Protein AF-A0A812CPC0-F1 (afdb_monomer)

Sequence (1113 aa):
MFILFFTLVSAVNDWKRGRTPNKSGQFYSYKKDITDGCKVNMRKFGPSNIYECNCRHLESCDFSNMGKCKIKKCLSGYGGAFCQLMYLHEHLKQNISETKNVFTNVTKEINNFLNITFKKEHRIHLLKFNCQSSVSETNITLKIGSTKFYEGKCTNVTQSGDASGKYLLIKTSQTISFSKLRVFGCSPFWFGQKCDKQCHCANYTQCHKISGNCPMGCESGRSGPDCQKLNYENVALKKKASQSSTYNHSTILFNNTCQEQDFNFSADLAVDGNTDQQHERCSCMHTNKKYKPSWQVDLGKRYNISQIRIYPRNANLFRIENTEIHIDDSLCATITKPKEIIDIQCTNILEGSIVKISRNDNKRNLNFCEVEVLQCLPGFYGYRCKNSCPECKNSSCEQWSGTCQLGCSLGYKFNKTCTACSTGTFGEGCLQTCHCKNNNNCNHKNGSCGSEGCEAGYKGPTCQESKFNIYIPIIIGLVIIGIVIVGLIIYFKVKRSKRKKKDTSLIMPKVSLQENIEMNSVDDNINDDDNQKNTEPVNNEENIYMNTEYMQNKTIEITKDNIFSYVKKKKKEDLPFAEEFLKLPKGLLYKHNAANADKNRGKNRYKTILPYDHSRVCLLPDEFSSSDYINANYLTENKTYIATQGPLSSTITDFWKMIHQTKCSIIVMLTKLSENGKLKSEQYWPELEVTKTYGNISVSNKRENKYSYYTYRQFCITKNSENFLVDHYQFTSWPDHGAPKDPGHFIAFRNQIHSSSCYKPPILVHCSAGVGRSGSYIVLDIILEEMKYNSKIDVIGCILKLRNDRTLMVQNRSQLEYIYDVLIESIITGPTMIYIHKLPQVYDQLLNFQDENSTTLMKLQFEKLVLPLNTTINDCPNNNDTSVCYDNEQNISDDENNDVLDDMTILSGNNLEEEFILLNTPSEEKLADFWSAIFLKRCTILVMFNNLPSEEAIYWPKDTNVVAEYKHFAVKLVEEDDNKSYIKRTMKVSSSVLNMPELLVHQLQFKSWLGNNFPSPKEMVEIIQTVQSLQISKSHKQIILHCLYGINKKGLFCVLYMIIEILKRESLISIEQLIRQVKKKKKEIISDYLSYQYCWLVAKIFLEDYTDLSNQS

InterPro domains:
  IPR000242 Tyrosine-specific protein phosphatase, PTPase domain [PF00102] (600-825)
  IPR000242 Tyrosine-specific protein phosphatase, PTPase domain [PF00102] (878-1098)
  IPR000242 Tyrosine-specific protein phosphatase, PTPase domain [PR00700] (628-635)
  IPR000242 Tyrosine-specific protein phosphatase, PTPase domain [PR00700] (641-661)
  IPR000242 Tyrosine-specific protein phosphatase, PTPase domain [PR00700] (724-741)
  IPR000242 Tyrosine-specific protein phosphatase, PTPase domain [PR00700] (762-780)
  IPR000242 Tyrosine-specific protein phosphatase, PTPase domain [PR00700] (793-808)
  IPR000242 Tyrosine-specific protein phosphatase, PTPase domain [PR00700] (809-819)
  IPR000242 Tyrosine-specific protein phosphatase, PTPase domain [PS50055] (577-826)
  IPR000242 Tyrosine-specific protein phosphatase, PTPase domain [PS50055] (866-1102)
  IPR000242 Tyrosine-specific protein phosphatase, PTPase domain [SM00194] (576-828)
  IPR000242 Tyrosine-specific protein phosphatase, PTPase domain [SM00194] (857-1104)
  IPR000387 Tyrosine-specific protein phosphatases domain [PS50056] (744-817)
  IPR000387 Tyrosine-specific protein phosphatases domain [PS50056] (1018-1093)
  IPR003595 Protein-tyrosine phosphatase, catalytic [SM00404] (725-825)
  IPR003595 Protein-tyrosine phosphatase, catalytic [SM00404] (1000-1101)
  IPR006585 Fucolectin tachylectin-4 pentraxin-1 [SM00607] (232-380)
  IPR008979 Galactose-binding-like domain superfamily [SSF49785] (229-376)
  IPR016130 Protein-tyrosine phosphatase, active site [PS00383] (765-775)
  IPR029021 Protein-tyrosine phosphatase-like [G3DSA:3.90.190.10] (514-829)

Secondary structure (DSSP, 8-state):
--S--SS--------------------------GGGGG-S-TTEESGGG-EE--BSSGGGEEGGGTTEETT--BPTTEESTTS-EEEHHHHHTTT-SSSGGGGSSS-EEESSEEEEEEEEEEEE-EEEEEE-GGGTT-EEEEEETTSPPEEEESSS-B----EEEEEEEEEESS-EEEEEEEEEEEPTTEESTTS-EE--BGGGPPPPTTT---TT-BPTTEESTTS-EESEEETTTT--EEES----EEEEEETTEEEEEE----GGGGGSS-----GGGT-SEE--S-SS-EEEEEEEEEEEEEEEEEEE-STTGGGSTTEEEEETTEEEEEESS--SSEEEEEEEEEEEEEEEEEES-SSS--EEEEEEEEEEPTTEESGGG-EEP-SBGGG---TTT---TT-BPTTEEEESEEEEPPTTEESGGG-EE--BSSGGG--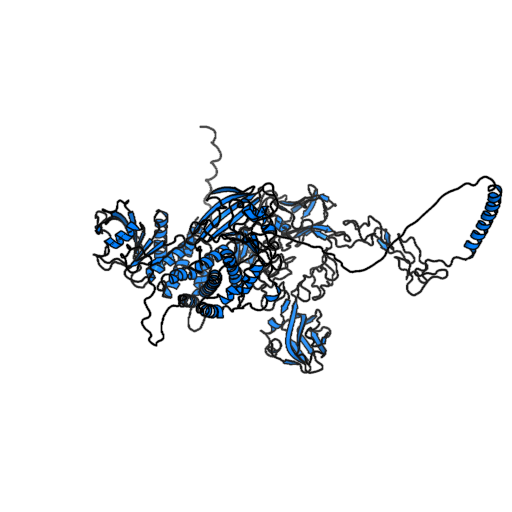TTT---TTT-BPTTEESTTS-EE---THHHHHHHHHHHHHHHHHHHHHHHHTTS--------------------------------------------S--S--GGGGSS----EEHHHHHHHHHHHTTSSSTTHHHHHHS--S--S--HHHHSHHHHTT-SSTT----TTTEEEPPPBTTB---EEEEEEESTT--EEEEPPPPGGGHHHHHHHHHHHT--EEEE-S-SEETTEE-S---SPPBT-EEEETTEEEEEEEEEE-SSEEEEEEEEEETTEEEEEEEEEE----SSS--S-HHHHHHHHHHHTTSS---SPEEEESSSSSHHHHHHHHHHHHHHHHTT-SEE-HHHHHHHHHHHSTTSS-SHHHHHHHHHHHHHHHHH-S--EEGGGHHHHHHHHTSB-STT--BHHHHHHHHHHS--------------SS------------TT-TT-TT-EEE--SS-TT-EEEEEPPPGGGHHHHHHHHHHTT--EEEE-S--SSSTT--S-SSTT-EEEETTEEEEEEEEEE-SSEEEEEEEEEESSS----EEEEEEEESS--TTPPPPHHHHHHHHHHHHHHHHTSS---EEEEESS-HHHHHHHHHHHHHHHHHTT-SEE-HHHHHHHHHHH-TTTT-SHHHHHHHHHHHHHHHHHHHHHHT--

Nearest PDB structures (foldseek):
  2jjd-assembly2_B  TM=8.473E-01  e=4.604E-44  Homo sapiens
  2pi7-assembly1_B  TM=9.136E-01  e=5.896E-28  Gallus gallus
  2g59-assembly1_A  TM=9.292E-01  e=3.360E-27  Homo sapiens
  2h4v-assembly1_A  TM=9.155E-01  e=3.956E-27  Homo sapiens
  7r7l-assembly2_B  TM=9.231E-01  e=2.336E-25  Homo sapiens

Organism: Acanthosepion pharaonis (NCBI:txid158019)

Foldseek 3Di:
DDPDPDDPDDDDDDDDDDDDDDDDDDDPPPPPDPCPLQDPLLQFWFFPRQQGAFAPDSVQFPLLQSRFGVVLHGHQQFHFRRRFKGFVVRVCCVPDDPCNQQAAQAKDKDDFKDKDFAPDKAWFFAKFFAFDPVQFAWKKWKDAAPDDIDIDTNNRGGHGWGDIHRMIMIGTPHMTITRHMIIIDGDFQFAAPRSNDGQFEPPSAGATRHQLAHPRHGHQQFDDRNRPHGQWDQLQAQFDKAKPAFDFWDQAADPSDTDIDGHTLGLSLQRPSRNTQAVSSVQKRKGDLFQKIKMKGFSVAKDQFFKKKFQHRPVCQVLLAQKWKDAVNHTQDGRHDGDNMDIGGGPGGDIHGMIMIIHNDRGGMDMTRYMGGTDGDFQFADRSSRDGAAQEDVSGADRYQSHRPRAHAWQFADDVGTDGADQQFTTGNSPHGAQACGSNQAPRRQQAHPPRAGHDQFDDRNRRHGVDDPVPCVVVVVVVVVVVVVVVVVVVVVPPDDDDDDDDDDDDDDDDDYYDDDDDDDDDDDDDDDDDDDDDDDDDPDDQADDDPPQPPDFDKDFLVCLVVVQVVQLPPPQRCPVLVVSADQGQHADQVLCPPPVNVVQALDNRFGFHPVFAQFFPADPVGPGRDFRWGQADPVSQAIQHAAGDPVCLLVVVSSCVVQVAQEEEEEEDCDAPNRGQHDDSADDAQDWDDRPQKIKGWPDWAFWAFKIWTWIWIDGPRDIDIHIYIHGYQAHPPFGHPDLLVLVVSLVQVVPDDDDDDDHYYYYRSRAAVVLLSVLLNVQVVVVVPDSIDGSSVSQNSRCVRTNCHNPDPSSSSSSSVNSVVCSLLDPQKDFLVCLLVVLVQQQDDDDPVNDGNLNVNVVSLLPDPDPPDDDDDDDDDPDDDDDDDDDDDPDPPDPQAPPWFFDAFTRHHRQEIEGAQDDLLNLLSVVVVCVVLLPAAEEEQEDDPDPSSDSADPDQVDWDDDPFKIKHWPDWDDDPFWIKTWIWIDGPPDPDDIHTHIYTYGDPNYDPDDDDLVSLLVVLVVLVVVQVPDPRRHYYYYYNDAVQVRLLSSLLSNLLVCSVPHRIDGSSSSQSSSCVRPVRHCNDSVSSSSSSVSSNVSVVVVVVVVVVD

Solvent-accessible surface area (backbone atoms only — not comparable to full-atom values): 63007 Å² total; per-residue (Å²): 132,83,92,80,89,75,91,89,82,90,86,85,87,89,82,90,87,86,86,87,87,86,84,90,77,95,71,86,77,75,78,76,58,81,66,64,84,77,64,72,64,82,54,36,42,35,73,93,50,64,41,71,42,32,30,59,48,74,88,39,41,33,64,76,59,77,21,21,25,76,76,75,43,35,29,90,44,34,27,57,84,38,17,28,24,28,34,50,50,60,64,43,59,83,74,47,85,89,61,49,62,54,63,42,78,50,77,44,71,35,66,52,52,50,79,48,78,47,100,56,75,45,56,37,48,41,42,37,50,43,45,43,82,94,54,28,78,48,58,34,43,36,33,35,47,90,53,75,76,46,76,41,43,38,62,65,56,41,78,58,62,73,41,57,23,42,32,43,40,40,36,34,89,53,77,43,54,28,27,28,50,45,39,32,23,47,43,74,50,27,15,34,99,51,18,75,44,72,40,40,19,30,93,79,41,72,29,40,38,62,67,25,39,33,93,75,38,42,30,82,24,34,37,73,73,35,20,75,44,69,26,49,44,53,63,31,59,71,37,64,40,43,49,80,41,68,32,47,71,44,68,34,71,54,95,94,38,77,41,78,45,82,42,84,26,43,42,40,37,23,16,66,73,25,58,31,27,49,64,68,67,72,24,30,18,27,33,39,74,36,76,51,24,36,38,37,37,47,47,88,52,75,44,80,44,37,37,37,37,36,30,36,30,63,83,58,45,73,49,50,40,59,25,39,34,25,39,57,91,44,80,38,48,66,40,76,77,66,51,77,66,40,76,48,66,32,86,54,80,41,74,31,37,35,48,34,43,32,31,87,51,60,84,51,38,42,48,30,4,22,44,42,34,51,44,51,35,92,34,17,9,39,81,60,18,52,41,65,33,48,58,15,34,93,45,38,36,41,45,63,85,34,50,37,86,72,40,44,25,64,12,13,25,79,70,103,46,49,38,69,31,57,82,29,21,8,26,66,65,33,76,41,72,45,36,25,58,50,32,83,50,40,36,22,49,71,25,27,27,77,92,78,38,46,25,96,59,35,34,70,88,34,16,72,46,63,65,69,69,76,61,58,66,51,55,52,47,53,51,50,51,51,52,49,52,54,48,47,59,53,45,68,68,58,72,79,67,87,88,80,89,87,87,90,89,85,91,88,88,86,92,88,90,88,86,84,90,90,90,86,91,87,88,81,89,81,89,79,88,85,90,81,92,82,90,76,85,85,86,75,95,69,83,84,55,69,77,73,84,81,66,82,87,76,69,64,78,41,40,65,90,47,44,62,61,51,49,63,51,36,71,69,41,101,58,53,57,45,80,63,52,69,70,52,77,85,65,59,74,62,63,34,64,74,47,66,37,73,94,36,44,87,68,46,94,42,97,85,66,55,34,26,61,93,30,38,47,74,46,73,65,50,102,85,42,77,60,42,78,55,57,22,18,36,31,69,99,82,38,51,29,31,36,21,41,28,42,50,85,96,33,39,43,59,51,52,50,47,36,63,74,60,64,34,37,39,40,38,36,52,44,51,48,56,53,96,89,42,78,36,24,56,84,80,69,50,58,75,76,34,69,44,72,41,81,77,38,38,37,28,21,76,43,74,48,71,35,45,53,32,36,45,34,35,30,44,37,36,43,94,90,47,71,51,67,30,41,34,43,32,37,56,58,50,49,95,71,68,56,47,94,52,49,62,61,54,52,53,52,50,52,55,72,68,61,63,95,72,89,53,68,24,40,36,30,21,18,44,75,22,16,36,64,28,28,39,51,52,49,47,54,53,51,55,57,43,56,76,73,47,67,56,47,42,70,62,52,48,41,53,56,46,36,71,33,30,52,50,32,45,61,48,58,53,40,57,52,47,47,53,50,33,54,50,50,49,62,58,54,43,94,50,72,39,48,56,95,44,44,56,62,49,52,64,54,28,68,39,63,80,52,96,85,69,48,29,50,47,54,62,49,48,57,47,68,66,50,80,86,71,80,75,86,74,90,80,80,93,74,97,66,99,68,89,90,78,90,89,82,85,81,89,69,100,62,102,80,72,97,70,64,79,79,66,46,77,38,60,48,68,55,35,72,61,26,33,40,35,39,51,50,62,53,58,92,39,43,39,50,53,49,46,55,33,61,76,70,45,43,33,37,38,38,33,44,50,80,72,95,49,80,77,44,53,88,63,35,95,41,66,86,40,72,36,78,36,98,53,35,41,32,29,26,71,49,76,47,85,49,98,49,30,40,39,36,38,31,43,37,41,47,86,77,54,98,59,84,69,45,72,28,35,37,39,36,46,68,62,38,58,85,90,55,79,53,56,56,64,48,53,49,52,54,46,52,51,53,54,58,57,46,72,76,52,96,50,64,36,36,38,30,32,28,75,73,60,66,32,62,50,42,46,50,54,50,47,45,46,48,57,54,40,73,74,73,55,66,57,47,38,70,62,55,55,50,50,59,51,28,75,77,42,69,62,30,62,72,48,68,64,57,52,52,45,52,54,48,36,57,32,55,53,50,60,62,50,52,63,56,68,75,76,114

Structure (mmCIF, N/CA/C/O backbone):
data_AF-A0A812CPC0-F1
#
_entry.id   AF-A0A812CPC0-F1
#
loop_
_atom_site.group_PDB
_atom_site.id
_atom_site.type_symbol
_atom_site.label_atom_id
_atom_site.label_alt_id
_atom_site.label_comp_id
_atom_site.label_asym_id
_atom_site.label_entity_id
_atom_site.label_seq_id
_atom_site.pdbx_PDB_ins_code
_atom_site.Cartn_x
_atom_site.Cartn_y
_atom_site.Cartn_z
_atom_site.occupancy
_atom_site.B_iso_or_equiv
_atom_site.auth_seq_id
_atom_site.auth_comp_id
_atom_site.auth_asym_id
_atom_site.auth_atom_id
_atom_site.pdbx_PDB_model_num
ATOM 1 N N . MET A 1 1 ? 9.274 60.594 8.095 1.00 37.19 1 MET A N 1
ATOM 2 C CA . MET A 1 1 ? 8.444 61.681 7.523 1.00 37.19 1 MET A CA 1
ATOM 3 C C . MET A 1 1 ? 8.820 61.794 6.054 1.00 37.19 1 MET A C 1
ATOM 5 O O . MET A 1 1 ? 10.004 61.675 5.776 1.00 37.19 1 MET A O 1
ATOM 9 N N . PHE A 1 2 ? 7.844 61.966 5.154 1.00 34.53 2 PHE A N 1
ATOM 10 C CA . PHE A 1 2 ? 7.965 61.707 3.705 1.00 34.53 2 PHE A CA 1
ATOM 11 C C . PHE A 1 2 ? 8.273 60.242 3.317 1.00 34.53 2 PHE A C 1
ATOM 13 O O . PHE A 1 2 ? 8.799 59.467 4.109 1.00 34.53 2 PHE A O 1
ATOM 20 N N . ILE A 1 3 ? 7.842 59.880 2.101 1.00 36.09 3 ILE A N 1
ATOM 21 C CA . ILE A 1 3 ? 7.968 58.569 1.427 1.00 36.09 3 ILE A CA 1
ATOM 22 C C . ILE A 1 3 ? 7.488 57.345 2.238 1.00 36.09 3 ILE A C 1
ATOM 24 O O . ILE A 1 3 ? 8.252 56.436 2.537 1.00 36.09 3 ILE A O 1
ATOM 28 N N . LEU A 1 4 ? 6.179 57.288 2.509 1.00 31.16 4 LEU A N 1
ATOM 29 C CA . LEU A 1 4 ? 5.351 56.096 2.206 1.00 31.16 4 LEU A CA 1
ATOM 30 C C . LEU A 1 4 ? 3.844 56.430 2.170 1.00 31.16 4 LEU A C 1
ATOM 32 O O . LEU A 1 4 ? 2.974 55.653 2.549 1.00 31.16 4 LEU A O 1
ATOM 36 N N . PHE A 1 5 ? 3.537 57.634 1.686 1.00 33.16 5 PHE A N 1
ATOM 37 C CA . PHE A 1 5 ? 2.180 58.116 1.460 1.00 33.16 5 PHE A CA 1
ATOM 38 C C . PHE A 1 5 ? 1.790 57.776 0.012 1.00 33.16 5 PHE A C 1
ATOM 40 O O . PHE A 1 5 ? 2.077 58.573 -0.868 1.00 33.16 5 PHE A O 1
ATOM 47 N N . PHE A 1 6 ? 1.232 56.586 -0.254 1.00 28.78 6 PHE A N 1
ATOM 48 C CA . PHE A 1 6 ? 0.349 56.275 -1.401 1.00 28.78 6 PHE A CA 1
ATOM 49 C C . PHE A 1 6 ? -0.160 54.816 -1.328 1.00 28.78 6 PHE A C 1
ATOM 51 O O . PHE A 1 6 ? 0.439 53.969 -0.673 1.00 28.78 6 PHE A O 1
ATOM 58 N N . THR A 1 7 ? -1.267 54.513 -2.019 1.00 30.22 7 THR A N 1
ATOM 59 C CA . THR A 1 7 ? -1.899 53.172 -2.140 1.00 30.22 7 THR A CA 1
ATOM 60 C C . THR A 1 7 ? -2.508 52.535 -0.876 1.00 30.22 7 THR A C 1
ATOM 62 O O . THR A 1 7 ? -2.576 51.316 -0.769 1.00 30.22 7 THR A O 1
ATOM 65 N N . LEU A 1 8 ? -3.080 53.341 0.030 1.00 28.95 8 LEU A N 1
ATOM 66 C CA . LEU A 1 8 ? -3.993 52.855 1.088 1.00 28.95 8 LEU A CA 1
ATOM 67 C C . LEU A 1 8 ? -5.393 53.504 1.000 1.00 28.95 8 LEU A C 1
ATOM 69 O O . LEU A 1 8 ? -5.999 53.877 1.999 1.00 28.95 8 LEU A O 1
ATOM 73 N N . VAL A 1 9 ? -5.903 53.669 -0.229 1.00 31.38 9 VAL A N 1
ATOM 74 C CA . VAL A 1 9 ? -7.237 54.226 -0.530 1.00 31.38 9 VAL A CA 1
ATOM 75 C C . VAL A 1 9 ? -7.846 53.500 -1.739 1.00 31.38 9 VAL A C 1
ATOM 77 O O . VAL A 1 9 ? -7.487 53.815 -2.871 1.00 31.38 9 VAL A O 1
ATOM 80 N N . SER A 1 10 ? -8.733 52.521 -1.499 1.00 27.17 10 SER A N 1
ATOM 81 C CA . SER A 1 10 ? -9.829 52.046 -2.392 1.00 27.17 10 SER A CA 1
ATOM 82 C C . SER A 1 10 ? -10.519 50.792 -1.808 1.00 27.17 10 SER A C 1
ATOM 84 O O . SER A 1 10 ? -10.609 49.759 -2.464 1.00 27.17 10 SER A O 1
ATOM 86 N N . ALA A 1 11 ? -10.963 50.846 -0.545 1.00 31.31 11 ALA A N 1
ATOM 87 C CA . ALA A 1 11 ? -11.555 49.687 0.149 1.00 31.31 11 ALA A CA 1
ATOM 88 C C . ALA A 1 11 ? -12.813 50.013 0.985 1.00 31.31 11 ALA A C 1
ATOM 90 O O . ALA A 1 11 ? -13.252 49.190 1.783 1.00 31.31 11 ALA A O 1
ATOM 91 N N . VAL A 1 12 ? -13.410 51.199 0.802 1.00 33.62 12 VAL A N 1
ATOM 92 C CA . VAL A 1 12 ? -14.688 51.592 1.421 1.00 33.62 12 VAL A CA 1
ATOM 93 C C . VAL A 1 12 ? -15.512 52.397 0.413 1.00 33.62 12 VAL A C 1
ATOM 95 O O . VAL A 1 12 ? -15.278 53.590 0.259 1.00 33.62 12 VAL A O 1
ATOM 98 N N . ASN A 1 13 ? -16.412 51.711 -0.305 1.00 24.62 13 ASN A N 1
ATOM 99 C CA . ASN A 1 13 ? -17.704 52.186 -0.841 1.00 24.62 13 ASN A CA 1
ATOM 100 C C . ASN A 1 13 ? -18.220 51.196 -1.902 1.00 24.62 13 ASN A C 1
ATOM 102 O O . ASN A 1 13 ? -17.789 51.229 -3.049 1.00 24.62 13 ASN A O 1
ATOM 106 N N . ASP A 1 14 ? -19.111 50.286 -1.503 1.00 25.61 14 ASP A N 1
ATOM 107 C CA . ASP A 1 14 ? -20.518 50.347 -1.935 1.00 25.61 14 ASP A CA 1
ATOM 108 C C . ASP A 1 14 ? -21.305 49.159 -1.364 1.00 25.61 14 ASP A C 1
ATOM 110 O O . ASP A 1 14 ? -21.181 48.009 -1.785 1.00 25.61 14 ASP A O 1
ATOM 114 N N . TRP A 1 15 ? -22.162 49.455 -0.386 1.00 28.69 15 TRP A N 1
ATOM 115 C CA . TRP A 1 15 ? -23.158 48.525 0.140 1.00 28.69 15 TRP A CA 1
ATOM 116 C C . TRP A 1 15 ? -24.544 49.155 -0.011 1.00 28.69 15 TRP A C 1
ATOM 118 O O . TRP A 1 15 ? -24.688 50.368 0.117 1.00 28.69 15 TRP A O 1
ATOM 128 N N . LYS A 1 16 ? -25.569 48.314 -0.213 1.00 27.75 16 LYS A N 1
ATOM 129 C CA . LYS A 1 16 ? -26.980 48.661 -0.501 1.00 27.75 16 LYS A CA 1
ATOM 130 C C . LYS A 1 16 ? -27.284 49.125 -1.938 1.00 27.75 16 LYS A C 1
ATOM 132 O O . LYS A 1 16 ? -27.358 50.314 -2.227 1.00 27.75 16 LYS A O 1
ATOM 137 N N . ARG A 1 17 ? -27.751 48.177 -2.758 1.00 26.58 17 ARG A N 1
ATOM 138 C CA . ARG A 1 17 ? -29.029 48.308 -3.491 1.00 26.58 17 ARG A CA 1
ATOM 139 C C . ARG A 1 17 ? -29.561 46.922 -3.843 1.00 26.58 17 ARG A C 1
ATOM 141 O O . ARG A 1 17 ? -28.979 46.216 -4.654 1.00 26.58 17 ARG A O 1
ATOM 148 N N . GLY A 1 18 ? -30.679 46.544 -3.232 1.00 25.94 18 GLY A N 1
ATOM 149 C CA . GLY A 1 18 ? -31.397 45.320 -3.567 1.00 25.94 18 GLY A CA 1
ATOM 150 C C . GLY A 1 18 ? -32.890 45.592 -3.667 1.00 25.94 18 GLY A C 1
ATOM 151 O O . GLY A 1 18 ? -33.462 46.189 -2.756 1.00 25.94 18 GLY A O 1
ATOM 152 N N . ARG A 1 19 ? -33.508 45.146 -4.764 1.00 24.69 19 ARG A N 1
ATOM 153 C CA . ARG A 1 19 ? -34.920 44.746 -4.847 1.00 24.69 19 ARG A CA 1
ATOM 154 C C . ARG A 1 19 ? -35.161 43.945 -6.129 1.00 24.69 19 ARG A C 1
ATOM 156 O O . ARG A 1 19 ? -34.460 44.100 -7.123 1.00 24.69 19 ARG A O 1
ATOM 163 N N . THR A 1 20 ? -36.128 43.048 -6.039 1.00 23.33 20 THR A N 1
ATOM 164 C CA . THR A 1 20 ? -36.591 42.090 -7.052 1.00 23.33 20 THR A CA 1
ATOM 165 C C . THR A 1 20 ? -37.889 42.611 -7.705 1.00 23.33 20 THR A C 1
ATOM 167 O O . THR A 1 20 ? -38.330 43.709 -7.366 1.00 23.33 20 THR A O 1
ATOM 170 N N . PRO A 1 21 ? -38.607 41.818 -8.523 1.00 44.22 21 PRO A N 1
ATOM 171 C CA . PRO A 1 21 ? -38.183 41.082 -9.722 1.00 44.22 21 PRO A CA 1
ATOM 172 C C . PRO A 1 21 ? -39.048 41.465 -10.949 1.00 44.22 21 PRO A C 1
ATOM 174 O O . PRO A 1 21 ? -40.102 42.078 -10.797 1.00 44.22 21 PRO A O 1
ATOM 177 N N . ASN A 1 22 ? -38.720 40.980 -12.156 1.00 23.45 22 ASN A N 1
ATOM 178 C CA . ASN A 1 22 ? -39.783 40.692 -13.134 1.00 23.45 22 ASN A CA 1
ATOM 179 C C . ASN A 1 22 ? -39.459 39.540 -14.106 1.00 23.45 22 ASN A C 1
ATOM 181 O O . ASN A 1 22 ? -38.357 38.995 -14.087 1.00 23.45 22 ASN A O 1
ATOM 185 N N . LYS A 1 23 ? -40.480 39.086 -14.844 1.00 25.67 23 LYS A N 1
ATOM 186 C CA . LYS A 1 23 ? -40.604 37.715 -15.379 1.00 25.67 23 LYS A CA 1
ATOM 187 C C . LYS A 1 23 ? -40.251 37.533 -16.868 1.00 25.67 23 LYS A C 1
ATOM 189 O O . LYS A 1 23 ? -40.221 38.472 -17.650 1.00 25.67 23 LYS A O 1
ATOM 194 N N . SER A 1 24 ? -40.193 36.246 -17.231 1.00 26.36 24 SER A N 1
ATOM 195 C CA . SER A 1 24 ? -40.310 35.626 -18.567 1.00 26.36 24 SER A CA 1
ATOM 196 C C . SER A 1 24 ? -39.091 35.669 -19.501 1.00 26.36 24 SER A C 1
ATOM 198 O O . SER A 1 24 ? -38.636 36.714 -19.941 1.00 26.36 24 SER A O 1
ATOM 200 N N . GLY A 1 25 ? -38.603 34.464 -19.813 1.00 23.83 25 GLY A N 1
ATOM 201 C CA . GLY A 1 25 ? -37.445 34.161 -20.656 1.00 23.83 25 GLY A CA 1
ATOM 202 C C . GLY A 1 25 ? -36.895 32.791 -20.247 1.00 23.83 25 GLY A C 1
ATOM 203 O O . GLY A 1 25 ? -36.278 32.669 -19.191 1.00 23.83 25 GLY A O 1
ATOM 204 N N . GLN A 1 26 ? -37.198 31.735 -21.009 1.00 28.62 26 GLN A N 1
ATOM 205 C CA . GLN A 1 26 ? -36.899 30.351 -20.614 1.00 28.62 26 GLN A CA 1
ATOM 206 C C . GLN A 1 26 ? -35.395 30.044 -20.678 1.00 28.62 26 GLN A C 1
ATOM 208 O O . GLN A 1 26 ? -34.874 29.660 -21.722 1.00 28.62 26 GLN A O 1
ATOM 213 N N . PHE A 1 27 ? -34.709 30.126 -19.537 1.00 23.19 27 PHE A N 1
ATOM 214 C CA . PHE A 1 27 ? -33.388 29.526 -19.366 1.00 23.19 27 PHE A CA 1
ATOM 215 C C . PHE A 1 27 ? -33.503 28.179 -18.653 1.00 23.19 27 PHE A C 1
ATOM 217 O O . PHE A 1 27 ? -33.817 28.113 -17.464 1.00 23.19 27 PHE A O 1
ATOM 224 N N . TYR A 1 28 ? -33.192 27.102 -19.378 1.00 22.70 28 TYR A N 1
ATOM 225 C CA . TYR A 1 28 ? -32.907 25.799 -18.781 1.00 22.70 28 TYR A CA 1
ATOM 226 C C . TYR A 1 28 ? -31.624 25.905 -17.952 1.00 22.70 28 TYR A C 1
ATOM 228 O O . TYR A 1 28 ? -30.513 25.746 -18.460 1.00 22.70 28 TYR A O 1
ATOM 236 N N . SER A 1 29 ? -31.785 26.191 -16.660 1.00 22.03 29 SER A N 1
ATOM 237 C CA . SER A 1 29 ? -30.694 26.143 -15.694 1.00 22.03 29 SER A CA 1
ATOM 238 C C . SER A 1 29 ? -30.266 24.692 -15.489 1.00 22.03 29 SER A C 1
ATOM 240 O O . SER A 1 29 ? -30.789 23.981 -14.629 1.00 22.03 29 SER A O 1
ATOM 242 N N . TYR A 1 30 ? -29.293 24.247 -16.285 1.00 23.61 30 TYR A N 1
ATOM 243 C CA . TYR A 1 30 ? -28.485 23.088 -15.939 1.00 23.61 30 TYR A CA 1
ATOM 244 C C . TYR A 1 30 ? -27.688 23.425 -14.671 1.00 23.61 30 TYR A C 1
ATOM 246 O O . TYR A 1 30 ? -26.544 23.880 -14.735 1.00 23.61 30 TYR A O 1
ATOM 254 N N . LYS A 1 31 ? -28.281 23.137 -13.504 1.00 25.00 31 LYS A N 1
ATOM 255 C CA . LYS A 1 31 ? -27.502 22.705 -12.340 1.00 25.00 31 LYS A CA 1
ATOM 256 C C . LYS A 1 31 ? -26.671 21.517 -12.811 1.00 25.00 31 LYS A C 1
ATOM 258 O O . LYS A 1 31 ? -27.189 20.412 -12.942 1.00 25.00 31 LYS A O 1
ATOM 263 N N . LYS A 1 32 ? -25.405 21.757 -13.148 1.00 27.33 32 LYS A N 1
ATOM 264 C CA . LYS A 1 32 ? -24.513 20.676 -13.541 1.00 27.33 32 LYS A CA 1
ATOM 265 C C . LYS A 1 32 ? -24.022 19.991 -12.277 1.00 27.33 32 LYS A C 1
ATOM 267 O O . LYS A 1 32 ? -23.076 20.458 -11.648 1.00 27.33 32 LYS A O 1
ATOM 272 N N . ASP A 1 33 ? -24.714 18.921 -11.900 1.00 26.22 33 ASP A N 1
ATOM 273 C CA . ASP A 1 33 ? -24.359 18.118 -10.739 1.00 26.22 33 ASP A CA 1
ATOM 274 C C . ASP A 1 33 ? -22.893 17.688 -10.810 1.00 26.22 33 ASP A C 1
ATOM 276 O O . ASP A 1 33 ? -22.425 17.148 -11.815 1.00 26.22 33 ASP A O 1
ATOM 280 N N . ILE A 1 34 ? -22.190 17.822 -9.686 1.00 33.44 34 ILE A N 1
ATOM 281 C CA . ILE A 1 34 ? -20.808 17.344 -9.516 1.00 33.44 34 ILE A CA 1
ATOM 282 C C . ILE A 1 34 ? -20.716 15.817 -9.756 1.00 33.44 34 ILE A C 1
ATOM 284 O O . ILE A 1 34 ? -19.649 15.279 -10.048 1.00 33.44 34 ILE A O 1
ATOM 288 N N . THR A 1 35 ? -21.854 15.109 -9.749 1.00 30.48 35 THR A N 1
ATOM 289 C CA . THR A 1 35 ? -21.937 13.673 -10.048 1.00 30.48 35 THR A CA 1
ATOM 290 C C . THR A 1 35 ? -21.665 13.291 -11.513 1.00 30.48 35 THR A C 1
ATOM 292 O O . THR A 1 35 ? -21.398 12.116 -11.765 1.00 30.48 35 THR A O 1
ATOM 295 N N . ASP A 1 36 ? -21.677 14.231 -12.470 1.00 37.31 36 ASP A N 1
ATOM 296 C CA . ASP A 1 36 ? -21.404 13.951 -13.895 1.00 37.31 36 ASP A CA 1
ATOM 297 C C . ASP A 1 36 ? -19.973 13.436 -14.138 1.00 37.31 36 ASP A C 1
ATOM 299 O O . ASP A 1 36 ? -19.759 12.544 -14.961 1.00 37.31 36 ASP A O 1
ATOM 303 N N . GLY A 1 37 ? -18.985 13.968 -13.408 1.00 41.97 37 GLY A N 1
ATOM 304 C CA . GLY A 1 37 ? -17.569 13.629 -13.609 1.00 41.97 37 GLY A CA 1
ATOM 305 C C . GLY A 1 37 ? -17.221 12.175 -13.273 1.00 41.97 37 GLY A C 1
ATOM 306 O O . GLY A 1 37 ? -16.278 11.624 -13.828 1.00 41.97 37 GLY A O 1
ATOM 307 N N . CYS A 1 38 ? -18.011 11.532 -12.407 1.00 45.69 38 CYS A N 1
ATOM 308 C CA . CYS A 1 38 ? -17.718 10.208 -11.852 1.00 45.69 38 CYS A CA 1
ATOM 309 C C . CYS A 1 38 ? -18.530 9.061 -12.499 1.00 45.69 38 CYS A C 1
ATOM 311 O O . CYS A 1 38 ? -18.472 7.928 -12.026 1.00 45.69 38 CYS A O 1
ATOM 313 N N . LYS A 1 39 ? -19.348 9.326 -13.534 1.00 40.69 39 LYS A N 1
ATOM 314 C CA . LYS A 1 39 ? -20.387 8.376 -14.005 1.00 40.69 39 LYS A CA 1
ATOM 315 C C . LYS A 1 39 ? -20.167 7.739 -15.382 1.00 40.69 39 LYS A C 1
ATOM 317 O O . LYS A 1 39 ? -20.854 6.771 -15.706 1.00 40.69 39 LYS A O 1
ATOM 322 N N . VAL A 1 40 ? -19.230 8.219 -16.202 1.00 45.53 40 VAL A N 1
ATOM 323 C CA . VAL A 1 40 ? -19.105 7.763 -17.601 1.00 45.53 40 VAL A CA 1
ATOM 324 C C . VAL A 1 40 ? -18.028 6.685 -17.764 1.00 45.53 40 VAL A C 1
ATOM 326 O O . VAL A 1 40 ? -16.839 6.956 -17.668 1.00 45.53 40 VAL A O 1
ATOM 329 N N . ASN A 1 41 ? -18.450 5.457 -18.093 1.00 52.78 41 ASN A N 1
ATOM 330 C CA . ASN A 1 41 ? -17.602 4.374 -18.624 1.00 52.78 41 ASN A CA 1
ATOM 331 C C . ASN A 1 41 ? -16.327 4.017 -17.816 1.00 52.78 41 ASN A C 1
ATOM 333 O O . ASN A 1 41 ? -15.377 3.525 -18.409 1.00 52.78 41 ASN A O 1
ATOM 337 N N . MET A 1 42 ? -16.286 4.170 -16.486 1.00 59.81 42 MET A N 1
ATOM 338 C CA . MET A 1 42 ? -15.039 4.048 -15.696 1.00 59.81 42 MET A CA 1
ATOM 339 C C . MET A 1 42 ? -14.241 2.733 -15.840 1.00 59.81 42 MET A C 1
ATOM 341 O O . MET A 1 42 ? -13.051 2.716 -15.526 1.00 59.81 42 MET A O 1
ATOM 345 N N . ARG A 1 43 ? -14.853 1.618 -16.268 1.00 68.19 43 ARG A N 1
ATOM 346 C CA . ARG A 1 43 ? -14.100 0.385 -16.578 1.00 68.19 43 ARG A CA 1
ATOM 347 C C . ARG A 1 43 ? -13.268 0.498 -17.854 1.00 68.19 43 ARG A C 1
ATOM 349 O O . ARG A 1 43 ? -12.371 -0.314 -18.039 1.00 68.19 43 ARG A O 1
ATOM 356 N N . LYS A 1 44 ? -13.575 1.440 -18.740 1.00 77.06 44 LYS A N 1
ATOM 357 C CA . LYS A 1 44 ? -12.991 1.536 -20.075 1.00 77.06 44 LYS A CA 1
ATOM 358 C C . LYS A 1 44 ? -11.804 2.489 -20.124 1.00 77.06 44 LYS A C 1
ATOM 360 O O . LYS A 1 44 ? -11.706 3.385 -19.291 1.00 77.06 44 LYS A O 1
ATOM 365 N N . PHE A 1 45 ? -10.911 2.253 -21.080 1.00 77.75 45 PHE A N 1
ATOM 366 C CA . PHE A 1 45 ? -9.618 2.929 -21.172 1.00 77.75 45 PHE A CA 1
ATOM 367 C C . PHE A 1 45 ? -9.057 2.941 -22.598 1.00 77.75 45 PHE A C 1
ATOM 369 O O . PHE A 1 45 ? -9.526 2.200 -23.471 1.00 77.75 45 PHE A O 1
ATOM 376 N N . GLY A 1 46 ? -8.024 3.762 -22.803 1.00 74.88 46 GLY A N 1
ATOM 377 C CA . GLY A 1 46 ? -7.323 3.913 -24.080 1.00 74.88 46 GLY A CA 1
ATOM 378 C C . GLY A 1 46 ? -8.140 4.670 -25.140 1.00 74.88 46 GLY A C 1
ATOM 379 O O . GLY A 1 46 ? -9.198 5.229 -24.827 1.00 74.88 46 GLY A O 1
ATOM 380 N N . PRO A 1 47 ? -7.668 4.688 -26.403 1.00 73.06 47 PRO A N 1
ATOM 381 C CA . PRO A 1 47 ? -8.321 5.373 -27.517 1.00 73.06 47 PRO A CA 1
ATOM 382 C C . PRO A 1 47 ? -9.834 5.151 -27.592 1.00 73.06 47 PRO A C 1
ATOM 384 O O . PRO A 1 47 ? -10.315 4.015 -27.566 1.00 73.06 47 PRO A O 1
ATOM 387 N N . SER A 1 48 ? -10.579 6.258 -27.655 1.00 73.62 48 SER A N 1
ATOM 388 C CA . SER A 1 48 ? -12.050 6.295 -27.747 1.00 73.62 48 SER A CA 1
ATOM 389 C C . SER A 1 48 ? -12.790 5.448 -26.681 1.00 73.62 48 SER A C 1
ATOM 391 O O . SER A 1 48 ? -13.955 5.093 -26.864 1.00 73.62 48 SER A O 1
ATOM 393 N N . ASN A 1 49 ? -12.135 5.115 -25.556 1.00 75.69 49 ASN A N 1
ATOM 394 C CA . ASN A 1 49 ? -12.640 4.254 -24.478 1.00 75.69 49 ASN A CA 1
ATOM 395 C C . ASN A 1 49 ? -13.171 2.880 -24.955 1.00 75.69 49 ASN A C 1
ATOM 397 O O . ASN A 1 49 ? -14.220 2.427 -24.485 1.00 75.69 49 ASN A O 1
ATOM 401 N N . ILE A 1 50 ? -12.491 2.212 -25.897 1.00 74.94 50 ILE A N 1
ATOM 402 C CA . ILE A 1 50 ? -12.986 0.948 -26.485 1.00 74.94 50 ILE A CA 1
ATOM 403 C C . ILE A 1 50 ? -12.619 -0.318 -25.695 1.00 74.94 50 ILE A C 1
ATOM 405 O O . ILE A 1 50 ? -13.373 -1.293 -25.729 1.00 74.94 50 ILE A O 1
ATOM 409 N N . TYR A 1 51 ? -11.492 -0.326 -24.979 1.00 81.75 51 TYR A N 1
ATOM 410 C CA . TYR A 1 51 ? -11.071 -1.465 -24.153 1.00 81.75 51 TYR A CA 1
ATOM 411 C C . TYR A 1 51 ? -11.766 -1.416 -22.793 1.00 81.75 51 TYR A C 1
ATOM 413 O O . TYR A 1 51 ? -11.992 -0.331 -22.272 1.00 81.75 51 TYR A O 1
ATOM 421 N N . GLU A 1 52 ? -12.083 -2.566 -22.189 1.00 85.44 52 GLU A N 1
ATOM 422 C CA . GLU A 1 52 ? -12.758 -2.636 -20.883 1.00 85.44 52 GLU A CA 1
ATOM 423 C C . GLU A 1 52 ? -11.955 -3.444 -19.856 1.00 85.44 52 GLU A C 1
ATOM 425 O O . GLU A 1 52 ? -11.420 -4.509 -20.159 1.00 85.44 52 GLU A O 1
ATOM 430 N N . CYS A 1 53 ? -11.866 -2.938 -18.627 1.00 85.00 53 CYS A N 1
ATOM 431 C CA . CYS A 1 53 ? -11.110 -3.534 -17.540 1.00 85.00 53 CYS A CA 1
ATOM 432 C C . CYS A 1 53 ? -11.976 -4.439 -16.657 1.00 85.00 53 CYS A C 1
ATOM 434 O O . CYS A 1 53 ? -12.846 -3.997 -15.895 1.00 85.00 53 CYS A O 1
ATOM 436 N N . ASN A 1 54 ? -11.671 -5.732 -16.723 1.00 87.44 54 ASN A N 1
ATOM 437 C CA . ASN A 1 54 ? -12.426 -6.808 -16.089 1.00 87.44 54 ASN A CA 1
ATOM 438 C C . ASN A 1 54 ? -11.812 -7.275 -14.756 1.00 87.44 54 ASN A C 1
ATOM 440 O O . ASN A 1 54 ? -11.992 -8.420 -14.336 1.00 87.44 54 ASN A O 1
ATOM 444 N N . CYS A 1 55 ? -11.109 -6.379 -14.056 1.00 83.38 55 CYS A N 1
ATOM 445 C CA . CYS A 1 55 ? -10.655 -6.610 -12.686 1.00 83.38 55 CYS A CA 1
ATOM 446 C C . CYS A 1 55 ? -11.824 -6.595 -11.692 1.00 83.38 55 CYS A C 1
ATOM 448 O O . CYS A 1 55 ? -12.767 -5.803 -11.817 1.00 83.38 55 CYS A O 1
ATOM 450 N N . ARG A 1 56 ? -11.725 -7.456 -10.669 1.00 79.19 56 ARG A N 1
ATOM 451 C CA . ARG A 1 56 ? -12.687 -7.574 -9.559 1.00 79.19 56 ARG A CA 1
ATOM 452 C C . ARG A 1 56 ? -12.895 -6.236 -8.851 1.00 79.19 56 ARG A C 1
ATOM 454 O O . ARG A 1 56 ? -14.025 -5.865 -8.563 1.00 79.19 56 ARG A O 1
ATOM 461 N N . HIS A 1 57 ? -11.793 -5.527 -8.640 1.00 70.25 57 HIS A N 1
ATOM 462 C CA . HIS A 1 57 ? -11.714 -4.193 -8.061 1.00 70.25 57 HIS A CA 1
ATOM 463 C C . HIS A 1 57 ? -11.137 -3.250 -9.118 1.00 70.25 57 HIS A C 1
ATOM 465 O O . HIS A 1 57 ? -10.184 -3.620 -9.807 1.00 70.25 57 HIS A O 1
ATOM 471 N N . LEU A 1 58 ? -11.717 -2.060 -9.287 1.00 61.66 58 LEU A N 1
ATOM 472 C CA . LEU A 1 58 ? -11.334 -1.160 -10.380 1.00 61.66 58 LEU A CA 1
ATOM 473 C C . LEU A 1 58 ? -9.984 -0.473 -10.121 1.00 61.66 58 LEU A C 1
ATOM 475 O O . LEU A 1 58 ? -9.221 -0.280 -11.062 1.00 61.66 58 LEU A O 1
ATOM 479 N N . GLU A 1 59 ? -9.640 -0.209 -8.855 1.00 62.03 59 GLU A N 1
ATOM 480 C CA . GLU A 1 59 ? -8.307 0.283 -8.466 1.00 62.03 59 GLU A CA 1
ATOM 481 C C . GLU A 1 59 ? -7.178 -0.739 -8.701 1.00 62.03 59 GLU A C 1
ATOM 483 O O . GLU A 1 59 ? -6.016 -0.370 -8.841 1.00 62.03 59 GLU A O 1
ATOM 488 N N . SER A 1 60 ? -7.504 -2.032 -8.822 1.00 69.94 60 SER A N 1
ATOM 489 C CA . SER A 1 60 ? -6.531 -3.072 -9.188 1.00 69.94 60 SER A CA 1
ATOM 490 C C . SER A 1 60 ? -6.183 -3.085 -10.681 1.00 69.94 60 SER A C 1
ATOM 492 O O . SER A 1 60 ? -5.416 -3.952 -11.100 1.00 69.94 60 SER A O 1
ATOM 494 N N . CYS A 1 61 ? -6.759 -2.196 -11.492 1.00 72.81 61 CYS A N 1
ATOM 495 C CA . CYS A 1 61 ? -6.534 -2.149 -12.930 1.00 72.81 61 CYS A CA 1
ATOM 496 C C . CYS A 1 61 ? -5.258 -1.367 -13.288 1.00 72.81 61 CYS A C 1
ATOM 498 O O . CYS A 1 61 ? -5.075 -0.221 -12.882 1.00 72.81 61 CYS A O 1
ATOM 500 N N . ASP A 1 62 ? -4.370 -1.986 -14.061 1.00 75.56 62 ASP A N 1
ATOM 501 C CA . ASP A 1 62 ? -3.138 -1.390 -14.579 1.00 75.56 62 ASP A CA 1
ATOM 502 C C . ASP A 1 62 ? -3.379 -0.905 -16.015 1.00 75.56 62 ASP A C 1
ATOM 504 O O . ASP A 1 62 ? -3.135 -1.622 -16.986 1.00 75.56 62 ASP A O 1
ATOM 508 N N . PHE A 1 63 ? -3.960 0.290 -16.148 1.00 69.44 63 PHE A N 1
ATOM 509 C CA . PHE A 1 63 ? -4.420 0.840 -17.431 1.00 69.44 63 PHE A CA 1
ATOM 510 C C . PHE A 1 63 ? -3.281 1.006 -18.454 1.00 69.44 63 PHE A C 1
ATOM 512 O O . PHE A 1 63 ? -3.424 0.551 -19.589 1.00 69.44 63 PHE A O 1
ATOM 519 N N . SER A 1 64 ? -2.111 1.479 -18.008 1.00 62.53 64 SER A N 1
ATOM 520 C CA . SER A 1 64 ? -0.851 1.530 -18.775 1.00 62.53 64 SER A CA 1
ATOM 521 C C . SER A 1 64 ? -0.339 0.162 -19.251 1.00 62.53 64 SER A C 1
ATOM 523 O O . SER A 1 64 ? 0.482 0.075 -20.159 1.00 62.53 64 SER A O 1
ATOM 525 N N . ASN A 1 65 ? -0.834 -0.926 -18.662 1.00 70.94 65 ASN A N 1
ATOM 526 C CA . ASN A 1 65 ? -0.464 -2.309 -18.954 1.00 70.94 65 ASN A CA 1
ATOM 527 C C . ASN A 1 65 ? -1.661 -3.059 -19.556 1.00 70.94 65 ASN A C 1
ATOM 529 O O . ASN A 1 65 ? -1.975 -4.190 -19.181 1.00 70.94 65 ASN A O 1
ATOM 533 N N . MET A 1 66 ? -2.380 -2.386 -20.458 1.00 72.19 66 MET A N 1
ATOM 534 C CA . MET A 1 66 ? -3.552 -2.908 -21.166 1.00 72.19 66 MET A CA 1
ATOM 535 C C . MET A 1 66 ? -4.674 -3.401 -20.224 1.00 72.19 66 MET A C 1
ATOM 537 O O . MET A 1 66 ? -5.368 -4.378 -20.509 1.00 72.19 66 MET A O 1
ATOM 541 N N . GLY A 1 67 ? -4.857 -2.745 -19.076 1.00 71.50 67 GLY A N 1
ATOM 542 C CA . GLY A 1 67 ? -5.886 -3.090 -18.090 1.00 71.50 67 GLY A CA 1
ATOM 543 C C . GLY A 1 67 ? -5.608 -4.376 -17.299 1.00 71.50 67 GLY A C 1
ATOM 544 O O . GLY A 1 67 ? -6.533 -4.984 -16.757 1.00 71.50 67 GLY A O 1
ATOM 545 N N . LYS A 1 68 ? -4.347 -4.819 -17.235 1.00 84.69 68 LYS A N 1
ATOM 546 C CA . LYS A 1 68 ? -3.908 -5.985 -16.453 1.00 84.69 68 LYS A CA 1
ATOM 547 C C . LYS A 1 68 ? -4.247 -5.817 -14.971 1.00 84.69 68 LYS A C 1
ATOM 549 O O . LYS A 1 68 ? -4.038 -4.757 -14.394 1.00 84.69 68 LYS A O 1
ATOM 554 N N . CYS A 1 69 ? -4.719 -6.870 -14.309 1.00 80.69 69 CYS A N 1
ATOM 555 C CA . CYS A 1 69 ? -5.063 -6.769 -12.891 1.00 80.69 69 CYS A CA 1
ATOM 556 C C . CYS A 1 69 ? -3.833 -6.976 -12.002 1.00 80.69 69 CYS A C 1
ATOM 558 O O . CYS A 1 69 ? -3.309 -8.090 -11.922 1.00 80.69 69 CYS A O 1
ATOM 560 N N . LYS A 1 70 ? -3.419 -5.926 -11.279 1.00 68.88 70 LYS A N 1
ATOM 561 C CA . LYS A 1 70 ? -2.251 -5.901 -10.374 1.00 68.88 70 LYS A CA 1
ATOM 562 C C . LYS A 1 70 ? -2.270 -7.058 -9.370 1.00 68.88 70 LYS A C 1
ATOM 564 O O . LYS A 1 70 ? -1.261 -7.721 -9.168 1.00 68.88 70 LYS A O 1
ATOM 569 N N . ILE A 1 71 ? -3.453 -7.371 -8.835 1.00 65.69 71 ILE A N 1
ATOM 570 C CA . ILE A 1 71 ? -3.682 -8.430 -7.834 1.00 65.69 71 ILE A CA 1
ATOM 571 C C . ILE A 1 71 ? -4.208 -9.740 -8.481 1.00 65.69 71 ILE A C 1
ATOM 573 O O . ILE A 1 71 ? -4.888 -10.530 -7.834 1.00 65.69 71 ILE A O 1
ATOM 577 N N . LYS A 1 72 ? -3.990 -9.960 -9.793 1.00 64.12 72 LYS A N 1
ATOM 578 C CA . LYS A 1 72 ? -4.429 -11.139 -10.595 1.00 64.12 72 LYS A CA 1
ATOM 579 C C . LYS A 1 72 ? -5.918 -11.546 -10.475 1.00 64.12 72 LYS A C 1
ATOM 581 O O . LYS A 1 72 ? -6.309 -12.619 -10.931 1.00 64.12 72 LYS A O 1
ATOM 586 N N . LYS A 1 73 ? -6.775 -10.699 -9.895 1.00 78.75 73 LYS A N 1
ATOM 587 C CA . LYS A 1 73 ? -8.184 -11.000 -9.606 1.00 78.75 73 LYS A CA 1
ATOM 588 C C . LYS A 1 73 ? -9.139 -10.399 -10.628 1.00 78.75 73 LYS A C 1
ATOM 590 O O . LYS A 1 73 ? -9.475 -9.216 -10.571 1.00 78.75 73 LYS A O 1
ATOM 595 N N . CYS A 1 74 ? -9.628 -11.260 -11.507 1.00 84.25 74 CYS A N 1
ATOM 596 C CA . CYS A 1 74 ? -10.692 -10.956 -12.454 1.00 84.25 74 CYS A CA 1
ATOM 597 C C . CYS A 1 74 ? -12.070 -10.894 -11.781 1.00 84.25 74 CYS A C 1
ATOM 599 O O . CYS A 1 74 ? -12.277 -11.440 -10.693 1.00 84.25 74 CYS A O 1
ATOM 601 N N . LEU A 1 75 ? -13.027 -10.255 -12.455 1.00 83.75 75 LEU A N 1
ATOM 602 C CA . LEU A 1 75 ? -14.453 -10.400 -12.173 1.00 83.75 75 LEU A CA 1
ATOM 603 C C . LEU A 1 75 ? -14.889 -11.872 -12.234 1.00 83.75 75 LEU A C 1
ATOM 605 O O . LEU A 1 75 ? -14.270 -12.699 -12.908 1.00 83.75 75 LEU A O 1
ATOM 609 N N . SER A 1 76 ? -16.002 -12.186 -11.567 1.00 83.00 76 SER A N 1
ATOM 610 C CA . SER A 1 76 ? -16.653 -13.488 -11.744 1.00 83.00 76 SER A CA 1
ATOM 611 C C . SER A 1 76 ? -16.996 -13.698 -13.221 1.00 83.00 76 SER A C 1
ATOM 613 O O . SER A 1 76 ? -17.498 -12.788 -13.876 1.00 83.00 76 SER A O 1
ATOM 615 N N . GLY A 1 77 ? -16.686 -14.880 -13.754 1.00 80.94 77 GLY A N 1
ATOM 616 C CA . GLY A 1 77 ? -16.853 -15.178 -15.176 1.00 80.94 77 GLY A CA 1
ATOM 617 C C . GLY A 1 77 ? -15.772 -14.606 -16.108 1.00 80.94 77 GLY A C 1
ATOM 618 O O . GLY A 1 77 ? -15.934 -14.726 -17.318 1.00 80.94 77 GLY A O 1
ATOM 619 N N . TYR A 1 78 ? -14.674 -14.042 -15.593 1.00 87.31 78 TYR A N 1
ATOM 620 C CA . TYR A 1 78 ? -13.532 -13.548 -16.382 1.00 87.31 78 TYR A CA 1
ATOM 621 C C . TYR A 1 78 ? -12.195 -14.162 -15.920 1.00 87.31 78 TYR A C 1
ATOM 623 O O . TYR A 1 78 ? -12.083 -14.683 -14.809 1.00 87.31 78 TYR A O 1
ATOM 631 N N . GLY A 1 79 ? -11.174 -14.121 -16.781 1.00 85.19 79 GLY A N 1
ATOM 632 C CA . GLY A 1 79 ? -9.916 -14.847 -16.596 1.00 85.19 79 GLY A CA 1
ATOM 633 C C . GLY A 1 79 ? -8.807 -14.484 -17.589 1.00 85.19 79 GLY A C 1
ATOM 634 O O . GLY A 1 79 ? -8.948 -13.584 -18.416 1.00 85.19 79 GLY A O 1
ATOM 635 N N . GLY A 1 80 ? -7.690 -15.214 -17.525 1.00 81.81 80 GLY A N 1
ATOM 636 C CA . GLY A 1 80 ? -6.472 -14.901 -18.286 1.00 81.81 80 GLY A CA 1
ATOM 637 C C . GLY A 1 80 ? -5.643 -13.779 -17.645 1.00 81.81 80 GLY A C 1
ATOM 638 O O . GLY A 1 80 ? -6.074 -13.145 -16.685 1.00 81.81 80 GLY A O 1
ATOM 639 N N . ALA A 1 81 ? -4.435 -13.530 -18.162 1.00 76.12 81 ALA A N 1
ATOM 640 C CA . ALA A 1 81 ? -3.475 -12.602 -17.541 1.00 76.12 81 ALA A CA 1
ATOM 641 C C . ALA A 1 81 ? -3.978 -11.144 -17.465 1.00 76.12 81 ALA A C 1
ATOM 643 O O . ALA A 1 81 ? -3.662 -10.432 -16.514 1.00 76.12 81 ALA A O 1
ATOM 644 N N . PHE A 1 82 ? -4.791 -10.734 -18.442 1.00 84.25 82 PHE A N 1
ATOM 645 C CA . PHE A 1 82 ? -5.409 -9.406 -18.540 1.00 84.25 82 PHE A CA 1
ATOM 646 C C . PHE A 1 82 ? -6.888 -9.397 -18.111 1.00 84.25 82 PHE A C 1
ATOM 648 O O . PHE A 1 82 ? -7.570 -8.388 -18.249 1.00 84.25 82 PHE A O 1
ATOM 655 N N . CYS A 1 83 ? -7.407 -10.525 -17.610 1.00 88.38 83 CYS A N 1
ATOM 656 C CA . CYS A 1 83 ? -8.821 -10.730 -17.278 1.00 88.38 83 CYS A CA 1
ATOM 657 C C . CYS A 1 83 ? -9.818 -10.612 -18.452 1.00 88.38 83 CYS A C 1
ATOM 659 O O . CYS A 1 83 ? -11.008 -10.430 -18.228 1.00 88.38 83 CYS A O 1
ATOM 661 N N . GLN A 1 84 ? -9.362 -10.764 -19.700 1.00 88.56 84 GLN A N 1
ATOM 662 C CA . GLN A 1 84 ? -10.176 -10.588 -20.917 1.00 88.56 84 GLN A CA 1
ATOM 663 C C . GLN A 1 84 ? -10.707 -11.895 -21.532 1.00 88.56 84 GLN A C 1
ATOM 665 O O . GLN A 1 84 ? -11.448 -11.864 -22.518 1.00 88.56 84 GLN A O 1
ATOM 670 N N . LEU A 1 85 ? -10.343 -13.048 -20.958 1.00 88.19 85 LEU A N 1
ATOM 671 C CA . LEU A 1 85 ? -10.911 -14.352 -21.297 1.00 88.19 85 LEU A CA 1
ATOM 672 C C . LEU A 1 85 ? -12.211 -14.539 -20.504 1.00 88.19 85 LEU A C 1
ATOM 674 O O . LEU A 1 85 ? -12.193 -14.824 -19.309 1.00 88.19 85 LEU A O 1
ATOM 678 N N . MET A 1 86 ? -13.347 -14.371 -21.169 1.00 87.44 86 MET A N 1
ATOM 679 C CA . MET A 1 86 ? -14.679 -14.510 -20.591 1.00 87.44 86 MET A CA 1
ATOM 680 C C . MET A 1 86 ? -15.086 -15.989 -20.524 1.00 87.44 86 MET A C 1
ATOM 682 O O . MET A 1 86 ? -15.284 -16.656 -21.542 1.00 87.44 86 MET A O 1
ATOM 686 N N . TYR A 1 87 ? -15.294 -16.496 -19.313 1.00 85.88 87 TYR A N 1
ATOM 687 C CA . TYR A 1 87 ? -15.901 -17.794 -19.040 1.00 85.88 87 TYR A CA 1
ATOM 688 C C . TYR A 1 87 ? -17.420 -17.709 -19.247 1.00 85.88 87 TYR A C 1
ATOM 690 O O . TYR A 1 87 ? -18.201 -17.500 -18.315 1.00 85.88 87 TYR A O 1
ATOM 698 N N . LEU A 1 88 ? -17.853 -17.876 -20.499 1.00 78.06 88 LEU A N 1
ATOM 699 C CA . LEU A 1 88 ? -19.268 -17.838 -20.890 1.00 78.06 88 LEU A CA 1
ATOM 700 C C . LEU A 1 88 ? -20.116 -18.832 -20.082 1.00 78.06 88 LEU A C 1
ATOM 702 O O . LEU A 1 88 ? -21.193 -18.488 -19.609 1.00 78.06 88 LEU A O 1
ATOM 706 N N . HIS A 1 89 ? -19.592 -20.034 -19.844 1.00 74.69 89 HIS A N 1
ATOM 707 C CA . HIS A 1 89 ? -20.259 -21.077 -19.061 1.00 74.69 89 HIS A CA 1
ATOM 708 C C . HIS A 1 89 ? -20.573 -20.684 -17.603 1.00 74.69 89 HIS A C 1
ATOM 710 O O . HIS A 1 89 ? -21.599 -21.107 -17.075 1.00 74.69 89 HIS A O 1
ATOM 716 N N . GLU A 1 90 ? -19.762 -19.838 -16.957 1.00 74.06 90 GLU A N 1
ATOM 717 C CA . GLU A 1 90 ? -20.043 -19.358 -15.593 1.00 74.06 90 GLU A CA 1
ATOM 718 C C . GLU A 1 90 ? -21.228 -18.377 -15.566 1.00 74.06 90 GLU A C 1
ATOM 720 O O . GLU A 1 90 ? -22.085 -18.466 -14.688 1.00 74.06 90 GLU A O 1
ATOM 725 N N . HIS A 1 91 ? -21.352 -17.521 -16.587 1.00 67.19 91 HIS A N 1
ATOM 726 C CA . HIS A 1 91 ? -22.497 -16.618 -16.755 1.00 67.19 91 HIS A CA 1
ATOM 727 C C . HIS A 1 91 ? -23.822 -17.370 -17.013 1.00 67.19 91 HIS A C 1
ATOM 729 O O . HIS A 1 91 ? -24.901 -16.864 -16.701 1.00 67.19 91 HIS A O 1
ATOM 735 N N . LEU A 1 92 ? -23.760 -18.589 -17.566 1.00 62.81 92 LEU A N 1
ATOM 736 C CA . LEU A 1 92 ? -24.939 -19.403 -17.886 1.00 62.81 92 LEU A CA 1
ATOM 737 C C . LEU A 1 92 ? -25.497 -20.175 -16.677 1.00 62.81 92 LEU A C 1
ATOM 739 O O . LEU A 1 92 ? -26.708 -20.388 -16.611 1.00 62.81 92 LEU A O 1
ATOM 743 N N . LYS A 1 93 ? -24.668 -20.536 -15.682 1.00 58.91 93 LYS A N 1
ATOM 744 C CA . LYS A 1 93 ? -25.100 -21.295 -14.482 1.00 58.91 93 LYS A CA 1
ATOM 745 C C . LYS A 1 93 ? -26.233 -20.631 -13.693 1.00 58.91 93 LYS A C 1
ATOM 747 O O . LYS A 1 93 ? -27.036 -21.324 -13.071 1.00 58.91 93 LYS A O 1
ATOM 752 N N . GLN A 1 94 ? -26.299 -19.300 -13.718 1.00 52.47 94 GLN A N 1
ATOM 753 C CA . GLN A 1 94 ? -27.338 -18.516 -13.044 1.00 52.47 94 GLN A CA 1
ATOM 754 C C . GLN A 1 94 ? -28.700 -18.544 -13.765 1.00 52.47 94 GLN A C 1
ATOM 756 O O . GLN A 1 94 ? -29.684 -18.086 -13.199 1.00 52.47 94 GLN A O 1
ATOM 761 N N . ASN A 1 95 ? -28.768 -19.024 -15.014 1.00 52.69 95 ASN A N 1
ATOM 762 C CA . ASN A 1 95 ? -29.862 -18.692 -15.935 1.00 52.69 95 ASN A CA 1
ATOM 763 C C . ASN A 1 95 ? -30.460 -19.871 -16.728 1.00 52.69 95 ASN A C 1
ATOM 765 O O . ASN A 1 95 ? -31.297 -19.621 -17.595 1.00 52.69 95 ASN A O 1
ATOM 769 N N . ILE A 1 96 ? -30.071 -21.124 -16.455 1.00 55.25 96 ILE A N 1
ATOM 770 C CA . ILE A 1 96 ? -30.654 -22.309 -17.112 1.00 55.25 96 ILE A CA 1
ATOM 771 C C . ILE A 1 96 ? -31.105 -23.338 -16.064 1.00 55.25 96 ILE A C 1
ATOM 773 O O . ILE A 1 96 ? -30.338 -23.705 -15.171 1.00 55.25 96 ILE A O 1
ATOM 777 N N . SER A 1 97 ? -32.349 -23.802 -16.188 1.00 53.19 97 SER A N 1
ATOM 778 C CA . SER A 1 97 ? -32.970 -24.854 -15.373 1.00 53.19 97 SER A CA 1
ATOM 779 C C . SER A 1 97 ? -32.464 -26.252 -15.748 1.00 53.19 97 SER A C 1
ATOM 781 O O . SER A 1 97 ? -32.002 -26.994 -14.887 1.00 53.19 97 SER A O 1
ATOM 783 N N . GLU A 1 98 ? -32.502 -26.591 -17.037 1.00 51.25 98 GLU A N 1
ATOM 784 C CA . GLU A 1 98 ? -32.393 -27.977 -17.523 1.00 51.25 98 GLU A CA 1
ATOM 785 C C . GLU A 1 98 ? -30.951 -28.468 -17.751 1.00 51.25 98 GLU A C 1
ATOM 787 O O . GLU A 1 98 ? -30.661 -29.646 -17.560 1.00 51.25 98 GLU A O 1
ATOM 792 N N . THR A 1 99 ? -30.006 -27.586 -18.103 1.00 53.97 99 THR A N 1
ATOM 793 C CA . THR A 1 99 ? -28.611 -27.976 -18.420 1.00 53.97 99 THR A CA 1
ATOM 794 C C . THR A 1 99 ? -27.583 -27.562 -17.364 1.00 53.97 99 THR A C 1
ATOM 796 O O . THR A 1 99 ? -26.378 -27.668 -17.598 1.00 53.97 99 THR A O 1
ATOM 799 N N . LYS A 1 100 ? -28.022 -27.160 -16.160 1.00 55.16 100 LYS A N 1
ATOM 800 C CA . LYS A 1 100 ? -27.153 -26.734 -15.037 1.00 55.16 100 LYS A CA 1
ATOM 801 C C . LYS A 1 100 ? -25.990 -27.703 -14.760 1.00 55.16 100 LYS A C 1
ATOM 803 O O . LYS A 1 100 ? -24.882 -27.273 -14.444 1.00 55.16 100 LYS A O 1
ATOM 808 N N . ASN A 1 101 ? -26.228 -29.001 -14.957 1.00 59.25 101 ASN A N 1
ATOM 809 C CA . ASN A 1 101 ? -25.268 -30.079 -14.715 1.00 59.25 101 ASN A CA 1
ATOM 810 C C . ASN A 1 101 ? -24.177 -30.241 -15.798 1.00 59.25 101 ASN A C 1
ATOM 812 O O . ASN A 1 101 ? -23.166 -30.879 -15.518 1.00 59.25 101 ASN A O 1
ATOM 816 N N . VAL A 1 102 ? -24.309 -29.630 -16.985 1.00 68.50 102 VAL A N 1
ATOM 817 C CA . VAL A 1 102 ? -23.336 -29.712 -18.106 1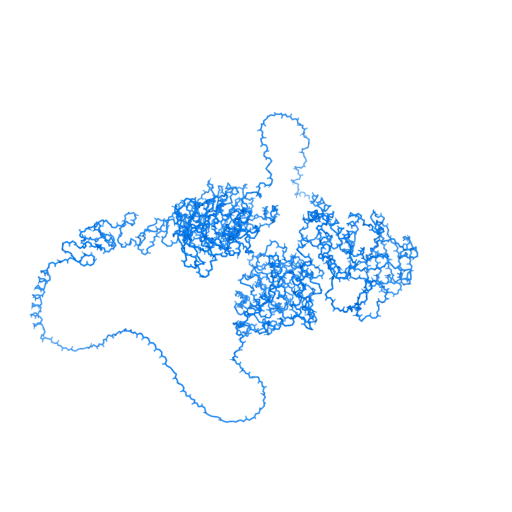.00 68.50 102 VAL A CA 1
ATOM 818 C C . VAL A 1 102 ? -22.015 -28.975 -17.808 1.00 68.50 102 VAL A C 1
ATOM 820 O O . VAL A 1 102 ? -20.958 -29.318 -18.340 1.00 68.50 102 VAL A O 1
ATOM 823 N N . PHE A 1 103 ? -22.058 -27.971 -16.926 1.00 71.81 103 PHE A N 1
ATOM 824 C CA . PHE A 1 103 ? -20.913 -27.116 -16.571 1.00 71.81 103 PHE A CA 1
ATOM 825 C C . PHE A 1 103 ? -20.314 -27.427 -15.183 1.00 71.81 103 PHE A C 1
ATOM 827 O O . PHE A 1 103 ? -19.506 -26.651 -14.657 1.00 71.81 103 PHE A O 1
ATOM 834 N N . THR A 1 104 ? -20.730 -28.536 -14.564 1.00 69.94 104 THR A N 1
ATOM 835 C CA . THR A 1 104 ? -20.224 -29.005 -13.260 1.00 69.94 104 THR A CA 1
ATOM 836 C C . THR A 1 104 ? -18.967 -29.875 -13.442 1.00 69.94 104 THR A C 1
ATOM 838 O O . THR A 1 104 ? -18.251 -29.697 -14.424 1.00 69.94 104 THR A O 1
ATOM 841 N N . ASN A 1 105 ? -18.644 -30.746 -12.481 1.00 67.81 105 ASN A N 1
ATOM 842 C CA . ASN A 1 105 ? -17.617 -31.791 -12.623 1.00 67.81 105 ASN A CA 1
ATOM 843 C C . ASN A 1 105 ? -18.251 -33.203 -12.707 1.00 67.81 105 ASN A C 1
ATOM 845 O O . ASN A 1 105 ? -17.551 -34.198 -12.541 1.00 67.81 105 ASN A O 1
ATOM 849 N N . VAL A 1 106 ? -19.576 -33.295 -12.872 1.00 72.81 106 VAL A N 1
ATOM 850 C CA . VAL A 1 106 ? -20.325 -34.560 -12.884 1.00 72.81 106 VAL A CA 1
ATOM 851 C C . VAL A 1 106 ? -20.294 -35.158 -14.289 1.00 72.81 106 VAL A C 1
ATOM 853 O O . VAL A 1 106 ? -20.593 -34.457 -15.254 1.00 72.81 106 VAL A O 1
ATOM 856 N N . THR A 1 107 ? -19.990 -36.453 -14.405 1.00 75.94 107 THR A N 1
ATOM 857 C CA . THR A 1 107 ? -20.040 -37.172 -15.686 1.00 75.94 107 THR A CA 1
ATOM 858 C C . THR A 1 107 ? -21.435 -37.088 -16.311 1.00 75.94 107 THR A C 1
ATOM 860 O O . THR A 1 107 ? -22.453 -37.333 -15.654 1.00 75.94 107 THR A O 1
ATOM 863 N N . LYS A 1 108 ? -21.481 -36.715 -17.590 1.00 73.56 108 LYS A N 1
ATOM 864 C CA . LYS A 1 108 ? -22.683 -36.636 -18.417 1.00 73.56 108 LYS A CA 1
ATOM 865 C C . LYS A 1 108 ? -22.428 -37.231 -19.786 1.00 73.56 108 LYS A C 1
ATOM 867 O O . LYS A 1 108 ? -21.322 -37.153 -20.308 1.00 73.56 108 LYS A O 1
ATOM 872 N N . GLU A 1 109 ? -23.481 -37.800 -20.348 1.00 77.75 109 GLU A N 1
ATOM 873 C CA . GLU A 1 109 ? -23.446 -38.502 -21.623 1.00 77.75 109 GLU A CA 1
ATOM 874 C C . GLU A 1 109 ? -24.221 -37.699 -22.666 1.00 77.75 109 GLU A C 1
ATOM 876 O O . GLU A 1 109 ? -25.298 -37.171 -22.375 1.00 77.75 109 GLU A O 1
ATOM 881 N N . ILE A 1 110 ? -23.666 -37.574 -23.870 1.00 75.75 110 ILE A N 1
ATOM 882 C CA . ILE A 1 110 ? -24.363 -37.009 -25.029 1.00 75.75 110 ILE A CA 1
ATOM 883 C C . ILE A 1 110 ? -24.799 -38.167 -25.918 1.00 75.75 110 ILE A C 1
ATOM 885 O O . ILE A 1 110 ? -23.959 -38.804 -26.550 1.00 75.75 110 ILE A O 1
ATOM 889 N N . ASN A 1 111 ? -26.109 -38.402 -25.983 1.00 76.44 111 ASN A N 1
ATOM 890 C CA . ASN A 1 111 ? -26.730 -39.338 -26.916 1.00 76.44 111 ASN A CA 1
ATOM 891 C C . ASN A 1 111 ? -27.263 -38.543 -28.115 1.00 76.44 111 ASN A C 1
ATOM 893 O O . ASN A 1 111 ? -28.193 -37.751 -27.969 1.00 76.44 111 ASN A O 1
ATOM 897 N N . ASN A 1 112 ? -26.667 -38.749 -29.292 1.00 78.94 112 ASN A N 1
ATOM 898 C CA . ASN A 1 112 ? -26.936 -38.071 -30.571 1.00 78.94 112 ASN A CA 1
ATOM 899 C C . ASN A 1 112 ? -26.657 -36.552 -30.607 1.00 78.94 112 ASN A C 1
ATOM 901 O O . ASN A 1 112 ? -25.962 -36.081 -31.511 1.00 78.94 112 ASN A O 1
ATOM 905 N N . PHE A 1 113 ? -27.211 -35.752 -29.688 1.00 80.62 113 PHE A N 1
ATOM 906 C CA . PHE A 1 113 ? -26.997 -34.301 -29.659 1.00 80.62 113 PHE A CA 1
ATOM 907 C C . PHE A 1 113 ? -27.220 -33.648 -28.286 1.00 80.62 113 PHE A C 1
ATOM 909 O O . PHE A 1 113 ? -27.933 -34.156 -27.427 1.00 80.62 113 PHE A O 1
ATOM 916 N N . LEU A 1 114 ? -26.630 -32.463 -28.112 1.00 81.44 114 LEU A N 1
ATOM 917 C CA . LEU A 1 114 ? -26.831 -31.554 -26.984 1.00 81.44 114 LEU A CA 1
ATOM 918 C C . LEU A 1 114 ? -26.992 -30.127 -27.527 1.00 81.44 114 LEU A C 1
ATOM 920 O O . LEU A 1 114 ? -26.125 -29.634 -28.246 1.00 81.44 114 LEU A O 1
ATOM 924 N N . ASN A 1 115 ? -28.093 -29.458 -27.184 1.00 83.19 115 ASN A N 1
ATOM 925 C CA . ASN A 1 115 ? -28.361 -28.072 -27.577 1.00 83.19 115 ASN A CA 1
ATOM 926 C C . ASN A 1 115 ? -28.275 -27.139 -26.360 1.00 83.19 115 ASN A C 1
ATOM 928 O O . ASN A 1 115 ? -28.827 -27.440 -25.303 1.00 83.19 115 ASN A O 1
ATOM 932 N N . ILE A 1 116 ? -27.593 -26.003 -26.508 1.00 79.75 116 ILE A N 1
ATOM 933 C CA . ILE A 1 116 ? -27.402 -25.001 -25.456 1.00 79.75 116 ILE A CA 1
ATOM 934 C C . ILE A 1 116 ? -27.790 -23.631 -26.019 1.00 79.75 116 ILE A C 1
ATOM 936 O O . ILE A 1 116 ? -27.054 -23.049 -26.815 1.00 79.75 116 ILE A O 1
ATOM 940 N N . THR A 1 117 ? -28.936 -23.105 -25.592 1.00 77.25 117 THR A N 1
ATOM 941 C CA . THR A 1 117 ? -29.445 -21.787 -26.009 1.00 77.25 117 THR A CA 1
ATOM 942 C C . THR A 1 117 ? -28.981 -20.686 -25.051 1.00 77.25 117 THR A C 1
ATOM 944 O O . THR A 1 117 ? -28.920 -20.880 -23.836 1.00 77.25 117 THR A O 1
ATOM 947 N N . PHE A 1 118 ? -28.677 -19.504 -25.586 1.00 73.00 118 PHE A N 1
ATOM 948 C CA . PHE A 1 118 ? -28.221 -18.328 -24.847 1.00 73.00 118 PHE A CA 1
ATOM 949 C C . PHE A 1 118 ? -29.244 -17.183 -24.949 1.00 73.00 118 PHE A C 1
ATOM 951 O O . PHE A 1 118 ? -29.810 -16.939 -26.014 1.00 73.00 118 PHE A O 1
ATOM 958 N N . LYS A 1 119 ? -29.449 -16.420 -23.862 1.00 66.88 119 LYS A N 1
ATOM 959 C CA . LYS A 1 119 ? -30.405 -15.287 -23.833 1.00 66.88 119 LYS A CA 1
ATOM 960 C C . LYS A 1 119 ? -30.035 -14.133 -24.781 1.00 66.88 119 LYS A C 1
ATOM 962 O O . LYS A 1 119 ? -30.911 -13.395 -25.220 1.00 66.88 119 LYS A O 1
ATOM 967 N N . LYS A 1 120 ? -28.747 -13.968 -25.091 1.00 71.00 120 LYS A N 1
ATOM 968 C CA . LYS A 1 120 ? -28.220 -12.992 -26.055 1.00 71.00 120 LYS A CA 1
ATOM 969 C C . LYS A 1 120 ? -27.216 -13.668 -26.981 1.00 71.00 120 LYS A C 1
ATOM 971 O O . LYS A 1 120 ? -26.790 -14.789 -26.723 1.00 71.00 120 LYS A O 1
ATOM 976 N N . GLU A 1 121 ? -26.848 -12.995 -28.060 1.00 75.62 121 GLU A N 1
ATOM 977 C CA . GLU A 1 121 ? -25.827 -13.510 -28.967 1.00 75.62 121 GLU A CA 1
ATOM 978 C C . GLU A 1 121 ? -24.441 -13.424 -28.315 1.00 75.62 121 GLU A C 1
ATOM 980 O O . GLU A 1 121 ? -24.081 -12.393 -27.740 1.00 75.62 121 GLU A O 1
ATOM 985 N N . HIS A 1 122 ? -23.673 -14.511 -28.380 1.00 75.06 122 HIS A N 1
ATOM 986 C CA . HIS A 1 122 ? -22.321 -14.583 -27.834 1.00 75.06 122 HIS A CA 1
ATOM 987 C C . HIS A 1 122 ? -21.328 -15.013 -28.913 1.00 75.06 122 HIS A C 1
ATOM 989 O O . HIS A 1 122 ? -21.581 -15.957 -29.660 1.00 75.06 122 HIS A O 1
ATOM 995 N N . ARG A 1 123 ? -20.183 -14.323 -28.954 1.00 78.06 123 ARG A N 1
ATOM 996 C CA . ARG A 1 123 ? -19.044 -14.614 -29.830 1.00 78.06 123 ARG A CA 1
ATOM 997 C C . ARG A 1 123 ? -18.111 -15.596 -29.113 1.00 78.06 123 ARG A C 1
ATOM 999 O O . ARG A 1 123 ? -17.474 -15.238 -28.120 1.00 78.06 123 ARG A O 1
ATOM 1006 N N . ILE A 1 124 ? -18.110 -16.846 -29.564 1.00 79.62 124 ILE A N 1
ATOM 1007 C CA . ILE A 1 124 ? -17.375 -17.971 -28.971 1.00 79.62 124 ILE A CA 1
ATOM 1008 C C . ILE A 1 124 ? -16.074 -18.158 -29.754 1.00 79.62 124 ILE A C 1
ATOM 1010 O O . ILE A 1 124 ? -16.099 -18.210 -30.981 1.00 79.62 124 ILE A O 1
ATOM 1014 N N . HIS A 1 125 ? -14.950 -18.279 -29.039 1.00 77.56 125 HIS A N 1
ATOM 1015 C CA . HIS A 1 125 ? -13.617 -18.475 -29.638 1.00 77.56 125 HIS A CA 1
ATOM 1016 C C . HIS A 1 125 ? -12.852 -19.688 -29.081 1.00 77.56 125 HIS A C 1
ATOM 1018 O O . HIS A 1 125 ? -11.755 -19.972 -29.556 1.00 77.56 125 HIS A O 1
ATOM 1024 N N . LEU A 1 126 ? -13.391 -20.404 -28.083 1.00 78.94 126 LEU A N 1
ATOM 1025 C CA . LEU A 1 126 ? -12.873 -21.702 -27.634 1.00 78.94 126 LEU A CA 1
ATOM 1026 C C . LEU A 1 126 ? -13.969 -22.537 -26.956 1.00 78.94 126 LEU A C 1
ATOM 1028 O O . LEU A 1 126 ? -14.801 -22.023 -26.200 1.00 78.94 126 LEU A O 1
ATOM 1032 N N . LEU A 1 127 ? -13.928 -23.843 -27.209 1.00 79.62 127 LEU A N 1
ATOM 1033 C CA . LEU A 1 127 ? -14.732 -24.876 -26.562 1.00 79.62 127 LEU A CA 1
ATOM 1034 C C . LEU A 1 127 ? -13.782 -25.951 -26.024 1.00 79.62 127 LEU A C 1
ATOM 1036 O O . LEU A 1 127 ? -12.810 -26.304 -26.687 1.00 79.62 127 LEU A O 1
ATOM 1040 N N . LYS A 1 128 ? -14.029 -26.450 -24.810 1.00 78.69 128 LYS A N 1
ATOM 1041 C CA . LYS A 1 128 ? -13.217 -27.516 -24.211 1.00 78.69 128 LYS A CA 1
ATOM 1042 C C . LYS A 1 128 ? -14.083 -28.526 -23.467 1.00 78.69 128 LYS A C 1
ATOM 1044 O O . LYS A 1 128 ? -14.708 -28.179 -22.464 1.00 78.69 128 LYS A O 1
ATOM 1049 N N . PHE A 1 129 ? -14.060 -29.771 -23.930 1.00 76.69 129 PHE A N 1
ATOM 1050 C CA . PHE A 1 129 ? -14.590 -30.931 -23.213 1.00 76.69 129 PHE A CA 1
ATOM 1051 C C . PHE A 1 129 ? -13.495 -31.572 -22.344 1.00 76.69 129 PHE A C 1
ATOM 1053 O O . PHE A 1 129 ? -12.317 -31.527 -22.698 1.00 76.69 129 PHE A O 1
ATOM 1060 N N . ASN A 1 130 ? -13.889 -32.178 -21.222 1.00 76.62 130 ASN A N 1
ATOM 1061 C CA . ASN A 1 130 ? -13.047 -33.040 -20.384 1.00 76.62 130 ASN A CA 1
ATOM 1062 C C . ASN A 1 130 ? -13.583 -34.484 -20.472 1.00 76.62 130 ASN A C 1
ATOM 1064 O O . ASN A 1 130 ? -14.331 -34.933 -19.594 1.00 76.62 130 ASN A O 1
ATOM 1068 N N . CYS A 1 131 ? -13.308 -35.145 -21.599 1.00 72.94 131 CYS A N 1
ATOM 1069 C CA . CYS A 1 131 ? -13.823 -36.477 -21.945 1.00 72.94 131 CYS A CA 1
ATOM 1070 C C . CYS A 1 131 ? -13.125 -37.584 -21.137 1.00 72.94 131 CYS A C 1
ATOM 1072 O O . CYS A 1 131 ? -11.988 -37.405 -20.698 1.00 72.94 131 CYS A O 1
ATOM 1074 N N . GLN A 1 132 ? -13.786 -38.728 -20.942 1.00 70.19 132 GLN A N 1
ATOM 1075 C CA . GLN A 1 132 ? -13.140 -39.908 -20.353 1.00 70.19 132 GLN A CA 1
ATOM 1076 C C . GLN A 1 132 ? -12.272 -40.641 -21.392 1.00 70.19 132 GLN A C 1
ATOM 1078 O O . GLN A 1 132 ? -12.573 -40.636 -22.586 1.00 70.19 132 GLN A O 1
ATOM 1083 N N . SER A 1 133 ? -11.178 -41.262 -20.936 1.00 60.53 133 SER A N 1
ATOM 1084 C CA . SER A 1 133 ? -10.091 -41.779 -21.788 1.00 60.53 133 SER A CA 1
ATOM 1085 C C . SER A 1 133 ? -10.550 -42.757 -22.876 1.00 60.53 133 SER A C 1
ATOM 1087 O O . SER A 1 133 ? -10.021 -42.733 -23.988 1.00 60.53 133 SER A O 1
ATOM 1089 N N . SER A 1 134 ? -11.562 -43.572 -22.566 1.00 58.19 134 SER A N 1
ATOM 1090 C CA . SER A 1 134 ? -12.158 -44.598 -23.431 1.00 58.19 134 SER A CA 1
ATOM 1091 C C . SER A 1 134 ? -12.918 -44.061 -24.649 1.00 58.19 134 SER A C 1
ATOM 1093 O O . SER A 1 134 ? -13.210 -44.836 -25.552 1.00 58.19 134 SER A O 1
ATOM 1095 N N . VAL A 1 135 ? -13.234 -42.760 -24.696 1.00 61.38 135 VAL A N 1
ATOM 1096 C CA . VAL A 1 135 ? -14.062 -42.134 -25.753 1.00 61.38 135 VAL A CA 1
ATOM 1097 C C . VAL A 1 135 ? -13.313 -40.988 -26.457 1.00 61.38 135 VAL A C 1
ATOM 1099 O O . VAL A 1 135 ? -13.900 -40.079 -27.041 1.00 61.38 135 VAL A O 1
ATOM 1102 N N . SER A 1 136 ? -11.982 -40.983 -26.361 1.00 55.81 136 SER A N 1
ATOM 1103 C CA . SER A 1 136 ? -11.136 -39.857 -26.777 1.00 55.81 136 SER A CA 1
ATOM 1104 C C . SER A 1 136 ? -11.124 -39.606 -28.294 1.00 55.81 136 SER A C 1
ATOM 1106 O O . SER A 1 136 ? -11.046 -38.454 -28.719 1.00 55.81 136 SER A O 1
ATOM 1108 N N . GLU A 1 137 ? -11.256 -40.652 -29.109 1.00 59.38 137 GLU A N 1
ATOM 1109 C CA . GLU A 1 137 ? -11.176 -40.597 -30.579 1.00 59.38 137 GLU A CA 1
ATOM 1110 C C . GLU A 1 137 ? -12.459 -40.101 -31.280 1.00 59.38 137 GLU A C 1
ATOM 1112 O O . GLU A 1 137 ? -12.402 -39.747 -32.458 1.00 59.38 137 GLU A O 1
ATOM 1117 N N . THR A 1 138 ? -13.610 -40.079 -30.598 1.00 66.38 138 THR A N 1
ATOM 1118 C CA . THR A 1 138 ? -14.927 -39.891 -31.235 1.00 66.38 138 THR A CA 1
ATOM 1119 C C . THR A 1 138 ? -15.110 -38.485 -31.817 1.00 66.38 138 THR A C 1
ATOM 1121 O O . THR A 1 138 ? -14.844 -37.481 -31.151 1.00 66.38 138 THR A O 1
ATOM 1124 N N . ASN A 1 139 ? -15.613 -38.417 -33.055 1.00 69.62 139 ASN A N 1
ATOM 1125 C CA . ASN A 1 139 ? -15.897 -37.166 -33.760 1.00 69.62 139 ASN A CA 1
ATOM 1126 C C . ASN A 1 139 ? -17.160 -36.467 -33.225 1.00 69.62 139 ASN A C 1
ATOM 1128 O O . ASN A 1 139 ? -18.205 -37.085 -33.004 1.00 69.62 139 ASN A O 1
ATOM 1132 N N . ILE A 1 140 ? -17.061 -35.146 -33.090 1.00 74.00 140 ILE A N 1
ATOM 1133 C CA . ILE A 1 140 ? -18.103 -34.230 -32.629 1.00 74.00 140 ILE A CA 1
ATOM 1134 C C . ILE A 1 140 ? -18.302 -33.151 -33.694 1.00 74.00 140 ILE A C 1
ATOM 1136 O O . ILE A 1 140 ? -17.337 -32.512 -34.116 1.00 74.00 140 ILE A O 1
ATOM 1140 N N . THR A 1 141 ? -19.552 -32.900 -34.083 1.00 76.56 141 THR A N 1
ATOM 1141 C CA . THR A 1 141 ? -19.915 -31.790 -34.976 1.00 76.56 141 THR A CA 1
ATOM 1142 C C . THR A 1 141 ? -20.541 -30.650 -34.170 1.00 76.56 141 THR A C 1
ATOM 1144 O O . THR A 1 141 ? -21.480 -30.859 -33.402 1.00 76.56 141 THR A O 1
ATOM 1147 N N . LEU A 1 142 ? -20.051 -29.426 -34.350 1.00 75.88 142 LEU A N 1
ATOM 1148 C CA . LEU A 1 142 ? -20.446 -28.233 -33.597 1.00 75.88 142 LEU A CA 1
ATOM 1149 C C . LEU A 1 142 ? -21.083 -27.198 -34.533 1.00 75.88 142 LEU A C 1
ATOM 1151 O O . LEU A 1 142 ? -20.539 -26.925 -35.600 1.00 75.88 142 LEU A O 1
ATOM 1155 N N . LYS A 1 143 ? -22.191 -26.569 -34.129 1.00 78.06 143 LYS A N 1
ATOM 1156 C CA . LYS A 1 143 ? -22.812 -25.435 -34.837 1.00 78.06 143 LYS A CA 1
ATOM 1157 C C . LYS A 1 143 ? -23.122 -24.296 -33.870 1.00 78.06 143 LYS A C 1
ATOM 1159 O O . LYS A 1 143 ? -23.727 -24.525 -32.826 1.00 78.06 143 LYS A O 1
ATOM 1164 N N . ILE A 1 144 ? -22.746 -23.073 -34.240 1.00 77.19 144 ILE A N 1
ATOM 1165 C CA . ILE A 1 144 ? -22.964 -21.858 -33.447 1.00 77.19 144 ILE A CA 1
ATOM 1166 C C . ILE A 1 144 ? -23.859 -20.913 -34.256 1.00 77.19 144 ILE A C 1
ATOM 1168 O O . ILE A 1 144 ? -23.474 -20.436 -35.318 1.00 77.19 144 ILE A O 1
ATOM 1172 N N . GLY A 1 145 ? -25.085 -20.669 -33.788 1.00 74.69 145 GLY A N 1
ATOM 1173 C CA . GLY A 1 145 ? -26.056 -19.864 -34.536 1.00 74.69 145 GLY A CA 1
ATOM 1174 C C . GLY A 1 145 ? -26.261 -20.366 -35.975 1.00 74.69 145 GLY A C 1
ATOM 1175 O O . GLY A 1 145 ? -26.442 -21.558 -36.212 1.00 74.69 145 GLY A O 1
ATOM 1176 N N . SER A 1 146 ? -26.235 -19.458 -36.951 1.00 63.25 146 SER A N 1
ATOM 1177 C CA . SER A 1 146 ? -26.377 -19.770 -38.382 1.00 63.25 146 SER A CA 1
ATOM 1178 C C . SER A 1 146 ? -25.068 -20.161 -39.088 1.00 63.25 146 SER A C 1
ATOM 1180 O O . SER A 1 146 ? -25.105 -20.429 -40.288 1.00 63.25 146 SER A O 1
ATOM 1182 N N . THR A 1 147 ? -23.921 -20.207 -38.397 1.00 61.91 147 THR A N 1
ATOM 1183 C CA . THR A 1 147 ? -22.611 -20.411 -39.043 1.00 61.91 147 THR A CA 1
ATOM 1184 C C . THR A 1 147 ? -22.389 -21.853 -39.523 1.00 61.91 147 THR A C 1
ATOM 1186 O O . THR A 1 147 ? -23.173 -22.762 -39.230 1.00 61.91 147 THR A O 1
ATOM 1189 N N . LYS A 1 148 ? -21.289 -22.067 -40.265 1.00 59.75 148 LYS A N 1
ATOM 1190 C CA . LYS A 1 148 ? -20.835 -23.401 -40.691 1.00 59.75 148 LYS A CA 1
ATOM 1191 C C . LYS A 1 148 ? -20.644 -24.346 -39.497 1.00 59.75 148 LYS A C 1
ATOM 1193 O O . LYS A 1 148 ? -20.372 -23.906 -38.379 1.00 59.75 148 LYS A O 1
ATOM 1198 N N . PHE A 1 149 ? -20.766 -25.640 -39.781 1.00 62.91 149 PHE A N 1
ATOM 1199 C CA . PHE A 1 149 ? -20.387 -26.702 -38.860 1.00 62.91 149 PHE A CA 1
ATOM 1200 C C . PHE A 1 149 ? -18.857 -26.771 -38.711 1.00 62.91 149 PHE A C 1
ATOM 1202 O O . PHE A 1 149 ? -18.132 -26.565 -39.684 1.00 62.91 149 PHE A O 1
ATOM 1209 N N . TYR A 1 150 ? -18.391 -27.084 -37.503 1.00 66.31 150 TYR A N 1
ATOM 1210 C CA . TYR A 1 150 ? -16.999 -27.416 -37.184 1.00 66.31 150 TYR A CA 1
ATOM 1211 C C . TYR A 1 150 ? -16.925 -28.878 -36.738 1.00 66.31 150 TYR A C 1
ATOM 1213 O O . TYR A 1 150 ? -17.849 -29.354 -36.079 1.00 66.31 150 TYR A O 1
ATOM 1221 N N . GLU A 1 151 ? -15.832 -29.572 -37.042 1.00 65.56 151 GLU A N 1
ATOM 1222 C CA . GLU A 1 151 ? -15.603 -30.966 -36.642 1.00 65.56 151 GLU A CA 1
ATOM 1223 C C . GLU A 1 151 ? -14.365 -31.077 -35.742 1.00 65.56 151 GLU A C 1
ATOM 1225 O O . GLU A 1 151 ? -13.417 -30.303 -35.878 1.00 65.56 151 GLU A O 1
ATOM 1230 N N . GLY A 1 152 ? -14.364 -32.025 -34.804 1.00 65.06 152 GLY A N 1
ATOM 1231 C CA . GLY A 1 152 ? -13.214 -32.296 -33.937 1.00 65.06 152 GLY A CA 1
ATOM 1232 C C . GLY A 1 152 ? -13.390 -33.542 -33.065 1.00 65.06 152 GLY A C 1
ATOM 1233 O O . GLY A 1 152 ? -14.505 -34.028 -32.899 1.00 65.06 152 GLY A O 1
ATOM 1234 N N . LYS A 1 153 ? -12.289 -34.052 -32.500 1.00 66.88 153 LYS A N 1
ATOM 1235 C CA . LYS A 1 153 ? -12.273 -35.231 -31.610 1.00 66.88 153 LYS A CA 1
ATOM 1236 C C . LYS A 1 153 ? -12.456 -34.863 -30.128 1.00 66.88 153 LYS A C 1
ATOM 1238 O O . LYS A 1 153 ? -12.204 -33.726 -29.724 1.00 66.88 153 LYS A O 1
ATOM 1243 N N . CYS A 1 154 ? -12.808 -35.840 -29.290 1.00 64.44 154 CYS A N 1
ATOM 1244 C CA . CYS A 1 154 ? -12.923 -35.700 -27.828 1.00 64.44 154 CYS A CA 1
ATOM 1245 C C . CYS A 1 154 ? -11.561 -35.713 -27.075 1.00 64.44 154 CYS A C 1
ATOM 1247 O O . CYS A 1 154 ? -11.469 -36.120 -25.916 1.00 64.44 154 CYS A O 1
ATOM 1249 N N . THR A 1 155 ? -10.470 -35.255 -27.696 1.00 56.25 155 THR A N 1
ATOM 1250 C CA . THR A 1 155 ? -9.084 -35.416 -27.207 1.00 56.25 155 THR A CA 1
ATOM 1251 C C . THR A 1 155 ? -8.614 -34.310 -26.251 1.00 56.25 155 THR A C 1
ATOM 1253 O O . THR A 1 155 ? -7.510 -33.784 -26.371 1.00 56.25 155 THR A O 1
ATOM 1256 N N . ASN A 1 156 ? -9.435 -33.933 -25.264 1.00 55.72 156 ASN A N 1
ATOM 1257 C CA . ASN A 1 156 ? -9.092 -32.957 -24.208 1.00 55.72 156 ASN A CA 1
ATOM 1258 C C . ASN A 1 156 ? -8.667 -31.541 -24.678 1.00 55.72 156 ASN A C 1
ATOM 1260 O O . ASN A 1 156 ? -8.317 -30.694 -23.855 1.00 55.72 156 ASN A O 1
ATOM 1264 N N . VAL A 1 157 ? -8.728 -31.253 -25.978 1.00 53.09 157 VAL A N 1
ATOM 1265 C CA . VAL A 1 157 ? -8.600 -29.947 -26.638 1.00 53.09 157 VAL A CA 1
ATOM 1266 C C . VAL A 1 157 ? -9.551 -29.988 -27.829 1.00 53.09 157 VAL A C 1
ATOM 1268 O O . VAL A 1 157 ? -9.577 -30.977 -28.553 1.00 53.09 157 VAL A O 1
ATOM 1271 N N . THR A 1 158 ? -10.346 -28.942 -28.041 1.00 53.06 158 THR A N 1
ATOM 1272 C CA . THR A 1 158 ? -11.312 -28.896 -29.147 1.00 53.06 158 THR A CA 1
ATOM 1273 C C . THR A 1 158 ? -11.118 -27.599 -29.919 1.00 53.06 158 THR A C 1
ATOM 1275 O O . THR A 1 158 ? -10.882 -26.546 -29.323 1.00 53.06 158 THR A O 1
ATOM 1278 N N . GLN A 1 159 ? -11.136 -27.687 -31.249 1.00 56.59 159 GLN A N 1
ATOM 1279 C CA . GLN A 1 159 ? -10.872 -26.545 -32.120 1.00 56.59 159 GLN A CA 1
ATOM 1280 C C . GLN A 1 159 ? -12.034 -25.541 -32.082 1.00 56.59 159 GLN A C 1
ATOM 1282 O O . GLN A 1 159 ? -13.161 -25.860 -31.697 1.00 56.59 159 GLN A O 1
ATOM 1287 N N . SER A 1 160 ? -11.754 -24.313 -32.497 1.00 58.59 160 SER A N 1
ATOM 1288 C CA . SER A 1 160 ? -12.711 -23.217 -32.533 1.00 58.59 160 SER A CA 1
ATOM 1289 C C . SER A 1 160 ? -12.369 -22.244 -33.653 1.00 58.59 160 SER A C 1
ATOM 1291 O O . SER A 1 160 ? -11.200 -22.010 -33.958 1.00 58.59 160 SER A O 1
ATOM 1293 N N . GLY A 1 161 ? -13.406 -21.679 -34.268 1.00 62.94 161 GLY A N 1
ATOM 1294 C CA . GLY A 1 161 ? -13.296 -20.485 -35.098 1.00 62.94 161 GLY A CA 1
ATOM 1295 C C . GLY A 1 161 ? -13.706 -19.239 -34.318 1.00 62.94 161 GLY A C 1
ATOM 1296 O O . GLY A 1 161 ? -13.743 -19.238 -33.089 1.00 62.94 161 GLY A O 1
ATOM 1297 N N . ASP A 1 162 ? -14.069 -18.196 -35.052 1.00 72.62 162 ASP A N 1
ATOM 1298 C CA . ASP A 1 162 ? -14.658 -16.975 -34.515 1.00 72.62 162 ASP A CA 1
ATOM 1299 C C . ASP A 1 162 ? -16.122 -16.885 -34.961 1.00 72.62 162 ASP A C 1
ATOM 1301 O O . ASP A 1 162 ? -16.419 -16.468 -36.082 1.00 72.62 162 ASP A O 1
ATOM 1305 N N . ALA A 1 163 ? -17.031 -17.363 -34.109 1.00 75.50 163 ALA A N 1
ATOM 1306 C CA . ALA A 1 163 ? -18.444 -17.520 -34.440 1.00 75.50 163 ALA A CA 1
ATOM 1307 C C . ALA A 1 163 ? -19.344 -16.855 -33.394 1.00 75.50 163 ALA A C 1
ATOM 1309 O O . ALA A 1 163 ? -19.195 -17.082 -32.191 1.00 75.50 163 ALA A O 1
ATOM 1310 N N . SER A 1 164 ? -20.314 -16.070 -33.863 1.00 78.56 164 SER A N 1
ATOM 1311 C CA . SER A 1 164 ? -21.375 -15.492 -33.034 1.00 78.56 164 SER A CA 1
ATOM 1312 C C . SER A 1 164 ? -22.665 -16.295 -33.176 1.00 78.56 164 SER A C 1
ATOM 1314 O O . SER A 1 164 ? -23.025 -16.725 -34.272 1.00 78.56 164 SER A O 1
ATOM 1316 N N . GLY A 1 165 ? -23.380 -16.508 -32.071 1.00 76.81 165 GLY A N 1
ATOM 1317 C CA . GLY A 1 165 ? -24.668 -17.195 -32.106 1.00 76.81 165 GLY A CA 1
ATOM 1318 C C . GLY A 1 165 ? -25.467 -17.096 -30.810 1.00 76.81 165 GLY A C 1
ATOM 1319 O O . GLY A 1 165 ? -24.924 -16.838 -29.736 1.00 76.81 165 GLY A O 1
ATOM 1320 N N . LYS A 1 166 ? -26.784 -17.311 -30.921 1.00 80.81 166 LYS A N 1
ATOM 1321 C CA . LYS A 1 166 ? -27.716 -17.452 -29.784 1.00 80.81 166 LYS A CA 1
ATOM 1322 C C . LYS A 1 166 ? -27.898 -18.904 -29.324 1.00 80.81 166 LYS A C 1
ATOM 1324 O O . LYS A 1 166 ? -28.614 -19.147 -28.362 1.00 80.81 166 LYS A O 1
ATOM 1329 N N . TYR A 1 167 ? -27.271 -19.867 -29.996 1.00 79.56 167 TYR A N 1
ATOM 1330 C CA . TYR A 1 167 ? -27.250 -21.267 -29.579 1.00 79.56 167 TYR A CA 1
ATOM 1331 C C . TYR A 1 167 ? -25.947 -21.951 -29.993 1.00 79.56 167 TYR A C 1
ATOM 1333 O O . TYR A 1 167 ? -25.316 -21.554 -30.976 1.00 79.56 167 TYR A O 1
ATOM 1341 N N . LEU A 1 168 ? -25.585 -22.990 -29.245 1.00 80.81 168 LEU A N 1
ATOM 1342 C CA . LEU A 1 168 ? -24.529 -23.953 -29.530 1.00 80.81 168 LEU A CA 1
ATOM 1343 C C . LEU A 1 168 ? -25.169 -25.345 -29.600 1.00 80.81 168 LEU A C 1
ATOM 1345 O O . LEU A 1 168 ? -25.620 -25.873 -28.585 1.00 80.81 168 LEU A O 1
ATOM 1349 N N . LEU A 1 169 ? -25.189 -25.931 -30.794 1.00 81.38 169 LEU A N 1
ATOM 1350 C CA . LEU A 1 169 ? -25.606 -27.311 -31.023 1.00 81.38 169 LEU A CA 1
ATOM 1351 C C . LEU A 1 169 ? -24.364 -28.193 -31.172 1.00 81.38 169 LEU A C 1
ATOM 1353 O O . LEU A 1 169 ? -23.484 -27.909 -31.983 1.00 81.38 169 LEU A O 1
ATOM 1357 N N . ILE A 1 170 ? -24.326 -29.273 -30.403 1.00 80.94 170 ILE A N 1
ATOM 1358 C CA . ILE A 1 170 ? -23.297 -30.309 -30.403 1.00 80.94 170 ILE A CA 1
ATOM 1359 C C . ILE A 1 170 ? -23.969 -31.588 -30.915 1.00 80.94 170 ILE A C 1
ATOM 1361 O O . ILE A 1 170 ? -25.026 -31.952 -30.405 1.00 80.94 170 ILE A O 1
ATOM 1365 N N . LYS A 1 171 ? -23.388 -32.267 -31.904 1.00 79.62 171 LYS A N 1
ATOM 1366 C CA . LYS A 1 171 ? -23.820 -33.587 -32.390 1.00 79.62 171 LYS A CA 1
ATOM 1367 C C . LYS A 1 171 ? -22.696 -34.605 -32.237 1.00 79.62 171 LYS A C 1
ATOM 1369 O O . LYS A 1 171 ? -21.529 -34.254 -32.405 1.00 79.62 171 LYS A O 1
ATOM 1374 N N . THR A 1 172 ? -23.055 -35.853 -31.966 1.00 76.81 172 THR A N 1
ATOM 1375 C CA . THR A 1 172 ? -22.127 -36.980 -31.815 1.00 76.81 172 THR A CA 1
ATOM 1376 C C . THR A 1 172 ? -22.629 -38.173 -32.629 1.00 76.81 172 THR A C 1
ATOM 1378 O O . THR A 1 172 ? -23.835 -38.370 -32.767 1.00 76.81 172 THR A O 1
ATOM 1381 N N . SER A 1 173 ? -21.717 -38.967 -33.199 1.00 72.88 173 SER A N 1
ATOM 1382 C CA . SER A 1 173 ? -22.063 -40.207 -33.920 1.00 72.88 173 SER A CA 1
ATOM 1383 C C . SER A 1 173 ? -22.232 -41.424 -32.999 1.00 72.88 173 SER A C 1
ATOM 1385 O O . SER A 1 173 ? -22.733 -42.458 -33.429 1.00 72.88 173 SER A O 1
ATOM 1387 N N . GLN A 1 174 ? -21.796 -41.302 -31.745 1.00 74.25 174 GLN A N 1
ATOM 1388 C CA . GLN A 1 174 ? -21.848 -42.310 -30.686 1.00 74.25 174 GLN A CA 1
ATOM 1389 C C . GLN A 1 174 ? -22.141 -41.612 -29.345 1.00 74.25 174 GLN A C 1
ATOM 1391 O O . GLN A 1 174 ? -22.072 -40.380 -29.256 1.00 74.25 174 GLN A O 1
ATOM 1396 N N . THR A 1 175 ? -22.445 -42.377 -28.297 1.00 77.69 175 THR A N 1
ATOM 1397 C CA . THR A 1 175 ? -22.550 -41.854 -26.926 1.00 77.69 175 THR A CA 1
ATOM 1398 C C . THR A 1 175 ? -21.193 -41.343 -26.442 1.00 77.69 175 THR A C 1
ATOM 1400 O O . THR A 1 175 ? -20.206 -42.073 -26.496 1.00 77.69 175 THR A O 1
ATOM 1403 N N . ILE A 1 176 ? -21.132 -40.095 -25.962 1.00 76.12 176 ILE A N 1
ATOM 1404 C CA . ILE A 1 176 ? -19.894 -39.496 -25.431 1.00 76.12 176 ILE A CA 1
ATOM 1405 C C . ILE A 1 176 ? -20.057 -39.093 -23.968 1.00 76.12 176 ILE A C 1
ATOM 1407 O O . ILE A 1 176 ? -20.830 -38.183 -23.661 1.00 76.12 176 ILE A O 1
ATOM 1411 N N . SER A 1 177 ? -19.255 -39.704 -23.094 1.00 76.44 177 SER A N 1
ATOM 1412 C CA . SER A 1 177 ? -19.238 -39.440 -21.650 1.00 76.44 177 SER A CA 1
ATOM 1413 C C . SER A 1 177 ? -18.124 -38.441 -21.284 1.00 76.44 177 SER A C 1
ATOM 1415 O O . SER A 1 177 ? -16.926 -38.686 -21.464 1.00 76.44 177 SER A O 1
ATOM 1417 N N . PHE A 1 178 ? -18.519 -37.268 -20.784 1.00 76.62 178 PHE A N 1
ATOM 1418 C CA . PHE A 1 178 ? -17.636 -36.150 -20.437 1.00 76.62 178 PHE A CA 1
ATOM 1419 C C . PHE A 1 178 ? -17.945 -35.616 -19.033 1.00 76.62 178 PHE A C 1
ATOM 1421 O O . PHE A 1 178 ? -19.087 -35.607 -18.588 1.00 76.62 178 PHE A O 1
ATOM 1428 N N . SER A 1 179 ? -16.923 -35.145 -18.320 1.00 75.12 179 SER A N 1
ATOM 1429 C CA . SER A 1 179 ? -17.056 -34.669 -16.928 1.00 75.12 179 SER A CA 1
ATOM 1430 C C . SER A 1 179 ? -17.266 -33.159 -16.797 1.00 75.12 179 SER A C 1
ATOM 1432 O O . SER A 1 179 ? -17.686 -32.686 -15.743 1.00 75.12 179 SER A O 1
ATOM 1434 N N . LYS A 1 180 ? -16.943 -32.382 -17.843 1.00 80.19 180 LYS A N 1
ATOM 1435 C CA . LYS A 1 180 ? -17.121 -30.921 -17.875 1.00 80.19 180 LYS A CA 1
ATOM 1436 C C . LYS A 1 180 ? -17.057 -30.354 -19.290 1.00 80.19 180 LYS A C 1
ATOM 1438 O O . LYS A 1 180 ? -16.113 -30.655 -20.020 1.00 80.19 180 LYS A O 1
ATOM 1443 N N . LEU A 1 181 ? -17.989 -29.466 -19.635 1.00 81.06 181 LEU A N 1
ATOM 1444 C CA . LEU A 1 181 ? -17.866 -28.550 -20.773 1.00 81.06 181 LEU A CA 1
ATOM 1445 C C . LEU A 1 181 ? -17.422 -27.164 -20.280 1.00 81.06 181 LEU A C 1
ATOM 1447 O O . LEU A 1 181 ? -17.917 -26.664 -19.268 1.00 81.06 181 LEU A O 1
ATOM 1451 N N . ARG A 1 182 ? -16.506 -26.517 -21.006 1.00 82.50 182 ARG A N 1
ATOM 1452 C CA . ARG A 1 182 ? -16.134 -25.107 -20.817 1.00 82.50 182 ARG A CA 1
ATOM 1453 C C . ARG A 1 182 ? -16.264 -24.348 -22.136 1.00 82.50 182 ARG A C 1
ATOM 1455 O O . ARG A 1 182 ? -15.727 -24.773 -23.156 1.00 82.50 182 ARG A O 1
ATOM 1462 N N . VAL A 1 183 ? -16.958 -23.215 -22.086 1.00 82.38 183 VAL A N 1
ATOM 1463 C CA . VAL A 1 183 ? -17.178 -22.295 -23.215 1.00 82.38 183 VAL A CA 1
ATOM 1464 C C . VAL A 1 183 ? -16.485 -20.968 -22.913 1.00 82.38 183 VAL A C 1
ATOM 1466 O O . VAL A 1 183 ? -16.673 -20.434 -21.812 1.00 82.38 183 VAL A O 1
ATOM 1469 N N . PHE A 1 184 ? -15.715 -20.435 -23.863 1.00 84.69 184 PHE A N 1
ATOM 1470 C CA . PHE A 1 184 ? -14.945 -19.199 -23.698 1.00 84.69 184 PHE A CA 1
ATOM 1471 C C . PHE A 1 184 ? -15.257 -18.172 -24.801 1.00 84.69 184 PHE A C 1
ATOM 1473 O O . PHE A 1 184 ? -15.516 -18.528 -25.955 1.00 84.69 184 PHE A O 1
ATOM 1480 N N . GLY A 1 185 ? -15.209 -16.892 -24.432 1.00 85.56 185 GLY A N 1
ATOM 1481 C CA . GLY A 1 185 ? -15.260 -15.719 -25.310 1.00 85.56 185 GLY A CA 1
ATOM 1482 C C . GLY A 1 185 ? -14.080 -14.784 -25.014 1.00 85.56 185 GLY A C 1
ATOM 1483 O O . GLY A 1 185 ? -13.581 -14.784 -23.892 1.00 85.56 185 GLY A O 1
ATOM 1484 N N . CYS A 1 186 ? -13.675 -13.945 -25.967 1.00 85.88 186 CYS A N 1
ATOM 1485 C CA . CYS A 1 186 ? -12.817 -12.790 -25.669 1.00 85.88 186 CYS A CA 1
ATOM 1486 C C . CYS A 1 186 ? -13.654 -11.519 -25.534 1.00 85.88 186 CYS A C 1
ATOM 1488 O O . CYS A 1 186 ? -14.596 -11.321 -26.309 1.00 85.88 186 CYS A O 1
ATOM 1490 N N . SER A 1 187 ? -13.255 -10.623 -24.629 1.00 86.00 187 SER A N 1
ATOM 1491 C CA . SER A 1 187 ? -13.762 -9.245 -24.562 1.00 86.00 187 SER A CA 1
ATOM 1492 C C . SER A 1 187 ? -13.741 -8.543 -25.935 1.00 86.00 187 SER A C 1
ATOM 1494 O O . SER A 1 187 ? -12.932 -8.897 -26.807 1.00 86.00 187 SER A O 1
ATOM 1496 N N . PRO A 1 188 ? -14.600 -7.533 -26.180 1.00 82.44 188 PRO A N 1
ATOM 1497 C CA . PRO A 1 188 ? -14.497 -6.674 -27.363 1.00 82.44 188 PRO A CA 1
ATOM 1498 C C . PRO A 1 188 ? -13.064 -6.153 -27.545 1.00 82.44 188 PRO A C 1
ATOM 1500 O O . PRO A 1 188 ? -12.403 -5.830 -26.568 1.00 82.44 188 PRO A O 1
ATOM 1503 N N . PHE A 1 189 ? -12.573 -6.125 -28.786 1.00 86.75 189 PHE A N 1
ATOM 1504 C CA . PHE A 1 189 ? -11.210 -5.672 -29.132 1.00 86.75 189 PHE A CA 1
ATOM 1505 C C . PHE A 1 189 ? -10.026 -6.463 -28.530 1.00 86.75 189 PHE A C 1
ATOM 1507 O O . PHE A 1 189 ? -8.892 -6.011 -28.630 1.00 86.75 189 PHE A O 1
ATOM 1514 N N . TRP A 1 190 ? -10.252 -7.672 -28.003 1.00 89.00 190 TRP A N 1
ATOM 1515 C CA . TRP A 1 190 ? -9.189 -8.610 -27.596 1.00 89.00 190 TRP A CA 1
ATOM 1516 C C . TRP A 1 190 ? -9.183 -9.908 -28.413 1.00 89.00 190 TRP A C 1
ATOM 1518 O O . TRP A 1 190 ? -10.251 -10.369 -28.827 1.00 89.00 190 TRP A O 1
ATOM 1528 N N . PHE A 1 191 ? -8.013 -10.520 -28.619 1.00 89.81 191 PHE A N 1
ATOM 1529 C CA . PHE A 1 191 ? -7.847 -11.789 -29.343 1.00 89.81 191 PHE A CA 1
ATOM 1530 C C . PHE A 1 191 ? -6.712 -12.666 -28.789 1.00 89.81 191 PHE A C 1
ATOM 1532 O O . PHE A 1 191 ? -5.978 -12.271 -27.883 1.00 89.81 191 PHE A O 1
ATOM 1539 N N . GLY A 1 192 ? -6.586 -13.869 -29.353 1.00 85.56 192 GLY A N 1
ATOM 1540 C CA . GLY A 1 192 ? -5.606 -14.885 -28.970 1.00 85.56 192 GLY A CA 1
ATOM 1541 C C . GLY A 1 192 ? -6.233 -15.980 -28.106 1.00 85.56 192 GLY A C 1
ATOM 1542 O O . GLY A 1 192 ? -7.332 -15.825 -27.573 1.00 85.56 192 GLY A O 1
ATOM 1543 N N . GLN A 1 193 ? -5.543 -17.113 -27.949 1.00 80.06 193 GLN A N 1
ATOM 1544 C CA . GLN A 1 193 ? -6.085 -18.275 -27.225 1.00 80.06 193 GLN A CA 1
ATOM 1545 C C . GLN A 1 193 ? -6.417 -17.965 -25.750 1.00 80.06 193 GLN A C 1
ATOM 1547 O O . GLN A 1 193 ? -7.312 -18.587 -25.181 1.00 80.06 193 GLN A O 1
ATOM 1552 N N . LYS A 1 194 ? -5.725 -16.993 -25.139 1.00 83.94 194 LYS A N 1
ATOM 1553 C CA . LYS A 1 194 ? -5.959 -16.522 -23.763 1.00 83.94 194 LYS A CA 1
ATOM 1554 C C . LYS A 1 194 ? -6.562 -15.107 -23.719 1.00 83.94 194 LYS A C 1
ATOM 1556 O O . LYS A 1 194 ? -6.628 -14.523 -22.638 1.00 83.94 194 LYS A O 1
ATOM 1561 N N . CYS A 1 195 ? -6.999 -14.575 -24.867 1.00 87.50 195 CYS A N 1
ATOM 1562 C CA . CYS A 1 195 ? -7.491 -13.204 -25.044 1.00 87.50 195 CYS A CA 1
ATOM 1563 C C . CYS A 1 195 ? -6.492 -12.136 -24.559 1.00 87.50 195 CYS A C 1
ATOM 1565 O O . CYS A 1 195 ? -6.866 -11.177 -23.893 1.00 87.50 195 CYS A O 1
ATOM 1567 N N . ASP A 1 196 ? -5.209 -12.347 -24.843 1.00 86.44 196 ASP A N 1
ATOM 1568 C CA . ASP A 1 196 ? -4.060 -11.635 -24.288 1.00 86.44 196 ASP A CA 1
ATOM 1569 C C . ASP A 1 196 ? -3.397 -10.625 -25.248 1.00 86.44 196 ASP A C 1
ATOM 1571 O O . ASP A 1 196 ? -2.392 -10.018 -24.884 1.00 86.44 196 ASP A O 1
ATOM 1575 N N . LYS A 1 197 ? -3.981 -10.389 -26.433 1.00 89.06 197 LYS A N 1
ATOM 1576 C CA . LYS A 1 197 ? -3.571 -9.348 -27.398 1.00 89.06 197 LYS A CA 1
ATOM 1577 C C . LYS A 1 197 ? -4.709 -8.370 -27.730 1.00 89.06 197 LYS A C 1
ATOM 1579 O O . LYS A 1 197 ? -5.869 -8.782 -27.801 1.00 89.06 197 LYS A O 1
ATOM 1584 N N . GLN A 1 198 ? -4.379 -7.104 -28.005 1.00 89.00 198 GLN A N 1
ATOM 1585 C CA . GLN A 1 198 ? -5.332 -6.054 -28.407 1.00 89.00 198 GLN A CA 1
ATOM 1586 C C . GLN A 1 198 ? -5.509 -5.969 -29.938 1.00 89.00 198 GLN A C 1
ATOM 1588 O O . GLN A 1 198 ? -4.547 -6.065 -30.699 1.00 89.00 198 GLN A O 1
ATOM 1593 N N . CYS A 1 199 ? -6.745 -5.776 -30.408 1.00 89.56 199 CYS A N 1
ATOM 1594 C CA . CYS A 1 199 ? -7.076 -5.603 -31.826 1.00 89.56 199 CYS A CA 1
ATOM 1595 C C . CYS A 1 199 ? -6.678 -4.204 -32.336 1.00 89.56 199 CYS A C 1
ATOM 1597 O O . CYS A 1 199 ? -7.386 -3.235 -32.073 1.00 89.56 199 CYS A O 1
ATOM 1599 N N . HIS A 1 200 ? -5.630 -4.121 -33.156 1.00 89.25 200 HIS A N 1
ATOM 1600 C CA . HIS A 1 200 ? -5.128 -2.869 -33.741 1.00 89.25 200 HIS A CA 1
ATOM 1601 C C . HIS A 1 200 ? -5.603 -2.647 -35.190 1.00 89.25 200 HIS A C 1
ATOM 1603 O O . HIS A 1 200 ? -4.811 -2.551 -36.133 1.00 89.25 200 HIS A O 1
ATOM 1609 N N . CYS A 1 201 ? -6.924 -2.634 -35.387 1.00 89.44 201 CYS A N 1
ATOM 1610 C CA . CYS A 1 201 ? -7.541 -2.531 -36.711 1.00 89.44 201 CYS A CA 1
ATOM 1611 C C . CYS A 1 201 ? -7.897 -1.098 -37.110 1.00 89.44 201 CYS A C 1
ATOM 1613 O O . CYS A 1 201 ? -8.307 -0.282 -36.283 1.00 89.44 201 CYS A O 1
ATOM 1615 N N . ALA A 1 202 ? -7.876 -0.835 -38.418 1.00 86.88 202 ALA A N 1
ATOM 1616 C CA . ALA A 1 202 ? -8.414 0.393 -38.984 1.00 86.88 202 ALA A CA 1
ATOM 1617 C C . ALA A 1 202 ? -9.874 0.632 -38.545 1.00 86.88 202 ALA A C 1
ATOM 1619 O O . ALA A 1 202 ? -10.677 -0.303 -38.430 1.00 86.88 202 ALA A O 1
ATOM 1620 N N . ASN A 1 203 ? -10.204 1.907 -38.315 1.00 80.88 203 ASN A N 1
ATOM 1621 C CA . ASN A 1 203 ? -11.527 2.401 -37.917 1.00 80.88 203 ASN A CA 1
ATOM 1622 C C . ASN A 1 203 ? -12.120 1.705 -36.672 1.00 80.88 203 ASN A C 1
ATOM 1624 O O . ASN A 1 203 ? -13.335 1.546 -36.583 1.00 80.88 203 ASN A O 1
ATOM 1628 N N . TYR A 1 204 ? -11.267 1.259 -35.739 1.00 77.38 204 TYR A N 1
ATOM 1629 C CA . TYR A 1 204 ? -11.660 0.535 -34.522 1.00 77.38 204 TYR A CA 1
ATOM 1630 C C . TYR A 1 204 ? -12.560 -0.683 -34.804 1.00 77.38 204 TYR A C 1
ATOM 1632 O O . TYR A 1 204 ? -13.512 -0.970 -34.079 1.00 77.38 204 TYR A O 1
ATOM 1640 N 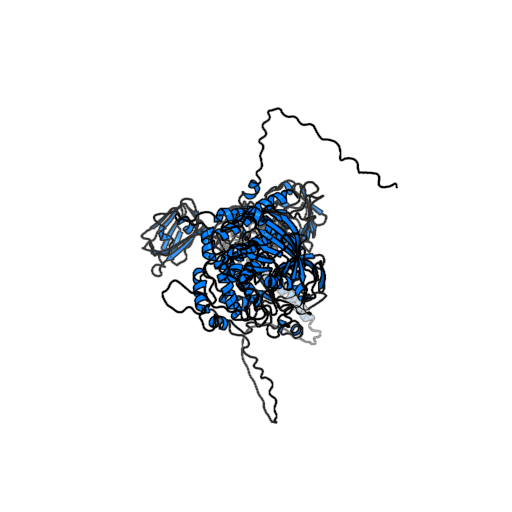N . THR A 1 205 ? -12.282 -1.412 -35.888 1.00 84.12 205 THR A N 1
ATOM 1641 C CA . THR A 1 205 ? -13.010 -2.644 -36.225 1.00 84.12 205 THR A CA 1
ATOM 1642 C C . THR A 1 205 ? -12.565 -3.825 -35.346 1.00 84.12 205 THR A C 1
ATOM 1644 O O . THR A 1 205 ? -11.436 -3.881 -34.863 1.00 84.12 205 THR A O 1
ATOM 1647 N N . GLN A 1 206 ? -13.456 -4.790 -35.086 1.00 85.62 206 GLN A N 1
ATOM 1648 C CA . GLN A 1 206 ? -13.108 -5.960 -34.266 1.00 85.62 206 GLN A CA 1
ATOM 1649 C C . GLN A 1 206 ? -12.307 -6.987 -35.077 1.00 85.62 206 GLN A C 1
ATOM 1651 O O . GLN A 1 206 ? -12.822 -7.539 -36.050 1.00 85.62 206 GLN A O 1
ATOM 1656 N N . CYS A 1 207 ? -11.087 -7.292 -34.630 1.00 88.75 207 CYS A N 1
ATOM 1657 C CA . CYS A 1 207 ? -10.248 -8.328 -35.228 1.00 88.75 207 CYS A CA 1
ATOM 1658 C C . CYS A 1 207 ? -10.781 -9.755 -35.007 1.00 88.75 207 CYS A C 1
ATOM 1660 O O . CYS A 1 207 ? -11.557 -10.017 -34.079 1.00 88.75 207 CYS A O 1
ATOM 1662 N N . HIS A 1 208 ? -10.326 -10.686 -35.851 1.00 87.44 208 HIS A N 1
ATOM 1663 C CA . HIS A 1 208 ? -10.609 -12.116 -35.736 1.00 87.44 208 HIS A CA 1
ATOM 1664 C C . HIS A 1 208 ? -10.086 -12.683 -34.405 1.00 87.44 208 HIS A C 1
ATOM 1666 O O . HIS A 1 208 ? -8.896 -12.574 -34.099 1.00 87.44 208 HIS A O 1
ATOM 1672 N N . LYS A 1 209 ? -10.957 -13.323 -33.615 1.00 84.62 209 LYS A N 1
ATOM 1673 C CA . LYS A 1 209 ? -10.707 -13.619 -32.189 1.00 84.62 209 LYS A CA 1
ATOM 1674 C C . LYS A 1 209 ? -9.550 -14.566 -31.865 1.00 84.62 209 LYS A C 1
ATOM 1676 O O . LYS A 1 209 ? -9.127 -14.606 -30.711 1.00 84.62 209 LYS A O 1
ATOM 1681 N N . ILE A 1 210 ? -9.007 -15.286 -32.844 1.00 81.62 210 ILE A N 1
ATOM 1682 C CA . ILE A 1 210 ? -7.869 -16.196 -32.634 1.00 81.62 210 ILE A CA 1
ATOM 1683 C C . ILE A 1 210 ? -6.592 -15.664 -33.289 1.00 81.62 210 ILE A C 1
ATOM 1685 O O . ILE A 1 210 ? -5.552 -15.633 -32.637 1.00 81.62 210 ILE A O 1
ATOM 1689 N N . SER A 1 211 ? -6.664 -15.222 -34.548 1.00 86.00 211 SER A N 1
ATOM 1690 C CA . SER A 1 211 ? -5.476 -14.832 -35.325 1.00 86.00 211 SER A CA 1
ATOM 1691 C C . SER A 1 211 ? -5.201 -13.328 -35.380 1.00 86.00 211 SER A C 1
ATOM 1693 O O . SER A 1 211 ? -4.146 -12.948 -35.862 1.00 86.00 211 SER A O 1
ATOM 1695 N N . GLY A 1 212 ? -6.120 -12.470 -34.926 1.00 89.19 212 GLY A N 1
ATOM 1696 C CA . GLY A 1 212 ? -5.937 -11.014 -34.931 1.00 89.19 212 GLY A CA 1
ATOM 1697 C C . GLY A 1 212 ? -6.154 -10.327 -36.279 1.00 89.19 212 GLY A C 1
ATOM 1698 O O . GLY A 1 212 ? -6.028 -9.110 -36.356 1.00 89.19 212 GLY A O 1
ATOM 1699 N N . ASN A 1 213 ? -6.514 -11.068 -37.333 1.00 91.19 213 ASN A N 1
ATOM 1700 C CA . ASN A 1 213 ? -6.724 -10.498 -38.665 1.00 91.19 213 ASN A CA 1
ATOM 1701 C C . ASN A 1 213 ? -7.799 -9.399 -38.642 1.00 91.19 213 ASN A C 1
ATOM 1703 O O . ASN A 1 213 ? -8.912 -9.609 -38.150 1.00 91.19 213 ASN A O 1
ATOM 1707 N N . CYS A 1 214 ? -7.470 -8.247 -39.222 1.00 90.44 214 CYS A N 1
ATOM 1708 C CA . CYS A 1 214 ? -8.345 -7.082 -39.316 1.00 90.44 214 CYS A CA 1
ATOM 1709 C C . CYS A 1 214 ? -9.017 -7.005 -40.700 1.00 90.44 214 CYS A C 1
ATOM 1711 O O . CYS A 1 214 ? -8.302 -6.853 -41.692 1.00 90.44 214 CYS A O 1
ATOM 1713 N N . PRO A 1 215 ? -10.363 -7.043 -40.806 1.00 84.88 215 PRO A N 1
ATOM 1714 C CA . PRO A 1 215 ? -11.057 -7.040 -42.102 1.00 84.88 215 PRO A CA 1
ATOM 1715 C C . PRO A 1 215 ? -10.780 -5.809 -42.977 1.00 84.88 215 PRO A C 1
ATOM 1717 O O . PRO A 1 215 ? -10.821 -5.906 -44.197 1.00 84.88 215 PRO A O 1
ATOM 1720 N N . MET A 1 216 ? -10.490 -4.661 -42.355 1.00 86.50 216 MET A N 1
ATOM 1721 C CA . MET A 1 216 ? -10.182 -3.385 -43.020 1.00 86.50 216 MET A CA 1
ATOM 1722 C C . MET A 1 216 ? -8.679 -3.038 -42.982 1.00 86.50 216 MET A C 1
ATOM 1724 O O . MET A 1 216 ? -8.300 -1.891 -43.210 1.00 86.50 216 MET A O 1
ATOM 1728 N N . GLY A 1 217 ? -7.817 -4.012 -42.668 1.00 89.00 217 GLY A N 1
ATOM 1729 C CA . GLY A 1 217 ? -6.389 -3.789 -42.438 1.00 89.00 217 GLY A CA 1
ATOM 1730 C C . GLY A 1 217 ? -6.070 -3.132 -41.088 1.00 89.00 217 GLY A C 1
ATOM 1731 O O . GLY A 1 217 ? -6.944 -2.927 -40.240 1.00 89.00 217 GLY A O 1
ATOM 1732 N N . CYS A 1 218 ? -4.787 -2.847 -40.876 1.00 90.00 218 CYS A N 1
ATOM 1733 C CA . CYS A 1 218 ? -4.252 -2.360 -39.604 1.00 90.00 218 CYS A CA 1
ATOM 1734 C C . CYS A 1 218 ? -4.470 -0.857 -39.382 1.00 90.00 218 CYS A C 1
ATOM 1736 O O . CYS A 1 218 ? -4.638 -0.086 -40.330 1.00 90.00 218 CYS A O 1
ATOM 1738 N N . GLU A 1 219 ? -4.413 -0.430 -38.119 1.00 87.75 219 GLU A N 1
ATOM 1739 C CA . GLU A 1 219 ? -4.291 0.987 -37.770 1.00 87.75 219 GLU A CA 1
ATOM 1740 C C . GLU A 1 219 ? -3.001 1.606 -38.350 1.00 87.75 219 GLU A C 1
ATOM 1742 O O . GLU A 1 219 ? -1.990 0.931 -38.566 1.00 87.75 219 GLU A O 1
ATOM 1747 N N . SER A 1 220 ? -3.040 2.904 -38.658 1.00 84.56 220 SER A N 1
ATOM 1748 C CA . SER A 1 220 ? -1.948 3.574 -39.374 1.00 84.56 220 SER A CA 1
ATOM 1749 C C . SER A 1 220 ? -0.680 3.671 -38.519 1.00 84.56 220 SER A C 1
ATOM 1751 O O . SER A 1 220 ? -0.670 4.360 -37.497 1.00 84.56 220 SER A O 1
ATOM 1753 N N . GLY A 1 221 ? 0.383 3.015 -38.987 1.00 85.00 221 GLY A N 1
ATOM 1754 C CA . GLY A 1 221 ? 1.632 2.818 -38.250 1.00 85.00 221 GLY A CA 1
ATOM 1755 C C . GLY A 1 221 ? 1.845 1.387 -37.759 1.00 85.00 221 GLY A C 1
ATOM 1756 O O . GLY A 1 221 ? 2.841 1.132 -37.086 1.00 85.00 221 GLY A O 1
ATOM 1757 N N . ARG A 1 222 ? 0.965 0.444 -38.127 1.00 89.62 222 ARG A N 1
ATOM 1758 C CA . ARG A 1 222 ? 1.164 -0.995 -37.907 1.00 89.62 222 ARG A CA 1
ATOM 1759 C C . ARG A 1 222 ? 1.111 -1.832 -39.181 1.00 89.62 222 ARG A C 1
ATOM 1761 O O . ARG A 1 222 ? 0.624 -1.396 -40.225 1.00 89.62 222 ARG A O 1
ATOM 1768 N N . SER A 1 223 ? 1.623 -3.054 -39.077 1.00 89.00 223 SER A N 1
ATOM 1769 C CA . SER A 1 223 ? 1.665 -4.066 -40.134 1.00 89.00 223 SER A CA 1
ATOM 1770 C C . SER A 1 223 ? 1.631 -5.493 -39.560 1.00 89.00 223 SER A C 1
ATOM 1772 O O . SER A 1 223 ? 1.514 -5.704 -38.350 1.00 89.00 223 SER A O 1
ATOM 1774 N N . GLY A 1 224 ? 1.726 -6.490 -40.443 1.00 88.19 224 GLY A N 1
ATOM 1775 C CA . GLY A 1 224 ? 1.631 -7.911 -40.099 1.00 88.19 224 GLY A CA 1
ATOM 1776 C C . GLY A 1 224 ? 0.193 -8.451 -40.141 1.00 88.19 224 GLY A C 1
ATOM 1777 O O . GLY A 1 224 ? -0.759 -7.674 -40.201 1.00 88.19 224 GLY A O 1
ATOM 1778 N N . PRO A 1 225 ? 0.015 -9.785 -40.132 1.00 87.06 225 PRO A N 1
ATOM 1779 C CA . PRO A 1 225 ? -1.295 -10.418 -40.305 1.00 87.06 225 PRO A CA 1
ATOM 1780 C C . PRO A 1 225 ? -2.245 -10.183 -39.121 1.00 87.06 225 PRO A C 1
ATOM 1782 O O . PRO A 1 225 ? -3.454 -10.128 -39.321 1.00 87.06 225 PRO A O 1
ATOM 1785 N N . ASP A 1 226 ? -1.699 -10.019 -37.913 1.00 91.19 226 ASP A N 1
ATOM 1786 C CA . ASP A 1 226 ? -2.426 -9.772 -36.661 1.00 91.19 226 ASP A CA 1
ATOM 1787 C C . ASP A 1 226 ? -2.338 -8.302 -36.194 1.00 91.19 226 ASP A C 1
ATOM 1789 O O . ASP A 1 226 ? -2.717 -7.960 -35.069 1.00 91.19 226 ASP A O 1
ATOM 1793 N N . CYS A 1 227 ? -1.805 -7.434 -37.063 1.00 91.62 227 CYS A N 1
ATOM 1794 C CA . CYS A 1 227 ? -1.603 -6.002 -36.855 1.00 91.62 227 CYS A CA 1
ATOM 1795 C C . CYS A 1 227 ? -0.833 -5.611 -35.581 1.00 91.62 227 CYS A C 1
ATOM 1797 O O . CYS A 1 227 ? -0.930 -4.468 -35.145 1.00 91.62 227 CYS A O 1
ATOM 1799 N N . GLN A 1 228 ? -0.059 -6.512 -34.962 1.00 91.12 228 GLN A N 1
ATOM 1800 C CA . GLN A 1 228 ? 0.666 -6.182 -33.726 1.00 91.12 228 GLN A CA 1
ATOM 1801 C C . GLN A 1 228 ? 1.971 -5.413 -33.977 1.00 91.12 228 GLN A C 1
ATOM 1803 O O . GLN A 1 228 ? 2.384 -4.623 -33.126 1.00 91.12 228 GLN A O 1
ATOM 1808 N N . LYS A 1 229 ? 2.623 -5.622 -35.130 1.00 89.25 229 LYS A N 1
ATOM 1809 C CA . LYS A 1 229 ? 3.933 -5.033 -35.442 1.00 89.25 229 LYS A CA 1
ATOM 1810 C C . LYS A 1 229 ? 3.800 -3.530 -35.703 1.00 89.25 229 LYS A C 1
ATOM 1812 O O . LYS A 1 229 ? 3.046 -3.133 -36.585 1.00 89.25 229 LYS A O 1
ATOM 1817 N N . LEU A 1 230 ? 4.570 -2.714 -34.983 1.00 88.81 230 LEU A N 1
ATOM 1818 C CA . LEU A 1 230 ? 4.733 -1.285 -35.270 1.00 88.81 230 LEU A CA 1
ATOM 1819 C C . LEU A 1 230 ? 5.680 -1.065 -36.462 1.00 88.81 230 LEU A C 1
ATOM 1821 O O . LEU A 1 230 ? 6.637 -1.815 -36.663 1.00 88.81 230 LEU A O 1
ATOM 1825 N N . ASN A 1 231 ? 5.412 -0.009 -37.228 1.00 90.75 231 ASN A N 1
ATOM 1826 C CA . ASN A 1 231 ? 6.209 0.448 -38.372 1.00 90.75 231 ASN A CA 1
ATOM 1827 C C . ASN A 1 231 ? 7.113 1.643 -38.012 1.00 90.75 231 ASN A C 1
ATOM 1829 O O . ASN A 1 231 ? 7.796 2.184 -38.880 1.00 90.75 231 ASN A O 1
ATOM 1833 N N . TYR A 1 232 ? 7.078 2.090 -36.755 1.00 90.44 232 TYR A N 1
ATOM 1834 C CA . TYR A 1 232 ? 7.775 3.270 -36.254 1.00 90.44 232 TYR A CA 1
ATOM 1835 C C . TYR A 1 232 ? 8.265 3.061 -34.817 1.00 90.44 232 TYR A C 1
ATOM 1837 O O . TYR A 1 232 ? 7.766 2.199 -34.091 1.00 90.44 232 TYR A O 1
ATOM 1845 N N . GLU A 1 233 ? 9.240 3.870 -34.424 1.00 91.06 233 GLU A N 1
ATOM 1846 C CA . GLU A 1 233 ? 9.727 4.045 -33.060 1.00 91.06 233 GLU A CA 1
ATOM 1847 C C . GLU A 1 233 ? 9.175 5.371 -32.511 1.00 91.06 233 GLU A C 1
ATOM 1849 O O . GLU A 1 233 ? 9.216 6.391 -33.205 1.00 91.06 233 GLU A O 1
ATOM 1854 N N . ASN A 1 234 ? 8.656 5.373 -31.276 1.00 92.81 234 ASN A N 1
ATOM 1855 C CA . ASN A 1 234 ? 8.407 6.617 -30.544 1.00 92.81 234 ASN A CA 1
ATOM 1856 C C . ASN A 1 234 ? 9.725 7.062 -29.896 1.00 92.81 234 ASN A C 1
ATOM 1858 O O . ASN A 1 234 ? 10.091 6.564 -28.832 1.00 92.81 234 ASN A O 1
ATOM 1862 N N . VAL A 1 235 ? 10.428 8.009 -30.517 1.00 94.69 235 VAL A N 1
ATOM 1863 C CA . VAL A 1 235 ? 11.747 8.454 -30.033 1.00 94.69 235 VAL A CA 1
ATOM 1864 C C . VAL A 1 235 ? 11.670 9.356 -28.796 1.00 94.69 235 VAL A C 1
ATOM 1866 O O . VAL A 1 235 ? 12.700 9.623 -28.178 1.00 94.69 235 VAL A O 1
ATOM 1869 N N . ALA A 1 236 ? 10.466 9.786 -28.402 1.00 94.25 236 ALA A N 1
ATOM 1870 C CA . ALA A 1 236 ? 10.205 10.492 -27.149 1.00 94.25 236 ALA A CA 1
ATOM 1871 C C . ALA A 1 236 ? 9.915 9.552 -25.963 1.00 94.25 236 ALA A C 1
ATOM 1873 O O . ALA A 1 236 ? 9.944 10.001 -24.819 1.00 94.25 236 ALA A O 1
ATOM 1874 N N . LEU A 1 237 ? 9.680 8.254 -26.201 1.00 92.31 237 LEU A N 1
ATOM 1875 C CA . LEU A 1 237 ? 9.288 7.301 -25.160 1.00 92.31 237 LEU A CA 1
ATOM 1876 C C . LEU A 1 237 ? 10.328 7.229 -24.027 1.00 92.31 237 LEU A C 1
ATOM 1878 O O . LEU A 1 237 ? 11.500 6.915 -24.249 1.00 92.31 237 LEU A O 1
ATOM 1882 N N . LYS A 1 238 ? 9.870 7.480 -22.796 1.00 87.81 238 LYS A N 1
ATOM 1883 C CA . LYS A 1 238 ? 10.641 7.489 -21.539 1.00 87.81 238 LYS A CA 1
ATOM 1884 C C . LYS A 1 238 ? 11.833 8.453 -21.534 1.00 87.81 238 LYS A C 1
ATOM 1886 O O . LYS A 1 238 ? 12.793 8.260 -20.787 1.00 87.81 238 LYS A O 1
ATOM 1891 N N . LYS A 1 239 ? 11.772 9.502 -22.356 1.00 90.94 239 LYS A N 1
ATOM 1892 C CA . LYS A 1 239 ? 12.674 10.655 -22.283 1.00 90.94 239 LYS A CA 1
ATOM 1893 C C . LYS A 1 239 ? 12.279 11.576 -21.124 1.00 90.94 239 LYS A C 1
ATOM 1895 O O . LYS A 1 239 ? 11.160 11.506 -20.624 1.00 90.94 239 LYS A O 1
ATOM 1900 N N . LYS A 1 240 ? 13.198 12.447 -20.696 1.00 88.31 240 LYS A N 1
ATOM 1901 C CA . LYS A 1 240 ? 12.924 13.434 -19.640 1.00 88.31 240 LYS A CA 1
ATOM 1902 C C . LYS A 1 240 ? 12.138 14.601 -20.235 1.00 88.31 240 LYS A C 1
ATOM 1904 O O . LYS A 1 240 ? 12.562 15.182 -21.238 1.00 88.31 240 LYS A O 1
ATOM 1909 N N . ALA A 1 241 ? 11.015 14.945 -19.616 1.00 94.12 241 ALA A N 1
ATOM 1910 C CA . ALA A 1 241 ? 10.185 16.063 -20.039 1.00 94.12 241 ALA A CA 1
ATOM 1911 C C . ALA A 1 241 ? 10.164 17.173 -18.978 1.00 94.12 241 ALA A C 1
ATOM 1913 O O . ALA A 1 241 ? 10.526 16.983 -17.817 1.00 94.12 241 ALA A O 1
ATOM 1914 N N . SER A 1 242 ? 9.745 18.371 -19.374 1.00 95.00 242 SER A N 1
ATOM 1915 C CA . SER A 1 242 ? 9.537 19.500 -18.470 1.00 95.00 242 SER A CA 1
ATOM 1916 C C . SER A 1 242 ? 8.318 20.321 -18.885 1.00 95.00 242 SER A C 1
ATOM 1918 O O . SER A 1 242 ? 7.848 20.248 -20.019 1.00 95.00 242 SER A O 1
ATOM 1920 N N . GLN A 1 243 ? 7.757 21.081 -17.945 1.00 94.25 243 GLN A N 1
ATOM 1921 C CA . GLN A 1 243 ? 6.584 21.927 -18.171 1.00 94.25 243 GLN A CA 1
ATOM 1922 C C . GLN A 1 243 ? 6.682 23.216 -17.356 1.00 94.25 243 GLN A C 1
ATOM 1924 O O . GLN A 1 243 ? 7.259 23.220 -16.269 1.00 94.25 243 GLN A O 1
ATOM 1929 N N . SER A 1 244 ? 6.100 24.314 -17.847 1.00 91.00 244 SER A N 1
ATOM 1930 C CA . SER A 1 244 ? 6.249 25.638 -17.215 1.00 91.00 244 SER A CA 1
ATOM 1931 C C . SER A 1 244 ? 5.581 25.767 -15.840 1.00 91.00 244 SER A C 1
ATOM 1933 O O . SER A 1 244 ? 5.830 26.726 -15.108 1.00 91.00 244 SER A O 1
ATOM 1935 N N . SER A 1 245 ? 4.725 24.812 -15.468 1.00 87.88 245 SER A N 1
ATOM 1936 C CA . SER A 1 245 ? 4.294 24.558 -14.089 1.00 87.88 245 SER A CA 1
ATOM 1937 C C . SER A 1 245 ? 3.521 23.243 -14.000 1.00 87.88 245 SER A C 1
ATOM 1939 O O . SER A 1 245 ? 2.882 22.866 -14.977 1.00 87.88 245 SER A O 1
ATOM 1941 N N . THR A 1 246 ? 3.506 22.605 -12.830 1.00 85.56 246 THR A N 1
ATOM 1942 C CA . THR A 1 246 ? 2.648 21.446 -12.522 1.00 85.56 246 THR A CA 1
ATOM 1943 C C . THR A 1 246 ? 1.413 21.907 -11.750 1.00 85.56 246 THR A C 1
ATOM 1945 O O . THR A 1 246 ? 1.540 22.673 -10.794 1.00 85.56 246 THR A O 1
ATOM 1948 N N . TYR A 1 247 ? 0.223 21.485 -12.175 1.00 79.75 247 TYR A N 1
ATOM 1949 C CA . TYR A 1 247 ? -0.992 21.551 -11.358 1.00 79.75 247 TYR A CA 1
ATOM 1950 C C . TYR A 1 247 ? -1.039 20.314 -10.464 1.00 79.75 247 TYR A C 1
ATOM 1952 O O . TYR A 1 247 ? -0.819 19.211 -10.957 1.00 79.75 247 TYR A O 1
ATOM 1960 N N . ASN A 1 248 ? -1.309 20.503 -9.174 1.00 71.75 248 ASN A N 1
ATOM 1961 C CA . ASN A 1 248 ? -1.106 19.459 -8.169 1.00 71.75 248 ASN A CA 1
ATOM 1962 C C . ASN A 1 248 ? -2.401 18.857 -7.607 1.00 71.75 248 ASN A C 1
ATOM 1964 O O . ASN A 1 248 ? -2.297 18.015 -6.732 1.00 71.75 248 ASN A O 1
ATOM 1968 N N . HIS A 1 249 ? -3.594 19.247 -8.066 1.00 62.69 249 HIS A N 1
ATOM 1969 C CA . HIS A 1 249 ? -4.868 18.796 -7.478 1.00 62.69 249 HIS A CA 1
ATOM 1970 C C . HIS A 1 249 ? -5.747 18.090 -8.517 1.00 62.69 249 HIS A C 1
ATOM 1972 O O . HIS A 1 249 ? -5.765 18.485 -9.683 1.00 62.69 249 HIS A O 1
ATOM 1978 N N . SER A 1 250 ? -6.517 17.076 -8.117 1.00 55.50 250 SER A N 1
ATOM 1979 C CA . SER A 1 250 ? -7.587 16.509 -8.950 1.00 55.50 250 SER A CA 1
ATOM 1980 C C . SER A 1 250 ? -8.621 15.748 -8.134 1.00 55.50 250 SER A C 1
ATOM 1982 O O . SER A 1 250 ? -8.295 15.068 -7.166 1.00 55.50 250 SER A O 1
ATOM 1984 N N . THR A 1 251 ? -9.865 15.764 -8.608 1.00 51.19 251 THR A N 1
ATOM 1985 C CA . THR A 1 251 ? -10.890 14.806 -8.198 1.00 51.19 251 THR A CA 1
ATOM 1986 C C . THR A 1 251 ? -10.583 13.436 -8.821 1.00 51.19 251 THR A C 1
ATOM 1988 O O . THR A 1 251 ? -10.764 13.247 -10.024 1.00 51.19 251 THR A O 1
ATOM 1991 N N . ILE A 1 252 ? -10.079 12.482 -8.037 1.00 49.22 252 ILE A N 1
ATOM 1992 C CA . ILE A 1 252 ? -9.785 11.110 -8.483 1.00 49.22 252 ILE A CA 1
ATOM 1993 C C . ILE A 1 252 ? -10.774 10.102 -7.886 1.00 49.22 252 ILE A C 1
ATOM 1995 O O . ILE A 1 252 ? -11.418 10.356 -6.868 1.00 49.22 252 ILE A O 1
ATOM 1999 N N . LEU A 1 253 ? -10.912 8.939 -8.526 1.00 41.62 253 LEU A N 1
ATOM 2000 C CA . LEU A 1 253 ? -11.792 7.867 -8.058 1.00 41.62 253 LEU A CA 1
ATOM 2001 C C . LEU A 1 253 ? -11.059 6.936 -7.082 1.00 41.62 253 LEU A C 1
ATOM 2003 O O . LEU A 1 253 ? -10.183 6.178 -7.497 1.00 41.62 253 LEU A O 1
ATOM 2007 N N . PHE A 1 254 ? -11.508 6.894 -5.830 1.00 42.62 254 PHE A N 1
ATOM 2008 C CA . PHE A 1 254 ? -11.030 5.964 -4.805 1.00 42.62 254 PHE A CA 1
ATOM 2009 C C . PHE A 1 254 ? -12.215 5.223 -4.169 1.00 42.62 254 PHE A C 1
ATOM 2011 O O . PHE A 1 254 ? -13.185 5.855 -3.756 1.00 42.62 254 PHE A O 1
ATOM 2018 N N . ASN A 1 255 ? -12.175 3.883 -4.092 1.00 39.69 255 ASN A N 1
ATOM 2019 C CA . ASN A 1 255 ? -13.254 3.062 -3.511 1.00 39.69 255 ASN A CA 1
ATOM 2020 C C . ASN A 1 255 ? -14.672 3.387 -4.059 1.00 39.69 255 ASN A C 1
ATOM 2022 O O . ASN A 1 255 ? -15.631 3.516 -3.303 1.00 39.69 255 ASN A O 1
ATOM 2026 N N . ASN A 1 256 ? -14.805 3.545 -5.384 1.00 41.28 256 ASN A N 1
ATOM 2027 C CA . ASN A 1 256 ? -16.029 3.978 -6.092 1.00 41.28 256 ASN A CA 1
ATOM 2028 C C . ASN A 1 256 ? -16.579 5.378 -5.720 1.00 41.28 256 ASN A C 1
ATOM 2030 O O . ASN A 1 256 ? -17.655 5.748 -6.187 1.00 41.28 256 ASN A O 1
ATOM 2034 N N . THR A 1 257 ? -15.843 6.179 -4.949 1.00 37.22 257 THR A N 1
ATOM 2035 C CA . THR A 1 257 ? -16.173 7.576 -4.626 1.00 37.22 257 THR A CA 1
ATOM 2036 C C . THR A 1 257 ? -15.177 8.535 -5.275 1.00 37.22 257 THR A C 1
ATOM 2038 O O . THR A 1 257 ? -13.974 8.283 -5.255 1.00 37.22 257 THR A O 1
ATOM 2041 N N . CYS A 1 258 ? -15.660 9.638 -5.850 1.00 45.12 258 CYS A N 1
ATOM 2042 C CA . CYS A 1 258 ? -14.792 10.731 -6.290 1.00 45.12 258 CYS A CA 1
ATOM 2043 C C . CYS A 1 258 ? -14.337 11.549 -5.070 1.00 45.12 258 CYS A C 1
ATOM 2045 O O . CYS A 1 258 ? -15.174 11.964 -4.270 1.00 45.12 258 CYS A O 1
ATOM 2047 N N . GLN A 1 259 ? -13.030 11.767 -4.931 1.00 49.53 259 GLN A N 1
ATOM 2048 C CA . GLN A 1 259 ? -12.399 12.530 -3.849 1.00 49.53 259 GLN A CA 1
ATOM 2049 C C . GLN A 1 259 ? -11.362 13.486 -4.438 1.00 49.53 259 GLN A C 1
ATOM 2051 O O . GLN A 1 259 ? -10.635 13.102 -5.352 1.00 49.53 259 GLN A O 1
ATOM 2056 N N . GLU A 1 260 ? -11.264 14.711 -3.925 1.00 48.72 260 GLU A N 1
ATOM 2057 C CA . GLU A 1 260 ? -10.150 15.597 -4.276 1.00 48.72 260 GLU A CA 1
ATOM 2058 C C . GLU A 1 260 ? -8.880 15.148 -3.547 1.00 48.72 260 GLU A C 1
ATOM 2060 O O . GLU A 1 260 ? -8.910 14.868 -2.349 1.00 48.72 260 GLU A O 1
ATOM 2065 N N . GLN A 1 261 ? -7.782 15.018 -4.290 1.00 51.09 261 GLN A N 1
ATOM 2066 C CA . GLN A 1 261 ? -6.471 14.632 -3.773 1.00 51.09 261 GLN A CA 1
ATOM 2067 C C . GLN A 1 261 ? -5.357 15.399 -4.484 1.00 51.09 261 GLN A C 1
ATOM 2069 O O . GLN A 1 261 ? -5.508 15.837 -5.632 1.00 51.09 261 GLN A O 1
ATOM 2074 N N . ASP A 1 262 ? -4.211 15.490 -3.813 1.00 52.91 262 ASP A N 1
ATOM 2075 C CA . ASP A 1 262 ? -2.993 16.027 -4.400 1.00 52.91 262 ASP A CA 1
ATOM 2076 C C . ASP A 1 262 ? -2.318 14.973 -5.290 1.00 52.91 262 ASP A C 1
ATOM 2078 O O . ASP A 1 262 ? -1.879 13.919 -4.826 1.00 52.91 262 ASP A O 1
ATOM 2082 N N . PHE A 1 263 ? -2.227 15.261 -6.588 1.00 60.09 263 PHE A N 1
ATOM 2083 C CA . PHE A 1 263 ? -1.602 14.403 -7.586 1.00 60.09 263 PHE A CA 1
ATOM 2084 C C . PHE A 1 263 ? -0.610 15.177 -8.465 1.00 60.09 263 PHE A C 1
ATOM 2086 O O . PHE A 1 263 ? -0.929 16.207 -9.057 1.00 60.09 263 PHE A O 1
ATOM 2093 N N . ASN A 1 264 ? 0.605 14.640 -8.596 1.00 67.75 264 ASN A N 1
ATOM 2094 C CA . ASN A 1 264 ? 1.680 15.222 -9.397 1.00 67.75 264 ASN A CA 1
ATOM 2095 C C . ASN A 1 264 ? 1.502 14.899 -10.892 1.00 67.75 264 ASN A C 1
ATOM 2097 O O . ASN A 1 264 ? 2.037 13.906 -11.389 1.00 67.75 264 ASN A O 1
ATOM 2101 N N . PHE A 1 265 ? 0.776 15.753 -11.618 1.00 82.69 265 PHE A N 1
ATOM 2102 C CA . PHE A 1 265 ? 0.615 15.665 -13.075 1.00 82.69 265 PHE A CA 1
ATOM 2103 C C . PHE A 1 265 ? 1.875 16.146 -13.826 1.00 82.69 265 PHE A C 1
ATOM 2105 O O . PHE A 1 265 ? 1.836 17.149 -14.549 1.00 82.69 265 PHE A O 1
ATOM 2112 N N . SER A 1 266 ? 3.010 15.470 -13.604 1.00 86.12 266 SER A N 1
ATOM 2113 C CA . SER A 1 266 ? 4.320 15.851 -14.151 1.00 86.12 266 SER A CA 1
ATOM 2114 C C . SER A 1 266 ? 4.364 15.802 -15.681 1.00 86.12 266 SER A C 1
ATOM 2116 O O . SER A 1 266 ? 3.514 15.204 -16.341 1.00 86.12 266 SER A O 1
ATOM 2118 N N . ALA A 1 267 ? 5.386 16.442 -16.252 1.00 91.00 267 ALA A N 1
ATOM 2119 C CA . ALA A 1 267 ? 5.593 16.475 -17.694 1.00 91.00 267 ALA A CA 1
ATOM 2120 C C . ALA A 1 267 ? 5.858 15.080 -18.289 1.00 91.00 267 ALA A C 1
ATOM 2122 O O . ALA A 1 267 ? 5.446 14.816 -19.417 1.00 91.00 267 ALA A O 1
ATOM 2123 N N . ASP A 1 268 ? 6.528 14.204 -17.537 1.00 91.50 268 ASP A N 1
ATOM 2124 C CA . ASP A 1 268 ? 6.992 12.885 -17.991 1.00 91.50 268 ASP A CA 1
ATOM 2125 C C . ASP A 1 268 ? 5.845 11.893 -18.226 1.00 91.50 268 ASP A C 1
ATOM 2127 O O . ASP A 1 268 ? 6.014 10.945 -18.986 1.00 91.50 268 ASP A O 1
ATOM 2131 N N . LEU A 1 269 ? 4.664 12.138 -17.639 1.00 88.38 269 LEU A N 1
ATOM 2132 C CA . LEU A 1 269 ? 3.449 11.358 -17.912 1.00 88.38 269 LEU A CA 1
ATOM 2133 C C . LEU A 1 269 ? 3.105 11.352 -19.404 1.00 88.38 269 LEU A C 1
ATOM 2135 O O . LEU A 1 269 ? 2.656 10.342 -19.921 1.00 88.38 269 LEU A O 1
ATOM 2139 N N . ALA A 1 270 ? 3.372 12.456 -20.109 1.00 92.94 270 ALA A N 1
ATOM 2140 C CA . ALA A 1 270 ? 3.090 12.570 -21.535 1.00 92.94 270 ALA A CA 1
ATOM 2141 C C . ALA A 1 270 ? 4.109 11.864 -22.449 1.00 92.94 270 ALA A C 1
ATOM 2143 O O . ALA A 1 270 ? 4.054 12.059 -23.661 1.00 92.94 270 ALA A O 1
ATOM 2144 N N . VAL A 1 271 ? 5.054 11.108 -21.886 1.00 93.12 271 VAL A N 1
ATOM 2145 C CA . VAL A 1 271 ? 6.030 10.281 -22.613 1.00 93.12 271 VAL A CA 1
ATOM 2146 C C . VAL A 1 271 ? 6.283 8.939 -21.910 1.00 93.12 271 VAL A C 1
ATOM 2148 O O . VAL A 1 271 ? 7.287 8.275 -22.179 1.00 93.12 271 VAL A O 1
ATOM 2151 N N . ASP A 1 272 ? 5.413 8.506 -20.990 1.00 83.19 272 ASP A N 1
ATOM 2152 C CA . ASP A 1 272 ? 5.589 7.224 -20.292 1.00 83.19 272 ASP A CA 1
ATOM 2153 C C . ASP A 1 272 ? 5.115 6.009 -21.123 1.00 83.19 272 ASP A C 1
ATOM 2155 O O . ASP A 1 272 ? 5.521 4.869 -20.846 1.00 83.19 272 ASP A O 1
ATOM 2159 N N . GLY A 1 273 ? 4.357 6.264 -22.201 1.00 83.50 273 GLY A N 1
ATOM 2160 C CA . GLY A 1 273 ? 3.759 5.284 -23.108 1.00 83.50 273 GLY A CA 1
ATOM 2161 C C . GLY A 1 273 ? 2.279 4.980 -22.834 1.00 83.50 273 GLY A C 1
ATOM 2162 O O . GLY A 1 273 ? 1.699 4.132 -23.519 1.00 83.50 273 GLY A O 1
ATOM 2163 N N . ASN A 1 274 ? 1.652 5.621 -21.844 1.00 82.75 274 ASN A N 1
ATOM 2164 C CA . ASN A 1 274 ? 0.266 5.383 -21.455 1.00 82.75 274 ASN A CA 1
ATOM 2165 C C . ASN A 1 274 ? -0.713 6.271 -22.244 1.00 82.75 274 ASN A C 1
ATOM 2167 O O . ASN A 1 274 ? -0.992 7.418 -21.912 1.00 82.75 274 ASN A O 1
ATOM 2171 N N . THR A 1 275 ? -1.306 5.695 -23.287 1.00 84.88 275 THR A N 1
ATOM 2172 C CA . THR A 1 275 ? -2.252 6.383 -24.186 1.00 84.88 275 THR A CA 1
ATOM 2173 C C . THR A 1 275 ? -3.671 6.550 -23.612 1.00 84.88 275 THR A C 1
ATOM 2175 O O . THR A 1 275 ? -4.615 6.811 -24.364 1.00 84.88 275 THR A O 1
ATOM 2178 N N . ASP A 1 276 ? -3.868 6.389 -22.296 1.00 79.75 276 ASP A N 1
ATOM 2179 C CA . ASP A 1 276 ? -5.183 6.543 -21.670 1.00 79.75 276 ASP A CA 1
ATOM 2180 C C . ASP A 1 276 ? -5.574 8.021 -21.539 1.00 79.75 276 ASP A C 1
ATOM 2182 O O . ASP A 1 276 ? -4.877 8.847 -20.960 1.00 79.75 276 ASP A O 1
ATOM 2186 N N . GLN A 1 277 ? -6.731 8.363 -22.093 1.00 82.44 277 GLN A N 1
ATOM 2187 C CA . GLN A 1 277 ? -7.166 9.746 -22.287 1.00 82.44 277 GLN A CA 1
ATOM 2188 C C . GLN A 1 277 ? -8.038 10.274 -21.138 1.00 82.44 277 GLN A C 1
ATOM 2190 O O . GLN A 1 277 ? -8.560 11.395 -21.212 1.00 82.44 277 GLN A O 1
ATOM 2195 N N . GLN A 1 278 ? -8.233 9.456 -20.099 1.00 74.19 278 GLN A N 1
ATOM 2196 C CA . GLN A 1 278 ? -8.952 9.809 -18.879 1.00 74.19 278 GLN A CA 1
ATOM 2197 C C . GLN A 1 278 ? -7.982 10.380 -17.835 1.00 74.19 278 GLN A C 1
ATOM 2199 O O . GLN A 1 278 ? -6.995 9.762 -17.442 1.00 74.19 278 GLN A O 1
ATOM 2204 N N . HIS A 1 279 ? -8.279 11.574 -17.336 1.00 70.88 279 HIS A N 1
ATOM 2205 C CA . HIS A 1 279 ? -7.447 12.268 -16.342 1.00 70.88 279 HIS A CA 1
ATOM 2206 C C . HIS A 1 279 ? -7.598 11.667 -14.944 1.00 70.88 279 HIS A C 1
ATOM 2208 O O . HIS A 1 279 ? -6.666 11.644 -14.149 1.00 70.88 279 HIS A O 1
ATOM 2214 N N . GLU A 1 280 ? -8.762 11.080 -14.708 1.00 61.84 280 GLU A N 1
ATOM 2215 C CA . GLU A 1 280 ? -9.190 10.306 -13.551 1.00 61.84 280 GLU A CA 1
ATOM 2216 C C . GLU A 1 280 ? -8.433 8.952 -13.472 1.00 61.84 280 GLU A C 1
ATOM 2218 O O . GLU A 1 280 ? -8.643 8.149 -12.557 1.00 61.84 280 GLU A O 1
ATOM 2223 N N . ARG A 1 281 ? -7.542 8.700 -14.449 1.00 66.81 281 ARG A N 1
ATOM 2224 C CA . ARG A 1 281 ? -6.547 7.619 -14.521 1.00 66.81 281 ARG A CA 1
ATOM 2225 C C . ARG A 1 281 ? -5.104 8.090 -14.378 1.00 66.81 281 ARG A C 1
ATOM 2227 O O . ARG A 1 281 ? -4.198 7.281 -14.539 1.00 66.81 281 ARG A O 1
ATOM 2234 N N . CYS A 1 282 ? -4.888 9.361 -14.030 1.00 70.00 282 CYS A N 1
ATOM 2235 C CA . CYS A 1 282 ? -3.571 9.928 -13.728 1.00 70.00 282 CYS A CA 1
ATOM 2236 C C . CYS A 1 282 ? -2.549 9.840 -14.881 1.00 70.00 282 CYS A C 1
ATOM 2238 O O . CYS A 1 282 ? -1.359 10.041 -14.668 1.00 70.00 282 CYS A O 1
ATOM 2240 N N . SER A 1 283 ? -3.025 9.590 -16.103 1.00 80.19 283 SER A N 1
ATOM 2241 C CA . SER A 1 283 ? -2.225 9.342 -17.308 1.00 80.19 283 SER A CA 1
ATOM 2242 C C . SER A 1 283 ? -1.833 10.612 -18.069 1.00 80.19 283 SER A C 1
ATOM 2244 O O . SER A 1 283 ? -1.427 10.527 -19.218 1.00 80.19 283 SER A O 1
ATOM 2246 N N . CYS A 1 284 ? -2.053 11.803 -17.504 1.00 86.62 284 CYS A N 1
ATOM 2247 C CA . CYS A 1 284 ? -2.008 13.041 -18.280 1.00 86.62 284 CYS A CA 1
ATOM 2248 C C . CYS A 1 284 ? -1.255 14.157 -17.570 1.00 86.62 284 CYS A C 1
ATOM 2250 O O . CYS A 1 284 ? -1.625 14.530 -16.459 1.00 86.62 284 CYS A O 1
ATOM 2252 N N . MET A 1 285 ? -0.269 14.755 -18.242 1.00 90.62 285 MET A N 1
ATOM 2253 C CA . MET A 1 285 ? 0.364 15.990 -17.776 1.00 90.62 285 MET A CA 1
ATOM 2254 C C . MET A 1 285 ? -0.679 17.108 -17.635 1.00 90.62 285 MET A C 1
ATOM 2256 O O . MET A 1 285 ? -1.709 17.125 -18.326 1.00 90.62 285 MET A O 1
ATOM 2260 N N . HIS A 1 286 ? -0.440 18.052 -16.724 1.00 88.94 286 HIS A N 1
ATOM 2261 C CA . HIS A 1 286 ? -1.368 19.156 -16.498 1.00 88.94 286 HIS A CA 1
ATOM 2262 C C . HIS A 1 286 ? -0.659 20.383 -15.923 1.00 88.94 286 HIS A C 1
ATOM 2264 O O . HIS A 1 286 ? -0.151 20.361 -14.801 1.00 88.94 286 HIS A O 1
ATOM 2270 N N . THR A 1 287 ? -0.695 21.500 -16.650 1.00 89.81 287 THR A N 1
ATOM 2271 C CA . THR A 1 287 ? -0.128 22.765 -16.165 1.00 89.81 287 THR A CA 1
ATOM 2272 C C . THR A 1 287 ? -1.112 23.548 -15.305 1.00 89.81 287 THR A C 1
ATOM 2274 O O . THR A 1 287 ? -2.329 23.359 -15.386 1.00 89.81 287 THR A O 1
ATOM 2277 N N . ASN A 1 288 ? -0.611 24.516 -14.536 1.00 84.94 288 ASN A N 1
ATOM 2278 C CA . ASN A 1 288 ? -1.477 25.566 -14.000 1.00 84.94 288 ASN A CA 1
ATOM 2279 C C . ASN A 1 288 ? -1.988 26.485 -15.124 1.00 84.94 288 ASN A C 1
ATOM 2281 O O . ASN A 1 288 ? -1.454 26.508 -16.239 1.00 84.94 288 ASN A O 1
ATOM 2285 N N . LYS A 1 289 ? -3.006 27.290 -14.803 1.00 82.06 289 LYS A N 1
ATOM 2286 C CA . LYS A 1 289 ? -3.415 28.452 -15.604 1.00 82.06 289 LYS A CA 1
ATOM 2287 C C . LYS A 1 289 ? -2.410 29.586 -15.345 1.00 82.06 289 LYS A C 1
ATOM 2289 O O . LYS A 1 289 ? -2.529 30.295 -14.351 1.00 82.06 289 LYS A O 1
ATOM 2294 N N . LYS A 1 290 ? -1.389 29.711 -16.195 1.00 73.19 290 LYS A N 1
ATOM 2295 C CA . LYS A 1 290 ? -0.353 30.761 -16.136 1.00 73.19 290 LYS A CA 1
ATOM 2296 C C . LYS A 1 290 ? -0.207 31.449 -17.501 1.00 73.19 290 LYS A C 1
ATOM 2298 O O . LYS A 1 290 ? -0.875 31.069 -18.458 1.00 73.19 290 LYS A O 1
ATOM 2303 N N . TYR A 1 291 ? 0.657 32.460 -17.584 1.00 75.38 291 TYR A N 1
ATOM 2304 C CA . TYR A 1 291 ? 1.077 33.047 -18.859 1.00 75.38 291 TYR A CA 1
ATOM 2305 C C . TYR A 1 291 ? 1.781 31.983 -19.722 1.00 75.38 291 TYR A C 1
ATOM 2307 O O . TYR A 1 291 ? 2.655 31.288 -19.205 1.00 75.38 291 TYR A O 1
ATOM 2315 N N . LYS A 1 292 ? 1.385 31.848 -20.998 1.00 82.25 292 LYS A N 1
ATOM 2316 C CA . LYS A 1 292 ? 1.908 30.881 -21.989 1.00 82.25 292 LYS A CA 1
ATOM 2317 C C . LYS A 1 292 ? 2.312 29.505 -21.407 1.00 82.25 292 LYS A C 1
ATOM 2319 O O . LYS A 1 292 ? 3.503 29.187 -21.339 1.00 82.25 292 LYS A O 1
ATOM 2324 N N . PRO A 1 293 ? 1.356 28.661 -20.968 1.00 90.69 293 PRO A N 1
ATOM 2325 C CA . PRO A 1 293 ? 1.671 27.319 -20.486 1.00 90.69 293 PRO A CA 1
ATOM 2326 C C . PRO A 1 293 ? 2.320 26.479 -21.592 1.00 90.69 293 PRO A C 1
ATOM 2328 O O . PRO A 1 293 ? 1.885 26.499 -22.749 1.00 90.69 293 PRO A O 1
ATOM 2331 N N . SER A 1 294 ? 3.358 25.735 -21.225 1.00 92.88 294 SER A N 1
ATOM 2332 C CA . SER A 1 294 ? 4.184 24.979 -22.161 1.00 92.88 294 SER A CA 1
ATOM 2333 C C . SER A 1 294 ? 4.713 23.687 -21.550 1.00 92.88 294 SER A C 1
ATOM 2335 O O . SER A 1 294 ? 4.777 23.531 -20.328 1.00 92.88 294 SER A O 1
ATOM 2337 N N . TRP A 1 295 ? 5.087 22.773 -22.436 1.00 96.12 295 TRP A N 1
ATOM 2338 C CA . TRP A 1 295 ? 5.693 21.477 -22.169 1.00 96.12 295 TRP A CA 1
ATOM 2339 C C . TRP A 1 295 ? 6.756 21.201 -23.227 1.00 96.12 295 TRP A C 1
ATOM 2341 O O . TRP A 1 295 ? 6.622 21.659 -24.364 1.00 96.12 295 TRP A O 1
ATOM 2351 N N . GLN A 1 296 ? 7.798 20.461 -22.874 1.00 96.75 296 GLN A N 1
ATOM 2352 C CA . GLN A 1 296 ? 8.802 20.000 -23.824 1.00 96.75 296 GLN A CA 1
ATOM 2353 C C . GLN A 1 296 ? 9.436 18.678 -23.395 1.00 96.75 296 GLN A C 1
ATOM 2355 O O . GLN A 1 296 ? 9.534 18.390 -22.203 1.00 96.75 296 GLN A O 1
ATOM 2360 N N . VAL A 1 297 ? 9.922 17.916 -24.371 1.00 97.62 297 VAL A N 1
ATOM 2361 C CA . VAL A 1 297 ? 10.736 16.710 -24.176 1.00 97.62 297 VAL A CA 1
ATOM 2362 C C . VAL A 1 297 ? 12.091 16.881 -24.860 1.00 97.62 297 VAL A C 1
ATOM 2364 O O . VAL A 1 297 ? 12.157 17.389 -25.980 1.00 97.62 297 VAL A O 1
ATOM 2367 N N . ASP A 1 298 ? 13.159 16.457 -24.184 1.00 95.06 298 ASP A N 1
ATOM 2368 C CA . ASP A 1 298 ? 14.503 16.337 -24.757 1.00 95.06 298 ASP A CA 1
ATOM 2369 C C . ASP A 1 298 ? 14.722 14.900 -25.249 1.00 95.06 298 ASP A C 1
ATOM 2371 O O . ASP A 1 298 ? 14.708 13.942 -24.473 1.00 95.06 298 ASP A O 1
ATOM 2375 N N . LEU A 1 299 ? 14.922 14.735 -26.555 1.00 94.12 299 LEU A N 1
ATOM 2376 C CA . LEU A 1 299 ? 15.106 13.432 -27.189 1.00 94.12 299 LEU A CA 1
ATOM 2377 C C . LEU A 1 299 ? 16.528 12.867 -26.979 1.00 94.12 299 LEU A C 1
ATOM 2379 O O . LEU A 1 299 ? 16.786 11.706 -27.311 1.00 94.12 299 LEU A O 1
ATOM 2383 N N . GLY A 1 300 ? 17.458 13.639 -26.409 1.00 89.62 300 GLY A N 1
ATOM 2384 C CA . GLY A 1 300 ? 18.827 13.236 -26.055 1.00 89.62 300 GLY A CA 1
ATOM 2385 C C . GLY A 1 300 ? 19.798 13.100 -27.235 1.00 89.62 300 GLY A C 1
ATOM 2386 O O . GLY A 1 300 ? 20.965 12.771 -27.042 1.00 89.62 300 GLY A O 1
ATOM 2387 N N . LYS A 1 301 ? 19.319 13.329 -28.460 1.00 90.94 301 LYS A N 1
ATOM 2388 C CA . LYS A 1 301 ? 20.092 13.564 -29.688 1.00 90.94 301 LYS A CA 1
ATOM 2389 C C . LYS A 1 301 ? 19.182 14.255 -30.704 1.00 90.94 301 LYS A C 1
ATOM 2391 O O . LYS A 1 301 ? 17.976 14.350 -30.481 1.00 90.94 301 LYS A O 1
ATOM 2396 N N . ARG A 1 302 ? 19.739 14.690 -31.834 1.00 91.81 302 ARG A N 1
ATOM 2397 C CA . ARG A 1 302 ? 18.941 15.217 -32.945 1.00 91.81 302 ARG A CA 1
ATOM 2398 C C . ARG A 1 302 ? 18.314 14.119 -33.804 1.00 91.81 302 ARG A C 1
ATOM 2400 O O . ARG A 1 302 ? 18.895 13.046 -33.983 1.00 91.81 302 ARG A O 1
ATOM 2407 N N . TYR A 1 303 ? 17.129 14.416 -34.328 1.00 91.50 303 TYR A N 1
ATOM 2408 C CA . TYR A 1 303 ? 16.326 13.567 -35.205 1.00 91.50 303 TYR A CA 1
ATOM 2409 C C . TYR A 1 303 ? 15.718 14.403 -36.340 1.00 91.50 303 TYR A C 1
ATOM 2411 O O . TYR A 1 303 ? 15.472 15.597 -36.173 1.00 91.50 303 TYR A O 1
ATOM 2419 N N . ASN A 1 304 ? 15.415 13.754 -37.468 1.00 89.31 304 ASN A N 1
ATOM 2420 C CA . ASN A 1 304 ? 14.704 14.358 -38.597 1.00 89.31 304 ASN A CA 1
ATOM 2421 C C . ASN A 1 304 ? 13.193 14.201 -38.386 1.00 89.31 304 ASN A C 1
ATOM 2423 O O . ASN A 1 304 ? 12.574 13.242 -38.857 1.00 89.31 304 ASN A O 1
ATOM 2427 N N . ILE A 1 305 ? 12.612 15.127 -37.628 1.00 90.62 305 ILE A N 1
ATOM 2428 C CA . ILE A 1 305 ? 11.242 15.052 -37.130 1.00 90.62 305 ILE A CA 1
ATOM 2429 C C . ILE A 1 305 ? 10.290 15.647 -38.167 1.00 90.62 305 ILE A C 1
ATOM 2431 O O . ILE A 1 305 ? 10.461 16.767 -38.642 1.00 90.62 305 ILE A O 1
ATOM 2435 N N . SER A 1 306 ? 9.253 14.889 -38.511 1.00 85.88 306 SER A N 1
ATOM 2436 C CA . SER A 1 306 ? 8.159 15.369 -39.367 1.00 85.88 306 SER A CA 1
ATOM 2437 C C . SER A 1 306 ? 6.772 14.974 -38.857 1.00 85.88 306 SER A C 1
ATOM 2439 O O . SER A 1 306 ? 5.778 15.519 -39.329 1.00 85.88 306 SER A O 1
ATOM 2441 N N . GLN A 1 307 ? 6.677 14.036 -37.909 1.00 91.44 307 GLN A N 1
ATOM 2442 C CA . GLN A 1 307 ? 5.419 13.423 -37.487 1.00 91.44 307 GLN A CA 1
ATOM 2443 C C . GLN A 1 307 ? 5.358 13.291 -35.969 1.00 91.44 307 GLN A C 1
ATOM 2445 O O . GLN A 1 307 ? 6.283 12.780 -35.337 1.00 91.44 307 GLN A O 1
ATOM 2450 N N . ILE A 1 308 ? 4.249 13.753 -35.393 1.00 94.06 308 ILE A N 1
ATOM 2451 C CA . ILE A 1 308 ? 4.004 13.756 -33.948 1.00 94.06 308 ILE A CA 1
ATOM 2452 C C . ILE A 1 308 ? 2.553 13.332 -33.729 1.00 94.06 308 ILE A C 1
ATOM 2454 O O . ILE A 1 308 ? 1.655 13.867 -34.380 1.00 94.06 308 ILE A O 1
ATOM 2458 N N . ARG A 1 309 ? 2.293 12.407 -32.807 1.00 92.62 309 ARG A N 1
ATOM 2459 C CA . ARG A 1 309 ? 0.934 12.085 -32.354 1.00 92.62 309 ARG A CA 1
ATOM 2460 C C . ARG A 1 309 ? 0.757 12.559 -30.924 1.00 92.62 309 ARG A C 1
ATOM 2462 O O . ARG A 1 309 ? 1.576 12.254 -30.072 1.00 92.62 309 ARG A O 1
ATOM 2469 N N . ILE A 1 310 ? -0.343 13.252 -30.662 1.00 93.12 310 ILE A N 1
ATOM 2470 C CA . ILE A 1 310 ? -0.749 13.661 -29.320 1.00 93.12 310 ILE A CA 1
ATOM 2471 C C . ILE A 1 310 ? -2.086 13.001 -28.992 1.00 93.12 310 ILE A C 1
ATOM 2473 O O . ILE A 1 310 ? -3.035 13.065 -29.782 1.00 93.12 310 ILE A O 1
ATOM 2477 N N . TYR A 1 311 ? -2.165 12.417 -27.799 1.00 91.06 311 TYR A N 1
ATOM 2478 C CA . TYR A 1 311 ? -3.388 11.901 -27.192 1.00 91.06 311 TYR A CA 1
ATOM 2479 C C . TYR A 1 311 ? -3.907 12.943 -26.183 1.00 91.06 311 TYR A C 1
ATOM 2481 O O . TYR A 1 311 ? -3.451 12.965 -25.040 1.00 91.06 311 TYR A O 1
ATOM 2489 N N . PRO A 1 312 ? -4.795 13.879 -26.567 1.00 88.56 312 PRO A N 1
ATOM 2490 C CA . PRO A 1 312 ? -5.373 14.851 -25.636 1.00 88.56 312 PRO A CA 1
ATOM 2491 C C . PRO A 1 312 ? -6.251 14.189 -24.562 1.00 88.56 312 PRO A C 1
ATOM 2493 O O . PRO A 1 312 ? -6.734 13.071 -24.737 1.00 88.56 312 PRO A O 1
ATOM 2496 N N . ARG A 1 313 ? -6.531 14.915 -23.469 1.00 85.75 313 ARG A N 1
ATOM 2497 C CA . ARG A 1 313 ? -7.558 14.518 -22.489 1.00 85.75 313 ARG A CA 1
ATOM 2498 C C . ARG A 1 313 ? -8.930 14.497 -23.176 1.00 85.75 313 ARG A C 1
ATOM 2500 O O . ARG A 1 313 ? -9.380 15.535 -23.665 1.00 85.75 313 ARG A O 1
ATOM 2507 N N . ASN A 1 314 ? -9.623 13.355 -23.160 1.00 72.19 314 ASN A N 1
ATOM 2508 C CA . ASN A 1 314 ? -10.916 13.199 -23.846 1.00 72.19 314 ASN A CA 1
ATOM 2509 C C . ASN A 1 314 ? -11.988 14.148 -23.281 1.00 72.19 314 ASN A C 1
ATOM 2511 O O . ASN A 1 314 ? -12.746 14.775 -24.024 1.00 72.19 314 ASN A O 1
ATOM 2515 N N . ALA A 1 315 ? -12.005 14.344 -21.961 1.00 62.72 315 ALA A N 1
ATOM 2516 C CA . ALA A 1 315 ? -12.789 15.406 -21.350 1.00 62.72 315 ALA A CA 1
ATOM 2517 C C . ALA A 1 315 ? -12.159 16.787 -21.635 1.00 62.72 315 ALA A C 1
ATOM 2519 O O . ALA A 1 315 ? -11.220 17.198 -20.950 1.00 62.72 315 ALA A O 1
ATOM 2520 N N . ASN A 1 316 ? -12.786 17.553 -22.542 1.00 66.12 316 ASN A N 1
ATOM 2521 C CA . ASN A 1 316 ? -12.448 18.929 -22.958 1.00 66.12 316 ASN A CA 1
ATOM 2522 C C . ASN A 1 316 ? -11.321 19.064 -24.013 1.00 66.12 316 ASN A C 1
ATOM 2524 O O . ASN A 1 316 ? -10.382 19.837 -23.815 1.00 66.12 316 ASN A O 1
ATOM 2528 N N . LEU A 1 317 ? -11.458 18.413 -25.178 1.00 74.00 317 LEU A N 1
ATOM 2529 C CA . LEU A 1 317 ? -10.524 18.532 -26.320 1.00 74.00 317 LEU A CA 1
ATOM 2530 C C . LEU A 1 317 ? -10.131 19.986 -26.685 1.00 74.00 317 LEU A C 1
ATOM 2532 O O . LEU A 1 317 ? -8.983 20.246 -27.039 1.00 74.00 317 LEU A O 1
ATOM 2536 N N . PHE A 1 318 ? -11.031 20.964 -26.520 1.00 72.38 318 PHE A N 1
ATOM 2537 C CA . PHE A 1 318 ? -10.760 22.400 -26.736 1.00 72.38 318 PHE A CA 1
ATOM 2538 C C . PHE A 1 318 ? -9.645 22.995 -25.841 1.00 72.38 318 PHE A C 1
ATOM 2540 O O . PHE A 1 318 ? -9.238 24.143 -26.019 1.00 72.38 318 PHE A O 1
ATOM 2547 N N . ARG A 1 319 ? -9.119 22.260 -24.854 1.00 75.31 319 ARG A N 1
ATOM 2548 C CA . ARG A 1 319 ? -7.985 22.715 -24.028 1.00 75.31 319 ARG A CA 1
ATOM 2549 C C . ARG A 1 319 ? -6.629 22.637 -24.741 1.00 75.31 319 ARG A C 1
ATOM 2551 O O . ARG A 1 319 ? -5.697 23.309 -24.303 1.00 75.31 319 ARG A O 1
ATOM 2558 N N . ILE A 1 320 ? -6.521 21.888 -25.842 1.00 85.69 320 ILE A N 1
ATOM 2559 C CA . ILE A 1 320 ? -5.312 21.841 -26.689 1.00 85.69 320 ILE A CA 1
ATOM 2560 C C . ILE A 1 320 ? -5.456 22.666 -27.990 1.00 85.69 320 ILE A C 1
ATOM 2562 O O . ILE A 1 320 ? -4.487 22.876 -28.710 1.00 85.69 320 ILE A O 1
ATOM 2566 N N . GLU A 1 321 ? -6.646 23.208 -28.255 1.00 85.56 321 GLU A N 1
ATOM 2567 C CA . GLU A 1 321 ? -6.933 24.166 -29.336 1.00 85.56 321 GLU A CA 1
ATOM 2568 C C . GLU A 1 321 ? -6.088 25.446 -29.198 1.00 85.56 321 GLU A C 1
ATOM 2570 O O . GLU A 1 321 ? -6.002 26.014 -28.107 1.00 85.56 321 GLU A O 1
ATOM 2575 N N . ASN A 1 322 ? -5.490 25.922 -30.291 1.00 85.25 322 ASN A N 1
ATOM 2576 C CA . ASN A 1 322 ? -4.535 27.038 -30.339 1.00 85.25 322 ASN A CA 1
ATOM 2577 C C . ASN A 1 322 ? -3.262 26.787 -29.500 1.00 85.25 322 ASN A C 1
ATOM 2579 O O . ASN A 1 322 ? -2.758 27.676 -28.810 1.00 85.25 322 ASN A O 1
ATOM 2583 N N . THR A 1 323 ? -2.751 25.553 -29.558 1.00 90.50 323 THR A N 1
ATOM 2584 C CA . THR A 1 323 ? -1.355 25.233 -29.218 1.00 90.50 323 THR A CA 1
ATOM 2585 C C . THR A 1 323 ? -0.481 25.245 -30.467 1.00 90.50 323 THR A C 1
ATOM 2587 O O . THR A 1 323 ? -0.926 24.874 -31.553 1.00 90.50 323 THR A O 1
ATOM 2590 N N . GLU A 1 324 ? 0.772 25.641 -30.295 1.00 93.94 324 GLU A N 1
ATOM 2591 C CA . GLU A 1 324 ? 1.833 25.578 -31.298 1.00 93.94 324 GLU A CA 1
ATOM 2592 C C . GLU A 1 324 ? 2.853 24.516 -30.898 1.00 93.94 324 GLU A C 1
ATOM 2594 O O . GLU A 1 324 ? 3.152 24.345 -29.712 1.00 93.94 324 GLU A O 1
ATOM 2599 N N . ILE A 1 325 ? 3.390 23.820 -31.898 1.00 95.25 325 ILE A N 1
ATOM 2600 C CA . ILE A 1 325 ? 4.386 22.765 -31.736 1.00 95.25 325 ILE A CA 1
ATOM 2601 C C . ILE A 1 325 ? 5.664 23.199 -32.444 1.00 95.25 325 ILE A C 1
ATOM 2603 O O . ILE A 1 325 ? 5.637 23.469 -33.645 1.00 95.25 325 ILE A O 1
ATOM 2607 N N . HIS A 1 326 ? 6.771 23.236 -31.711 1.00 95.38 326 HIS A N 1
ATOM 2608 C CA . HIS A 1 326 ? 8.092 23.617 -32.199 1.00 95.38 326 HIS A CA 1
ATOM 2609 C C . HIS A 1 326 ? 9.085 22.449 -32.085 1.00 95.38 326 HIS A C 1
ATOM 2611 O O . HIS A 1 326 ? 8.984 21.629 -31.168 1.00 95.38 326 HIS A O 1
ATOM 2617 N N . ILE A 1 327 ? 10.030 22.400 -33.024 1.00 96.44 327 ILE A N 1
ATOM 2618 C CA . ILE A 1 327 ? 11.193 21.506 -33.069 1.00 96.44 327 ILE A CA 1
ATOM 2619 C C . ILE A 1 327 ? 12.439 22.380 -32.932 1.00 96.44 327 ILE A C 1
ATOM 2621 O O . ILE A 1 327 ? 12.703 23.198 -33.814 1.00 96.44 327 ILE A O 1
ATOM 2625 N N . ASP A 1 328 ? 13.151 22.253 -31.812 1.00 93.81 328 ASP A N 1
ATOM 2626 C CA . ASP A 1 328 ? 14.044 23.297 -31.291 1.00 93.81 328 ASP A CA 1
ATOM 2627 C C . ASP A 1 328 ? 13.324 24.676 -31.377 1.00 93.81 328 ASP A C 1
ATOM 2629 O O . ASP A 1 328 ? 12.300 24.864 -30.711 1.00 93.81 328 ASP A O 1
ATOM 2633 N N . ASP A 1 329 ? 13.777 25.603 -32.231 1.00 90.19 329 ASP A N 1
ATOM 2634 C CA . ASP A 1 329 ? 13.147 26.921 -32.458 1.00 90.19 329 ASP A CA 1
ATOM 2635 C C . ASP A 1 329 ? 12.165 26.977 -33.655 1.00 90.19 329 ASP A C 1
ATOM 2637 O O . ASP A 1 329 ? 11.515 27.997 -33.887 1.00 90.19 329 ASP A O 1
ATOM 2641 N N . SER A 1 330 ? 12.028 25.901 -34.439 1.00 94.19 330 SER A N 1
ATOM 2642 C CA . SER A 1 330 ? 11.248 25.889 -35.690 1.00 94.19 330 SER A CA 1
ATOM 2643 C C . SER A 1 330 ? 9.793 25.459 -35.488 1.00 94.19 330 SER A C 1
ATOM 2645 O O . SER A 1 330 ? 9.531 24.362 -34.997 1.00 94.19 330 SER A O 1
ATOM 2647 N N . LEU A 1 331 ? 8.826 26.271 -35.929 1.00 94.50 331 LEU A N 1
ATOM 2648 C CA . LEU A 1 331 ? 7.397 25.931 -35.879 1.00 94.50 331 LEU A CA 1
ATOM 2649 C C . LEU A 1 331 ? 7.062 24.762 -36.830 1.00 94.50 331 LEU A C 1
ATOM 2651 O O . LEU A 1 331 ? 7.141 24.894 -38.049 1.00 94.50 331 LEU A O 1
ATOM 2655 N N . CYS A 1 332 ? 6.625 23.634 -36.267 1.00 94.44 332 CYS A N 1
ATOM 2656 C CA . CYS A 1 332 ? 6.131 22.465 -37.002 1.00 94.44 332 CYS A CA 1
ATOM 2657 C C . CYS A 1 332 ? 4.663 22.636 -37.427 1.00 94.44 332 CYS A C 1
ATOM 2659 O O . CYS A 1 332 ? 4.330 22.404 -38.591 1.00 94.44 332 CYS A O 1
ATOM 2661 N N . ALA A 1 333 ? 3.780 23.001 -36.485 1.00 93.44 333 ALA A N 1
ATOM 2662 C CA . ALA A 1 333 ? 2.334 23.105 -36.710 1.00 93.44 333 ALA A CA 1
ATOM 2663 C C . ALA A 1 333 ? 1.589 23.846 -35.580 1.00 93.44 333 ALA A C 1
ATOM 2665 O O . ALA A 1 333 ? 2.091 23.971 -34.461 1.00 93.44 333 ALA A O 1
ATOM 2666 N N . THR A 1 334 ? 0.336 24.230 -35.851 1.00 92.56 334 THR A N 1
ATOM 2667 C CA . THR A 1 334 ? -0.608 24.812 -34.878 1.00 92.56 334 THR A CA 1
ATOM 2668 C C . THR A 1 334 ? -1.900 23.988 -34.828 1.00 92.56 334 THR A C 1
ATOM 2670 O O . THR A 1 334 ? -2.524 23.734 -35.860 1.00 92.56 334 THR A O 1
ATOM 2673 N N . ILE A 1 335 ? -2.343 23.573 -33.637 1.00 90.12 335 ILE A N 1
ATOM 2674 C CA . ILE A 1 335 ? -3.540 22.734 -33.458 1.00 90.12 335 ILE A CA 1
ATOM 2675 C C . ILE A 1 335 ? -4.803 23.605 -33.423 1.00 90.12 335 ILE A C 1
ATOM 2677 O O . ILE A 1 335 ? -5.211 24.087 -32.369 1.00 90.12 335 ILE A O 1
ATOM 2681 N N . THR A 1 336 ? -5.462 23.783 -34.568 1.00 84.94 336 THR A N 1
ATOM 2682 C CA . THR A 1 336 ? -6.679 24.618 -34.684 1.00 84.94 336 THR A CA 1
ATOM 2683 C C . THR A 1 336 ? -7.996 23.857 -34.506 1.00 84.94 336 THR A C 1
ATOM 2685 O O . THR A 1 336 ? -9.004 24.465 -34.164 1.00 84.94 336 THR A O 1
ATOM 2688 N N . LYS A 1 337 ? -8.021 22.535 -34.734 1.00 82.19 337 LYS A N 1
ATOM 2689 C CA . LYS A 1 337 ? -9.219 21.684 -34.585 1.00 82.19 337 LYS A CA 1
ATOM 2690 C C . LYS A 1 337 ? -8.850 20.334 -33.950 1.00 82.19 337 LYS A C 1
ATOM 2692 O O . LYS A 1 337 ? -8.508 19.402 -34.683 1.00 82.19 337 LYS A O 1
ATOM 2697 N N . PRO A 1 338 ? -8.867 20.218 -32.609 1.00 79.88 338 PRO A N 1
ATOM 2698 C CA . PRO A 1 338 ? -8.498 18.984 -31.923 1.00 79.88 338 PRO A CA 1
ATOM 2699 C C . PRO A 1 338 ? -9.513 17.856 -32.172 1.00 79.88 338 PRO A C 1
ATOM 2701 O O . PRO A 1 338 ? -10.708 18.091 -32.345 1.00 79.88 338 PRO A O 1
ATOM 2704 N N . LYS A 1 339 ? -9.011 16.621 -32.177 1.00 82.56 339 LYS A N 1
ATOM 2705 C CA . LYS A 1 339 ? -9.749 15.355 -32.330 1.00 82.56 339 LYS A CA 1
ATOM 2706 C C . LYS A 1 339 ? -9.392 14.436 -31.156 1.00 82.56 339 LYS A C 1
ATOM 2708 O O . LYS A 1 339 ? -8.483 14.772 -30.405 1.00 82.56 339 LYS A O 1
ATOM 2713 N N . GLU A 1 340 ? -10.050 13.282 -31.026 1.00 79.12 340 GLU A N 1
ATOM 2714 C CA . GLU A 1 340 ? -9.693 12.285 -29.997 1.00 79.12 340 GLU A CA 1
ATOM 2715 C C . GLU A 1 340 ? -8.212 11.883 -30.073 1.00 79.12 340 GLU A C 1
ATOM 2717 O O . GLU A 1 340 ? -7.545 11.874 -29.051 1.00 79.12 340 GLU A O 1
ATOM 2722 N N . ILE A 1 341 ? -7.659 11.655 -31.269 1.00 86.81 341 ILE A N 1
ATOM 2723 C CA . ILE A 1 341 ? -6.207 11.544 -31.485 1.00 86.81 341 ILE A CA 1
ATOM 2724 C C . ILE A 1 341 ? -5.786 12.605 -32.502 1.00 86.81 341 ILE A C 1
ATOM 2726 O O . ILE A 1 341 ? -6.446 12.791 -33.531 1.00 86.81 341 ILE A O 1
ATOM 2730 N N . ILE A 1 342 ? -4.693 13.312 -32.212 1.00 89.00 342 ILE A N 1
ATOM 2731 C CA . ILE A 1 342 ? -4.172 14.396 -33.045 1.00 89.00 342 ILE A CA 1
ATOM 2732 C C . ILE A 1 342 ? -2.828 13.964 -33.627 1.00 89.00 342 ILE A C 1
ATOM 2734 O O . ILE A 1 342 ? -1.799 14.042 -32.967 1.00 89.00 342 ILE A O 1
ATOM 2738 N N . ASP A 1 343 ? -2.838 13.511 -34.877 1.00 88.12 343 ASP A N 1
ATOM 2739 C CA . ASP A 1 343 ? -1.630 13.185 -35.637 1.00 88.12 343 ASP A CA 1
ATOM 2740 C C . ASP A 1 343 ? -1.208 14.384 -36.495 1.00 88.12 343 ASP A C 1
ATOM 2742 O O . ASP A 1 343 ? -1.793 14.650 -37.553 1.00 88.12 343 ASP A O 1
ATOM 2746 N N . ILE A 1 344 ? -0.189 15.095 -36.026 1.00 90.81 344 ILE A N 1
ATOM 2747 C CA . ILE A 1 344 ? 0.432 16.236 -36.684 1.00 90.81 344 ILE A CA 1
ATOM 2748 C C . ILE A 1 344 ? 1.402 15.765 -37.764 1.00 90.81 344 ILE A C 1
ATOM 2750 O O . ILE A 1 344 ? 2.200 14.847 -37.571 1.00 90.81 344 ILE A O 1
ATOM 2754 N N . GLN A 1 345 ? 1.344 16.471 -38.887 1.00 89.81 345 GLN A N 1
ATOM 2755 C CA . GLN A 1 345 ? 2.324 16.434 -39.955 1.00 89.81 345 GLN A CA 1
ATOM 2756 C C . GLN A 1 345 ? 2.970 17.823 -40.024 1.00 89.81 345 GLN A C 1
ATOM 2758 O O . GLN A 1 345 ? 2.268 18.793 -40.308 1.00 89.81 345 GLN A O 1
ATOM 2763 N N . CYS A 1 346 ? 4.271 17.930 -39.746 1.00 89.12 346 CYS A N 1
ATOM 2764 C CA . CYS A 1 346 ? 5.007 19.181 -39.940 1.00 89.12 346 CYS A CA 1
ATOM 2765 C C . CYS A 1 346 ? 5.035 19.544 -41.433 1.00 89.12 346 CYS A C 1
ATOM 2767 O O . CYS A 1 346 ? 5.011 18.654 -42.291 1.00 89.12 346 CYS A O 1
ATOM 2769 N N . THR A 1 347 ? 5.093 20.843 -41.739 1.00 83.88 347 THR A N 1
ATOM 2770 C CA . THR A 1 347 ? 5.133 21.374 -43.117 1.00 83.88 347 THR A CA 1
ATOM 2771 C C . THR A 1 347 ? 6.373 20.933 -43.895 1.00 83.88 347 THR A C 1
ATOM 2773 O O . THR A 1 347 ? 6.273 20.638 -45.081 1.00 83.88 347 THR A O 1
ATOM 2776 N N . ASN A 1 348 ? 7.513 20.846 -43.210 1.00 83.50 348 ASN A N 1
ATOM 2777 C CA . ASN A 1 348 ? 8.783 20.320 -43.703 1.00 83.50 348 ASN A CA 1
ATOM 2778 C C . ASN A 1 348 ? 9.329 19.272 -42.718 1.00 83.50 348 ASN A C 1
ATOM 2780 O O . ASN A 1 348 ? 8.837 19.146 -41.595 1.00 83.50 348 ASN A O 1
ATOM 2784 N N . ILE A 1 349 ? 10.375 18.547 -43.120 1.00 86.69 349 ILE A N 1
ATOM 2785 C CA . ILE A 1 349 ? 11.217 17.798 -42.178 1.00 86.69 349 ILE A CA 1
ATOM 2786 C C . ILE A 1 349 ? 12.041 18.820 -41.383 1.00 86.69 349 ILE A C 1
ATOM 2788 O O . ILE A 1 349 ? 12.682 19.680 -41.985 1.00 86.69 349 ILE A O 1
ATOM 2792 N N . LEU A 1 350 ? 12.027 18.727 -40.054 1.00 91.88 350 LEU A N 1
ATOM 2793 C CA . LEU A 1 350 ? 12.771 19.605 -39.153 1.00 91.88 350 LEU A CA 1
ATOM 2794 C C . LEU A 1 350 ? 13.813 18.783 -38.387 1.00 91.88 350 LEU A C 1
ATOM 2796 O O . LEU A 1 350 ? 13.466 17.817 -37.707 1.00 91.88 350 LEU A O 1
ATOM 2800 N N . GLU A 1 351 ? 15.088 19.154 -38.494 1.00 93.00 351 GLU A N 1
ATOM 2801 C CA . GLU A 1 351 ? 16.141 18.588 -37.646 1.00 93.00 351 GLU A CA 1
ATOM 2802 C C . GLU A 1 351 ? 16.098 19.269 -36.272 1.00 93.00 351 GLU A C 1
ATOM 2804 O O . GLU A 1 351 ? 16.183 20.493 -36.182 1.00 93.00 351 GLU A O 1
ATOM 2809 N N . GLY A 1 352 ? 15.987 18.489 -35.197 1.00 93.31 352 GLY A N 1
ATOM 2810 C CA . GLY A 1 352 ? 16.032 19.028 -33.840 1.00 93.31 352 GLY A CA 1
ATOM 2811 C C . GLY A 1 352 ? 16.092 17.961 -32.756 1.00 93.31 352 GLY A C 1
ATOM 2812 O O . GLY A 1 352 ? 16.015 16.760 -33.025 1.00 93.31 352 GLY A O 1
ATOM 2813 N N . SER A 1 353 ? 16.267 18.419 -31.522 1.00 93.75 353 SER A N 1
ATOM 2814 C CA . SER A 1 353 ? 16.470 17.609 -30.312 1.00 93.75 353 SER A CA 1
ATOM 2815 C C . SER A 1 353 ? 15.378 17.810 -29.261 1.00 93.75 353 SER A C 1
ATOM 2817 O O . SER A 1 353 ? 15.130 16.906 -28.466 1.00 93.75 353 SER A O 1
ATOM 2819 N N . ILE A 1 354 ? 14.709 18.963 -29.266 1.00 96.06 354 ILE A N 1
ATOM 2820 C CA . ILE A 1 354 ? 13.642 19.314 -28.329 1.00 96.06 354 ILE A CA 1
ATOM 2821 C C . ILE A 1 354 ? 12.319 19.399 -29.090 1.00 96.06 354 ILE A C 1
ATOM 2823 O O . ILE A 1 354 ? 12.209 20.136 -30.069 1.00 96.06 354 ILE A O 1
ATOM 2827 N N . VAL A 1 355 ? 11.289 18.699 -28.610 1.00 97.56 355 VAL A N 1
ATOM 2828 C CA . VAL A 1 355 ? 9.905 18.890 -29.078 1.00 97.56 355 VAL A CA 1
ATOM 2829 C C . VAL A 1 355 ? 9.146 19.672 -28.021 1.00 97.56 355 VAL A C 1
ATOM 2831 O O . VAL A 1 355 ? 9.065 19.236 -26.874 1.00 97.56 355 VAL A O 1
ATOM 2834 N N . LYS A 1 356 ? 8.593 20.829 -28.393 1.00 96.50 356 LYS A N 1
ATOM 2835 C CA . LYS A 1 356 ? 7.980 21.795 -27.472 1.00 96.50 356 LYS A CA 1
ATOM 2836 C C . LYS A 1 356 ? 6.553 22.124 -27.889 1.00 96.50 356 LYS A C 1
ATOM 2838 O O . LYS A 1 356 ? 6.313 22.524 -29.022 1.00 96.50 356 LYS A O 1
ATOM 2843 N N . ILE A 1 357 ? 5.610 21.994 -26.961 1.00 95.56 357 ILE A N 1
ATOM 2844 C CA . ILE A 1 357 ? 4.185 22.283 -27.150 1.00 95.56 357 ILE A CA 1
ATOM 2845 C C . ILE A 1 357 ? 3.817 23.449 -26.228 1.00 95.56 357 ILE A C 1
ATOM 2847 O O . ILE A 1 357 ? 3.997 23.363 -25.013 1.00 95.56 357 ILE A O 1
ATOM 2851 N N . SER A 1 358 ? 3.297 24.547 -26.776 1.00 92.25 358 SER A N 1
ATOM 2852 C CA . SER A 1 358 ? 2.989 25.762 -26.005 1.00 92.25 358 SER A CA 1
ATOM 2853 C C . SER A 1 358 ? 1.696 26.443 -26.443 1.00 92.25 358 SER A C 1
ATOM 2855 O O . SER A 1 358 ? 1.359 26.452 -27.624 1.00 92.25 358 SER A O 1
ATOM 2857 N N . ARG A 1 359 ? 0.977 27.057 -25.496 1.00 88.62 359 ARG A N 1
ATOM 2858 C CA . ARG A 1 359 ? -0.139 27.971 -25.790 1.00 88.62 359 ARG A CA 1
ATOM 2859 C C . ARG A 1 359 ? 0.364 29.409 -25.890 1.00 88.62 359 ARG A C 1
ATOM 2861 O O . ARG A 1 359 ? 1.203 29.820 -25.092 1.00 88.62 359 ARG A O 1
ATOM 2868 N N . ASN A 1 360 ? -0.225 30.190 -26.794 1.00 76.94 360 ASN A N 1
ATOM 2869 C CA . ASN A 1 360 ? -0.016 31.642 -26.863 1.00 76.94 360 ASN A CA 1
ATOM 2870 C C . ASN A 1 360 ? -1.074 32.463 -26.095 1.00 76.94 360 ASN A C 1
ATOM 2872 O O . ASN A 1 360 ? -0.988 33.690 -26.077 1.00 76.94 360 ASN A O 1
ATOM 2876 N N . ASP A 1 361 ? -2.034 31.812 -25.422 1.00 74.31 361 ASP A N 1
ATOM 2877 C CA . ASP A 1 361 ? -2.994 32.463 -24.522 1.00 74.31 361 ASP A CA 1
ATOM 2878 C C . ASP A 1 361 ? -2.668 32.255 -23.030 1.00 74.31 361 ASP A C 1
ATOM 2880 O O . ASP A 1 361 ? -1.922 31.360 -22.638 1.00 74.31 361 ASP A O 1
ATOM 2884 N N . ASN A 1 362 ? -3.247 33.120 -22.190 1.00 66.38 362 ASN A N 1
ATOM 2885 C CA . ASN A 1 362 ? -2.983 33.188 -20.744 1.00 66.38 362 ASN A CA 1
ATOM 2886 C C . ASN A 1 362 ? -4.211 32.798 -19.896 1.00 66.38 362 ASN A C 1
ATOM 2888 O O . ASN A 1 362 ? -4.261 33.075 -18.700 1.00 66.38 362 ASN A O 1
ATOM 2892 N N . LYS A 1 363 ? -5.252 32.235 -20.528 1.00 65.38 363 LYS A N 1
ATOM 2893 C CA . LYS A 1 363 ? -6.579 31.992 -19.918 1.00 65.38 363 LYS A CA 1
ATOM 2894 C C . LYS A 1 363 ? -6.921 30.506 -19.745 1.00 65.38 363 LYS A C 1
ATOM 2896 O O . LYS A 1 363 ? -7.967 30.184 -19.183 1.00 65.38 363 LYS A O 1
ATOM 2901 N N . ARG A 1 364 ? -6.072 29.596 -20.230 1.00 80.25 364 ARG A N 1
ATOM 2902 C CA . ARG A 1 364 ? -6.276 28.139 -20.201 1.00 80.25 364 ARG A CA 1
ATOM 2903 C C . ARG A 1 364 ? -5.016 27.428 -19.695 1.00 80.25 364 ARG A C 1
ATOM 2905 O O . ARG A 1 364 ? -3.936 28.003 -19.648 1.00 80.25 364 ARG A O 1
ATOM 2912 N N . ASN A 1 365 ? -5.183 26.178 -19.286 1.00 85.88 365 ASN A N 1
ATOM 2913 C CA . ASN A 1 365 ? -4.135 25.241 -18.889 1.00 85.88 365 ASN A CA 1
ATOM 2914 C C . ASN A 1 365 ? -3.829 24.263 -20.035 1.00 85.88 365 ASN A C 1
ATOM 2916 O O . ASN A 1 365 ? -4.739 23.866 -20.766 1.00 85.88 365 ASN A O 1
ATOM 2920 N N . LEU A 1 366 ? -2.576 23.828 -20.160 1.00 88.81 366 LEU A N 1
ATOM 2921 C CA . LEU A 1 366 ? -2.171 22.772 -21.088 1.00 88.81 366 LEU A CA 1
ATOM 2922 C C . LEU A 1 366 ? -2.338 21.401 -20.405 1.00 88.81 366 LEU A C 1
ATOM 2924 O O . LEU A 1 366 ? -2.065 21.274 -19.214 1.00 88.81 366 LEU A O 1
ATOM 2928 N N . ASN A 1 367 ? -2.896 20.419 -21.119 1.00 87.38 367 ASN A N 1
ATOM 2929 C CA . ASN A 1 367 ? -3.127 19.051 -20.628 1.00 87.38 367 ASN A CA 1
ATOM 2930 C C . ASN A 1 367 ? -3.316 18.074 -21.802 1.00 87.38 367 ASN A C 1
ATOM 2932 O O . ASN A 1 367 ? -4.124 18.330 -22.698 1.00 87.38 367 ASN A O 1
ATOM 2936 N N . PHE A 1 368 ? -2.573 16.969 -21.779 1.00 91.12 368 PHE A N 1
ATOM 2937 C CA . PHE A 1 368 ? -2.622 15.831 -22.708 1.00 91.12 368 PHE A CA 1
ATOM 2938 C C . PHE A 1 368 ? -1.952 14.610 -22.055 1.00 91.12 368 PHE A C 1
ATOM 2940 O O . PHE A 1 368 ? -1.401 14.734 -20.963 1.00 91.12 368 PHE A O 1
ATOM 2947 N N . CYS A 1 369 ? -2.057 13.435 -22.675 1.00 89.56 369 CYS A N 1
ATOM 2948 C CA . CYS A 1 369 ? -1.817 12.153 -22.010 1.00 89.56 369 CYS A CA 1
ATOM 2949 C C . CYS A 1 369 ? -0.626 11.356 -22.559 1.00 89.56 369 CYS A C 1
ATOM 2951 O O . CYS A 1 369 ? 0.111 10.787 -21.777 1.00 89.56 369 CYS A O 1
ATOM 2953 N N . GLU A 1 370 ? -0.345 11.410 -23.861 1.00 93.38 370 GLU A N 1
ATOM 2954 C CA . GLU A 1 370 ? 0.898 10.874 -24.446 1.00 93.38 370 GLU A CA 1
ATOM 2955 C C . GLU A 1 370 ? 1.263 11.699 -25.692 1.00 93.38 370 GLU A C 1
ATOM 2957 O O . GLU A 1 370 ? 0.375 12.217 -26.387 1.00 93.38 370 GLU A O 1
ATOM 2962 N N . VAL A 1 371 ? 2.562 11.828 -25.965 1.00 95.62 371 VAL A N 1
ATOM 2963 C CA . VAL A 1 371 ? 3.153 12.481 -27.137 1.00 95.62 371 VAL A CA 1
ATOM 2964 C C . VAL A 1 371 ? 4.148 11.519 -27.785 1.00 95.62 371 VAL A C 1
ATOM 2966 O O . VAL A 1 371 ? 5.290 11.383 -27.349 1.00 95.62 371 VAL A O 1
ATOM 2969 N N . GLU A 1 372 ? 3.733 10.882 -28.877 1.00 94.94 372 GLU A N 1
ATOM 2970 C CA . GLU A 1 372 ? 4.643 10.105 -29.711 1.00 94.94 372 GLU A CA 1
ATOM 2971 C C . GLU A 1 372 ? 5.369 11.031 -30.692 1.00 94.94 372 GLU A C 1
ATOM 2973 O O . GLU A 1 372 ? 4.729 11.801 -31.413 1.00 94.94 372 GLU A O 1
ATOM 2978 N N . VAL A 1 373 ? 6.692 10.906 -30.792 1.00 95.31 373 VAL A N 1
ATOM 2979 C CA . VAL A 1 373 ? 7.495 11.504 -31.870 1.00 95.31 373 VAL A CA 1
ATOM 2980 C C . VAL A 1 373 ? 7.915 10.368 -32.796 1.00 95.31 373 VAL A C 1
ATOM 2982 O O . VAL A 1 373 ? 8.671 9.485 -32.391 1.00 95.31 373 VAL A O 1
ATOM 2985 N N . LEU A 1 374 ? 7.364 10.337 -34.011 1.00 91.81 374 LEU A N 1
ATOM 2986 C CA . LEU A 1 374 ? 7.395 9.153 -34.869 1.00 91.81 374 LEU A CA 1
ATOM 2987 C C . LEU A 1 374 ? 8.623 9.168 -35.787 1.00 91.81 374 LEU A C 1
ATOM 2989 O O . LEU A 1 374 ? 8.694 9.965 -36.724 1.00 91.81 374 LEU A O 1
ATOM 2993 N N . GLN A 1 375 ? 9.544 8.227 -35.574 1.00 89.88 375 GLN A N 1
ATOM 2994 C CA . GLN A 1 375 ? 10.599 7.887 -36.531 1.00 89.88 375 GLN A CA 1
ATOM 2995 C C . GLN A 1 375 ? 10.228 6.572 -37.225 1.00 89.88 375 GLN A C 1
ATOM 2997 O O . GLN A 1 375 ? 10.002 5.568 -36.550 1.00 89.88 375 GLN A O 1
ATOM 3002 N N . CYS A 1 376 ? 10.151 6.535 -38.558 1.00 88.38 376 CYS A N 1
ATOM 3003 C CA . CYS A 1 376 ? 9.823 5.284 -39.245 1.00 88.38 376 CYS A CA 1
ATOM 3004 C C . CYS A 1 376 ? 10.936 4.244 -39.073 1.00 88.38 376 CYS A C 1
ATOM 3006 O O . CYS A 1 376 ? 12.125 4.567 -39.069 1.00 88.38 376 CYS A O 1
ATOM 3008 N N . LEU A 1 377 ? 10.556 2.973 -38.961 1.00 88.69 377 LEU A N 1
ATOM 3009 C CA . LEU A 1 377 ? 11.515 1.875 -38.999 1.00 88.69 377 LEU A CA 1
ATOM 3010 C C . LEU A 1 377 ? 12.014 1.666 -40.442 1.00 88.69 377 LEU A C 1
ATOM 3012 O O . LEU A 1 377 ? 11.274 1.942 -41.392 1.00 88.69 377 LEU A O 1
ATOM 3016 N N . PRO A 1 378 ? 13.240 1.144 -40.639 1.00 84.94 378 PRO A N 1
ATOM 3017 C CA . PRO A 1 378 ? 13.726 0.757 -41.960 1.00 84.94 378 PRO A CA 1
ATOM 3018 C C . PRO A 1 378 ? 12.723 -0.147 -42.691 1.00 84.94 378 PRO A C 1
ATOM 3020 O O . PRO A 1 378 ? 12.192 -1.098 -42.113 1.00 84.94 378 PRO A O 1
ATOM 3023 N N . GLY A 1 379 ? 12.453 0.170 -43.958 1.00 84.12 379 GLY A N 1
ATOM 3024 C CA . GLY A 1 379 ? 11.414 -0.491 -44.751 1.00 84.12 379 GLY A CA 1
ATOM 3025 C C . GLY A 1 379 ? 10.030 0.169 -44.701 1.00 84.12 379 GLY A C 1
ATOM 3026 O O . GLY A 1 379 ? 9.124 -0.346 -45.355 1.00 84.12 379 GLY A O 1
ATOM 3027 N N . PHE A 1 380 ? 9.847 1.295 -43.997 1.00 88.69 380 PHE A N 1
ATOM 3028 C CA . PHE A 1 380 ? 8.582 2.046 -43.943 1.00 88.69 380 PHE A CA 1
ATOM 3029 C C . PHE A 1 380 ? 8.766 3.557 -44.152 1.00 88.69 380 PHE A C 1
ATOM 3031 O O . PHE A 1 380 ? 9.803 4.122 -43.804 1.00 88.69 380 PHE A O 1
ATOM 3038 N N . TYR A 1 381 ? 7.741 4.215 -44.705 1.00 87.62 381 TYR A N 1
ATOM 3039 C CA . TYR A 1 381 ? 7.750 5.647 -45.008 1.00 87.62 381 TYR A CA 1
ATOM 3040 C C . TYR A 1 381 ? 6.361 6.308 -44.987 1.00 87.62 381 TYR A C 1
ATOM 3042 O O . TYR A 1 381 ? 5.313 5.654 -44.898 1.00 87.62 381 TYR A O 1
ATOM 3050 N N . GLY A 1 382 ? 6.366 7.634 -45.143 1.00 84.12 382 GLY A N 1
ATOM 3051 C CA . GLY A 1 382 ? 5.179 8.451 -45.373 1.00 84.12 382 GLY A CA 1
ATOM 3052 C C . GLY A 1 382 ? 4.356 8.674 -44.109 1.00 84.12 382 GLY A C 1
ATOM 3053 O O . GLY A 1 382 ? 4.795 8.385 -42.996 1.00 84.12 382 GLY A O 1
ATOM 3054 N N . TYR A 1 383 ? 3.148 9.219 -44.269 1.00 86.12 383 TYR A N 1
ATOM 3055 C CA . TYR A 1 383 ? 2.300 9.615 -43.142 1.00 86.12 383 TYR A CA 1
ATOM 3056 C C . TYR A 1 383 ? 1.998 8.437 -42.197 1.00 86.12 383 TYR A C 1
ATOM 3058 O O . TYR A 1 383 ? 1.423 7.420 -42.601 1.00 86.12 383 TYR A O 1
ATOM 3066 N N . ARG A 1 384 ? 2.393 8.596 -40.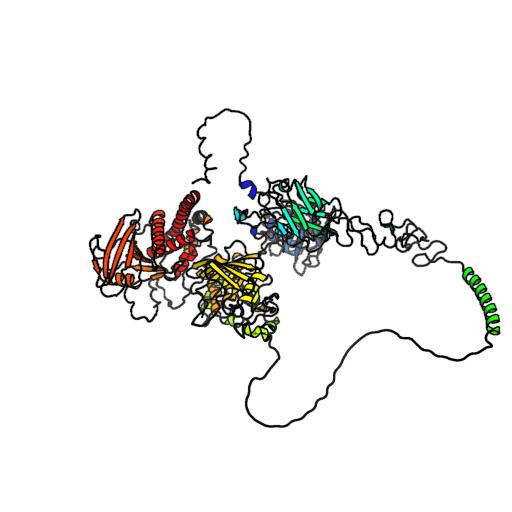929 1.00 85.75 384 ARG A N 1
ATOM 3067 C CA . ARG A 1 384 ? 2.369 7.598 -39.846 1.00 85.75 384 ARG A CA 1
ATOM 3068 C C . ARG A 1 384 ? 3.128 6.309 -40.174 1.00 85.75 384 ARG A C 1
ATOM 3070 O O . ARG A 1 384 ? 2.749 5.252 -39.682 1.00 85.75 384 ARG A O 1
ATOM 3077 N N . CYS A 1 385 ? 4.132 6.355 -41.052 1.00 87.94 385 CYS A N 1
ATOM 3078 C CA . CYS A 1 385 ? 4.896 5.180 -41.494 1.00 87.94 385 CYS A CA 1
ATOM 3079 C C . CYS A 1 385 ? 3.992 4.046 -42.028 1.00 87.94 385 CYS A C 1
ATOM 3081 O O . CYS A 1 385 ? 4.249 2.854 -41.835 1.00 87.94 385 CYS A O 1
ATOM 3083 N N . LYS A 1 386 ? 2.862 4.421 -42.647 1.00 86.75 386 LYS A N 1
ATOM 3084 C CA . LYS A 1 386 ? 1.836 3.485 -43.127 1.00 86.75 386 LYS A CA 1
ATOM 3085 C C . LYS A 1 386 ? 2.284 2.721 -44.374 1.00 86.75 386 LYS A C 1
ATOM 3087 O O . LYS A 1 386 ? 1.859 1.584 -44.568 1.00 86.75 386 LYS A O 1
ATOM 3092 N N . ASN A 1 387 ? 3.110 3.336 -45.215 1.00 87.12 387 ASN A N 1
ATOM 3093 C CA . ASN A 1 387 ? 3.561 2.731 -46.459 1.00 87.12 387 ASN A CA 1
ATOM 3094 C C . ASN A 1 387 ? 4.812 1.896 -46.180 1.00 87.12 387 ASN A C 1
ATOM 3096 O O . ASN A 1 387 ? 5.769 2.403 -45.599 1.00 87.12 387 ASN A O 1
ATOM 3100 N N . SER A 1 388 ? 4.843 0.642 -46.625 1.00 87.44 388 SER A N 1
ATOM 3101 C CA . SER A 1 388 ? 6.116 -0.071 -46.784 1.00 87.44 388 SER A CA 1
ATOM 3102 C C . SER A 1 388 ? 6.896 0.560 -47.938 1.00 87.44 388 SER A C 1
ATOM 3104 O O . SER A 1 388 ? 6.276 0.981 -48.915 1.00 87.44 388 SER A O 1
ATOM 3106 N N . CYS A 1 389 ? 8.227 0.613 -47.849 1.00 87.19 389 CYS A N 1
ATOM 3107 C CA . CYS A 1 389 ? 9.089 1.076 -48.939 1.00 87.19 389 CYS A CA 1
ATOM 3108 C C . CYS A 1 389 ? 8.735 0.385 -50.270 1.00 87.19 389 CYS A C 1
ATOM 3110 O O . CYS A 1 389 ? 8.322 -0.781 -50.260 1.00 87.19 389 CYS A O 1
ATOM 3112 N N . PRO A 1 390 ? 8.937 1.058 -51.420 1.00 83.50 390 PRO A N 1
ATOM 3113 C CA . PRO A 1 390 ? 8.923 0.381 -52.711 1.00 83.50 390 PRO A CA 1
ATOM 3114 C C . PRO A 1 390 ? 9.956 -0.754 -52.752 1.00 83.50 390 PRO A C 1
ATOM 3116 O O . PRO A 1 390 ? 10.787 -0.909 -51.855 1.00 83.50 390 PRO A O 1
ATOM 3119 N N . GLU A 1 391 ? 9.953 -1.517 -53.842 1.00 86.19 391 GLU A N 1
ATOM 3120 C CA . GLU A 1 391 ? 10.999 -2.495 -54.155 1.00 86.19 391 GLU A CA 1
ATOM 3121 C C . GLU A 1 391 ? 12.332 -1.780 -54.460 1.00 86.19 391 GLU A C 1
ATOM 3123 O O . GLU A 1 391 ? 12.731 -1.587 -55.607 1.00 86.19 391 GLU A O 1
ATOM 3128 N N . CYS A 1 392 ? 12.985 -1.329 -53.387 1.00 84.19 392 CYS A N 1
ATOM 3129 C CA . CYS A 1 392 ? 14.261 -0.628 -53.344 1.00 84.19 392 CYS A CA 1
ATOM 3130 C C . CYS A 1 392 ? 15.425 -1.603 -53.136 1.00 84.19 392 CYS A C 1
ATOM 3132 O O . CYS A 1 392 ? 15.281 -2.660 -52.514 1.00 84.19 392 CYS A O 1
ATOM 3134 N N . LYS A 1 393 ? 16.624 -1.200 -53.558 1.00 81.31 393 LYS A N 1
ATOM 3135 C CA . LYS A 1 393 ? 17.873 -1.886 -53.213 1.00 81.31 393 LYS A CA 1
ATOM 3136 C C . LYS A 1 393 ? 18.029 -1.920 -51.681 1.00 81.31 393 LYS A C 1
ATOM 3138 O O . LYS A 1 393 ? 17.809 -0.918 -51.002 1.00 81.31 393 LYS A O 1
ATOM 3143 N N . ASN A 1 394 ? 18.343 -3.095 -51.132 1.00 77.56 394 ASN A N 1
ATOM 3144 C CA . ASN A 1 394 ? 18.387 -3.388 -49.688 1.00 77.56 394 ASN A CA 1
ATOM 3145 C C . ASN A 1 394 ? 17.082 -3.102 -48.900 1.00 77.56 394 ASN A C 1
ATOM 3147 O O . ASN A 1 394 ? 17.133 -2.953 -47.681 1.00 77.56 394 ASN A O 1
ATOM 3151 N N . SER A 1 395 ? 15.920 -3.019 -49.565 1.00 75.69 395 SER A N 1
ATOM 3152 C CA . SER A 1 395 ? 14.607 -2.745 -48.943 1.00 75.69 395 SER A CA 1
ATOM 3153 C C . SER A 1 395 ? 14.531 -1.445 -48.123 1.00 75.69 395 SER A C 1
ATOM 3155 O O . SER A 1 395 ? 13.652 -1.299 -47.274 1.00 75.69 395 SER A O 1
ATOM 3157 N N . SER A 1 396 ? 15.439 -0.495 -48.369 1.00 80.31 396 SER A N 1
ATOM 3158 C CA . SER A 1 396 ? 15.511 0.782 -47.654 1.00 80.31 396 SER A CA 1
ATOM 3159 C C . SER A 1 396 ? 15.143 1.948 -48.569 1.00 80.31 396 SER A C 1
ATOM 3161 O O . SER A 1 396 ? 15.529 1.987 -49.739 1.00 80.31 396 SER A O 1
ATOM 3163 N N . CYS A 1 397 ? 14.401 2.908 -48.027 1.00 85.50 397 CYS A N 1
ATOM 3164 C CA . CYS A 1 397 ? 13.952 4.108 -48.717 1.00 85.50 397 CYS A CA 1
ATOM 3165 C C . CYS A 1 397 ? 13.977 5.308 -47.770 1.00 85.50 397 CYS A C 1
ATOM 3167 O O . CYS A 1 397 ? 14.023 5.153 -46.548 1.00 85.50 397 CYS A O 1
ATOM 3169 N N . GLU A 1 398 ? 13.919 6.515 -48.330 1.00 85.06 398 GLU A N 1
ATOM 3170 C CA . GLU A 1 398 ? 13.732 7.717 -47.530 1.00 85.06 398 GLU A CA 1
ATOM 3171 C C . GLU A 1 398 ? 12.390 7.653 -46.786 1.00 85.06 398 GLU A C 1
ATOM 3173 O O . GLU A 1 398 ? 11.325 7.580 -47.398 1.00 85.06 398 GLU A O 1
ATOM 3178 N N . GLN A 1 399 ? 12.445 7.739 -45.457 1.00 81.25 399 GLN A N 1
ATOM 3179 C CA . GLN A 1 399 ? 11.293 7.594 -44.557 1.00 81.25 399 GLN A CA 1
ATOM 3180 C C . GLN A 1 399 ? 10.195 8.653 -44.765 1.00 81.25 399 GLN A C 1
ATOM 3182 O O . GLN A 1 399 ? 9.063 8.475 -44.318 1.00 81.25 399 GLN A O 1
ATOM 3187 N N . TRP A 1 400 ? 10.511 9.743 -45.463 1.00 79.62 400 TRP A N 1
ATOM 3188 C CA . TRP A 1 400 ? 9.553 10.767 -45.853 1.00 79.62 400 TRP A CA 1
ATOM 3189 C C . TRP A 1 400 ? 8.849 10.430 -47.174 1.00 79.62 400 TRP A C 1
ATOM 3191 O O . TRP A 1 400 ? 7.667 10.081 -47.169 1.00 79.62 400 TRP A O 1
ATOM 3201 N N . SER A 1 401 ? 9.565 10.502 -48.302 1.00 81.62 401 SER A N 1
ATOM 3202 C CA . SER A 1 401 ? 8.970 10.371 -49.642 1.00 81.62 401 SER A CA 1
ATOM 3203 C C . SER A 1 401 ? 8.771 8.932 -50.130 1.00 81.62 401 SER A C 1
ATOM 3205 O O . SER A 1 401 ? 7.995 8.704 -51.058 1.00 81.62 401 SER A O 1
ATOM 3207 N N . GLY A 1 402 ? 9.477 7.961 -49.545 1.00 83.69 402 GLY A N 1
ATOM 3208 C CA . GLY A 1 402 ? 9.588 6.600 -50.073 1.00 83.69 402 GLY A CA 1
ATOM 3209 C C . GLY A 1 402 ? 10.603 6.453 -51.207 1.00 83.69 402 GLY A C 1
ATOM 3210 O O . GLY A 1 402 ? 10.694 5.383 -51.809 1.00 83.69 402 GLY A O 1
ATOM 3211 N N . THR A 1 403 ? 11.377 7.497 -51.517 1.00 85.56 403 THR A N 1
ATOM 3212 C CA . THR A 1 403 ? 12.380 7.459 -52.589 1.00 85.56 403 THR A CA 1
ATOM 3213 C C . THR A 1 403 ? 13.487 6.458 -52.265 1.00 85.56 403 THR A C 1
ATOM 3215 O O . THR A 1 403 ? 14.135 6.531 -51.218 1.00 85.56 403 THR A O 1
ATOM 3218 N N . CYS A 1 404 ? 13.735 5.525 -53.183 1.00 85.38 404 CYS A N 1
ATOM 3219 C CA . CYS A 1 404 ? 14.829 4.567 -53.081 1.00 85.38 404 CYS A CA 1
ATOM 3220 C C . CYS A 1 404 ? 16.170 5.257 -53.385 1.00 85.38 404 CYS A C 1
ATOM 3222 O O . CYS A 1 404 ? 16.607 5.292 -54.534 1.00 85.38 404 CYS A O 1
ATOM 3224 N N . GLN A 1 405 ? 16.839 5.789 -52.358 1.00 79.56 405 GLN A N 1
ATOM 3225 C CA . GLN A 1 405 ? 18.123 6.502 -52.489 1.00 79.56 405 GLN A CA 1
ATOM 3226 C C . GLN A 1 405 ? 19.240 5.655 -53.140 1.00 79.56 405 GLN A C 1
ATOM 3228 O O . GLN A 1 405 ? 20.169 6.206 -53.719 1.00 79.56 405 GLN A O 1
ATOM 3233 N N . LEU A 1 406 ? 19.131 4.320 -53.085 1.00 81.62 406 LEU A N 1
ATOM 3234 C CA . LEU A 1 406 ? 20.063 3.359 -53.695 1.00 81.62 406 LEU A CA 1
ATOM 3235 C C . LEU A 1 406 ? 19.518 2.698 -54.982 1.00 81.62 406 LEU A C 1
ATOM 3237 O O . LEU A 1 406 ? 20.054 1.685 -55.433 1.00 81.62 406 LEU A O 1
ATOM 3241 N N . GLY A 1 407 ? 18.445 3.240 -55.568 1.00 82.69 407 GLY A N 1
ATOM 3242 C CA . GLY A 1 407 ? 17.760 2.662 -56.727 1.00 82.69 407 GLY A CA 1
ATOM 3243 C C . GLY A 1 407 ? 16.828 1.491 -56.387 1.00 82.69 407 GLY A C 1
ATOM 3244 O O . GLY A 1 407 ? 16.626 1.136 -55.223 1.00 82.69 407 GLY A O 1
ATOM 3245 N N . CYS A 1 408 ? 16.217 0.906 -57.417 1.00 87.56 408 CYS A N 1
ATOM 3246 C CA . CYS A 1 408 ? 15.256 -0.190 -57.275 1.00 87.56 408 CYS A CA 1
ATOM 3247 C C . CYS A 1 408 ? 15.928 -1.565 -57.083 1.00 87.56 408 CYS A C 1
ATOM 3249 O O . CYS A 1 408 ? 17.118 -1.736 -57.351 1.00 87.56 408 CYS A O 1
ATOM 3251 N N . SER A 1 409 ? 15.159 -2.554 -56.622 1.00 87.56 409 SER A N 1
ATOM 3252 C CA . SER A 1 409 ? 15.567 -3.962 -56.591 1.00 87.56 409 SER A CA 1
ATOM 3253 C C . SER A 1 409 ? 15.537 -4.588 -57.999 1.00 87.56 409 SER A C 1
ATOM 3255 O O . SER A 1 409 ? 15.023 -4.000 -58.957 1.00 87.56 409 SER A O 1
ATOM 3257 N N . LEU A 1 410 ? 16.106 -5.791 -58.145 1.00 87.06 410 LEU A N 1
ATOM 3258 C CA . LEU A 1 410 ? 16.110 -6.517 -59.419 1.00 87.06 410 LEU A CA 1
ATOM 3259 C C . LEU A 1 410 ? 14.678 -6.800 -59.896 1.00 87.06 410 LEU A C 1
ATOM 3261 O O . LEU A 1 410 ? 13.858 -7.352 -59.162 1.00 87.06 410 LEU A O 1
ATOM 3265 N N . GLY A 1 411 ? 14.402 -6.445 -61.149 1.00 84.44 411 GLY A N 1
ATOM 3266 C CA . GLY A 1 411 ? 13.089 -6.572 -61.769 1.00 84.44 411 GLY A CA 1
ATOM 3267 C C . GLY A 1 411 ? 12.157 -5.381 -61.596 1.00 84.44 411 GLY A C 1
ATOM 3268 O O . GLY A 1 411 ? 10.951 -5.527 -61.820 1.00 84.44 411 GLY A O 1
ATOM 3269 N N . TYR A 1 412 ? 12.702 -4.221 -61.221 1.00 88.75 412 TYR A N 1
ATOM 3270 C CA . TYR A 1 412 ? 11.977 -2.958 -61.141 1.00 88.75 412 TYR A CA 1
ATOM 3271 C C . TYR A 1 412 ? 12.789 -1.814 -61.761 1.00 88.75 412 TYR A C 1
ATOM 3273 O O . TYR A 1 412 ? 14.016 -1.758 -61.652 1.00 88.75 412 TYR A O 1
ATOM 3281 N N . LYS A 1 413 ? 12.084 -0.861 -62.374 1.00 87.12 413 LYS A N 1
ATOM 3282 C CA . LYS A 1 413 ? 12.627 0.403 -62.889 1.00 87.12 413 LYS A CA 1
ATOM 3283 C C . LYS A 1 413 ? 12.003 1.592 -62.173 1.00 87.12 413 LYS A C 1
ATOM 3285 O O . LYS A 1 413 ? 10.815 1.577 -61.834 1.00 87.12 413 LYS A O 1
ATOM 3290 N N . PHE A 1 414 ? 12.802 2.633 -61.965 1.00 81.00 414 PHE A N 1
ATOM 3291 C CA . PHE A 1 414 ? 12.339 3.866 -61.344 1.00 81.00 414 PHE A CA 1
ATOM 3292 C C . PHE A 1 414 ? 11.570 4.719 -62.360 1.00 81.00 414 PHE A C 1
ATOM 3294 O O . PHE A 1 414 ? 12.138 5.211 -63.331 1.00 81.00 414 PHE A O 1
ATOM 3301 N N . ASN A 1 415 ? 10.274 4.904 -62.126 1.00 74.94 415 ASN A N 1
ATOM 3302 C CA . ASN A 1 415 ? 9.406 5.806 -62.877 1.00 74.94 415 ASN A CA 1
ATOM 3303 C C . ASN A 1 415 ? 8.486 6.524 -61.880 1.00 74.94 415 ASN A C 1
ATOM 3305 O O . ASN A 1 415 ? 7.346 6.116 -61.662 1.00 74.94 415 ASN A O 1
ATOM 3309 N N . LYS A 1 416 ? 9.034 7.542 -61.199 1.00 69.12 416 LYS A N 1
ATOM 3310 C CA . LYS A 1 416 ? 8.496 8.199 -59.983 1.00 69.12 416 LYS A CA 1
ATOM 3311 C C . LYS A 1 416 ? 8.435 7.288 -58.744 1.00 69.12 416 LYS A C 1
ATOM 3313 O O . LYS A 1 416 ? 8.724 7.748 -57.647 1.00 69.12 416 LYS A O 1
ATOM 3318 N N . THR A 1 417 ? 8.141 6.002 -58.914 1.00 78.25 417 THR A N 1
ATOM 3319 C CA . THR A 1 417 ? 8.326 4.927 -57.925 1.00 78.25 417 THR A CA 1
ATOM 3320 C C . THR A 1 417 ? 8.984 3.711 -58.590 1.00 78.25 417 THR A C 1
ATOM 3322 O O . THR A 1 417 ? 9.136 3.672 -59.814 1.00 78.25 417 THR A O 1
ATOM 3325 N N . CYS A 1 418 ? 9.407 2.710 -57.813 1.00 85.62 418 CYS A N 1
ATOM 3326 C CA . CYS A 1 418 ? 9.898 1.451 -58.379 1.00 85.62 418 CYS A CA 1
ATOM 3327 C C . CYS A 1 418 ? 8.732 0.612 -58.912 1.00 85.62 418 CYS A C 1
ATOM 3329 O O . CYS A 1 418 ? 7.938 0.060 -58.152 1.00 85.62 418 CYS A O 1
ATOM 3331 N N . THR A 1 419 ? 8.640 0.536 -60.237 1.00 86.69 419 THR A N 1
ATOM 3332 C CA . THR A 1 419 ? 7.603 -0.187 -60.985 1.00 86.69 419 THR A CA 1
ATOM 3333 C C . THR A 1 419 ? 8.184 -1.470 -61.563 1.00 86.69 419 THR A C 1
ATOM 3335 O O . THR A 1 419 ? 9.329 -1.464 -62.014 1.00 86.69 419 THR A O 1
ATOM 3338 N N . ALA A 1 420 ? 7.432 -2.573 -61.523 1.00 87.69 420 ALA A N 1
ATOM 3339 C CA . ALA A 1 420 ? 7.898 -3.854 -62.054 1.00 87.69 420 ALA A CA 1
ATOM 3340 C C . ALA A 1 420 ? 8.217 -3.748 -63.555 1.00 87.69 420 ALA A C 1
ATOM 3342 O O . ALA A 1 420 ? 7.650 -2.908 -64.265 1.00 87.69 420 ALA A O 1
ATOM 3343 N N . CYS A 1 421 ? 9.127 -4.590 -64.045 1.00 89.56 421 CYS A N 1
ATOM 3344 C CA . CYS A 1 421 ? 9.447 -4.599 -65.466 1.00 89.56 421 CYS A CA 1
ATOM 3345 C C . CYS A 1 421 ? 8.225 -4.922 -66.327 1.00 89.56 421 CYS A C 1
ATOM 3347 O O . CYS A 1 421 ? 7.348 -5.700 -65.956 1.00 89.56 421 CYS A O 1
ATOM 3349 N N . SER A 1 422 ? 8.171 -4.269 -67.484 1.00 88.88 422 SER A N 1
ATOM 3350 C CA . SER A 1 422 ? 7.103 -4.446 -68.463 1.00 88.88 422 SER A CA 1
ATOM 3351 C C . SER A 1 422 ? 7.191 -5.849 -69.076 1.00 88.88 422 SER A C 1
ATOM 3353 O O . SER A 1 422 ? 8.283 -6.416 -69.128 1.00 88.88 422 SER A O 1
ATOM 3355 N N . THR A 1 423 ? 6.069 -6.396 -69.554 1.00 87.69 423 THR A N 1
ATOM 3356 C CA . THR A 1 423 ? 5.987 -7.703 -70.233 1.00 87.69 423 THR A CA 1
ATOM 3357 C C . THR A 1 423 ? 7.175 -7.943 -71.168 1.00 87.69 423 THR A C 1
ATOM 3359 O O . THR A 1 423 ? 7.472 -7.104 -72.016 1.00 87.69 423 THR A O 1
ATOM 3362 N N . GLY A 1 424 ? 7.868 -9.073 -71.004 1.00 85.69 424 GLY A N 1
ATOM 3363 C CA . GLY A 1 424 ? 9.070 -9.390 -71.782 1.00 85.69 424 GLY A CA 1
ATOM 3364 C C . GLY A 1 424 ? 10.347 -8.624 -71.404 1.00 85.69 424 GLY A C 1
ATOM 3365 O O . GLY A 1 424 ? 11.312 -8.711 -72.151 1.00 85.69 424 GLY A O 1
ATOM 3366 N N . THR A 1 425 ? 10.413 -7.918 -70.268 1.00 90.75 425 THR A N 1
ATOM 3367 C CA . THR A 1 425 ? 11.664 -7.328 -69.737 1.00 90.75 425 THR A CA 1
ATOM 3368 C C . THR A 1 425 ? 11.923 -7.727 -68.282 1.00 90.75 425 THR A C 1
ATOM 3370 O O . THR A 1 425 ? 10.985 -8.038 -67.547 1.00 90.75 425 THR A O 1
ATOM 3373 N N . PHE A 1 426 ? 13.190 -7.746 -67.859 1.00 90.62 426 PHE A N 1
ATOM 3374 C CA . PHE A 1 426 ? 13.617 -8.162 -66.521 1.00 90.62 426 PHE A CA 1
ATOM 3375 C C . PHE A 1 426 ? 14.960 -7.528 -66.088 1.00 90.62 426 PHE A C 1
ATOM 3377 O O . PHE A 1 426 ? 15.590 -6.779 -66.839 1.00 90.62 426 PHE A O 1
ATOM 3384 N N . GLY A 1 427 ? 15.401 -7.833 -64.862 1.00 85.75 427 GLY A N 1
ATOM 3385 C CA . GLY A 1 427 ? 16.738 -7.494 -64.354 1.00 85.75 427 GLY A CA 1
ATOM 3386 C C . GLY A 1 427 ? 16.866 -6.081 -63.766 1.00 85.75 427 GLY A C 1
ATOM 3387 O O . GLY A 1 427 ? 15.872 -5.431 -63.437 1.00 85.75 427 GLY A O 1
ATOM 3388 N N . GLU A 1 428 ? 18.099 -5.602 -63.574 1.00 87.12 428 GLU A N 1
ATOM 3389 C CA . GLU A 1 428 ? 18.348 -4.250 -63.050 1.00 87.12 428 GLU A CA 1
ATOM 3390 C C . GLU A 1 428 ? 17.912 -3.185 -64.069 1.00 87.12 428 GLU A C 1
ATOM 3392 O O . GLU A 1 428 ? 18.237 -3.270 -65.254 1.00 87.12 428 GLU A O 1
ATOM 3397 N N . GLY A 1 429 ? 17.108 -2.211 -63.626 1.00 83.62 429 GLY A N 1
ATOM 3398 C CA . GLY A 1 429 ? 16.564 -1.153 -64.486 1.00 83.62 429 GLY A CA 1
ATOM 3399 C C . GLY A 1 429 ? 15.614 -1.629 -65.595 1.00 83.62 429 GLY A C 1
ATOM 3400 O O . GLY A 1 429 ? 15.188 -0.809 -66.406 1.00 83.62 429 GLY A O 1
ATOM 3401 N N . CYS A 1 430 ? 15.260 -2.921 -65.631 1.00 89.50 430 CYS A N 1
ATOM 3402 C CA . CYS A 1 430 ? 14.502 -3.561 -66.713 1.00 89.50 430 CYS A CA 1
ATOM 3403 C C . CYS A 1 430 ? 15.185 -3.491 -68.089 1.00 89.50 430 CYS A C 1
ATOM 3405 O O . CYS A 1 430 ? 14.514 -3.356 -69.111 1.00 89.50 430 CYS A O 1
ATOM 3407 N N . LEU A 1 431 ? 16.521 -3.551 -68.104 1.00 89.56 431 LEU A N 1
ATOM 3408 C CA . LEU A 1 431 ? 17.345 -3.422 -69.311 1.00 89.56 431 LEU A CA 1
ATOM 3409 C C . LEU A 1 431 ? 17.537 -4.741 -70.085 1.00 89.56 431 LEU A C 1
ATOM 3411 O O . LEU A 1 431 ? 18.164 -4.734 -71.141 1.00 89.56 431 LEU A O 1
ATOM 3415 N N . GLN A 1 432 ? 17.045 -5.868 -69.563 1.00 88.19 432 GLN A N 1
ATOM 3416 C CA . GLN A 1 432 ? 17.202 -7.200 -70.160 1.00 88.19 432 GLN A CA 1
ATOM 3417 C C . GLN A 1 432 ? 15.852 -7.684 -70.715 1.00 88.19 432 GLN A C 1
ATOM 3419 O O . GLN A 1 432 ? 14.811 -7.413 -70.118 1.00 88.19 432 GLN A O 1
ATOM 3424 N N . THR A 1 433 ? 15.852 -8.390 -71.848 1.00 89.62 433 THR A N 1
ATOM 3425 C CA . THR A 1 433 ? 14.639 -8.803 -72.588 1.00 89.62 433 THR A CA 1
ATOM 3426 C C . THR A 1 433 ? 14.420 -10.306 -72.456 1.00 89.62 433 THR A C 1
ATOM 3428 O O . THR A 1 433 ? 15.367 -11.059 -72.640 1.00 89.62 433 THR A O 1
ATOM 3431 N N . CYS A 1 434 ? 13.202 -10.773 -72.161 1.00 89.50 434 CYS A N 1
ATOM 3432 C CA . CYS A 1 434 ? 12.934 -12.211 -72.140 1.00 89.50 434 CYS A CA 1
ATOM 3433 C C . CYS A 1 434 ? 12.714 -12.787 -73.540 1.00 89.50 434 CYS A C 1
ATOM 3435 O O . CYS A 1 434 ? 12.009 -12.216 -74.372 1.00 89.50 434 CYS A O 1
ATOM 3437 N N . HIS A 1 435 ? 13.250 -13.991 -73.716 1.00 89.50 435 HIS A N 1
ATOM 3438 C CA . HIS A 1 435 ? 12.976 -14.903 -74.819 1.00 89.50 435 HIS A CA 1
ATOM 3439 C C . HIS A 1 435 ? 12.138 -16.083 -74.304 1.00 89.50 435 HIS A C 1
ATOM 3441 O O . HIS A 1 435 ? 12.459 -17.264 -74.471 1.00 89.50 435 HIS A O 1
ATOM 3447 N N . CYS A 1 436 ? 11.073 -15.735 -73.580 1.00 88.25 436 CYS A N 1
ATOM 3448 C CA . CYS A 1 436 ? 10.077 -16.654 -73.059 1.00 88.25 436 CYS A CA 1
ATOM 3449 C C . CYS A 1 436 ? 9.169 -17.063 -74.230 1.00 88.25 436 CYS A C 1
ATOM 3451 O O . CYS A 1 436 ? 8.747 -16.196 -74.994 1.00 88.25 436 CYS A O 1
ATOM 3453 N N . LYS A 1 437 ? 8.750 -18.333 -74.336 1.00 84.44 437 LYS A N 1
ATOM 3454 C CA . LYS A 1 437 ? 7.768 -18.748 -75.366 1.00 84.44 437 LYS A CA 1
ATOM 3455 C C . LYS A 1 437 ? 6.454 -17.945 -75.291 1.00 84.44 437 LYS A C 1
ATOM 3457 O O . LYS A 1 437 ? 5.768 -17.770 -76.293 1.00 84.44 437 LYS A O 1
ATOM 3462 N N . ASN A 1 438 ? 6.137 -17.436 -74.102 1.00 84.75 438 ASN A N 1
ATOM 3463 C CA . ASN A 1 438 ? 5.090 -16.461 -73.835 1.00 84.75 438 ASN A CA 1
ATOM 3464 C C . ASN A 1 438 ? 5.652 -15.387 -72.891 1.00 84.75 438 ASN A C 1
ATOM 3466 O O . ASN A 1 438 ? 5.837 -15.633 -71.699 1.00 84.75 438 ASN A O 1
ATOM 3470 N N . ASN A 1 439 ? 5.924 -14.186 -73.404 1.00 82.50 439 ASN A N 1
ATOM 3471 C CA . ASN A 1 439 ? 6.556 -13.110 -72.628 1.00 82.50 439 ASN A CA 1
ATOM 3472 C C . ASN A 1 439 ? 5.685 -12.527 -71.493 1.00 82.50 439 ASN A C 1
ATOM 3474 O O . ASN A 1 439 ? 6.208 -11.789 -70.655 1.00 82.50 439 ASN A O 1
ATOM 3478 N N . ASN A 1 440 ? 4.401 -12.905 -71.396 1.00 82.56 440 ASN A N 1
ATOM 3479 C CA . ASN A 1 440 ? 3.561 -12.633 -70.219 1.00 82.56 440 ASN A CA 1
ATOM 3480 C C . ASN A 1 440 ? 3.955 -13.481 -68.999 1.00 82.56 440 ASN A C 1
ATOM 3482 O O . ASN A 1 440 ? 3.778 -13.039 -67.870 1.00 82.56 440 ASN A O 1
ATOM 3486 N N . ASN A 1 441 ? 4.540 -14.662 -69.224 1.00 81.19 441 ASN A N 1
ATOM 3487 C CA . ASN A 1 441 ? 5.005 -15.577 -68.179 1.00 81.19 441 ASN A CA 1
ATOM 3488 C C . ASN A 1 441 ? 6.482 -15.337 -67.793 1.00 81.19 441 ASN A C 1
ATOM 3490 O O . ASN A 1 441 ? 7.117 -16.195 -67.180 1.00 81.19 441 ASN A O 1
ATOM 3494 N N . CYS A 1 442 ? 7.031 -14.166 -68.143 1.00 86.56 442 CYS A N 1
ATOM 3495 C CA . CYS A 1 442 ? 8.362 -13.721 -67.736 1.00 86.56 442 CYS A CA 1
ATOM 3496 C C . CYS A 1 442 ? 8.403 -13.366 -66.243 1.00 86.56 442 CYS A C 1
ATOM 3498 O O . CYS A 1 442 ? 7.723 -12.442 -65.787 1.00 86.56 442 CYS A O 1
ATOM 3500 N N . ASN A 1 443 ? 9.289 -14.014 -65.488 1.00 87.31 443 ASN A N 1
ATOM 3501 C CA . ASN A 1 443 ? 9.679 -13.536 -64.172 1.00 87.31 443 ASN A CA 1
ATOM 3502 C C . ASN A 1 443 ? 10.528 -12.263 -64.312 1.00 87.31 443 ASN A C 1
ATOM 3504 O O . ASN A 1 443 ? 11.739 -12.316 -64.519 1.00 87.31 443 ASN A O 1
ATOM 3508 N N . HIS A 1 444 ? 9.890 -11.109 -64.132 1.00 88.00 444 HIS A N 1
ATOM 3509 C CA . HIS A 1 444 ? 10.522 -9.792 -64.200 1.00 88.00 444 HIS A CA 1
ATOM 3510 C C . HIS A 1 444 ? 11.791 -9.627 -63.334 1.00 88.00 444 HIS A C 1
ATOM 3512 O O . HIS A 1 444 ? 12.598 -8.753 -63.636 1.00 88.00 444 HIS A O 1
ATOM 3518 N N . LYS A 1 445 ? 12.033 -10.440 -62.291 1.00 88.75 445 LYS A N 1
ATOM 3519 C CA . LYS A 1 445 ? 13.256 -10.340 -61.470 1.00 88.75 445 LYS A CA 1
ATOM 3520 C C . LYS A 1 445 ? 14.469 -11.066 -62.068 1.00 88.75 445 LYS A C 1
ATOM 3522 O O . LYS A 1 445 ? 15.585 -10.590 -61.876 1.00 88.75 445 LYS A O 1
ATOM 3527 N N . ASN A 1 446 ? 14.283 -12.186 -62.778 1.00 87.56 446 ASN A N 1
ATOM 3528 C CA . ASN A 1 446 ? 15.389 -13.053 -63.236 1.00 87.56 446 ASN A CA 1
ATOM 3529 C C . ASN A 1 446 ? 15.243 -13.658 -64.652 1.00 87.56 446 ASN A C 1
ATOM 3531 O O . ASN A 1 446 ? 16.099 -14.439 -65.064 1.00 87.56 446 ASN A O 1
ATOM 3535 N N . GLY A 1 447 ? 14.177 -13.328 -65.381 1.00 86.69 447 GLY A N 1
ATOM 3536 C CA . GLY A 1 447 ? 13.935 -13.753 -66.760 1.00 86.69 447 GLY A CA 1
ATOM 3537 C C . GLY A 1 447 ? 13.367 -15.165 -66.931 1.00 86.69 447 GLY A C 1
ATOM 3538 O O . GLY A 1 447 ? 13.181 -15.579 -68.068 1.00 86.69 447 GLY A O 1
ATOM 3539 N N . SER A 1 448 ? 13.088 -15.927 -65.863 1.00 87.31 448 SER A N 1
ATOM 3540 C CA . SER A 1 448 ? 12.585 -17.307 -65.997 1.00 87.31 448 SER A CA 1
ATOM 3541 C C . SER A 1 448 ? 11.153 -17.405 -66.545 1.00 87.31 448 SER A C 1
ATOM 3543 O O . SER A 1 448 ? 10.342 -16.499 -66.369 1.00 87.31 448 SER A O 1
ATOM 3545 N N . CYS A 1 449 ? 10.853 -18.511 -67.238 1.00 84.69 449 CYS A N 1
ATOM 3546 C CA . CYS A 1 449 ? 9.752 -18.598 -68.217 1.00 84.69 449 CYS A CA 1
ATOM 3547 C C . CYS A 1 449 ? 8.669 -19.640 -67.866 1.00 84.69 449 CYS A C 1
ATOM 3549 O O . CYS A 1 449 ? 8.081 -20.264 -68.754 1.00 84.69 449 CYS A O 1
ATOM 3551 N N . GLY A 1 450 ? 8.434 -19.876 -66.572 1.00 76.06 450 GLY A N 1
ATOM 3552 C CA . GLY A 1 450 ? 7.433 -20.835 -66.092 1.00 76.06 450 GLY A CA 1
ATOM 3553 C C . GLY A 1 450 ? 7.641 -22.263 -66.618 1.00 76.06 450 GLY A C 1
ATOM 3554 O O . GLY A 1 450 ? 8.767 -22.745 -66.716 1.00 76.06 450 GLY A O 1
ATOM 3555 N N . SER A 1 451 ? 6.540 -22.944 -66.944 1.00 77.50 451 SER A N 1
ATOM 3556 C CA . SER A 1 451 ? 6.514 -24.310 -67.493 1.00 77.50 451 SER A CA 1
ATOM 3557 C C . SER A 1 451 ? 6.442 -24.377 -69.027 1.00 77.50 451 SER A C 1
ATOM 3559 O O . SER A 1 451 ? 6.535 -25.465 -69.590 1.00 77.50 451 SER A O 1
ATOM 3561 N N . GLU A 1 452 ? 6.274 -23.245 -69.718 1.00 74.50 452 GLU A N 1
ATOM 3562 C CA . GLU A 1 452 ? 6.043 -23.199 -71.175 1.00 74.50 452 GLU A CA 1
ATOM 3563 C C . GLU A 1 452 ? 7.339 -23.186 -72.006 1.00 74.50 452 GLU A C 1
ATOM 3565 O O . GLU A 1 452 ? 7.315 -23.495 -73.201 1.00 74.50 452 GLU A O 1
ATOM 3570 N N . GLY A 1 453 ? 8.470 -22.872 -71.367 1.00 80.81 453 GLY A N 1
ATOM 3571 C CA . GLY A 1 453 ? 9.808 -22.946 -71.950 1.00 80.81 453 GLY A CA 1
ATOM 3572 C C . GLY A 1 453 ? 10.225 -21.733 -72.789 1.00 80.81 453 GLY A C 1
ATOM 3573 O O . GLY A 1 453 ? 9.629 -20.654 -72.736 1.00 80.81 453 GLY A O 1
ATOM 3574 N N . CYS A 1 454 ? 11.309 -21.919 -73.541 1.00 85.88 454 CYS A N 1
ATOM 3575 C CA . CYS A 1 454 ? 11.988 -20.855 -74.278 1.00 85.88 454 CYS A CA 1
ATOM 3576 C C . CYS A 1 454 ? 11.398 -20.607 -75.669 1.00 85.88 454 CYS A C 1
ATOM 3578 O O . CYS A 1 454 ? 10.854 -21.509 -76.310 1.00 85.88 454 CYS A O 1
ATOM 3580 N N . GLU A 1 455 ? 11.585 -19.385 -76.158 1.00 86.56 455 GLU A N 1
ATOM 3581 C CA . GLU A 1 455 ? 11.366 -19.011 -77.551 1.00 86.56 455 GLU A CA 1
ATOM 3582 C C . GLU A 1 455 ? 12.303 -19.788 -78.500 1.00 86.56 455 GLU A C 1
ATOM 3584 O O . GLU A 1 455 ? 13.381 -20.272 -78.124 1.00 86.56 455 GLU A O 1
ATOM 3589 N N . ALA A 1 456 ? 11.885 -19.932 -79.760 1.00 79.69 456 ALA A N 1
ATOM 3590 C CA . ALA A 1 456 ? 12.677 -20.591 -80.788 1.00 79.69 456 ALA A CA 1
ATOM 3591 C C . ALA A 1 456 ? 14.008 -19.850 -81.002 1.00 79.69 456 ALA A C 1
ATOM 3593 O O . ALA A 1 456 ? 14.037 -18.704 -81.431 1.00 79.69 456 ALA A O 1
ATOM 3594 N N . GLY A 1 457 ? 15.118 -20.528 -80.702 1.00 74.19 457 GLY A N 1
ATOM 3595 C CA . GLY A 1 457 ? 16.455 -19.931 -80.742 1.00 74.19 457 GLY A CA 1
ATOM 3596 C C . GLY A 1 457 ? 17.083 -19.688 -79.370 1.00 74.19 457 GLY A C 1
ATOM 3597 O O . GLY A 1 457 ? 18.219 -19.235 -79.335 1.00 74.19 457 GLY A O 1
ATOM 3598 N N . TYR A 1 458 ? 16.424 -20.047 -78.261 1.00 83.19 458 TYR A N 1
ATOM 3599 C CA . TYR A 1 458 ? 16.952 -19.860 -76.900 1.00 83.19 458 TYR A CA 1
ATOM 3600 C C . TYR A 1 458 ? 16.918 -21.148 -76.050 1.00 83.19 458 TYR A C 1
ATOM 3602 O O . TYR A 1 458 ? 16.311 -22.152 -76.440 1.00 83.19 458 TYR A O 1
ATOM 3610 N N . LYS A 1 459 ? 17.656 -21.159 -74.929 1.00 80.69 459 LYS A N 1
ATOM 3611 C CA . LYS A 1 459 ? 17.798 -22.272 -73.968 1.00 80.69 459 LYS A CA 1
ATOM 3612 C C . LYS A 1 459 ? 18.197 -21.781 -72.560 1.00 80.69 459 LYS A C 1
ATOM 3614 O O . LYS A 1 459 ? 18.404 -20.590 -72.340 1.00 80.69 459 LYS A O 1
ATOM 3619 N N . GLY A 1 460 ? 18.338 -22.720 -71.623 1.00 78.31 460 GLY A N 1
ATOM 3620 C CA . GLY A 1 460 ? 18.735 -22.459 -70.232 1.00 78.31 460 GLY A CA 1
ATOM 3621 C C . GLY A 1 460 ? 17.538 -22.204 -69.302 1.00 78.31 460 GLY A C 1
ATOM 3622 O O . GLY A 1 460 ? 16.434 -21.951 -69.783 1.00 78.31 460 GLY A O 1
ATOM 3623 N N . PRO A 1 461 ? 17.720 -22.259 -67.967 1.00 74.94 461 PRO A N 1
ATOM 3624 C CA . PRO A 1 461 ? 16.627 -22.157 -66.985 1.00 74.94 461 PRO A CA 1
ATOM 3625 C C . PRO A 1 461 ? 15.945 -20.777 -66.945 1.00 74.94 461 PRO A C 1
ATOM 3627 O O . PRO A 1 461 ? 14.853 -20.634 -66.398 1.00 74.94 461 PRO A O 1
ATOM 3630 N N . THR A 1 462 ? 16.584 -19.761 -67.525 1.00 82.44 462 THR A N 1
ATOM 3631 C CA . THR A 1 462 ? 16.042 -18.408 -67.703 1.00 82.44 462 THR A CA 1
ATOM 3632 C C . THR A 1 462 ? 15.768 -18.067 -69.170 1.00 82.44 462 THR A C 1
ATOM 3634 O O . THR A 1 462 ? 15.380 -16.944 -69.458 1.00 82.44 462 THR A O 1
ATOM 3637 N N . CYS A 1 463 ? 15.998 -18.991 -70.110 1.00 84.19 463 CYS A N 1
ATOM 3638 C CA . CYS A 1 463 ? 15.884 -18.773 -71.559 1.00 84.19 463 CYS A CA 1
ATOM 3639 C C . CYS A 1 463 ? 16.709 -17.604 -72.134 1.00 84.19 463 CYS A C 1
ATOM 3641 O O . CYS A 1 463 ? 16.433 -17.139 -73.233 1.00 84.19 463 CYS A O 1
ATOM 3643 N N . GLN A 1 464 ? 17.742 -17.139 -71.426 1.00 86.38 464 GLN A N 1
ATOM 3644 C CA . GLN A 1 464 ? 18.593 -16.024 -71.872 1.00 86.38 464 GLN A CA 1
ATOM 3645 C C . GLN A 1 464 ? 19.799 -16.482 -72.706 1.00 86.38 464 GLN A C 1
ATOM 3647 O O . GLN A 1 464 ? 20.450 -15.675 -73.367 1.00 86.38 464 GLN A O 1
ATOM 3652 N N . GLU A 1 465 ? 20.106 -17.782 -72.707 1.00 82.81 465 GLU A N 1
ATOM 3653 C CA . GLU A 1 465 ? 21.147 -18.341 -73.565 1.00 82.81 465 GLU A CA 1
ATOM 3654 C C . GLU A 1 465 ? 20.596 -18.494 -74.986 1.00 82.81 465 GLU A C 1
ATOM 3656 O O . GLU A 1 465 ? 19.827 -19.413 -75.274 1.00 82.81 465 GLU A O 1
ATOM 3661 N N . SER A 1 466 ? 21.009 -17.627 -75.904 1.00 70.12 466 SER A N 1
ATOM 3662 C CA . SER A 1 466 ? 20.742 -17.834 -77.326 1.00 70.12 466 SER A CA 1
ATOM 3663 C C . SER A 1 466 ? 21.476 -19.079 -77.845 1.00 70.12 466 SER A C 1
ATOM 3665 O O . SER A 1 466 ? 22.625 -19.367 -77.499 1.00 70.12 466 SER A O 1
ATOM 3667 N N . LYS A 1 467 ? 20.817 -19.824 -78.734 1.00 61.59 467 LYS A N 1
ATOM 3668 C CA . LYS A 1 467 ? 21.396 -20.879 -79.575 1.00 61.59 467 LYS A CA 1
ATOM 3669 C C . LYS A 1 467 ? 22.224 -20.227 -80.686 1.00 61.59 467 LYS A C 1
ATOM 3671 O O . LYS A 1 467 ? 21.884 -20.337 -81.864 1.00 61.59 467 LYS A O 1
ATOM 3676 N N . PHE A 1 468 ? 23.269 -19.487 -80.314 1.00 50.12 468 PHE A N 1
ATOM 3677 C CA . PHE A 1 468 ? 24.068 -18.763 -81.295 1.00 50.12 468 PHE A CA 1
ATOM 3678 C C . PHE A 1 468 ? 24.743 -19.728 -82.272 1.00 50.12 468 PHE A C 1
ATOM 3680 O O . PHE A 1 468 ? 25.250 -20.784 -81.893 1.00 50.12 468 PHE A O 1
ATOM 3687 N N . ASN A 1 469 ? 24.711 -19.357 -83.549 1.00 56.44 469 ASN A N 1
ATOM 3688 C CA . ASN A 1 469 ? 25.168 -20.199 -84.645 1.00 56.44 469 ASN A CA 1
ATOM 3689 C C . ASN A 1 469 ? 26.670 -20.519 -84.508 1.00 56.44 469 ASN A C 1
ATOM 3691 O O . ASN A 1 469 ? 27.489 -19.618 -84.312 1.00 56.44 469 ASN A O 1
ATOM 3695 N N . ILE A 1 470 ? 27.036 -21.798 -84.653 1.00 55.00 470 ILE A N 1
ATOM 3696 C CA . ILE A 1 470 ? 28.372 -22.348 -84.319 1.00 55.00 470 ILE A CA 1
ATOM 3697 C C . ILE A 1 470 ? 29.500 -21.761 -85.206 1.00 55.00 470 ILE A C 1
ATOM 3699 O O . ILE A 1 470 ? 30.684 -21.878 -84.898 1.00 55.00 470 ILE A O 1
ATOM 3703 N N . TYR A 1 471 ? 29.142 -21.056 -86.279 1.00 57.12 471 TYR A N 1
ATOM 3704 C CA . TYR A 1 471 ? 30.061 -20.461 -87.250 1.00 57.12 471 TYR A CA 1
ATOM 3705 C C . TYR A 1 471 ? 30.923 -19.301 -86.717 1.00 57.12 471 TYR A C 1
ATOM 3707 O O . TYR A 1 471 ? 32.036 -19.116 -87.208 1.00 57.12 471 TYR A O 1
ATOM 3715 N N . ILE A 1 472 ? 30.479 -18.533 -85.710 1.00 56.88 472 ILE A N 1
ATOM 3716 C CA . ILE A 1 472 ? 31.247 -17.361 -85.232 1.00 56.88 472 ILE A CA 1
ATOM 3717 C C . ILE A 1 472 ? 32.564 -17.765 -84.531 1.00 56.88 472 ILE A C 1
ATOM 3719 O O . ILE A 1 472 ? 33.614 -17.250 -84.928 1.00 56.88 472 ILE A O 1
ATOM 3723 N N . PRO A 1 473 ? 32.582 -18.717 -83.571 1.00 53.16 473 PRO A N 1
ATOM 3724 C CA . PRO A 1 473 ? 33.831 -19.240 -83.009 1.00 53.16 473 PRO A CA 1
ATOM 3725 C C . PRO A 1 473 ? 34.772 -19.857 -84.051 1.00 53.16 473 PRO A C 1
ATOM 3727 O O . PRO A 1 473 ? 35.986 -19.766 -83.893 1.00 53.16 473 PRO A O 1
ATOM 3730 N N . ILE A 1 474 ? 34.236 -20.451 -85.124 1.00 60.12 474 ILE A N 1
ATOM 3731 C CA . ILE A 1 474 ? 35.037 -21.052 -86.202 1.00 60.12 474 ILE A CA 1
ATOM 3732 C C . ILE A 1 474 ? 35.753 -19.964 -87.014 1.00 60.12 474 ILE A C 1
ATOM 3734 O O . ILE A 1 474 ? 36.958 -20.065 -87.234 1.00 60.12 474 ILE A O 1
ATOM 3738 N N . ILE A 1 475 ? 35.053 -18.894 -87.404 1.00 62.75 475 ILE A N 1
ATOM 3739 C CA . ILE A 1 475 ? 35.652 -17.771 -88.147 1.00 62.75 475 ILE A CA 1
ATOM 3740 C C . ILE A 1 475 ? 36.716 -17.062 -87.296 1.00 62.75 475 ILE A C 1
ATOM 3742 O O . ILE A 1 475 ? 37.827 -16.825 -87.771 1.00 62.75 475 ILE A O 1
ATOM 3746 N N . ILE A 1 476 ? 36.421 -16.783 -86.021 1.00 67.75 476 ILE A N 1
ATOM 3747 C CA . ILE A 1 476 ? 37.390 -16.164 -85.103 1.00 67.75 476 ILE A CA 1
ATOM 3748 C C . ILE A 1 476 ? 38.583 -17.103 -84.857 1.00 67.75 476 ILE A C 1
ATOM 3750 O O . ILE A 1 476 ? 39.727 -16.651 -84.866 1.00 67.75 476 ILE A O 1
ATOM 3754 N N . GLY A 1 477 ? 38.345 -18.410 -84.716 1.00 66.62 477 GLY A N 1
ATOM 3755 C CA . GLY A 1 477 ? 39.391 -19.425 -84.591 1.00 66.62 477 GLY A CA 1
ATOM 3756 C C . GLY A 1 477 ? 40.332 -19.461 -85.796 1.00 66.62 477 GLY A C 1
ATOM 3757 O O . GLY A 1 477 ? 41.545 -19.440 -85.613 1.00 66.62 477 GLY A O 1
ATOM 3758 N N . LEU A 1 478 ? 39.800 -19.434 -87.023 1.00 69.62 478 LEU A N 1
ATOM 3759 C CA . LEU A 1 478 ? 40.603 -19.396 -88.252 1.00 69.62 478 LEU A CA 1
ATOM 3760 C C . LEU A 1 478 ? 41.447 -18.114 -88.360 1.00 69.62 478 LEU A C 1
ATOM 3762 O O . LEU A 1 478 ? 42.625 -18.187 -88.714 1.00 69.62 478 LEU A O 1
ATOM 3766 N N . VAL A 1 479 ? 40.892 -16.954 -87.991 1.00 73.50 479 VAL A N 1
ATOM 3767 C CA . VAL A 1 479 ? 41.637 -15.680 -87.960 1.00 73.50 479 VAL A CA 1
ATOM 3768 C C . VAL A 1 479 ? 42.745 -15.706 -86.900 1.00 73.50 479 VAL A C 1
ATOM 3770 O O . VAL A 1 479 ? 43.876 -15.317 -87.189 1.00 73.50 479 VAL A O 1
ATOM 3773 N N . ILE A 1 480 ? 42.467 -16.221 -85.698 1.00 72.00 480 ILE A N 1
ATOM 3774 C CA . ILE A 1 480 ? 43.473 -16.363 -84.633 1.00 72.00 480 ILE A CA 1
ATOM 3775 C C . ILE A 1 480 ? 44.566 -17.361 -85.038 1.00 72.00 480 ILE A C 1
ATOM 3777 O O . ILE A 1 480 ? 45.739 -17.076 -84.818 1.00 72.00 480 ILE A O 1
ATOM 3781 N N . ILE A 1 481 ? 44.228 -18.481 -85.685 1.00 73.81 481 ILE A N 1
ATOM 3782 C CA . ILE A 1 481 ? 45.212 -19.437 -86.220 1.00 73.81 481 ILE A CA 1
ATOM 3783 C C . ILE A 1 481 ? 46.110 -18.758 -87.266 1.00 73.81 481 ILE A C 1
ATOM 3785 O O . ILE A 1 481 ? 47.329 -18.902 -87.194 1.00 73.81 481 ILE A O 1
ATOM 3789 N N . GLY A 1 482 ? 45.549 -17.951 -88.174 1.00 71.25 482 GLY A N 1
ATOM 3790 C CA . GLY A 1 482 ? 46.330 -17.155 -89.128 1.00 71.25 482 GLY A CA 1
ATOM 3791 C C . GLY A 1 482 ? 47.301 -16.184 -88.443 1.00 71.25 482 GLY A C 1
ATOM 3792 O O . GLY A 1 482 ? 48.493 -16.171 -88.754 1.00 71.25 482 GLY A O 1
ATOM 3793 N N . ILE A 1 483 ? 46.821 -15.425 -87.452 1.00 77.31 483 ILE A N 1
ATOM 3794 C CA . ILE A 1 483 ? 47.640 -14.487 -86.664 1.00 77.31 483 ILE A CA 1
ATOM 3795 C C . ILE A 1 483 ? 48.728 -15.227 -85.868 1.00 77.31 483 ILE A C 1
ATOM 3797 O O . ILE A 1 483 ? 49.863 -14.757 -85.803 1.00 77.31 483 ILE A O 1
ATOM 3801 N N . VAL A 1 484 ? 48.429 -16.402 -85.306 1.00 74.75 484 VAL A N 1
ATOM 3802 C CA . VAL A 1 484 ? 49.398 -17.235 -84.577 1.00 74.75 484 VAL A CA 1
ATOM 3803 C C . VAL A 1 484 ? 50.450 -17.828 -85.515 1.00 74.75 484 VAL A C 1
ATOM 3805 O O . VAL A 1 484 ? 51.619 -17.852 -85.145 1.00 74.75 484 VAL A O 1
ATOM 3808 N N . ILE A 1 485 ? 50.102 -18.238 -86.739 1.00 73.69 485 ILE A N 1
ATOM 3809 C CA . ILE A 1 485 ? 51.078 -18.714 -87.736 1.00 73.69 485 ILE A CA 1
ATOM 3810 C C . ILE A 1 485 ? 52.028 -17.579 -88.151 1.00 73.69 485 ILE A C 1
ATOM 3812 O O . ILE A 1 485 ? 53.247 -17.759 -88.118 1.00 73.69 485 ILE A O 1
ATOM 3816 N N . VAL A 1 486 ? 51.504 -16.386 -88.455 1.00 72.38 486 VAL A N 1
ATOM 3817 C CA . VAL A 1 486 ? 52.327 -15.195 -88.754 1.00 72.38 486 VAL A CA 1
ATOM 3818 C C . VAL A 1 486 ? 53.198 -14.813 -87.548 1.00 72.38 486 VAL A C 1
ATOM 3820 O O . VAL A 1 486 ? 54.401 -14.582 -87.691 1.00 72.38 486 VAL A O 1
ATOM 3823 N N . GLY A 1 487 ? 52.623 -14.826 -86.344 1.00 69.75 487 GLY A N 1
ATOM 3824 C CA . GLY A 1 487 ? 53.330 -14.581 -85.089 1.00 69.75 487 GLY A CA 1
ATOM 3825 C C . GLY A 1 487 ? 54.447 -15.592 -84.823 1.00 69.75 487 GLY A C 1
ATOM 3826 O O . GLY A 1 487 ? 55.532 -15.197 -84.405 1.00 69.75 487 GLY A O 1
ATOM 3827 N N . LEU A 1 488 ? 54.239 -16.877 -85.127 1.00 67.69 488 LEU A N 1
ATOM 3828 C CA . LEU A 1 488 ? 55.254 -17.926 -85.006 1.00 67.69 488 LEU A CA 1
ATOM 3829 C C . LEU A 1 488 ? 56.397 -17.739 -86.013 1.00 67.69 488 LEU A C 1
ATOM 3831 O O . LEU A 1 488 ? 57.557 -17.881 -85.630 1.00 67.69 488 LEU A O 1
ATOM 3835 N N . ILE A 1 489 ? 56.108 -17.352 -87.259 1.00 67.12 489 ILE A N 1
ATOM 3836 C CA . ILE A 1 489 ? 57.136 -17.037 -88.270 1.00 67.12 489 ILE A CA 1
ATOM 3837 C C . ILE A 1 489 ? 58.026 -15.871 -87.798 1.00 67.12 489 ILE A C 1
ATOM 3839 O O . ILE A 1 489 ? 59.254 -15.939 -87.906 1.00 67.12 489 ILE A O 1
ATOM 3843 N N . ILE A 1 490 ? 57.433 -14.831 -87.204 1.00 65.44 490 ILE A N 1
ATOM 3844 C CA . ILE A 1 490 ? 58.170 -13.706 -86.601 1.00 65.44 490 ILE A CA 1
ATOM 3845 C C . ILE A 1 490 ? 58.958 -14.172 -85.361 1.00 65.44 490 ILE A C 1
ATOM 3847 O O . ILE A 1 490 ? 60.143 -13.864 -85.216 1.00 65.44 490 ILE A O 1
ATOM 3851 N N . TYR A 1 491 ? 58.341 -14.975 -84.492 1.00 60.38 491 TYR A N 1
ATOM 3852 C CA . TYR A 1 491 ? 58.939 -15.501 -83.263 1.00 60.38 491 TYR A CA 1
ATOM 3853 C C . TYR A 1 491 ? 60.170 -16.377 -83.532 1.00 60.38 491 TYR A C 1
ATOM 3855 O O . TYR A 1 491 ? 61.197 -16.202 -82.874 1.00 60.38 491 TYR A O 1
ATOM 3863 N N . PHE A 1 492 ? 60.124 -17.264 -84.532 1.00 56.59 492 PHE A N 1
ATOM 3864 C CA . PHE A 1 492 ? 61.281 -18.068 -84.941 1.00 56.59 492 PHE A CA 1
ATOM 3865 C C . PHE A 1 492 ? 62.412 -17.225 -85.553 1.00 56.59 492 PHE A C 1
ATOM 3867 O O . PHE A 1 492 ? 63.577 -17.592 -85.396 1.00 56.59 492 PHE A O 1
ATOM 3874 N N . LYS A 1 493 ? 62.112 -16.068 -86.163 1.00 54.78 493 LYS A N 1
ATOM 3875 C CA . LYS A 1 493 ? 63.133 -15.096 -86.600 1.00 54.78 493 LYS A CA 1
ATOM 3876 C C . LYS A 1 493 ? 63.811 -14.371 -85.430 1.00 54.78 493 LYS A C 1
ATOM 3878 O O . LYS A 1 493 ? 65.018 -14.149 -85.478 1.00 54.78 493 LYS A O 1
ATOM 3883 N N . VAL A 1 494 ? 63.070 -14.020 -84.375 1.00 59.28 494 VAL A N 1
ATOM 3884 C CA . VAL A 1 494 ? 63.598 -13.242 -83.232 1.00 59.28 494 VAL A CA 1
ATOM 3885 C C . VAL A 1 494 ? 64.281 -14.128 -82.176 1.00 59.28 494 VAL A C 1
ATOM 3887 O O . VAL A 1 494 ? 65.303 -13.748 -81.601 1.00 59.28 494 VAL A O 1
ATOM 3890 N N . LYS A 1 495 ? 63.785 -15.347 -81.932 1.00 42.97 495 LYS A N 1
ATOM 3891 C CA . LYS A 1 495 ? 64.222 -16.227 -80.828 1.00 42.97 495 LYS A CA 1
ATOM 3892 C C . LYS A 1 495 ? 65.554 -16.968 -81.067 1.00 42.97 495 LYS A C 1
ATOM 3894 O O . LYS A 1 495 ? 65.748 -18.069 -80.551 1.00 42.97 495 LYS A O 1
ATOM 3899 N N . ARG A 1 496 ? 66.502 -16.375 -81.802 1.00 40.75 496 A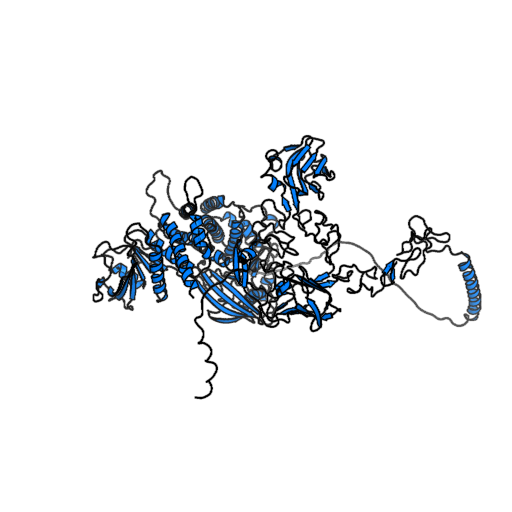RG A N 1
ATOM 3900 C CA . ARG A 1 496 ? 67.894 -16.871 -81.885 1.00 40.75 496 ARG A CA 1
ATOM 3901 C C . ARG A 1 496 ? 68.879 -16.095 -80.997 1.00 40.75 496 ARG A C 1
ATOM 3903 O O . ARG A 1 496 ? 70.015 -16.532 -80.843 1.00 40.75 496 ARG A O 1
ATOM 3910 N N . SER A 1 497 ? 68.450 -15.006 -80.348 1.00 41.16 497 SER A N 1
ATOM 3911 C CA . SER A 1 497 ? 69.292 -14.228 -79.425 1.00 41.16 497 SER A CA 1
ATOM 3912 C C . SER A 1 497 ? 68.869 -14.377 -77.955 1.00 41.16 497 SER A C 1
ATOM 3914 O O . SER A 1 497 ? 67.818 -13.897 -77.549 1.00 41.16 497 SER A O 1
ATOM 3916 N N . LYS A 1 498 ? 69.756 -15.007 -77.168 1.00 32.50 498 LYS A N 1
ATOM 3917 C CA . LYS A 1 498 ? 69.925 -14.906 -75.698 1.00 32.50 498 LYS A CA 1
ATOM 3918 C C . LYS A 1 498 ? 68.763 -15.371 -74.784 1.00 32.50 498 LYS A C 1
ATOM 3920 O O . LYS A 1 498 ? 67.776 -14.685 -74.556 1.00 32.50 498 LYS A O 1
ATOM 3925 N N . ARG A 1 499 ? 68.992 -16.514 -74.118 1.00 31.44 499 ARG A N 1
ATOM 3926 C CA . ARG A 1 499 ? 68.318 -16.976 -72.883 1.00 31.44 499 ARG A CA 1
ATOM 3927 C C . ARG A 1 499 ? 69.313 -16.954 -71.716 1.00 31.44 499 ARG A C 1
ATOM 3929 O O . ARG A 1 499 ? 70.407 -17.489 -71.875 1.00 31.44 499 ARG A O 1
ATOM 3936 N N . LYS A 1 500 ? 68.885 -16.523 -70.525 1.00 29.88 500 LYS A N 1
ATOM 3937 C CA . LYS A 1 500 ? 69.335 -17.057 -69.221 1.00 29.88 500 LYS A CA 1
ATOM 3938 C C . LYS A 1 500 ? 68.235 -16.806 -68.169 1.00 29.88 500 LYS A C 1
ATOM 3940 O O . LYS A 1 500 ? 67.753 -15.689 -68.084 1.00 29.88 500 LYS A O 1
ATOM 3945 N N . LYS A 1 501 ? 67.827 -17.899 -67.495 1.00 30.48 501 LYS A N 1
ATOM 3946 C CA . LYS A 1 501 ? 67.521 -18.102 -66.050 1.00 30.48 501 LYS A CA 1
ATOM 3947 C C . LYS A 1 501 ? 67.077 -16.890 -65.201 1.00 30.48 501 LYS A C 1
ATOM 3949 O O . LYS A 1 501 ? 67.689 -15.844 -65.329 1.00 30.48 501 LYS A O 1
ATOM 3954 N N . LYS A 1 502 ? 66.230 -16.977 -64.165 1.00 29.61 502 LYS A N 1
ATOM 3955 C CA . LYS A 1 502 ? 65.302 -17.929 -63.465 1.00 29.61 502 LYS A CA 1
ATOM 3956 C C . LYS A 1 502 ? 64.872 -17.108 -62.189 1.00 29.61 502 LYS A C 1
ATOM 3958 O O . LYS A 1 502 ? 65.471 -16.061 -61.966 1.00 29.61 502 LYS A O 1
ATOM 3963 N N . ASP A 1 503 ? 63.895 -17.395 -61.324 1.00 29.12 503 ASP A N 1
ATOM 3964 C CA . ASP A 1 503 ? 63.273 -18.645 -60.854 1.00 29.12 503 ASP A CA 1
ATOM 3965 C C . ASP A 1 503 ? 61.817 -18.435 -60.318 1.00 29.12 503 ASP A C 1
ATOM 3967 O O . ASP A 1 503 ? 61.265 -17.346 -60.472 1.00 29.12 503 ASP A O 1
ATOM 3971 N N . THR A 1 504 ? 61.197 -19.467 -59.715 1.00 28.33 504 THR A N 1
ATOM 3972 C CA . THR A 1 504 ? 59.797 -19.513 -59.172 1.00 28.33 504 THR A CA 1
ATOM 3973 C C . THR A 1 504 ? 59.806 -19.883 -57.647 1.00 28.33 504 THR A C 1
ATOM 3975 O O . THR A 1 504 ? 60.889 -19.818 -57.076 1.00 28.33 504 THR A O 1
ATOM 3978 N N . SER A 1 505 ? 58.788 -20.259 -56.831 1.00 28.80 505 SER A N 1
ATOM 3979 C CA . SER A 1 505 ? 57.348 -20.686 -56.878 1.00 28.80 505 SER A CA 1
ATOM 3980 C C . SER A 1 505 ? 56.824 -20.935 -55.422 1.00 28.80 505 SER A C 1
ATOM 3982 O O . SER A 1 505 ? 57.678 -21.077 -54.556 1.00 28.80 505 SER A O 1
ATOM 3984 N N . LEU A 1 506 ? 55.542 -21.136 -55.022 1.00 26.95 506 LEU A N 1
ATOM 3985 C CA . LEU A 1 506 ? 54.153 -20.862 -55.502 1.00 26.95 506 LEU A CA 1
ATOM 3986 C C . LEU A 1 506 ? 53.105 -21.291 -54.403 1.00 26.95 506 LEU A C 1
ATOM 3988 O O . LEU A 1 506 ? 53.278 -22.354 -53.823 1.00 26.95 506 LEU A O 1
ATOM 3992 N N . ILE A 1 507 ? 51.955 -20.587 -54.274 1.00 27.64 507 ILE A N 1
ATOM 3993 C CA . ILE A 1 507 ? 50.589 -21.118 -53.907 1.00 27.64 507 ILE A CA 1
ATOM 3994 C C . ILE A 1 507 ? 50.263 -21.528 -52.420 1.00 27.64 507 ILE A C 1
ATOM 3996 O O . ILE A 1 507 ? 51.123 -21.519 -51.550 1.00 27.64 507 ILE A O 1
ATOM 4000 N N . MET A 1 508 ? 48.958 -21.757 -52.124 1.00 27.92 508 MET A N 1
ATOM 4001 C CA . MET A 1 508 ? 48.281 -22.117 -50.836 1.00 27.92 508 MET A CA 1
ATOM 4002 C C . MET A 1 508 ? 47.556 -23.514 -50.983 1.00 27.92 508 MET A C 1
ATOM 4004 O O . MET A 1 508 ? 48.231 -24.354 -51.576 1.00 27.92 508 MET A O 1
ATOM 4008 N N . PRO A 1 509 ? 46.268 -23.864 -50.626 1.00 34.19 509 PRO A N 1
ATOM 4009 C CA . PRO A 1 509 ? 45.161 -23.255 -49.825 1.00 34.19 509 PRO A CA 1
ATOM 4010 C C . PRO A 1 509 ? 44.306 -24.190 -48.873 1.00 34.19 509 PRO A C 1
ATOM 4012 O O . PRO A 1 509 ? 44.316 -25.405 -48.983 1.00 34.19 509 PRO A O 1
ATOM 4015 N N . LYS A 1 510 ? 43.449 -23.567 -48.030 1.00 24.91 510 LYS A N 1
ATOM 4016 C CA . LYS A 1 510 ? 42.099 -23.970 -47.489 1.00 24.91 510 LYS A CA 1
ATOM 4017 C C . LYS A 1 510 ? 41.742 -25.388 -46.906 1.00 24.91 510 LYS A C 1
ATOM 4019 O O . LYS A 1 510 ? 41.516 -26.317 -47.663 1.00 24.91 510 LYS A O 1
ATOM 4024 N N . VAL A 1 511 ? 41.332 -25.379 -45.612 1.00 23.80 511 VAL A N 1
ATOM 4025 C CA . VAL A 1 511 ? 40.053 -25.894 -44.985 1.00 23.80 511 VAL A CA 1
ATOM 4026 C C . VAL A 1 511 ? 39.694 -27.410 -44.923 1.00 23.80 511 VAL A C 1
ATOM 4028 O O . VAL A 1 511 ? 39.342 -27.953 -45.961 1.00 23.80 511 VAL A O 1
ATOM 4031 N N . SER A 1 512 ? 39.525 -27.994 -43.701 1.00 22.38 512 SER A N 1
ATOM 4032 C CA . SER A 1 512 ? 38.246 -28.592 -43.159 1.00 22.38 512 SER A CA 1
ATOM 4033 C C . SER A 1 512 ? 38.329 -29.439 -41.839 1.00 22.38 512 SER A C 1
ATOM 4035 O O . SER A 1 512 ? 39.236 -30.243 -41.704 1.00 22.38 512 SER A O 1
ATOM 4037 N N . LEU A 1 513 ? 37.311 -29.290 -40.956 1.00 21.73 513 LEU A N 1
ATOM 4038 C CA . LEU A 1 513 ? 36.595 -30.226 -40.016 1.00 21.73 513 LEU A CA 1
ATOM 4039 C C . LEU A 1 513 ? 37.240 -31.216 -38.973 1.00 21.73 513 LEU A C 1
ATOM 4041 O O . LEU A 1 513 ? 38.002 -32.101 -39.326 1.00 21.73 513 LEU A O 1
ATOM 4045 N N . GLN A 1 514 ? 36.671 -31.142 -37.741 1.00 21.81 514 GLN A N 1
ATOM 4046 C CA . GLN A 1 514 ? 36.290 -32.166 -36.707 1.00 21.81 514 GLN A CA 1
ATOM 4047 C C . GLN A 1 514 ? 37.269 -32.948 -35.760 1.00 21.81 514 GLN A C 1
ATOM 4049 O O . GLN A 1 514 ? 38.156 -33.666 -36.191 1.00 21.81 514 GLN A O 1
ATOM 4054 N N . GLU A 1 515 ? 36.912 -32.875 -34.454 1.00 21.73 515 GLU A N 1
ATOM 4055 C CA . GLU A 1 515 ? 36.844 -33.898 -33.358 1.00 21.73 515 GLU A CA 1
ATOM 4056 C C . GLU A 1 515 ? 38.054 -34.517 -32.576 1.00 21.73 515 GLU A C 1
ATOM 4058 O O . GLU A 1 515 ? 38.802 -35.335 -33.088 1.00 21.73 515 GLU A O 1
ATOM 4063 N N . ASN A 1 516 ? 38.040 -34.239 -31.248 1.00 22.44 516 ASN A N 1
ATOM 4064 C CA . ASN A 1 516 ? 38.082 -35.150 -30.063 1.00 22.44 516 ASN A CA 1
ATOM 4065 C C . ASN A 1 516 ? 39.355 -35.880 -29.517 1.00 22.44 516 ASN A C 1
ATOM 4067 O O . ASN A 1 516 ? 39.973 -36.658 -30.226 1.00 22.44 516 ASN A O 1
ATOM 4071 N N . ILE A 1 517 ? 39.536 -35.764 -28.170 1.00 24.23 517 ILE A N 1
ATOM 4072 C CA . ILE A 1 517 ? 39.971 -36.791 -27.155 1.00 24.23 517 ILE A CA 1
ATOM 4073 C C . ILE A 1 517 ? 41.458 -37.289 -27.239 1.00 24.23 517 ILE A C 1
ATOM 4075 O O . ILE A 1 517 ? 41.900 -37.674 -28.307 1.00 24.23 517 ILE A O 1
ATOM 4079 N N . GLU A 1 518 ? 42.353 -37.315 -26.222 1.00 20.91 518 GLU A N 1
ATOM 4080 C CA . GLU A 1 518 ? 42.268 -37.664 -24.776 1.00 20.91 518 GLU A CA 1
ATOM 4081 C C . GLU A 1 518 ? 43.473 -37.134 -23.908 1.00 20.91 518 GLU A C 1
ATOM 4083 O O . GLU A 1 518 ? 43.998 -36.054 -24.171 1.00 20.91 518 GLU A O 1
ATOM 4088 N N . MET A 1 519 ? 43.883 -37.859 -22.846 1.00 21.30 519 MET A N 1
ATOM 4089 C CA . MET A 1 519 ? 44.788 -37.474 -21.733 1.00 21.30 519 MET A CA 1
ATOM 4090 C C . MET A 1 519 ? 46.183 -38.145 -21.765 1.00 21.30 519 MET A C 1
ATOM 4092 O O . MET A 1 519 ? 46.360 -39.124 -22.486 1.00 21.30 519 MET A O 1
ATOM 4096 N N . ASN A 1 520 ? 47.123 -37.648 -20.929 1.00 21.89 520 ASN A N 1
ATOM 4097 C CA . ASN A 1 520 ? 48.102 -38.374 -20.061 1.00 21.89 520 ASN A CA 1
ATOM 4098 C C . ASN A 1 520 ? 49.270 -37.420 -19.672 1.00 21.89 520 ASN A C 1
ATOM 4100 O O . ASN A 1 520 ? 49.803 -36.750 -20.550 1.00 21.89 520 ASN A O 1
ATOM 4104 N N . SER A 1 521 ? 49.586 -37.107 -18.402 1.00 22.80 521 SER A N 1
ATOM 4105 C CA . SER A 1 521 ? 50.005 -37.897 -17.211 1.00 22.80 521 SER A CA 1
ATOM 4106 C C . SER A 1 521 ? 51.528 -38.097 -17.104 1.00 22.80 521 SER A C 1
ATOM 4108 O O . SER A 1 521 ? 52.117 -38.575 -18.069 1.00 22.80 521 SER A O 1
ATOM 4110 N N . VAL A 1 522 ? 52.120 -37.820 -15.931 1.00 23.38 522 VAL A N 1
ATOM 4111 C CA . VAL A 1 522 ? 53.248 -38.542 -15.280 1.00 23.38 522 VAL A CA 1
ATOM 4112 C C . VAL A 1 522 ? 53.577 -37.857 -13.939 1.00 23.38 522 VAL A C 1
ATOM 4114 O O . VAL A 1 522 ? 53.508 -36.631 -13.844 1.00 23.38 522 VAL A O 1
ATOM 4117 N N . ASP A 1 523 ? 53.906 -38.657 -12.924 1.00 22.66 523 ASP A N 1
ATOM 4118 C CA . ASP A 1 523 ? 54.235 -38.257 -11.545 1.00 22.66 523 ASP A CA 1
ATOM 4119 C C . ASP A 1 523 ? 55.756 -38.186 -11.284 1.00 22.66 523 ASP A C 1
ATOM 4121 O O . ASP A 1 523 ? 56.534 -38.702 -12.079 1.00 22.66 523 ASP A O 1
ATOM 4125 N N . ASP A 1 524 ? 56.157 -37.591 -10.150 1.00 24.34 524 ASP A N 1
ATOM 4126 C CA . ASP A 1 524 ? 57.205 -38.073 -9.214 1.00 24.34 524 ASP A CA 1
ATOM 4127 C C . ASP A 1 524 ? 57.203 -37.151 -7.959 1.00 24.34 524 ASP A C 1
ATOM 4129 O O . ASP A 1 524 ? 57.044 -35.939 -8.100 1.00 24.34 524 ASP A O 1
ATOM 4133 N N . ASN A 1 525 ? 57.135 -37.612 -6.696 1.00 22.92 525 ASN A N 1
ATOM 4134 C CA . ASN A 1 525 ? 58.021 -38.504 -5.907 1.00 22.92 525 ASN A CA 1
ATOM 4135 C C . ASN A 1 525 ? 59.398 -37.857 -5.602 1.00 22.92 525 ASN A C 1
ATOM 4137 O O . ASN A 1 525 ? 60.036 -37.347 -6.514 1.00 22.92 525 ASN A O 1
ATOM 4141 N N . ILE A 1 526 ? 59.949 -37.834 -4.375 1.00 24.55 526 ILE A N 1
ATOM 4142 C CA . ILE A 1 526 ? 59.591 -38.454 -3.074 1.00 24.55 526 ILE A CA 1
ATOM 4143 C C . ILE A 1 526 ? 60.179 -37.610 -1.898 1.00 24.55 526 ILE A C 1
ATOM 4145 O O . ILE A 1 526 ? 61.109 -36.849 -2.139 1.00 24.55 526 ILE A O 1
ATOM 4149 N N . ASN A 1 527 ? 59.596 -37.773 -0.694 1.00 22.88 527 ASN A N 1
ATOM 4150 C CA . ASN A 1 527 ? 59.974 -37.550 0.738 1.00 22.88 527 ASN A CA 1
ATOM 4151 C C . ASN A 1 527 ? 61.350 -36.913 1.182 1.00 22.88 527 ASN A C 1
ATOM 4153 O O . ASN A 1 527 ? 62.157 -36.523 0.351 1.00 22.88 527 ASN A O 1
ATOM 4157 N N . ASP A 1 528 ? 61.720 -36.710 2.470 1.00 24.41 528 ASP A N 1
ATOM 4158 C CA . ASP A 1 528 ? 61.256 -37.158 3.819 1.00 24.41 528 ASP A CA 1
ATOM 4159 C C . ASP A 1 528 ? 61.368 -36.051 4.910 1.00 24.41 528 ASP A C 1
ATOM 4161 O O . ASP A 1 528 ? 62.117 -35.097 4.725 1.00 24.41 528 ASP A O 1
ATOM 4165 N N . ASP A 1 529 ? 60.620 -36.235 6.020 1.00 25.16 529 ASP A N 1
ATOM 4166 C CA . ASP A 1 529 ? 60.770 -35.798 7.442 1.00 25.16 529 ASP A CA 1
ATOM 4167 C C . ASP A 1 529 ? 61.384 -34.412 7.818 1.00 25.16 529 ASP A C 1
ATOM 4169 O O . ASP A 1 529 ? 62.322 -33.905 7.217 1.00 25.16 529 ASP A O 1
ATOM 4173 N N . ASP A 1 530 ? 60.924 -33.696 8.859 1.00 24.69 530 ASP A N 1
ATOM 4174 C CA . ASP A 1 530 ? 60.720 -34.167 10.247 1.00 24.69 530 ASP A CA 1
ATOM 4175 C C . ASP A 1 530 ? 59.650 -33.348 11.044 1.00 24.69 530 ASP A C 1
ATOM 4177 O O . ASP A 1 530 ? 58.950 -32.475 10.527 1.00 24.69 530 ASP A O 1
ATOM 4181 N N . ASN A 1 531 ? 59.487 -33.650 12.335 1.00 24.48 531 ASN A N 1
ATOM 4182 C CA . ASN A 1 531 ? 58.349 -33.335 13.199 1.00 24.48 531 ASN A CA 1
ATOM 4183 C C . ASN A 1 531 ? 58.444 -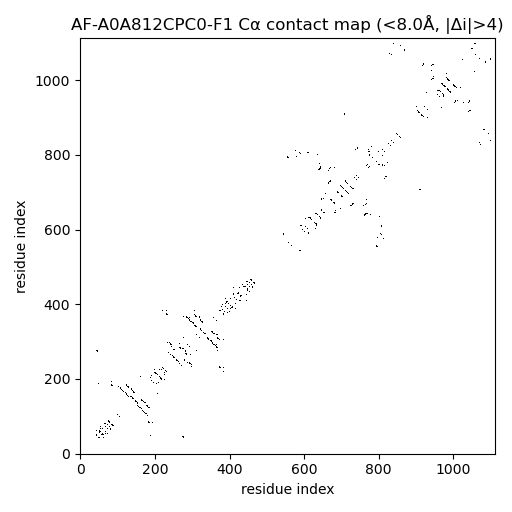31.988 13.955 1.00 24.48 531 ASN A C 1
ATOM 4185 O O . ASN A 1 531 ? 59.415 -31.752 14.670 1.00 24.48 531 ASN A O 1
ATOM 4189 N N . GLN A 1 532 ? 57.342 -31.217 14.015 1.00 24.28 532 GLN A N 1
ATOM 4190 C CA . GLN A 1 532 ? 56.503 -31.092 15.237 1.00 24.28 532 GLN A CA 1
ATOM 4191 C C . GLN A 1 532 ? 55.348 -30.060 15.141 1.00 24.28 532 GLN A C 1
ATOM 4193 O O . GLN A 1 532 ? 55.538 -28.905 14.784 1.00 24.28 532 GLN A O 1
ATOM 4198 N N . LYS A 1 533 ? 54.164 -30.490 15.610 1.00 26.25 533 LYS A N 1
ATOM 4199 C CA . LYS A 1 533 ? 53.094 -29.728 16.306 1.00 26.25 533 LYS A CA 1
ATOM 4200 C C . LYS A 1 533 ? 52.843 -28.248 15.932 1.00 26.25 533 LYS A C 1
ATOM 4202 O O . LYS A 1 533 ? 53.458 -27.355 16.505 1.00 26.25 533 LYS A O 1
ATOM 4207 N N . ASN A 1 534 ? 51.760 -28.002 15.185 1.00 22.84 534 ASN A N 1
ATOM 4208 C CA . ASN A 1 534 ? 50.619 -27.155 15.605 1.00 22.84 534 ASN A CA 1
ATOM 4209 C C . ASN A 1 534 ? 49.525 -27.177 14.518 1.00 22.84 534 ASN A C 1
ATOM 4211 O O . ASN A 1 534 ? 49.770 -26.756 13.392 1.00 22.84 534 ASN A O 1
ATOM 4215 N N . THR A 1 535 ? 48.323 -27.670 14.830 1.00 23.92 535 THR A N 1
ATOM 4216 C CA . THR A 1 535 ? 47.247 -27.879 13.841 1.00 23.92 535 THR A CA 1
ATOM 4217 C C . THR A 1 535 ? 46.227 -26.739 13.804 1.00 23.92 535 THR A C 1
ATOM 4219 O O . THR A 1 535 ? 45.245 -26.733 14.546 1.00 23.92 535 THR A O 1
ATOM 4222 N N . GLU A 1 536 ? 46.434 -25.807 12.873 1.00 22.94 536 GLU A N 1
ATOM 4223 C CA . GLU A 1 536 ? 45.375 -24.949 12.315 1.00 22.94 536 GLU A CA 1
ATOM 4224 C C . GLU A 1 536 ? 44.662 -25.654 11.119 1.00 22.94 536 GLU A C 1
ATOM 4226 O O . GLU A 1 536 ? 44.992 -26.809 10.825 1.00 22.94 536 GLU A O 1
ATOM 4231 N N . PRO A 1 537 ? 43.593 -25.093 10.507 1.00 26.06 537 PRO A N 1
ATOM 4232 C CA . PRO A 1 537 ? 42.526 -25.914 9.922 1.00 26.06 537 PRO A CA 1
ATOM 4233 C C . PRO A 1 537 ? 42.788 -26.467 8.512 1.00 26.06 537 PRO A C 1
ATOM 4235 O O . PRO A 1 537 ? 43.402 -25.830 7.660 1.00 26.06 537 PRO A O 1
ATOM 4238 N N . VAL A 1 538 ? 42.191 -27.633 8.242 1.00 24.81 538 VAL A N 1
ATOM 4239 C CA . VAL A 1 538 ? 42.164 -28.280 6.921 1.00 24.81 538 VAL A CA 1
ATOM 4240 C C . VAL A 1 538 ? 41.193 -27.563 5.976 1.00 24.81 538 VAL A C 1
ATOM 4242 O O . VAL A 1 538 ? 40.001 -27.444 6.271 1.00 24.81 538 VAL A O 1
ATOM 4245 N N . ASN A 1 539 ? 41.686 -27.157 4.804 1.00 24.23 539 ASN A N 1
ATOM 4246 C CA . ASN A 1 539 ? 40.851 -26.754 3.673 1.00 24.23 539 ASN A CA 1
ATOM 4247 C C . ASN A 1 539 ? 40.254 -27.991 2.985 1.00 24.23 539 ASN A C 1
ATOM 4249 O O . ASN A 1 539 ? 40.982 -28.735 2.336 1.00 24.23 539 ASN A O 1
ATOM 4253 N N . ASN A 1 540 ? 38.929 -28.141 3.036 1.00 25.86 540 ASN A N 1
ATOM 4254 C CA . ASN A 1 540 ? 38.179 -28.987 2.103 1.00 25.86 540 ASN A CA 1
ATOM 4255 C C . ASN A 1 540 ? 37.362 -28.082 1.167 1.00 25.86 540 ASN A C 1
ATOM 4257 O O . ASN A 1 540 ? 36.201 -27.781 1.445 1.00 25.86 540 ASN A O 1
ATOM 4261 N N . GLU A 1 541 ? 37.964 -27.625 0.064 1.00 34.00 541 GLU A N 1
ATOM 4262 C CA . GLU A 1 541 ? 37.250 -26.878 -0.984 1.00 34.00 541 GLU A CA 1
ATOM 4263 C C . GLU A 1 541 ? 36.477 -27.810 -1.932 1.00 34.00 541 GLU A C 1
ATOM 4265 O O . GLU A 1 541 ? 36.736 -27.852 -3.129 1.00 34.00 541 GLU A O 1
ATOM 4270 N N . GLU A 1 542 ? 35.468 -28.521 -1.421 1.00 32.91 542 GLU A N 1
ATOM 4271 C CA . GLU A 1 542 ? 34.415 -29.084 -2.273 1.00 32.91 542 GLU A CA 1
ATOM 4272 C C . GLU A 1 542 ? 33.068 -29.191 -1.530 1.00 32.91 542 GLU A C 1
ATOM 4274 O O . GLU A 1 542 ? 33.013 -29.449 -0.331 1.00 32.91 542 GLU A O 1
ATOM 4279 N N . ASN A 1 543 ? 31.962 -28.960 -2.252 1.00 35.50 543 ASN A N 1
ATOM 4280 C CA . ASN A 1 543 ? 30.572 -28.981 -1.754 1.00 35.50 543 ASN A CA 1
ATOM 4281 C C . ASN A 1 543 ? 30.186 -27.962 -0.650 1.00 35.50 543 ASN A C 1
ATOM 4283 O O . ASN A 1 543 ? 29.587 -28.308 0.365 1.00 35.50 543 ASN A O 1
ATOM 4287 N N . ILE A 1 544 ? 30.402 -26.663 -0.906 1.00 40.56 544 ILE A N 1
ATOM 4288 C CA . ILE A 1 544 ? 29.859 -25.558 -0.075 1.00 40.56 544 ILE A CA 1
ATOM 4289 C C . ILE A 1 544 ? 28.340 -25.332 -0.281 1.00 40.56 544 ILE A C 1
ATOM 4291 O O . ILE A 1 544 ? 27.663 -24.818 0.611 1.00 40.56 544 ILE A O 1
ATOM 4295 N N . TYR A 1 545 ? 27.782 -25.703 -1.440 1.00 41.94 545 TYR A N 1
ATOM 4296 C CA . TYR A 1 545 ? 26.402 -25.371 -1.827 1.00 41.94 545 TYR A CA 1
ATOM 4297 C C . TYR A 1 545 ? 25.457 -26.574 -1.700 1.00 41.94 545 TYR A C 1
ATOM 4299 O O . TYR A 1 545 ? 25.682 -27.620 -2.304 1.00 41.94 545 TYR A O 1
ATOM 4307 N N . MET A 1 546 ? 24.362 -26.410 -0.951 1.00 45.19 546 MET A N 1
ATOM 4308 C CA . MET A 1 546 ? 23.325 -27.442 -0.803 1.00 45.19 546 MET A CA 1
ATOM 4309 C C . MET A 1 546 ? 22.531 -27.615 -2.104 1.00 45.19 546 MET A C 1
ATOM 4311 O O . MET A 1 546 ? 22.005 -26.643 -2.646 1.00 45.19 546 MET A O 1
ATOM 4315 N N . ASN A 1 547 ? 22.410 -28.857 -2.579 1.00 37.41 547 ASN A N 1
ATOM 4316 C CA . ASN A 1 547 ? 21.797 -29.159 -3.871 1.00 37.41 547 ASN A CA 1
ATOM 4317 C C . ASN A 1 547 ? 20.282 -28.842 -3.883 1.00 37.41 547 ASN A C 1
ATOM 4319 O O . ASN A 1 547 ? 19.534 -29.273 -3.002 1.00 37.41 547 ASN A O 1
ATOM 4323 N N . THR A 1 548 ? 19.823 -28.057 -4.861 1.00 42.72 548 THR A N 1
ATOM 4324 C CA . THR A 1 548 ? 18.523 -27.359 -4.807 1.00 42.72 548 THR A CA 1
ATOM 4325 C C . THR A 1 548 ? 17.317 -28.210 -5.206 1.00 42.72 548 THR A C 1
ATOM 4327 O O . THR A 1 548 ? 16.194 -27.884 -4.816 1.00 42.72 548 THR A O 1
ATOM 4330 N N . GLU A 1 549 ? 17.515 -29.316 -5.926 1.00 41.41 549 GLU A N 1
ATOM 4331 C CA . GLU A 1 549 ? 16.420 -30.178 -6.405 1.00 41.41 549 GLU A CA 1
ATOM 4332 C C . GLU A 1 549 ? 15.649 -30.882 -5.272 1.00 41.41 549 GLU A C 1
ATOM 4334 O O . GLU A 1 549 ? 14.475 -31.216 -5.427 1.00 41.41 549 GLU A O 1
ATOM 4339 N N . TYR A 1 550 ? 16.262 -31.058 -4.096 1.00 41.22 550 TYR A N 1
ATOM 4340 C CA . TYR A 1 550 ? 15.712 -31.891 -3.018 1.00 41.22 550 TYR A CA 1
ATOM 4341 C C . TYR A 1 550 ? 14.570 -31.241 -2.200 1.00 41.22 550 TYR A C 1
ATOM 4343 O O . TYR A 1 550 ? 13.990 -31.880 -1.322 1.00 41.22 550 TYR A O 1
ATOM 4351 N N . MET A 1 551 ? 14.240 -29.966 -2.445 1.00 44.62 551 MET A N 1
ATOM 4352 C CA . MET A 1 551 ? 13.454 -29.138 -1.508 1.00 44.62 551 MET A CA 1
ATOM 4353 C C . MET A 1 551 ? 11.977 -28.885 -1.876 1.00 44.62 551 MET A C 1
ATOM 4355 O O . MET A 1 551 ? 11.272 -28.231 -1.108 1.00 44.62 551 MET A O 1
ATOM 4359 N N . GLN A 1 552 ? 11.457 -29.390 -3.001 1.00 42.03 552 GLN A N 1
ATOM 4360 C CA . GLN A 1 552 ? 10.092 -29.038 -3.450 1.00 42.03 552 GLN A CA 1
ATOM 4361 C C . GLN A 1 552 ? 8.933 -29.725 -2.688 1.00 42.03 552 GLN A C 1
ATOM 4363 O O . GLN A 1 552 ? 7.793 -29.278 -2.790 1.00 42.03 552 GLN A O 1
ATOM 4368 N N . ASN A 1 553 ? 9.186 -30.781 -1.906 1.00 41.41 553 ASN A N 1
ATOM 4369 C CA . ASN A 1 553 ? 8.148 -31.746 -1.499 1.00 41.41 553 ASN A CA 1
ATOM 4370 C C . ASN A 1 553 ? 7.612 -31.636 -0.049 1.00 41.41 553 ASN A C 1
ATOM 4372 O O . ASN A 1 553 ? 7.157 -32.644 0.498 1.00 41.41 553 ASN A O 1
ATOM 4376 N N . LYS A 1 554 ? 7.655 -30.464 0.619 1.00 52.50 554 LYS A N 1
ATOM 4377 C CA . LYS A 1 554 ? 7.086 -30.340 1.990 1.00 52.50 554 LYS A CA 1
ATOM 4378 C C . LYS A 1 554 ? 6.670 -28.936 2.484 1.00 52.50 554 LYS A C 1
ATOM 4380 O O . LYS A 1 554 ? 6.869 -28.620 3.657 1.00 52.50 554 LYS A O 1
ATOM 4385 N N . THR A 1 555 ? 6.057 -28.103 1.639 1.00 64.12 555 THR A N 1
ATOM 4386 C CA . THR A 1 555 ? 5.298 -26.927 2.129 1.00 64.12 555 THR A CA 1
ATOM 4387 C C . THR A 1 555 ? 3.967 -27.344 2.770 1.00 64.12 555 THR A C 1
ATOM 4389 O O . THR A 1 555 ? 3.487 -28.460 2.560 1.00 64.12 555 THR A O 1
ATOM 4392 N N . ILE A 1 556 ? 3.372 -26.467 3.589 1.00 73.69 556 ILE A N 1
ATOM 4393 C CA . ILE A 1 556 ? 2.105 -26.727 4.290 1.00 73.69 556 ILE A CA 1
ATOM 4394 C C . ILE A 1 556 ? 1.148 -25.565 4.006 1.00 73.69 556 ILE A C 1
ATOM 4396 O O . ILE A 1 556 ? 1.226 -24.514 4.637 1.00 73.69 556 ILE A O 1
ATOM 4400 N N . GLU A 1 557 ? 0.225 -25.762 3.063 1.00 82.75 557 GLU A N 1
ATOM 4401 C CA . GLU A 1 557 ? -0.864 -24.811 2.825 1.00 82.75 557 GLU A CA 1
ATOM 4402 C C . GLU A 1 557 ? -1.921 -24.911 3.936 1.00 82.75 557 GLU A C 1
ATOM 4404 O O . GLU A 1 557 ? -2.651 -25.901 4.029 1.00 82.75 557 GLU A O 1
ATOM 4409 N N . ILE A 1 558 ? -2.055 -23.864 4.749 1.00 85.31 558 ILE A N 1
ATOM 4410 C CA . ILE A 1 558 ? -3.021 -23.795 5.854 1.00 85.31 558 ILE A CA 1
ATOM 4411 C C . ILE A 1 558 ? -4.207 -22.933 5.410 1.00 85.31 558 ILE A C 1
ATOM 4413 O O . ILE A 1 558 ? -4.013 -21.826 4.907 1.00 85.31 558 ILE A O 1
ATOM 4417 N N . THR A 1 559 ? -5.446 -23.402 5.583 1.00 85.25 559 THR A N 1
ATOM 4418 C CA . THR A 1 559 ? -6.631 -22.545 5.399 1.00 85.25 559 THR A CA 1
ATOM 4419 C C . THR A 1 559 ? -6.826 -21.629 6.604 1.00 85.25 559 THR A C 1
ATOM 4421 O O . THR A 1 559 ? -6.594 -22.044 7.738 1.00 85.25 559 THR A O 1
ATOM 4424 N N . LYS A 1 560 ? -7.298 -20.396 6.375 1.00 79.69 560 LYS A N 1
ATOM 4425 C CA . LYS A 1 560 ? -7.563 -19.406 7.440 1.00 79.69 560 LYS A CA 1
ATOM 4426 C C . LYS A 1 560 ? -8.363 -19.984 8.602 1.00 79.69 560 LYS A C 1
ATOM 4428 O O . LYS A 1 560 ? -7.981 -19.812 9.750 1.00 79.69 560 LYS A O 1
ATOM 4433 N N . ASP A 1 561 ? -9.426 -20.715 8.293 1.00 77.31 561 ASP A N 1
ATOM 4434 C CA . ASP A 1 561 ? -10.360 -21.261 9.283 1.00 77.31 561 ASP A CA 1
ATOM 4435 C C . ASP A 1 561 ? -9.690 -22.324 10.178 1.00 77.31 561 ASP A C 1
ATOM 4437 O O . ASP A 1 561 ? -10.070 -22.515 11.329 1.00 77.31 561 ASP A O 1
ATOM 4441 N N . ASN A 1 562 ? -8.628 -22.966 9.675 1.00 84.00 562 ASN A N 1
ATOM 4442 C CA . ASN A 1 562 ? -7.849 -23.976 10.388 1.00 84.00 562 ASN A CA 1
ATOM 4443 C C . ASN A 1 562 ? -6.589 -23.421 11.075 1.00 84.00 562 ASN A C 1
ATOM 4445 O O . ASN A 1 562 ? -5.967 -24.159 11.840 1.00 84.00 562 ASN A O 1
ATOM 4449 N N . ILE A 1 563 ? -6.187 -22.160 10.848 1.00 85.44 563 ILE A N 1
ATOM 4450 C CA . ILE A 1 563 ? -4.927 -21.625 11.403 1.00 85.44 563 ILE A CA 1
ATOM 4451 C C . ILE A 1 563 ? -4.937 -21.608 12.936 1.00 85.44 563 ILE A C 1
ATOM 4453 O O . ILE A 1 563 ? -3.931 -21.930 13.561 1.00 85.44 563 ILE A O 1
ATOM 4457 N N . PHE A 1 564 ? -6.086 -21.311 13.550 1.00 83.62 564 PHE A N 1
ATOM 4458 C CA . PHE A 1 564 ? -6.233 -21.298 15.003 1.00 83.62 564 PHE A CA 1
ATOM 4459 C C . PHE A 1 564 ? -6.016 -22.702 15.583 1.00 83.62 564 PHE A C 1
ATOM 4461 O O . PHE A 1 564 ? -5.219 -22.884 16.499 1.00 83.62 564 PHE A O 1
ATOM 4468 N N . SER A 1 565 ? -6.644 -23.717 14.982 1.00 85.62 565 SER A N 1
ATOM 4469 C CA . SER A 1 565 ? -6.461 -25.130 15.336 1.00 85.62 565 SER A CA 1
ATOM 4470 C C . SER A 1 565 ? -5.027 -25.616 15.092 1.00 85.62 565 SER A C 1
ATOM 4472 O O . SER A 1 565 ? -4.482 -26.360 15.906 1.00 85.62 565 SER A O 1
ATOM 4474 N N . TYR A 1 566 ? -4.395 -25.168 14.003 1.00 88.25 566 TYR A N 1
ATOM 4475 C CA . TYR A 1 566 ? -3.008 -25.483 13.661 1.00 88.25 566 TYR A CA 1
ATOM 4476 C C . TYR A 1 566 ? -2.031 -24.943 14.710 1.00 88.25 566 TYR A C 1
ATOM 4478 O O . TYR A 1 566 ? -1.262 -25.706 15.291 1.00 88.25 566 TYR A O 1
ATOM 4486 N N . VAL A 1 567 ? -2.107 -23.648 15.019 1.00 89.00 567 VAL A N 1
ATOM 4487 C CA . VAL A 1 567 ? -1.241 -23.000 16.013 1.00 89.00 567 VAL A CA 1
ATOM 4488 C C . VAL A 1 567 ? -1.529 -23.519 17.422 1.00 89.00 567 VAL A C 1
ATOM 4490 O O . VAL A 1 567 ? -0.592 -23.792 18.166 1.00 89.00 567 VAL A O 1
ATOM 4493 N N . LYS A 1 568 ? -2.799 -23.759 17.781 1.00 86.44 568 LYS A N 1
ATOM 4494 C CA . LYS A 1 568 ? -3.177 -24.370 19.068 1.00 86.44 568 LYS A CA 1
ATOM 4495 C C . LYS A 1 568 ? -2.639 -25.798 19.226 1.00 86.44 568 LYS A C 1
ATOM 4497 O O . LYS A 1 568 ? -2.358 -26.207 20.348 1.00 86.44 568 LYS A O 1
ATOM 4502 N N . LYS A 1 569 ? -2.462 -26.549 18.130 1.00 89.88 569 LYS A N 1
ATOM 4503 C CA . LYS A 1 569 ? -1.713 -27.817 18.141 1.00 89.88 569 LYS A CA 1
ATOM 4504 C C . LYS A 1 569 ? -0.209 -27.563 18.297 1.00 89.88 569 LYS A C 1
ATOM 4506 O O . LYS A 1 569 ? 0.414 -28.160 19.163 1.00 89.88 569 LYS A O 1
ATOM 4511 N N . LYS A 1 570 ? 0.361 -26.658 17.497 1.00 89.12 570 LYS A N 1
ATOM 4512 C CA . LYS A 1 570 ? 1.801 -26.344 17.470 1.00 89.12 570 LYS A CA 1
ATOM 4513 C C . LYS A 1 570 ? 2.343 -25.807 18.795 1.00 89.12 570 LYS A C 1
ATOM 4515 O O . LYS A 1 570 ? 3.441 -26.179 19.184 1.00 89.12 570 LYS A O 1
ATOM 4520 N N . LYS A 1 571 ? 1.569 -24.996 19.523 1.00 88.69 571 LYS A N 1
ATOM 4521 C CA . LYS A 1 571 ? 1.918 -24.497 20.866 1.00 88.69 571 LYS A CA 1
ATOM 4522 C C . LYS A 1 571 ? 1.730 -25.523 21.997 1.00 88.69 571 LYS A C 1
ATOM 4524 O O . LYS A 1 571 ? 1.970 -25.187 23.148 1.00 88.69 571 LYS A O 1
ATOM 4529 N N . LYS A 1 572 ? 1.329 -26.762 21.679 1.00 88.56 572 LYS A N 1
ATOM 4530 C CA . LYS A 1 572 ? 1.351 -27.922 22.592 1.00 88.56 572 LYS A CA 1
ATOM 4531 C C . LYS A 1 572 ? 2.504 -28.898 22.313 1.00 88.56 572 LYS A C 1
ATOM 4533 O O . LYS A 1 572 ? 2.563 -29.948 22.939 1.00 88.56 572 LYS A O 1
ATOM 4538 N N . GLU A 1 573 ? 3.375 -28.597 21.352 1.00 88.50 573 GLU A N 1
ATOM 4539 C CA . GLU A 1 573 ? 4.610 -29.354 21.114 1.00 88.50 573 GLU A CA 1
ATOM 4540 C C . GLU A 1 573 ? 5.688 -28.850 22.088 1.00 88.50 573 GLU A C 1
ATOM 4542 O O . GLU A 1 573 ? 5.800 -27.637 22.261 1.00 88.50 573 GLU A O 1
ATOM 4547 N N . ASP A 1 574 ? 6.502 -29.741 22.672 1.00 86.44 574 ASP A N 1
ATOM 4548 C CA . ASP A 1 574 ? 7.520 -29.420 23.702 1.00 86.44 574 ASP A CA 1
ATOM 4549 C C . ASP A 1 574 ? 8.449 -28.252 23.320 1.00 86.44 574 ASP A C 1
ATOM 4551 O O . ASP A 1 574 ? 8.961 -27.523 24.169 1.00 86.44 574 ASP A O 1
ATOM 4555 N N . LEU A 1 575 ? 8.659 -28.056 22.014 1.00 86.19 575 LEU A N 1
ATOM 4556 C CA . LEU A 1 575 ? 9.323 -26.886 21.455 1.00 86.19 575 LEU A CA 1
ATOM 4557 C C . LEU A 1 575 ? 8.533 -26.371 20.231 1.00 86.19 575 LEU A C 1
ATOM 4559 O O . LEU A 1 575 ? 8.779 -26.827 19.108 1.00 86.19 575 LEU A O 1
ATOM 4563 N N . PRO A 1 576 ? 7.600 -25.411 20.403 1.00 88.31 576 PRO A N 1
ATOM 4564 C CA . PRO A 1 576 ? 6.626 -25.040 19.374 1.00 88.31 576 PRO A CA 1
ATOM 4565 C C . PRO A 1 576 ? 7.240 -24.669 18.020 1.00 88.31 576 PRO A C 1
ATOM 4567 O O . PRO A 1 576 ? 8.172 -23.865 17.942 1.00 88.31 576 PRO A O 1
ATOM 4570 N N . PHE A 1 577 ? 6.709 -25.228 16.929 1.00 90.25 577 PHE A N 1
ATOM 4571 C CA . PHE A 1 577 ? 7.182 -25.002 15.549 1.00 90.25 577 PHE A CA 1
ATOM 4572 C C . PHE A 1 577 ? 8.647 -25.409 15.268 1.00 90.25 577 PHE A C 1
ATOM 4574 O O . PHE A 1 577 ? 9.180 -25.079 14.204 1.00 90.25 577 PHE A O 1
ATOM 4581 N N . ALA A 1 578 ? 9.328 -26.130 16.171 1.00 89.00 578 ALA A N 1
ATOM 4582 C CA . ALA A 1 578 ? 10.727 -26.517 15.966 1.00 89.00 578 ALA A CA 1
ATOM 4583 C C . ALA A 1 578 ? 10.922 -27.371 14.705 1.00 89.00 578 ALA A C 1
ATOM 4585 O O . ALA A 1 578 ? 11.816 -27.090 13.910 1.00 89.00 578 ALA A O 1
ATOM 4586 N N . GLU A 1 579 ? 10.060 -28.366 14.483 1.00 86.38 579 GLU A N 1
ATOM 4587 C CA . GLU A 1 579 ? 10.159 -29.296 13.351 1.00 86.38 579 GLU A CA 1
ATOM 4588 C C . GLU A 1 579 ? 10.040 -28.587 11.985 1.00 86.38 579 GLU A C 1
ATOM 4590 O O . GLU A 1 579 ? 10.704 -28.968 11.025 1.00 86.38 579 GLU A O 1
ATOM 4595 N N . GLU A 1 580 ? 9.234 -27.526 11.882 1.00 86.88 580 GLU A N 1
ATOM 4596 C CA . GLU A 1 580 ? 9.163 -26.673 10.685 1.00 86.88 580 GLU A CA 1
ATOM 4597 C C . GLU A 1 580 ? 10.384 -25.769 10.551 1.00 86.88 580 GLU A C 1
ATOM 4599 O O . GLU A 1 580 ? 10.980 -25.691 9.477 1.00 86.88 580 GLU A O 1
ATOM 4604 N N . PHE A 1 581 ? 10.793 -25.114 11.641 1.00 89.50 581 PHE A N 1
ATOM 4605 C CA . PHE A 1 581 ? 11.929 -24.201 11.610 1.00 89.50 581 PHE A CA 1
ATOM 4606 C C . PHE A 1 581 ? 13.250 -24.917 11.274 1.00 89.50 581 PHE A C 1
ATOM 4608 O O . PHE A 1 581 ? 14.106 -24.356 10.589 1.00 89.50 581 PHE A O 1
ATOM 4615 N N . LEU A 1 582 ? 13.413 -26.171 11.710 1.00 87.25 582 LEU A N 1
ATOM 4616 C CA . LEU A 1 582 ? 14.589 -26.993 11.415 1.00 87.25 582 LEU A CA 1
ATOM 4617 C C . LEU A 1 582 ? 14.701 -27.404 9.938 1.00 87.25 582 LEU A C 1
ATOM 4619 O O . LEU A 1 582 ? 15.822 -27.608 9.479 1.00 87.25 582 LEU A O 1
ATOM 4623 N N . LYS A 1 583 ? 13.587 -27.471 9.192 1.00 84.50 583 LYS A N 1
ATOM 4624 C CA . LYS A 1 583 ? 13.570 -27.784 7.747 1.00 84.50 583 LYS A CA 1
ATOM 4625 C C . LYS A 1 583 ? 14.027 -26.611 6.871 1.00 84.50 583 LYS A C 1
ATOM 4627 O O . LYS A 1 583 ? 14.345 -26.814 5.703 1.00 84.50 583 LYS A O 1
ATOM 4632 N N . LEU A 1 584 ? 14.055 -25.387 7.403 1.00 87.12 584 LEU A N 1
ATOM 4633 C CA . LEU A 1 584 ? 14.473 -24.205 6.650 1.00 87.12 584 LEU A CA 1
ATOM 4634 C C . LEU A 1 584 ? 16.008 -24.186 6.468 1.00 87.12 584 LEU A C 1
ATOM 4636 O O . LEU A 1 584 ? 16.733 -24.315 7.458 1.00 87.12 584 LEU A O 1
ATOM 4640 N N . PRO A 1 585 ? 16.535 -23.950 5.250 1.00 85.38 585 PRO A N 1
ATOM 4641 C CA . PRO A 1 585 ? 17.968 -24.038 4.963 1.00 85.38 585 PRO A CA 1
ATOM 4642 C C . PRO A 1 585 ? 18.773 -23.002 5.756 1.00 85.38 585 PRO A C 1
ATOM 4644 O O . PRO A 1 585 ? 18.474 -21.807 5.708 1.00 85.38 585 PRO A O 1
ATOM 4647 N N . LYS A 1 586 ? 19.785 -23.467 6.501 1.00 75.44 586 LYS A N 1
ATOM 4648 C CA . LYS A 1 586 ? 20.607 -22.646 7.414 1.00 75.44 586 LYS A CA 1
ATOM 4649 C C . LYS A 1 586 ? 21.964 -22.215 6.833 1.00 75.44 586 LYS A C 1
ATOM 4651 O O . LYS A 1 586 ? 22.641 -21.399 7.449 1.00 75.44 586 LYS A O 1
ATOM 4656 N N . GLY A 1 587 ? 22.365 -22.783 5.695 1.00 69.50 587 GLY A N 1
ATOM 4657 C CA . GLY A 1 587 ? 23.609 -22.455 4.992 1.00 69.50 587 GLY A CA 1
ATOM 4658 C C . GLY A 1 587 ? 23.433 -21.374 3.921 1.00 69.50 587 GLY A C 1
ATOM 4659 O O . GLY A 1 587 ? 22.326 -20.889 3.681 1.00 69.50 587 GLY A O 1
ATOM 4660 N N . LEU A 1 588 ? 24.534 -21.022 3.259 1.00 73.88 588 LEU A N 1
ATOM 4661 C CA . LEU A 1 588 ? 24.549 -20.108 2.116 1.00 73.88 588 LEU A CA 1
ATOM 4662 C C . LEU A 1 588 ? 24.177 -20.891 0.846 1.00 73.88 588 LEU A C 1
ATOM 4664 O O . LEU A 1 588 ? 24.893 -21.796 0.433 1.00 73.88 588 LEU A O 1
ATOM 4668 N N . LEU A 1 589 ? 23.029 -20.566 0.250 1.00 79.69 589 LEU A N 1
ATOM 4669 C CA . LEU A 1 589 ? 22.477 -21.291 -0.905 1.00 79.69 589 LEU A CA 1
ATOM 4670 C C . LEU A 1 589 ? 23.111 -20.884 -2.243 1.00 79.69 589 LEU A C 1
ATOM 4672 O O . LEU A 1 589 ? 23.117 -21.669 -3.186 1.00 79.69 589 LEU A O 1
ATOM 4676 N N . TYR A 1 590 ? 23.634 -19.660 -2.332 1.00 88.38 590 TYR A N 1
ATOM 4677 C CA . TYR A 1 590 ? 24.148 -19.067 -3.566 1.00 88.38 590 TYR A CA 1
ATOM 4678 C C . TYR A 1 590 ? 25.450 -18.301 -3.314 1.00 88.38 590 TYR A C 1
ATOM 4680 O O . TYR A 1 590 ? 25.770 -17.951 -2.178 1.00 88.38 590 TYR A O 1
ATOM 4688 N N . LYS A 1 591 ? 26.191 -18.019 -4.393 1.00 87.75 591 LYS A N 1
ATOM 4689 C CA . LYS A 1 591 ? 27.467 -17.285 -4.361 1.00 87.75 591 LYS A CA 1
ATOM 4690 C C . LYS A 1 591 ? 27.303 -15.879 -3.762 1.00 87.75 591 LYS A C 1
ATOM 4692 O O . LYS A 1 591 ? 26.255 -15.248 -3.921 1.00 87.75 591 LYS A O 1
ATOM 4697 N N . HIS A 1 592 ? 28.340 -15.412 -3.073 1.00 89.56 592 HIS A N 1
ATOM 4698 C CA . HIS A 1 592 ? 28.422 -14.120 -2.371 1.00 89.56 592 HIS A CA 1
ATOM 4699 C C . HIS A 1 592 ? 29.841 -13.524 -2.511 1.00 89.56 592 HIS A C 1
ATOM 4701 O O . HIS A 1 592 ? 30.425 -12.961 -1.577 1.00 89.56 592 HIS A O 1
ATOM 4707 N N . ASN A 1 593 ? 30.430 -13.688 -3.694 1.00 89.94 593 ASN A N 1
ATOM 4708 C CA . ASN A 1 593 ? 31.801 -13.323 -4.032 1.00 89.94 593 ASN A CA 1
ATOM 4709 C C . ASN A 1 593 ? 32.040 -11.816 -3.858 1.00 89.94 593 ASN A C 1
ATOM 4711 O O . ASN A 1 593 ? 33.078 -11.412 -3.332 1.00 89.94 593 ASN A O 1
ATOM 4715 N N . ALA A 1 594 ? 31.063 -10.977 -4.226 1.00 87.44 594 ALA A N 1
ATOM 4716 C CA . ALA A 1 594 ? 31.159 -9.529 -4.047 1.00 87.44 594 ALA A CA 1
ATOM 4717 C C . ALA A 1 594 ? 31.239 -9.128 -2.564 1.00 87.44 594 ALA A C 1
ATOM 4719 O O . ALA A 1 594 ? 31.896 -8.142 -2.234 1.00 87.44 594 ALA A O 1
ATOM 4720 N N . ALA A 1 595 ? 30.616 -9.900 -1.669 1.00 92.56 595 ALA A N 1
ATOM 4721 C CA . ALA A 1 595 ? 30.648 -9.669 -0.227 1.00 92.56 595 ALA A CA 1
ATOM 4722 C C . ALA A 1 595 ? 31.944 -10.157 0.440 1.00 92.56 595 ALA A C 1
ATOM 4724 O O . ALA A 1 595 ? 32.363 -9.584 1.447 1.00 92.56 595 ALA A O 1
ATOM 4725 N N . ASN A 1 596 ? 32.571 -11.194 -0.130 1.00 92.19 596 ASN A N 1
ATOM 4726 C CA . ASN A 1 596 ? 33.802 -11.809 0.372 1.00 92.19 596 ASN A CA 1
ATOM 4727 C C . ASN A 1 596 ? 35.093 -11.108 -0.077 1.00 92.19 596 ASN A C 1
ATOM 4729 O O . ASN A 1 596 ? 36.124 -11.321 0.562 1.00 92.19 596 ASN A O 1
ATOM 4733 N N . ALA A 1 597 ? 35.063 -10.302 -1.142 1.00 90.25 597 ALA A N 1
ATOM 4734 C CA . ALA A 1 597 ? 36.226 -9.548 -1.615 1.00 90.25 597 ALA A CA 1
ATOM 4735 C C . ALA A 1 597 ? 36.766 -8.601 -0.525 1.00 90.25 597 ALA A C 1
ATOM 4737 O O . ALA A 1 597 ? 35.990 -7.872 0.094 1.00 90.25 597 ALA A O 1
ATOM 4738 N N . ASP A 1 598 ? 38.084 -8.563 -0.307 1.00 92.19 598 ASP A N 1
ATOM 4739 C CA . ASP A 1 598 ? 38.704 -7.895 0.851 1.00 92.19 598 ASP A CA 1
ATOM 4740 C C . ASP A 1 598 ? 38.296 -6.431 1.032 1.00 92.19 598 ASP A C 1
ATOM 4742 O O . ASP A 1 598 ? 37.889 -6.033 2.125 1.00 92.19 598 ASP A O 1
ATOM 4746 N N . LYS A 1 599 ? 38.259 -5.667 -0.067 1.00 91.88 599 LYS A N 1
ATOM 4747 C CA . LYS A 1 599 ? 37.782 -4.270 -0.111 1.00 91.88 599 LYS A CA 1
ATOM 4748 C C . LYS A 1 599 ? 36.355 -4.060 0.430 1.00 91.88 599 LYS A C 1
ATOM 4750 O O . LYS A 1 599 ? 35.999 -2.947 0.802 1.00 91.88 599 LYS A O 1
ATOM 4755 N N . ASN A 1 600 ? 35.537 -5.114 0.460 1.00 94.81 600 ASN A N 1
ATOM 4756 C CA . ASN A 1 600 ? 34.142 -5.099 0.894 1.00 94.81 600 ASN A CA 1
ATOM 4757 C C . ASN A 1 600 ? 33.928 -5.789 2.256 1.00 94.81 600 ASN A C 1
ATOM 4759 O O . ASN A 1 600 ? 32.891 -5.557 2.878 1.00 94.81 600 ASN A O 1
ATOM 4763 N N . ARG A 1 601 ? 34.895 -6.568 2.774 1.00 93.31 601 ARG A N 1
ATOM 4764 C CA . ARG A 1 601 ? 34.780 -7.264 4.076 1.00 93.31 601 ARG A CA 1
ATOM 4765 C C . ARG A 1 601 ? 34.452 -6.293 5.216 1.00 93.31 601 ARG A C 1
ATOM 4767 O O . ARG A 1 601 ? 33.548 -6.562 6.004 1.00 93.31 601 ARG A O 1
ATOM 4774 N N . GLY A 1 602 ? 35.110 -5.131 5.243 1.00 94.69 602 GLY A N 1
ATOM 4775 C CA . GLY A 1 602 ? 34.877 -4.056 6.222 1.00 94.69 602 GLY A CA 1
ATOM 4776 C C . GLY A 1 602 ? 33.537 -3.311 6.092 1.00 94.69 602 GLY A C 1
ATOM 4777 O O . GLY A 1 602 ? 33.203 -2.516 6.967 1.00 94.69 602 GLY A O 1
ATOM 4778 N N . LYS A 1 603 ? 32.749 -3.564 5.035 1.00 96.38 603 LYS A N 1
ATOM 4779 C CA . LYS A 1 603 ? 31.385 -3.028 4.873 1.00 96.38 603 LYS A CA 1
ATOM 4780 C C . LYS A 1 603 ? 30.305 -3.947 5.467 1.00 96.38 603 LYS A C 1
ATOM 4782 O O . LYS A 1 603 ? 29.135 -3.569 5.479 1.00 96.38 603 LYS A O 1
ATOM 4787 N N . ASN A 1 604 ? 30.655 -5.136 5.968 1.00 97.06 604 ASN A N 1
ATOM 4788 C CA . ASN A 1 604 ? 29.706 -6.110 6.518 1.00 97.06 604 ASN A CA 1
ATOM 4789 C C . ASN A 1 604 ? 29.654 -6.047 8.052 1.00 97.06 604 ASN A C 1
ATOM 4791 O O . ASN A 1 604 ? 30.660 -6.282 8.717 1.00 97.06 604 ASN A O 1
ATOM 4795 N N . ARG A 1 605 ? 28.468 -5.810 8.632 1.00 96.25 605 ARG A N 1
ATOM 4796 C CA . ARG A 1 605 ? 28.259 -5.782 10.096 1.00 96.25 605 ARG A CA 1
ATOM 4797 C C . ARG A 1 605 ? 28.461 -7.156 10.751 1.00 96.25 605 ARG A C 1
ATOM 4799 O O . ARG A 1 605 ? 28.806 -7.228 11.926 1.00 96.25 605 ARG A O 1
ATOM 4806 N N . TYR A 1 606 ? 28.275 -8.238 9.994 1.00 94.19 606 TYR A N 1
ATOM 4807 C CA . TYR A 1 606 ? 28.496 -9.615 10.439 1.00 94.19 606 TYR A CA 1
ATOM 4808 C C . TYR A 1 606 ? 29.197 -10.421 9.343 1.00 94.19 606 TYR A C 1
ATOM 4810 O O . TYR A 1 606 ? 28.707 -10.472 8.216 1.00 94.19 606 TYR A O 1
ATOM 4818 N N . LYS A 1 607 ? 30.298 -11.111 9.682 1.00 92.00 607 LYS A N 1
ATOM 4819 C CA . LYS A 1 607 ? 31.065 -11.953 8.737 1.00 92.00 607 LYS A CA 1
ATOM 4820 C C . LYS A 1 607 ? 30.234 -13.084 8.103 1.00 92.00 607 LYS A C 1
ATOM 4822 O O . LYS A 1 607 ? 30.577 -13.556 7.030 1.00 92.00 607 LYS A O 1
ATOM 4827 N N . THR A 1 608 ? 29.156 -13.510 8.763 1.00 89.31 608 THR A N 1
ATOM 4828 C CA . THR A 1 608 ? 28.299 -14.640 8.365 1.00 89.31 608 THR A CA 1
ATOM 4829 C C . THR A 1 608 ? 26.997 -14.239 7.665 1.00 89.31 608 THR A C 1
ATOM 4831 O O . THR A 1 608 ? 26.300 -15.112 7.154 1.00 89.31 608 THR A O 1
ATOM 4834 N N . ILE A 1 609 ? 26.639 -12.947 7.629 1.00 93.50 609 ILE A N 1
ATOM 4835 C CA . ILE A 1 609 ? 25.387 -12.467 7.017 1.00 93.50 609 ILE A CA 1
ATOM 4836 C C . ILE A 1 609 ? 25.727 -11.648 5.773 1.00 93.50 609 ILE A C 1
ATOM 4838 O O . ILE A 1 609 ? 25.871 -10.425 5.823 1.00 93.50 609 ILE A O 1
ATOM 4842 N N . LEU A 1 610 ? 25.890 -12.354 4.657 1.00 94.88 610 LEU A N 1
ATOM 4843 C CA . LEU A 1 610 ? 26.359 -11.806 3.387 1.00 94.88 610 LEU A CA 1
ATOM 4844 C C . LEU A 1 610 ? 25.229 -11.809 2.338 1.00 94.88 610 LEU A C 1
ATOM 4846 O O . LEU A 1 610 ? 24.423 -12.744 2.319 1.00 94.88 610 LEU A O 1
ATOM 4850 N N . PRO A 1 611 ? 25.137 -10.788 1.466 1.00 96.12 611 PRO A N 1
ATOM 4851 C CA . PRO A 1 611 ? 24.196 -10.777 0.354 1.00 96.12 611 PRO A CA 1
ATOM 4852 C C . PRO A 1 611 ? 24.637 -11.760 -0.739 1.00 96.12 611 PRO A C 1
ATOM 4854 O O . PRO A 1 611 ? 25.817 -11.826 -1.080 1.00 96.12 611 PRO A O 1
ATOM 4857 N N . TYR A 1 612 ? 23.684 -12.469 -1.345 1.00 94.38 612 TYR A N 1
ATOM 4858 C CA . TYR A 1 612 ? 23.961 -13.271 -2.539 1.00 94.38 612 TYR A CA 1
ATOM 4859 C C . TYR A 1 612 ? 24.185 -12.383 -3.772 1.00 94.38 612 TYR A C 1
ATOM 4861 O O . TYR A 1 612 ? 23.501 -11.375 -3.955 1.00 94.38 612 TYR A O 1
ATOM 4869 N N . ASP A 1 613 ? 25.109 -12.776 -4.649 1.00 87.06 613 ASP A N 1
ATOM 4870 C CA . ASP A 1 613 ? 25.545 -11.975 -5.801 1.00 87.06 613 ASP A CA 1
ATOM 4871 C C . ASP A 1 613 ? 24.428 -11.711 -6.823 1.00 87.06 613 ASP A C 1
ATOM 4873 O O . ASP A 1 613 ? 24.441 -10.677 -7.487 1.00 87.06 613 ASP A O 1
ATOM 4877 N N . HIS A 1 614 ? 23.467 -12.633 -6.958 1.00 91.50 614 HIS A N 1
ATOM 4878 C CA . HIS A 1 614 ? 22.426 -12.583 -7.992 1.00 91.50 614 HIS A CA 1
ATOM 4879 C C . HIS A 1 614 ? 21.295 -11.581 -7.688 1.00 91.50 614 HIS A C 1
ATOM 4881 O O . HIS A 1 614 ? 20.628 -11.099 -8.602 1.00 91.50 614 HIS A O 1
ATOM 4887 N N . SER A 1 615 ? 21.074 -11.275 -6.407 1.00 93.50 615 SER A N 1
ATOM 4888 C CA . SER A 1 615 ? 19.969 -10.450 -5.898 1.00 93.50 615 SER A CA 1
ATOM 4889 C C . SER A 1 615 ? 20.441 -9.166 -5.209 1.00 93.50 615 SER A C 1
ATOM 4891 O O . SER A 1 615 ? 19.613 -8.326 -4.845 1.00 93.50 615 SER A O 1
ATOM 4893 N N . ARG A 1 616 ? 21.756 -8.998 -4.992 1.00 95.19 616 ARG A N 1
ATOM 4894 C CA . ARG A 1 616 ? 22.315 -7.844 -4.272 1.00 95.19 616 ARG A CA 1
ATOM 4895 C C . ARG A 1 616 ? 21.949 -6.509 -4.920 1.00 95.19 616 ARG A C 1
ATOM 4897 O O . ARG A 1 616 ? 21.774 -6.403 -6.135 1.00 95.19 616 ARG A O 1
ATOM 4904 N N . VAL A 1 617 ? 21.898 -5.459 -4.108 1.00 95.94 617 VAL A N 1
ATOM 4905 C CA . VAL A 1 617 ? 21.795 -4.091 -4.620 1.00 95.94 617 VAL A CA 1
ATOM 4906 C C . VAL A 1 617 ? 23.187 -3.613 -5.034 1.00 95.94 617 VAL A C 1
ATOM 4908 O O . VAL A 1 617 ? 24.064 -3.427 -4.194 1.00 95.94 617 VAL A O 1
ATOM 4911 N N . CYS A 1 618 ? 23.401 -3.430 -6.337 1.00 91.38 618 CYS A N 1
ATOM 4912 C CA . CYS A 1 618 ? 24.632 -2.846 -6.870 1.00 91.38 618 CYS A CA 1
ATOM 4913 C C . CYS A 1 618 ? 24.539 -1.315 -6.850 1.00 91.38 618 CYS A C 1
ATOM 4915 O O . CYS A 1 618 ? 23.596 -0.747 -7.408 1.00 91.38 618 CYS A O 1
ATOM 4917 N N . LEU A 1 619 ? 25.517 -0.646 -6.241 1.00 91.06 619 LEU A N 1
ATOM 4918 C CA . LEU A 1 619 ? 25.645 0.810 -6.296 1.00 91.06 619 LEU A CA 1
ATOM 4919 C C . LEU A 1 619 ? 26.299 1.246 -7.612 1.00 91.06 619 LEU A C 1
ATOM 4921 O O . LEU A 1 619 ? 27.205 0.587 -8.117 1.00 91.06 619 LEU A O 1
ATOM 4925 N N . LEU A 1 620 ? 25.861 2.380 -8.154 1.00 86.31 620 LEU A N 1
ATOM 4926 C CA . LEU A 1 620 ? 26.558 3.054 -9.248 1.00 86.31 620 LEU A CA 1
ATOM 4927 C C . LEU A 1 620 ? 27.797 3.791 -8.701 1.00 86.31 620 LEU A C 1
ATOM 4929 O O . LEU A 1 620 ? 27.725 4.358 -7.607 1.00 86.31 620 LEU A O 1
ATOM 4933 N N . PRO A 1 621 ? 28.929 3.826 -9.423 1.00 80.88 621 PRO A N 1
ATOM 4934 C CA . PRO A 1 621 ? 30.086 4.615 -9.010 1.00 80.88 621 PRO A CA 1
ATOM 4935 C C . PRO A 1 621 ? 29.756 6.116 -9.036 1.00 80.88 621 PRO A C 1
ATOM 4937 O O . PRO A 1 621 ? 29.013 6.580 -9.898 1.00 80.88 621 PRO A O 1
ATOM 4940 N N . ASP A 1 622 ? 30.314 6.880 -8.097 1.00 79.25 622 ASP A N 1
ATOM 4941 C CA . ASP A 1 622 ? 30.334 8.347 -8.150 1.00 79.25 622 ASP A CA 1
ATOM 4942 C C . ASP A 1 622 ? 31.599 8.913 -7.484 1.00 79.25 622 ASP A C 1
ATOM 4944 O O . ASP A 1 622 ? 32.427 8.158 -6.974 1.00 79.25 622 ASP A O 1
ATOM 4948 N N . GLU A 1 623 ? 31.745 10.240 -7.508 1.00 77.62 623 GLU A N 1
ATOM 4949 C CA . GLU A 1 623 ? 32.903 11.013 -7.017 1.00 77.62 623 GLU A CA 1
ATOM 4950 C C . GLU A 1 623 ? 33.382 10.630 -5.604 1.00 77.62 623 GLU A C 1
ATOM 4952 O O . GLU A 1 623 ? 34.558 10.788 -5.287 1.00 77.62 623 GLU A O 1
ATOM 4957 N N . PHE A 1 624 ? 32.483 10.112 -4.760 1.00 76.38 624 PHE A N 1
ATOM 4958 C CA . PHE A 1 624 ? 32.758 9.758 -3.365 1.00 76.38 624 PHE A CA 1
ATOM 4959 C C . PHE A 1 624 ? 33.046 8.264 -3.174 1.00 76.38 624 PHE A C 1
ATOM 4961 O O . PHE A 1 624 ? 33.667 7.881 -2.183 1.00 76.38 624 PHE A O 1
ATOM 4968 N N . SER A 1 625 ? 32.600 7.396 -4.091 1.00 77.75 625 SER A N 1
ATOM 4969 C CA . SER A 1 625 ? 33.001 5.988 -4.089 1.00 77.75 625 SER A CA 1
ATOM 4970 C C . SER A 1 625 ? 32.776 5.292 -5.431 1.00 77.75 625 SER A C 1
ATOM 4972 O O . SER A 1 625 ? 31.654 5.227 -5.945 1.00 77.75 625 SER A O 1
ATOM 4974 N N . SER A 1 626 ? 33.835 4.645 -5.918 1.00 75.62 626 SER A N 1
ATOM 4975 C CA . SER A 1 626 ? 33.815 3.662 -7.007 1.00 75.62 626 SER A CA 1
ATOM 4976 C C . SER A 1 626 ? 33.371 2.256 -6.562 1.00 75.62 626 SER A C 1
ATOM 4978 O O . SER A 1 626 ? 33.344 1.334 -7.375 1.00 75.62 626 SER A O 1
ATOM 4980 N N . SER A 1 627 ? 33.032 2.063 -5.280 1.00 83.38 627 SER A N 1
ATOM 4981 C CA . SER A 1 627 ? 32.511 0.794 -4.762 1.00 83.38 627 SER A CA 1
ATOM 4982 C C . SER A 1 627 ? 31.069 0.566 -5.220 1.00 83.38 627 SER A C 1
ATOM 4984 O O . SER A 1 627 ? 30.190 1.390 -4.978 1.00 83.38 627 SER A O 1
ATOM 4986 N N . ASP A 1 628 ? 30.822 -0.595 -5.823 1.00 89.19 628 ASP A N 1
ATOM 4987 C CA . ASP A 1 628 ? 29.504 -1.062 -6.260 1.00 89.19 628 ASP A CA 1
ATOM 4988 C C . ASP A 1 628 ? 28.730 -1.810 -5.156 1.00 89.19 628 ASP A C 1
ATOM 4990 O O . ASP A 1 628 ? 27.665 -2.378 -5.412 1.00 89.19 628 ASP A O 1
ATOM 4994 N N . TYR A 1 629 ? 29.279 -1.877 -3.939 1.00 95.62 629 TYR A N 1
ATOM 4995 C CA . TYR A 1 629 ? 28.855 -2.821 -2.909 1.00 95.62 629 TYR A CA 1
ATOM 4996 C C . TYR A 1 629 ? 28.209 -2.166 -1.685 1.00 95.62 629 TYR A C 1
ATOM 4998 O O . TYR A 1 629 ? 28.800 -1.305 -1.029 1.00 95.62 629 TYR A O 1
ATOM 5006 N N . ILE A 1 630 ? 27.043 -2.704 -1.322 1.00 97.94 630 ILE A N 1
ATOM 5007 C CA . ILE A 1 630 ? 26.367 -2.546 -0.033 1.00 97.94 630 ILE A CA 1
ATOM 5008 C C . ILE A 1 630 ? 25.778 -3.903 0.394 1.00 97.94 630 ILE A C 1
ATOM 5010 O O . ILE A 1 630 ? 25.385 -4.710 -0.451 1.00 97.94 630 ILE A O 1
ATOM 5014 N N . ASN A 1 631 ? 25.700 -4.177 1.702 1.00 98.12 631 ASN A N 1
ATOM 5015 C CA . ASN A 1 631 ? 25.093 -5.407 2.230 1.00 98.12 631 ASN A CA 1
ATOM 5016 C C . ASN A 1 631 ? 23.553 -5.318 2.221 1.00 98.12 631 ASN A C 1
ATOM 5018 O O . ASN A 1 631 ? 22.906 -5.153 3.260 1.00 98.12 631 ASN A O 1
ATOM 5022 N N . ALA A 1 632 ? 22.983 -5.418 1.020 1.00 98.38 632 ALA A N 1
ATOM 5023 C CA . ALA A 1 632 ? 21.551 -5.382 0.762 1.00 98.38 632 ALA A CA 1
ATOM 5024 C C . ALA A 1 632 ? 21.170 -6.289 -0.419 1.00 98.38 632 ALA A C 1
ATOM 5026 O O . ALA A 1 632 ? 21.947 -6.433 -1.363 1.00 98.38 632 ALA A O 1
ATOM 5027 N N . ASN A 1 633 ? 19.957 -6.844 -0.402 1.00 98.25 633 ASN A N 1
ATOM 5028 C CA . ASN A 1 633 ? 19.372 -7.610 -1.507 1.00 98.25 633 ASN A CA 1
ATOM 5029 C C . ASN A 1 633 ? 17.990 -7.064 -1.863 1.00 98.25 633 ASN A C 1
ATOM 5031 O O . ASN A 1 633 ? 17.210 -6.727 -0.969 1.00 98.25 633 ASN A O 1
ATOM 5035 N N . TYR A 1 634 ? 17.674 -7.035 -3.157 1.00 97.06 634 TYR A N 1
ATOM 5036 C CA . TYR A 1 634 ? 16.286 -7.004 -3.608 1.00 97.06 634 TYR A CA 1
ATOM 5037 C C . TYR A 1 634 ? 15.631 -8.347 -3.288 1.00 97.06 634 TYR A C 1
ATOM 5039 O O . TYR A 1 634 ? 16.272 -9.386 -3.443 1.00 97.06 634 TYR A O 1
ATOM 5047 N N . LEU A 1 635 ? 14.362 -8.321 -2.888 1.00 93.25 635 LEU A N 1
ATOM 5048 C CA . LEU A 1 635 ? 13.560 -9.521 -2.655 1.00 93.25 635 LEU A CA 1
ATOM 5049 C C . LEU A 1 635 ? 12.295 -9.510 -3.522 1.00 93.25 635 LEU A C 1
ATOM 5051 O O . LEU A 1 635 ? 11.725 -8.444 -3.780 1.00 93.25 635 LEU A O 1
ATOM 5055 N N . THR A 1 636 ? 11.828 -10.714 -3.859 1.00 81.75 636 THR A N 1
ATOM 5056 C CA . THR A 1 636 ? 10.763 -11.049 -4.819 1.00 81.75 636 THR A CA 1
ATOM 5057 C C . THR A 1 636 ? 11.111 -10.755 -6.283 1.00 81.75 636 THR A C 1
ATOM 5059 O O . THR A 1 636 ? 11.872 -9.843 -6.603 1.00 81.75 636 THR A O 1
ATOM 5062 N N . GLU A 1 637 ? 10.486 -11.502 -7.203 1.00 72.44 637 GLU A N 1
ATOM 5063 C CA . GLU A 1 637 ? 10.632 -11.338 -8.664 1.00 72.44 637 GLU A CA 1
ATOM 5064 C C . GLU A 1 637 ? 10.397 -9.889 -9.134 1.00 72.44 637 GLU A C 1
ATOM 5066 O O . GLU A 1 637 ? 11.056 -9.409 -10.055 1.00 72.44 637 GLU A O 1
ATOM 5071 N N . ASN A 1 638 ? 9.473 -9.179 -8.477 1.00 74.62 638 ASN A N 1
ATOM 5072 C CA . ASN A 1 638 ? 9.113 -7.793 -8.790 1.00 74.62 638 ASN A CA 1
ATOM 5073 C C . ASN A 1 638 ? 9.977 -6.758 -8.045 1.00 74.62 638 ASN A C 1
ATOM 5075 O O . ASN A 1 638 ? 9.711 -5.562 -8.165 1.00 74.62 638 ASN A O 1
ATOM 5079 N N . LYS A 1 639 ? 10.977 -7.194 -7.264 1.00 86.00 639 LYS A N 1
ATOM 5080 C CA . LYS A 1 639 ? 11.845 -6.347 -6.428 1.00 86.00 639 LYS A CA 1
ATOM 5081 C C . LYS A 1 639 ? 11.053 -5.445 -5.475 1.00 86.00 639 LYS A C 1
ATOM 5083 O O . LYS A 1 639 ? 11.378 -4.274 -5.291 1.00 86.00 639 LYS A O 1
ATOM 5088 N N . THR A 1 640 ? 9.990 -5.989 -4.878 1.00 88.19 640 THR A N 1
ATOM 5089 C CA . THR A 1 640 ? 9.052 -5.239 -4.022 1.00 88.19 640 THR A CA 1
ATOM 5090 C C . THR A 1 640 ? 9.724 -4.679 -2.763 1.00 88.19 640 THR A C 1
ATOM 5092 O O . THR A 1 640 ? 9.302 -3.641 -2.255 1.00 88.19 640 THR A O 1
ATOM 5095 N N . TYR A 1 641 ? 10.789 -5.331 -2.287 1.00 96.62 641 TYR A N 1
ATOM 5096 C CA . TYR A 1 641 ? 11.510 -4.947 -1.074 1.00 96.62 641 TYR A CA 1
ATOM 5097 C C . TYR A 1 641 ? 13.021 -4.887 -1.303 1.00 96.62 641 TYR A C 1
ATOM 5099 O O . TYR A 1 641 ? 13.562 -5.627 -2.127 1.00 96.62 641 TYR A O 1
ATOM 5107 N N . ILE A 1 642 ? 13.704 -4.075 -0.498 1.00 98.38 642 ILE A N 1
ATOM 5108 C CA . ILE A 1 642 ? 15.143 -4.186 -0.240 1.00 98.38 642 ILE A CA 1
ATOM 5109 C C . ILE A 1 642 ? 15.331 -4.593 1.221 1.00 98.38 642 ILE A C 1
ATOM 5111 O O . ILE A 1 642 ? 14.917 -3.861 2.118 1.00 98.38 642 ILE A O 1
ATOM 5115 N N . ALA A 1 643 ? 15.997 -5.720 1.472 1.00 98.50 643 ALA A N 1
ATOM 5116 C CA . ALA A 1 643 ? 16.450 -6.095 2.809 1.00 98.50 643 ALA A CA 1
ATOM 5117 C C . ALA A 1 643 ? 17.945 -5.805 2.964 1.00 98.50 643 ALA A C 1
ATOM 5119 O O . ALA A 1 643 ? 18.763 -6.298 2.187 1.00 98.50 643 ALA A O 1
ATOM 5120 N N . THR A 1 644 ? 18.300 -5.009 3.973 1.00 98.62 644 THR A N 1
ATOM 5121 C CA . THR A 1 644 ? 19.666 -4.509 4.211 1.00 98.62 644 THR A CA 1
ATOM 5122 C C . THR A 1 644 ? 20.066 -4.632 5.678 1.00 98.62 644 THR A C 1
ATOM 5124 O O . THR A 1 644 ? 19.213 -4.630 6.568 1.00 98.62 644 THR A O 1
ATOM 5127 N N . GLN A 1 645 ? 21.370 -4.722 5.951 1.00 98.12 645 GLN A N 1
ATOM 5128 C CA . GLN A 1 645 ? 21.890 -4.523 7.308 1.00 98.12 645 GLN A CA 1
ATOM 5129 C C . GLN A 1 645 ? 21.598 -3.095 7.813 1.00 98.12 645 GLN A C 1
ATOM 5131 O O . GLN A 1 645 ? 21.419 -2.170 7.016 1.00 98.12 645 GLN A O 1
ATOM 5136 N N . GLY A 1 646 ? 21.615 -2.906 9.133 1.00 98.12 646 GLY A N 1
ATOM 5137 C CA . GLY A 1 646 ? 21.668 -1.586 9.760 1.00 98.12 646 GLY A CA 1
ATOM 5138 C C . GLY A 1 646 ? 23.031 -0.937 9.504 1.00 98.12 646 GLY A C 1
ATOM 5139 O O . GLY A 1 646 ? 24.046 -1.589 9.788 1.00 98.12 646 GLY A O 1
ATOM 5140 N N . PRO A 1 647 ? 23.096 0.299 8.968 1.00 97.88 647 PRO A N 1
ATOM 5141 C CA . PRO A 1 647 ? 24.351 0.931 8.568 1.00 97.88 647 PRO A CA 1
ATOM 5142 C C . PRO A 1 647 ? 25.431 0.883 9.649 1.00 97.88 647 PRO A C 1
ATOM 5144 O O . PRO A 1 647 ? 25.144 1.078 10.830 1.00 97.88 647 PRO A O 1
ATOM 5147 N N . LEU A 1 648 ? 26.664 0.598 9.233 1.00 97.50 648 LEU A N 1
ATOM 5148 C CA . LEU A 1 648 ? 27.909 0.918 9.943 1.00 97.50 648 LEU A CA 1
ATOM 5149 C C . LEU A 1 648 ? 28.301 2.368 9.632 1.00 97.50 648 LEU A C 1
ATOM 5151 O O . LEU A 1 648 ? 27.936 2.868 8.564 1.00 97.50 648 LEU A O 1
ATOM 5155 N N . SER A 1 649 ? 29.107 3.004 10.483 1.00 96.31 649 SER A N 1
ATOM 5156 C CA . SER A 1 649 ? 29.574 4.390 10.298 1.00 96.31 649 SER A CA 1
ATOM 5157 C C . SER A 1 649 ? 30.248 4.610 8.937 1.00 96.31 649 SER A C 1
ATOM 5159 O O . SER A 1 649 ? 29.923 5.559 8.227 1.00 96.31 649 SER A O 1
ATOM 5161 N N . SER A 1 650 ? 31.066 3.648 8.507 1.00 94.75 650 SER A N 1
ATOM 5162 C CA . SER A 1 650 ? 31.718 3.576 7.190 1.00 94.75 650 SER A CA 1
ATOM 5163 C C . SER A 1 650 ? 30.775 3.379 5.989 1.00 94.75 650 SER A C 1
ATOM 5165 O O . SER A 1 650 ? 31.229 3.436 4.850 1.00 94.75 650 SER A O 1
ATOM 5167 N N . THR A 1 651 ? 29.478 3.140 6.212 1.00 96.81 651 THR A N 1
ATOM 5168 C CA . THR A 1 651 ? 28.489 2.775 5.171 1.00 96.81 651 THR A CA 1
ATOM 5169 C C . THR A 1 651 ? 27.238 3.663 5.150 1.00 96.81 651 THR A C 1
ATOM 5171 O O . THR A 1 651 ? 26.339 3.426 4.346 1.00 96.81 651 THR A O 1
ATOM 5174 N N . ILE A 1 652 ? 27.152 4.704 5.988 1.00 97.62 652 ILE A N 1
ATOM 5175 C CA . ILE A 1 652 ? 25.991 5.620 6.002 1.00 97.62 652 ILE A CA 1
ATOM 5176 C C . ILE A 1 652 ? 25.822 6.319 4.638 1.00 97.62 652 ILE A C 1
ATOM 5178 O O . ILE A 1 652 ? 24.706 6.428 4.129 1.00 97.62 652 ILE A O 1
ATOM 5182 N N . THR A 1 653 ? 26.927 6.729 4.009 1.00 95.75 653 THR A N 1
ATOM 5183 C CA . THR A 1 653 ? 26.926 7.311 2.656 1.00 95.75 653 THR A CA 1
ATOM 5184 C C . THR A 1 653 ? 26.430 6.314 1.606 1.00 95.75 653 THR A C 1
ATOM 5186 O O . THR A 1 653 ? 25.573 6.665 0.799 1.00 95.75 653 THR A O 1
ATOM 5189 N N . ASP A 1 654 ? 26.893 5.059 1.650 1.00 96.00 654 ASP A N 1
ATOM 5190 C CA . ASP A 1 654 ? 26.428 3.989 0.751 1.00 96.00 654 ASP A CA 1
ATOM 5191 C C . ASP A 1 654 ? 24.918 3.729 0.906 1.00 96.00 654 ASP A C 1
ATOM 5193 O O . ASP A 1 654 ? 24.216 3.496 -0.079 1.00 96.00 654 ASP A O 1
ATOM 5197 N N . PHE A 1 655 ? 24.400 3.794 2.136 1.00 97.88 655 PHE A N 1
ATOM 5198 C CA . PHE A 1 655 ? 22.987 3.576 2.447 1.00 97.88 655 PHE A CA 1
ATOM 5199 C C . PHE A 1 655 ? 22.085 4.676 1.866 1.00 97.88 655 PHE A C 1
ATOM 5201 O O . PHE A 1 655 ? 21.109 4.371 1.178 1.00 97.88 655 PHE A O 1
ATOM 5208 N N . TRP A 1 656 ? 22.436 5.956 2.039 1.00 96.25 656 TRP A N 1
ATOM 5209 C CA . TRP A 1 656 ? 21.699 7.047 1.385 1.00 96.25 656 TRP A CA 1
ATOM 5210 C C . TRP A 1 656 ? 21.859 7.036 -0.136 1.00 96.25 656 TRP A C 1
ATOM 5212 O O . TRP A 1 656 ? 20.890 7.289 -0.855 1.00 96.25 656 TRP A O 1
ATOM 5222 N N . LYS A 1 657 ? 23.043 6.668 -0.639 1.00 94.25 657 LYS A N 1
ATOM 5223 C CA . LYS A 1 657 ? 23.307 6.465 -2.070 1.00 94.25 657 LYS A CA 1
ATOM 5224 C C . LYS A 1 657 ? 22.396 5.385 -2.655 1.00 94.25 657 LYS A C 1
ATOM 5226 O O . LYS A 1 657 ? 21.797 5.618 -3.704 1.00 94.25 657 LYS A O 1
ATOM 5231 N N . MET A 1 658 ? 22.193 4.275 -1.940 1.00 95.81 658 MET A N 1
ATOM 5232 C CA . MET A 1 658 ? 21.217 3.240 -2.290 1.00 95.81 658 MET A CA 1
ATOM 5233 C C . MET A 1 658 ? 19.789 3.798 -2.350 1.00 95.81 658 MET A C 1
ATOM 5235 O O . MET A 1 658 ? 19.113 3.617 -3.363 1.00 95.81 658 MET A O 1
ATOM 5239 N N . ILE A 1 659 ? 19.332 4.505 -1.310 1.00 95.50 659 ILE A N 1
ATOM 5240 C CA . ILE A 1 659 ? 17.971 5.075 -1.237 1.00 95.50 659 ILE A CA 1
ATOM 5241 C C . ILE A 1 659 ? 17.711 6.042 -2.398 1.00 95.50 659 ILE A C 1
ATOM 5243 O O . ILE A 1 659 ? 16.710 5.909 -3.103 1.00 95.50 659 ILE A O 1
ATOM 5247 N N . HIS A 1 660 ? 18.641 6.965 -2.663 1.00 92.00 660 HIS A N 1
ATOM 5248 C CA . HIS A 1 660 ? 18.528 7.900 -3.781 1.00 92.00 660 HIS A CA 1
ATOM 5249 C C . HIS A 1 660 ? 18.544 7.189 -5.146 1.00 92.00 660 HIS A C 1
ATOM 5251 O O . HIS A 1 660 ? 17.734 7.513 -6.013 1.00 92.00 660 HIS A O 1
ATOM 5257 N N . GLN A 1 661 ? 19.443 6.220 -5.353 1.00 91.50 661 GLN A N 1
ATOM 5258 C CA . GLN A 1 661 ? 19.561 5.476 -6.615 1.00 91.50 661 GLN A CA 1
ATOM 5259 C C . GLN A 1 661 ? 18.310 4.639 -6.917 1.00 91.50 661 GLN A C 1
ATOM 5261 O O . GLN A 1 661 ? 17.875 4.561 -8.061 1.00 91.50 661 GLN A O 1
ATOM 5266 N N . THR A 1 662 ? 17.735 4.017 -5.890 1.00 88.56 662 THR A N 1
ATOM 5267 C CA . THR A 1 662 ? 16.536 3.166 -5.995 1.00 88.56 662 THR A CA 1
ATOM 5268 C C . THR A 1 662 ? 15.229 3.958 -5.977 1.00 88.56 662 THR A C 1
ATOM 5270 O O . THR A 1 662 ? 14.170 3.372 -6.180 1.00 88.56 662 THR A O 1
ATOM 5273 N N . LYS A 1 663 ? 15.301 5.279 -5.735 1.00 88.81 663 LYS A N 1
ATOM 5274 C CA . LYS A 1 663 ? 14.166 6.192 -5.504 1.00 88.81 663 LYS A CA 1
ATOM 5275 C C . LYS A 1 663 ? 13.165 5.642 -4.467 1.00 88.81 663 LYS A C 1
ATOM 5277 O O . LYS A 1 663 ? 11.961 5.862 -4.562 1.00 88.81 663 LYS A O 1
ATOM 5282 N N . CYS A 1 664 ? 13.698 4.938 -3.466 1.00 88.38 664 CYS A N 1
ATOM 5283 C CA . CYS A 1 664 ? 12.961 4.307 -2.376 1.00 88.38 664 CYS A CA 1
ATOM 5284 C C . CYS A 1 664 ? 12.376 5.369 -1.432 1.00 88.38 664 CYS A C 1
ATOM 5286 O O . CYS A 1 664 ? 13.121 6.028 -0.707 1.00 88.38 664 CYS A O 1
ATOM 5288 N N . SER A 1 665 ? 11.051 5.528 -1.415 1.00 90.50 665 SER A N 1
ATOM 5289 C CA . SER A 1 665 ? 10.367 6.536 -0.590 1.00 90.50 665 SER A CA 1
ATOM 5290 C C . SER A 1 665 ? 9.981 6.063 0.816 1.00 90.50 665 SER A C 1
ATOM 5292 O O . SER A 1 665 ? 9.472 6.873 1.583 1.00 90.50 665 SER A O 1
ATOM 5294 N N . ILE A 1 666 ? 10.205 4.790 1.176 1.00 94.56 666 ILE A N 1
ATOM 5295 C CA . ILE A 1 666 ? 9.823 4.241 2.491 1.00 94.56 666 ILE A CA 1
ATOM 5296 C C . ILE A 1 666 ? 10.958 3.417 3.106 1.00 94.56 666 ILE A C 1
ATOM 5298 O O . ILE A 1 666 ? 11.449 2.464 2.499 1.00 94.56 666 ILE A O 1
ATOM 5302 N N . ILE A 1 667 ? 11.321 3.751 4.346 1.00 97.50 667 ILE A N 1
ATOM 5303 C CA . ILE A 1 667 ? 12.258 3.012 5.195 1.00 97.50 667 ILE A CA 1
ATOM 5304 C C . ILE A 1 667 ? 11.511 2.423 6.396 1.00 97.50 667 ILE A C 1
ATOM 5306 O O . ILE A 1 667 ? 10.834 3.141 7.129 1.00 97.50 667 ILE A O 1
ATOM 5310 N N . VAL A 1 668 ? 11.698 1.129 6.647 1.00 97.75 668 VAL A N 1
ATOM 5311 C CA . VAL A 1 668 ? 11.182 0.410 7.817 1.00 97.75 668 VAL A CA 1
ATOM 5312 C C . VAL A 1 668 ? 12.360 -0.078 8.665 1.00 97.75 668 VAL A C 1
ATOM 5314 O O . VAL A 1 668 ? 13.059 -1.031 8.307 1.00 97.75 668 VAL A O 1
ATOM 5317 N N . MET A 1 669 ? 12.593 0.583 9.798 1.00 98.06 669 MET A N 1
ATOM 5318 C CA . MET A 1 669 ? 13.654 0.274 10.759 1.00 98.06 669 MET A CA 1
ATOM 5319 C C . MET A 1 669 ? 13.087 -0.528 11.936 1.00 98.06 669 MET A C 1
ATOM 5321 O O . MET A 1 669 ? 12.251 -0.046 12.691 1.00 98.06 669 MET A O 1
ATOM 5325 N N . LEU A 1 670 ? 13.560 -1.756 12.137 1.00 96.62 670 LEU A N 1
ATOM 5326 C CA . LEU A 1 670 ? 13.015 -2.692 13.133 1.00 96.62 670 LEU A CA 1
ATOM 5327 C C . LEU A 1 670 ? 13.989 -2.907 14.305 1.00 96.62 670 LEU A C 1
ATOM 5329 O O . LEU A 1 670 ? 14.281 -4.041 14.688 1.00 96.62 670 LEU A O 1
ATOM 5333 N N . THR A 1 671 ? 14.610 -1.839 14.808 1.00 93.88 671 THR A N 1
ATOM 5334 C CA . THR A 1 671 ? 15.663 -1.917 15.838 1.00 93.88 671 THR A CA 1
ATOM 5335 C C . THR A 1 671 ? 15.836 -0.580 16.564 1.00 93.88 671 THR A C 1
ATOM 5337 O O . THR A 1 671 ? 15.637 0.486 15.970 1.00 93.88 671 THR A O 1
ATOM 5340 N N . LYS A 1 672 ? 16.240 -0.622 17.840 1.00 93.69 672 LYS A N 1
ATOM 5341 C CA . LYS A 1 672 ? 16.839 0.544 18.511 1.00 93.69 672 LYS A CA 1
ATOM 5342 C C . LYS A 1 672 ? 18.308 0.666 18.065 1.00 93.69 672 LYS A C 1
ATOM 5344 O O . LYS A 1 672 ? 18.870 -0.275 17.511 1.00 93.69 672 LYS A O 1
ATOM 5349 N N . LEU A 1 673 ? 18.929 1.830 18.266 1.00 94.56 673 LEU A N 1
ATOM 5350 C CA . LEU A 1 673 ? 20.330 2.063 17.866 1.00 94.56 673 LEU A CA 1
ATOM 5351 C C . LEU A 1 673 ? 21.296 1.151 18.637 1.00 94.56 673 LEU A C 1
ATOM 5353 O O . LEU A 1 673 ? 22.095 0.429 18.040 1.00 94.56 673 LEU A O 1
ATOM 5357 N N . SER A 1 674 ? 21.155 1.141 19.963 1.00 92.19 674 SER A N 1
ATOM 5358 C CA . SER A 1 674 ? 21.813 0.209 20.876 1.00 92.19 674 SER A CA 1
ATOM 5359 C C . SER A 1 674 ? 20.761 -0.561 21.672 1.00 92.19 674 SER A C 1
ATOM 5361 O O . SER A 1 674 ? 19.654 -0.075 21.912 1.00 92.19 674 SER A O 1
ATOM 5363 N N . GLU A 1 675 ? 21.106 -1.791 22.018 1.00 89.00 675 GLU A N 1
ATOM 5364 C CA . GLU A 1 675 ? 20.220 -2.833 22.530 1.00 89.00 675 GLU A CA 1
ATOM 5365 C C . GLU A 1 675 ? 21.100 -3.752 23.404 1.00 89.00 675 GLU A C 1
ATOM 5367 O O . GLU A 1 675 ? 22.107 -4.275 22.918 1.00 89.00 675 GLU A O 1
ATOM 5372 N N . ASN A 1 676 ? 20.809 -3.850 24.709 1.00 85.56 676 ASN A N 1
ATOM 5373 C CA . ASN A 1 676 ? 21.672 -4.483 25.726 1.00 85.56 676 ASN A CA 1
ATOM 5374 C C . ASN A 1 676 ? 23.156 -4.053 25.639 1.00 85.56 676 ASN A C 1
ATOM 5376 O O . ASN A 1 676 ? 24.070 -4.879 25.615 1.00 85.56 676 ASN A O 1
ATOM 5380 N N . GLY A 1 677 ? 23.387 -2.740 25.509 1.00 84.38 677 GLY A N 1
ATOM 5381 C CA . GLY A 1 677 ? 24.715 -2.128 25.355 1.00 84.38 677 GLY A CA 1
ATOM 5382 C C . GLY A 1 677 ? 25.390 -2.359 23.994 1.00 84.38 677 GLY A C 1
ATOM 5383 O O . GLY A 1 677 ? 26.436 -1.772 23.726 1.00 84.38 677 GLY A O 1
ATOM 5384 N N . LYS A 1 678 ? 24.811 -3.183 23.110 1.00 89.00 678 LYS A N 1
ATOM 5385 C CA . LYS A 1 678 ? 25.398 -3.567 21.820 1.00 89.00 678 LYS A CA 1
ATOM 5386 C C . LYS A 1 678 ? 24.769 -2.772 20.678 1.00 89.00 678 LYS A C 1
ATOM 5388 O O . LYS A 1 678 ? 23.567 -2.864 20.426 1.00 89.00 678 LYS A O 1
ATOM 5393 N N . LEU A 1 679 ? 25.607 -2.047 19.937 1.00 93.38 679 LEU A N 1
ATOM 5394 C CA . LEU A 1 679 ? 25.216 -1.261 18.765 1.00 93.38 679 LEU A CA 1
ATOM 5395 C C . LEU A 1 679 ? 24.663 -2.158 17.638 1.00 93.38 679 LEU A C 1
ATOM 5397 O O . LEU A 1 679 ? 25.369 -3.015 17.100 1.00 93.38 679 LEU A O 1
ATOM 5401 N N . LYS A 1 680 ? 23.406 -1.932 17.247 1.00 95.00 680 LYS A N 1
ATOM 5402 C CA . LYS A 1 680 ? 22.686 -2.670 16.191 1.00 95.00 680 LYS A CA 1
ATOM 5403 C C . LYS A 1 680 ? 22.645 -1.905 14.870 1.00 95.00 680 LYS A C 1
ATOM 5405 O O . LYS A 1 680 ? 22.744 -2.507 13.807 1.00 95.00 680 LYS A O 1
ATOM 5410 N N . SER A 1 681 ? 22.536 -0.583 14.929 1.00 96.75 681 SER A N 1
ATOM 5411 C CA . SER A 1 681 ? 22.573 0.318 13.776 1.00 96.75 681 SER A CA 1
ATOM 5412 C C . SER A 1 681 ? 23.196 1.635 14.208 1.00 96.75 681 SER A C 1
ATOM 5414 O O . SER A 1 681 ? 22.912 2.099 15.309 1.00 96.75 681 SER A O 1
ATOM 5416 N N . GLU A 1 682 ? 23.977 2.268 13.335 1.00 97.56 682 GLU A N 1
ATOM 5417 C CA . GLU A 1 682 ? 24.263 3.692 13.508 1.00 97.56 682 GLU A CA 1
ATOM 5418 C C . GLU A 1 682 ? 22.995 4.528 13.337 1.00 97.56 682 GLU A C 1
ATOM 5420 O O . GLU A 1 682 ? 22.039 4.112 12.666 1.00 97.56 682 GLU A O 1
ATOM 5425 N N . GLN A 1 683 ? 23.038 5.750 13.868 1.00 97.75 683 GLN A N 1
ATOM 5426 C CA . GLN A 1 683 ? 22.098 6.796 13.504 1.00 97.75 683 GLN A CA 1
ATOM 5427 C C . GLN A 1 683 ? 22.509 7.412 12.162 1.00 97.75 683 GLN A C 1
ATOM 5429 O O . GLN A 1 683 ? 23.377 8.280 12.082 1.00 97.75 683 GLN A O 1
ATOM 5434 N N . TYR A 1 684 ? 21.848 6.979 11.093 1.00 97.81 684 TYR A N 1
ATOM 5435 C CA . TYR A 1 684 ? 22.096 7.474 9.739 1.00 97.81 684 TYR A CA 1
ATOM 5436 C C . TYR A 1 684 ? 21.308 8.749 9.387 1.00 97.81 684 TYR A C 1
ATOM 5438 O O . TYR A 1 684 ? 21.382 9.193 8.247 1.00 97.81 684 TYR A O 1
ATOM 5446 N N . TRP A 1 685 ? 20.566 9.352 10.322 1.00 97.81 685 TRP A N 1
ATOM 5447 C CA . TRP A 1 685 ? 19.694 10.508 10.067 1.00 97.81 685 TRP A CA 1
ATOM 5448 C C . TRP A 1 685 ? 20.029 11.752 10.922 1.00 97.81 685 TRP A C 1
ATOM 5450 O O . TRP A 1 685 ? 20.616 11.635 12.006 1.00 97.81 685 TRP A O 1
ATOM 5460 N N . PRO A 1 686 ? 19.660 12.966 10.466 1.00 97.12 686 PRO A N 1
ATOM 5461 C CA . PRO A 1 686 ? 19.714 14.184 11.275 1.00 97.12 686 PRO A CA 1
ATOM 5462 C C . PRO A 1 686 ? 18.543 14.298 12.265 1.00 97.12 686 PRO A C 1
ATOM 5464 O O . PRO A 1 686 ? 17.449 13.786 12.017 1.00 97.12 686 PRO A O 1
ATOM 5467 N N . GLU A 1 687 ? 18.767 15.029 13.359 1.00 96.12 687 GLU A N 1
ATOM 5468 C CA . GLU A 1 687 ? 17.697 15.475 14.265 1.00 96.12 687 GLU A CA 1
ATOM 5469 C C . GLU A 1 687 ? 16.657 16.330 13.530 1.00 96.12 687 GLU A C 1
ATOM 5471 O O . GLU A 1 687 ? 16.921 16.823 12.432 1.00 96.12 687 GLU A O 1
ATOM 5476 N N . LEU A 1 688 ? 15.481 16.511 14.135 1.00 94.81 688 LEU A N 1
ATOM 5477 C CA . LEU A 1 688 ? 14.404 17.345 13.594 1.00 94.81 688 LEU A CA 1
ATOM 5478 C C . LEU A 1 688 ? 14.913 18.744 13.192 1.00 94.81 688 LEU A C 1
ATOM 5480 O O . LEU A 1 688 ? 15.715 19.342 13.903 1.00 94.81 688 LEU A O 1
ATOM 5484 N N . GLU A 1 689 ? 14.477 19.221 12.022 1.00 91.19 689 GLU A N 1
ATOM 5485 C CA . GLU A 1 689 ? 14.881 20.471 11.347 1.00 91.19 689 GLU A CA 1
ATOM 5486 C C . GLU A 1 689 ? 16.365 20.572 10.934 1.00 91.19 689 GLU A C 1
ATOM 5488 O O . GLU A 1 689 ? 16.706 21.339 10.027 1.00 91.19 689 GLU A O 1
ATOM 5493 N N . VAL A 1 690 ? 17.246 19.730 11.479 1.00 96.25 690 VAL A N 1
ATOM 5494 C CA . VAL A 1 690 ? 18.656 19.650 11.086 1.00 96.25 690 VAL A CA 1
ATOM 5495 C C . VAL A 1 690 ? 18.800 19.028 9.693 1.00 96.25 690 VAL A C 1
ATOM 5497 O O . VAL A 1 690 ? 18.060 18.132 9.273 1.00 96.25 690 VAL A O 1
ATOM 5500 N N . THR A 1 691 ? 19.810 19.499 8.962 1.00 96.25 691 THR A N 1
ATOM 5501 C CA . THR A 1 691 ? 20.246 18.929 7.683 1.00 96.25 691 THR A CA 1
ATOM 5502 C C . THR A 1 691 ? 21.670 18.396 7.829 1.00 96.25 691 THR A C 1
ATOM 5504 O O . THR A 1 691 ? 22.534 19.094 8.355 1.00 96.25 691 THR A O 1
ATOM 5507 N N . LYS A 1 692 ? 21.921 17.161 7.386 1.00 96.94 692 LYS A N 1
ATOM 5508 C CA . LYS A 1 692 ? 23.251 16.526 7.344 1.00 96.94 692 LYS A CA 1
ATOM 5509 C C . LYS A 1 692 ? 23.538 16.040 5.925 1.00 96.94 692 LYS A C 1
ATOM 5511 O O . LYS A 1 692 ? 22.632 15.567 5.241 1.00 96.94 692 LYS A O 1
ATOM 5516 N N . THR A 1 693 ? 24.794 16.130 5.503 1.00 95.44 693 THR A N 1
ATOM 5517 C CA . THR A 1 693 ? 25.229 15.715 4.164 1.00 95.44 693 THR A CA 1
ATOM 5518 C C . THR A 1 693 ? 26.043 14.430 4.244 1.00 95.44 693 THR A C 1
ATOM 5520 O O . THR A 1 693 ? 26.980 14.328 5.033 1.00 95.44 693 THR A O 1
ATOM 5523 N N . TYR A 1 694 ? 25.688 13.453 3.413 1.00 93.62 694 TYR A N 1
ATOM 5524 C CA . TYR A 1 694 ? 26.322 12.143 3.324 1.00 93.62 694 TYR A CA 1
ATOM 5525 C C . TYR A 1 694 ? 26.839 11.958 1.890 1.00 93.62 694 TYR A C 1
ATOM 5527 O O . TYR A 1 694 ? 26.073 11.679 0.965 1.00 93.62 694 TYR A O 1
ATOM 5535 N N . GLY A 1 695 ? 28.137 12.201 1.684 1.00 90.50 695 GLY A N 1
ATOM 5536 C CA . GLY A 1 695 ? 28.720 12.337 0.346 1.00 90.50 695 GLY A CA 1
ATOM 5537 C C . GLY A 1 695 ? 28.134 13.546 -0.390 1.00 90.50 695 GLY A C 1
ATOM 5538 O O . GLY A 1 695 ? 28.296 14.678 0.049 1.00 90.50 695 GLY A O 1
ATOM 5539 N N . ASN A 1 696 ? 27.406 13.295 -1.477 1.00 90.19 696 ASN A N 1
ATOM 5540 C CA . ASN A 1 696 ? 26.695 14.294 -2.289 1.00 90.19 696 ASN A CA 1
ATOM 5541 C C . ASN A 1 696 ? 25.161 14.278 -2.082 1.00 90.19 696 ASN A C 1
ATOM 5543 O O . ASN A 1 696 ? 24.422 14.796 -2.919 1.00 90.19 696 ASN A O 1
ATOM 5547 N N . ILE A 1 697 ? 24.669 13.675 -0.992 1.00 94.00 697 ILE A N 1
ATOM 5548 C CA . ILE A 1 697 ? 23.242 13.655 -0.629 1.00 94.00 697 ILE A CA 1
ATOM 5549 C C . ILE A 1 697 ? 23.038 14.451 0.658 1.00 94.00 697 ILE A C 1
ATOM 5551 O O . ILE A 1 697 ? 23.495 14.041 1.725 1.00 94.00 697 ILE A O 1
ATOM 5555 N N . SER A 1 698 ? 22.305 15.558 0.573 1.00 96.25 698 SER A N 1
ATOM 5556 C CA . SER A 1 698 ? 21.844 16.305 1.745 1.00 96.25 698 SER A CA 1
ATOM 5557 C C . SER A 1 698 ? 20.503 15.745 2.213 1.00 96.25 698 SER A C 1
ATOM 5559 O O . SER A 1 698 ? 19.545 15.697 1.445 1.00 96.25 698 SER A O 1
ATOM 5561 N N . VAL A 1 699 ? 20.427 15.334 3.475 1.00 97.69 699 VAL A N 1
ATOM 5562 C CA . VAL A 1 699 ? 19.234 14.781 4.130 1.00 97.69 699 VAL A CA 1
ATOM 5563 C C . VAL A 1 699 ? 18.768 15.781 5.178 1.00 97.69 699 VAL A C 1
ATOM 5565 O O . VAL A 1 699 ? 19.570 16.223 5.997 1.00 97.69 699 VAL A O 1
ATOM 5568 N N . SER A 1 700 ? 17.484 16.132 5.177 1.00 96.50 700 SER A N 1
ATOM 5569 C CA . SER A 1 700 ? 16.884 17.093 6.108 1.00 96.50 700 SER A CA 1
ATOM 5570 C C . SER A 1 700 ? 15.649 16.488 6.771 1.00 96.50 700 SER A C 1
ATOM 5572 O O . SER A 1 700 ? 14.730 16.066 6.068 1.00 96.50 700 SER A O 1
ATOM 5574 N N . ASN A 1 701 ? 15.605 16.431 8.104 1.00 96.75 701 ASN A N 1
ATOM 5575 C CA . ASN A 1 701 ? 14.446 15.910 8.838 1.00 96.75 701 ASN A CA 1
ATOM 5576 C C . ASN A 1 701 ? 13.363 16.996 8.924 1.00 96.75 701 ASN A C 1
ATOM 5578 O O . ASN A 1 701 ? 13.589 18.064 9.488 1.00 96.75 701 ASN A O 1
ATOM 5582 N N . LYS A 1 702 ? 12.206 16.746 8.304 1.00 95.44 702 LYS A N 1
ATOM 5583 C CA . LYS A 1 702 ? 11.099 17.707 8.164 1.00 95.44 702 LYS A CA 1
ATOM 5584 C C . LYS A 1 702 ? 9.938 17.455 9.120 1.00 95.44 702 LYS A C 1
ATOM 5586 O O . LYS A 1 702 ? 9.086 18.326 9.260 1.00 95.44 702 LYS A O 1
ATOM 5591 N N . ARG A 1 703 ? 9.878 16.279 9.747 1.00 91.62 703 ARG A N 1
ATOM 5592 C CA . ARG A 1 703 ? 8.860 15.926 10.742 1.00 91.62 703 ARG A CA 1
ATOM 5593 C C . ARG A 1 703 ? 9.336 14.728 11.549 1.00 91.62 703 ARG A C 1
ATOM 5595 O O . ARG A 1 703 ? 9.821 13.769 10.957 1.00 91.62 703 ARG A O 1
ATOM 5602 N N . GLU A 1 704 ? 9.128 14.747 12.860 1.00 92.69 704 GLU A N 1
ATOM 5603 C CA . GLU A 1 704 ? 9.339 13.591 13.732 1.00 92.69 704 GLU A CA 1
ATOM 5604 C C . GLU A 1 704 ? 8.163 13.447 14.705 1.00 92.69 704 GLU A C 1
ATOM 5606 O O . GLU A 1 704 ? 7.835 14.379 15.436 1.00 92.69 704 GLU A O 1
ATOM 5611 N N . ASN A 1 705 ? 7.536 12.270 14.716 1.00 87.06 705 ASN A N 1
ATOM 5612 C CA . ASN A 1 705 ? 6.406 11.922 15.574 1.00 87.06 705 ASN A CA 1
ATOM 5613 C C . ASN A 1 705 ? 6.771 10.664 16.372 1.00 87.06 705 ASN A C 1
ATOM 5615 O O . ASN A 1 705 ? 7.107 9.632 15.790 1.00 87.06 705 ASN A O 1
ATOM 5619 N N . LYS A 1 706 ? 6.728 10.752 17.705 1.00 86.75 706 LYS A N 1
ATOM 5620 C CA . LYS A 1 706 ? 7.074 9.656 18.624 1.00 86.75 706 LYS A CA 1
ATOM 5621 C C . LYS A 1 706 ? 5.794 9.088 19.232 1.00 86.75 706 LYS A C 1
ATOM 5623 O O . LYS A 1 706 ? 5.088 9.809 19.929 1.00 86.75 706 LYS A O 1
ATOM 5628 N N . TYR A 1 707 ? 5.534 7.818 18.951 1.00 85.06 707 TYR A N 1
ATOM 5629 C CA . TYR A 1 707 ? 4.428 7.023 19.478 1.00 85.06 707 TYR A CA 1
ATOM 5630 C C . TYR A 1 707 ? 4.978 5.997 20.484 1.00 85.06 707 TYR A C 1
ATOM 5632 O O . TYR A 1 707 ? 6.188 5.758 20.527 1.00 85.06 707 TYR A O 1
ATOM 5640 N N . SER A 1 708 ? 4.113 5.343 21.261 1.00 82.19 708 SER A N 1
ATOM 5641 C CA . SER A 1 708 ? 4.542 4.414 22.319 1.00 82.19 708 SER A CA 1
ATOM 5642 C C . SER A 1 708 ? 5.349 3.217 21.795 1.00 82.19 708 SER A C 1
ATOM 5644 O O . SER A 1 708 ? 6.304 2.801 22.444 1.00 82.19 708 SER A O 1
ATOM 5646 N N . TYR A 1 709 ? 5.038 2.706 20.595 1.00 86.00 709 TYR A N 1
ATOM 5647 C CA . TYR A 1 709 ? 5.722 1.547 19.992 1.00 86.00 709 TYR A CA 1
ATOM 5648 C C . TYR A 1 709 ? 6.469 1.813 18.672 1.00 86.00 709 TYR A C 1
ATOM 5650 O O . TYR A 1 709 ? 7.074 0.888 18.111 1.00 86.00 709 TYR A O 1
ATOM 5658 N N . TYR A 1 710 ? 6.463 3.051 18.163 1.00 91.69 710 TYR A N 1
ATOM 5659 C CA . TYR A 1 710 ? 7.254 3.432 16.988 1.00 91.69 710 TYR A CA 1
ATOM 5660 C C . TYR A 1 710 ? 7.554 4.938 16.903 1.00 91.69 710 TYR A C 1
ATOM 5662 O O . TYR A 1 710 ? 6.848 5.766 17.466 1.00 91.69 710 TYR A O 1
ATOM 5670 N N . THR A 1 711 ? 8.578 5.305 16.132 1.00 92.62 711 THR A N 1
ATOM 5671 C CA . THR A 1 711 ? 8.852 6.693 15.730 1.00 92.62 711 THR A CA 1
ATOM 5672 C C . THR A 1 711 ? 8.689 6.829 14.221 1.00 92.62 711 THR A C 1
ATOM 5674 O O . THR A 1 711 ? 9.352 6.121 13.462 1.00 92.62 711 THR A O 1
ATOM 5677 N N . TYR A 1 712 ? 7.853 7.763 13.778 1.00 93.56 712 TYR A N 1
ATOM 5678 C CA . TYR A 1 712 ? 7.785 8.206 12.387 1.00 93.56 712 TYR A CA 1
ATOM 5679 C C . TYR A 1 712 ? 8.705 9.414 12.173 1.00 93.56 712 TYR A C 1
ATOM 5681 O O . TYR A 1 712 ? 8.775 10.312 13.014 1.00 93.56 712 TYR A O 1
ATOM 5689 N N . ARG A 1 713 ? 9.401 9.445 11.036 1.00 95.81 713 ARG A N 1
ATOM 5690 C CA . ARG A 1 713 ? 10.167 10.593 10.541 1.00 95.81 713 ARG A CA 1
ATOM 5691 C C . ARG A 1 713 ? 9.865 10.815 9.066 1.00 95.81 713 ARG A C 1
ATOM 5693 O O . ARG A 1 713 ? 9.693 9.845 8.334 1.00 95.81 713 ARG A O 1
ATOM 5700 N N . GLN A 1 714 ? 9.891 12.064 8.617 1.00 94.88 714 GLN A N 1
ATOM 5701 C CA . GLN A 1 714 ? 9.874 12.398 7.194 1.00 94.88 714 GLN A CA 1
ATOM 5702 C C . GLN A 1 714 ? 11.153 13.138 6.818 1.00 94.88 714 GLN A C 1
ATOM 5704 O O . GLN A 1 714 ? 11.413 14.243 7.300 1.00 94.88 714 GLN A O 1
ATOM 5709 N N . PHE A 1 715 ? 11.949 12.545 5.934 1.00 96.25 715 PHE A N 1
ATOM 5710 C CA . PHE A 1 715 ? 13.169 13.153 5.418 1.00 96.25 715 PHE A CA 1
ATOM 5711 C C . PHE A 1 715 ? 12.919 13.756 4.039 1.00 96.25 715 PHE A C 1
ATOM 5713 O O . PHE A 1 715 ? 12.366 13.101 3.164 1.00 96.25 715 PHE A O 1
ATOM 5720 N N . CYS A 1 716 ? 13.383 14.980 3.811 1.00 94.50 716 CYS A N 1
ATOM 5721 C CA . CYS A 1 716 ? 13.591 15.502 2.465 1.00 94.50 716 CYS A CA 1
ATOM 5722 C C . CYS A 1 716 ? 15.049 15.236 2.085 1.00 94.50 716 CYS A C 1
ATOM 5724 O O . CYS A 1 716 ? 15.952 15.712 2.780 1.00 94.50 716 CYS A O 1
ATOM 5726 N N . ILE A 1 717 ? 15.276 14.457 1.026 1.00 94.19 717 ILE A N 1
ATOM 5727 C CA . ILE A 1 717 ? 16.619 14.168 0.516 1.00 94.19 717 ILE A CA 1
ATOM 5728 C C . ILE A 1 717 ? 16.853 14.878 -0.812 1.00 94.19 717 ILE A C 1
ATOM 5730 O O . ILE A 1 717 ? 15.984 14.874 -1.683 1.00 94.19 717 ILE A O 1
ATOM 5734 N N . THR A 1 718 ? 18.035 15.474 -0.952 1.00 92.06 718 THR A N 1
ATOM 5735 C CA . THR A 1 718 ? 18.402 16.358 -2.062 1.00 92.06 718 THR A CA 1
ATOM 5736 C C . THR A 1 718 ? 19.765 15.962 -2.626 1.00 92.06 718 THR A C 1
ATOM 5738 O O . THR A 1 718 ? 20.748 15.903 -1.884 1.00 92.06 718 THR A O 1
ATOM 5741 N N . LYS A 1 719 ? 19.843 15.738 -3.942 1.00 88.12 719 LYS A N 1
ATOM 5742 C CA . LYS A 1 719 ? 21.091 15.539 -4.702 1.00 88.12 719 LYS A CA 1
ATOM 5743 C C . LYS A 1 719 ? 20.942 16.170 -6.083 1.00 88.12 719 LYS A C 1
ATOM 5745 O O . LYS A 1 719 ? 19.948 15.936 -6.761 1.00 88.12 719 LYS A O 1
ATOM 5750 N N . ASN A 1 720 ? 21.924 16.968 -6.500 1.00 81.62 720 ASN A N 1
ATOM 5751 C CA . ASN A 1 720 ? 21.979 17.614 -7.821 1.00 81.62 720 ASN A CA 1
ATOM 5752 C C . ASN A 1 720 ? 20.665 18.337 -8.206 1.00 81.62 720 ASN A C 1
ATOM 5754 O O . ASN A 1 720 ? 20.173 18.206 -9.324 1.00 81.62 720 ASN A O 1
ATOM 5758 N N . SER A 1 721 ? 20.081 19.064 -7.248 1.00 74.94 721 SER A N 1
ATOM 5759 C CA . SER A 1 721 ? 18.786 19.762 -7.347 1.00 74.94 721 SER A CA 1
ATOM 5760 C C . SER A 1 721 ? 17.538 18.888 -7.566 1.00 74.94 721 SER A C 1
ATOM 5762 O O . SER A 1 721 ? 16.436 19.432 -7.587 1.00 74.94 721 SER A O 1
ATOM 5764 N N . GLU A 1 722 ? 17.651 17.557 -7.646 1.00 79.06 722 GLU A N 1
ATOM 5765 C CA . GLU A 1 722 ? 16.504 16.668 -7.438 1.00 79.06 722 GLU A CA 1
ATOM 5766 C C . GLU A 1 722 ? 16.249 16.512 -5.934 1.00 79.06 722 GLU A C 1
ATOM 5768 O O . GLU A 1 722 ? 17.169 16.209 -5.169 1.00 79.06 722 GLU A O 1
ATOM 5773 N N . ASN A 1 723 ? 14.996 16.691 -5.513 1.00 84.81 723 ASN A N 1
ATOM 5774 C CA . ASN A 1 723 ? 14.539 16.426 -4.154 1.00 84.81 723 ASN A CA 1
ATOM 5775 C C . ASN A 1 723 ? 13.378 15.419 -4.137 1.00 84.81 723 ASN A C 1
ATOM 5777 O O . ASN A 1 723 ? 12.533 15.410 -5.032 1.00 84.81 723 ASN A O 1
ATOM 5781 N N . PHE A 1 724 ? 13.319 14.567 -3.112 1.00 87.31 724 PHE A N 1
ATOM 5782 C CA . PHE A 1 724 ? 12.116 13.788 -2.806 1.00 87.31 724 PHE A CA 1
ATOM 5783 C C . PHE A 1 724 ? 11.984 13.489 -1.310 1.00 87.31 724 PHE A C 1
ATOM 5785 O O . PHE A 1 724 ? 12.945 13.606 -0.546 1.00 87.31 724 PHE A O 1
ATOM 5792 N N . LEU A 1 725 ? 10.762 13.149 -0.896 1.00 91.06 725 LEU A N 1
ATOM 5793 C CA . LEU A 1 725 ? 10.447 12.778 0.479 1.00 91.06 725 LEU A CA 1
ATOM 5794 C C . LEU A 1 725 ? 10.645 11.272 0.688 1.00 91.06 725 LEU A C 1
ATOM 5796 O O . LEU A 1 725 ? 10.295 10.465 -0.175 1.00 91.06 725 LEU A O 1
ATOM 5800 N N . VAL A 1 726 ? 11.199 10.918 1.844 1.00 93.19 726 VAL A N 1
ATOM 5801 C CA . VAL A 1 726 ? 11.390 9.546 2.313 1.00 93.19 726 VAL A CA 1
ATOM 5802 C C . VAL A 1 726 ? 10.782 9.433 3.705 1.00 93.19 726 VAL A C 1
ATOM 5804 O O . VAL A 1 726 ? 11.262 10.053 4.657 1.00 93.19 726 VAL A O 1
ATOM 5807 N N . ASP A 1 727 ? 9.728 8.636 3.813 1.00 94.12 727 ASP A N 1
ATOM 5808 C CA . ASP A 1 727 ? 9.050 8.332 5.066 1.00 94.12 727 ASP A CA 1
ATOM 5809 C C . ASP A 1 727 ? 9.791 7.200 5.791 1.00 94.12 727 ASP A C 1
ATOM 5811 O O . ASP A 1 727 ? 10.124 6.168 5.207 1.00 94.12 727 ASP A O 1
ATOM 5815 N N . HIS A 1 728 ? 10.082 7.387 7.074 1.00 96.75 728 HIS A N 1
ATOM 5816 C CA . HIS A 1 728 ? 10.912 6.491 7.870 1.00 96.75 728 HIS A CA 1
ATOM 5817 C C . HIS A 1 728 ? 10.184 6.071 9.147 1.00 96.75 728 HIS A C 1
ATOM 5819 O O . HIS A 1 728 ? 9.963 6.865 10.063 1.00 96.75 728 HIS A O 1
ATOM 5825 N N . TYR A 1 729 ? 9.873 4.783 9.229 1.00 96.50 729 TYR A N 1
ATOM 5826 C CA . TYR A 1 729 ? 9.108 4.164 10.298 1.00 96.50 729 TYR A CA 1
ATOM 5827 C C . TYR A 1 729 ? 10.030 3.281 11.146 1.00 96.50 729 TYR A C 1
ATOM 5829 O O . TYR A 1 729 ? 10.457 2.212 10.707 1.00 96.50 729 TYR A O 1
ATOM 5837 N N . GLN A 1 730 ? 10.346 3.714 12.367 1.00 96.94 730 GLN A N 1
ATOM 5838 C CA . GLN A 1 730 ? 11.177 2.969 13.313 1.00 96.94 730 GLN A CA 1
ATOM 5839 C C . GLN A 1 730 ? 10.318 2.280 14.372 1.00 96.94 730 GLN A C 1
ATOM 5841 O O . GLN A 1 730 ? 9.860 2.938 15.299 1.00 96.94 730 GLN A O 1
ATOM 5846 N N . PHE A 1 731 ? 10.138 0.963 14.285 1.00 94.06 731 PHE A N 1
ATOM 5847 C CA . PHE A 1 731 ? 9.462 0.184 15.326 1.00 94.06 731 PHE A CA 1
ATOM 5848 C C . PHE A 1 731 ? 10.382 0.032 16.545 1.00 94.06 731 PHE A C 1
ATOM 5850 O O . PHE A 1 731 ? 11.463 -0.558 16.445 1.00 94.06 731 PHE A O 1
ATOM 5857 N N . THR A 1 732 ? 9.974 0.570 17.694 1.00 89.06 732 THR A N 1
ATOM 5858 C CA . THR A 1 732 ? 10.821 0.685 18.893 1.00 89.06 732 THR A CA 1
ATOM 5859 C C . THR A 1 732 ? 10.615 -0.457 19.889 1.00 89.06 732 THR A C 1
ATOM 5861 O O . THR A 1 732 ? 11.562 -0.802 20.595 1.00 89.06 732 THR A O 1
ATOM 5864 N N . SER A 1 733 ? 9.443 -1.100 19.919 1.00 83.75 733 SER A N 1
ATOM 5865 C CA . SER A 1 733 ? 9.105 -2.153 20.900 1.00 83.75 733 SER A CA 1
ATOM 5866 C C . SER A 1 733 ? 9.424 -3.592 20.446 1.00 83.75 733 SER A C 1
ATOM 5868 O O . SER A 1 733 ? 8.789 -4.540 20.909 1.00 83.75 733 SER A O 1
ATOM 5870 N N . TRP A 1 734 ? 10.401 -3.797 19.547 1.00 84.06 734 TRP A N 1
ATOM 5871 C CA . TRP A 1 734 ? 10.915 -5.143 19.225 1.00 84.06 734 TRP A CA 1
ATOM 5872 C C . TRP A 1 734 ? 12.157 -5.459 20.082 1.00 84.06 734 TRP A C 1
ATOM 5874 O O . TRP A 1 734 ? 13.195 -4.829 19.877 1.00 84.06 734 TRP A O 1
ATOM 5884 N N . PRO A 1 735 ? 12.097 -6.428 21.016 1.00 76.88 735 PRO A N 1
ATOM 5885 C CA . PRO A 1 735 ? 13.209 -6.738 21.918 1.00 76.88 735 PRO A CA 1
ATOM 5886 C C . PRO A 1 735 ? 14.391 -7.428 21.218 1.00 76.88 735 PRO A C 1
ATOM 5888 O O . PRO A 1 735 ? 14.237 -8.059 20.166 1.00 76.88 735 PRO A O 1
ATOM 5891 N N . ASP A 1 736 ? 15.580 -7.348 21.826 1.00 57.44 736 ASP A N 1
ATOM 5892 C CA . ASP A 1 736 ? 16.799 -8.094 21.465 1.00 57.44 736 ASP A CA 1
ATOM 5893 C C . ASP A 1 736 ? 16.542 -9.572 21.166 1.00 57.44 736 ASP A C 1
ATOM 5895 O O . ASP A 1 736 ? 16.938 -10.091 20.121 1.00 57.44 736 ASP A O 1
ATOM 5899 N N . HIS A 1 737 ? 15.868 -10.229 22.108 1.00 59.75 737 HIS A N 1
ATOM 5900 C CA . HIS A 1 737 ? 15.596 -11.655 22.119 1.00 59.75 737 HIS A CA 1
ATOM 5901 C C . HIS A 1 737 ? 14.081 -11.871 22.039 1.00 59.75 737 HIS A C 1
ATOM 5903 O O . HIS A 1 737 ? 13.314 -11.227 22.750 1.00 59.75 737 HIS A O 1
ATOM 5909 N N . GLY A 1 738 ? 13.648 -12.776 21.157 1.00 68.56 738 GLY A N 1
ATOM 5910 C CA . GLY A 1 738 ? 12.227 -13.031 20.909 1.00 68.56 738 GLY A CA 1
ATOM 5911 C C . GLY A 1 738 ? 11.581 -12.033 19.941 1.00 68.56 738 GLY A C 1
ATOM 5912 O O . GLY A 1 738 ? 12.124 -11.739 18.869 1.00 68.56 738 GLY A O 1
ATOM 5913 N N . ALA A 1 739 ? 10.382 -11.575 20.298 1.00 78.06 739 ALA A N 1
ATOM 5914 C CA . ALA A 1 739 ? 9.484 -10.792 19.455 1.00 78.06 739 ALA A CA 1
ATOM 5915 C C . ALA A 1 739 ? 8.651 -9.792 20.293 1.00 78.06 739 ALA A C 1
ATOM 5917 O O . ALA A 1 739 ? 8.676 -9.883 21.523 1.00 78.06 739 ALA A O 1
ATOM 5918 N N . PRO A 1 740 ? 7.956 -8.813 19.677 1.00 81.94 740 PRO A N 1
ATOM 5919 C CA . PRO A 1 740 ? 7.132 -7.842 20.398 1.00 81.94 740 PRO A CA 1
ATOM 5920 C C . PRO A 1 740 ? 6.036 -8.522 21.230 1.00 81.94 740 PRO A C 1
ATOM 5922 O O . PRO A 1 740 ? 5.391 -9.453 20.753 1.00 81.94 740 PRO A O 1
ATOM 5925 N N . LYS A 1 741 ? 5.789 -8.029 22.453 1.00 73.38 741 LYS A N 1
ATOM 5926 C CA . LYS A 1 741 ? 4.795 -8.620 23.371 1.00 73.38 741 LYS A CA 1
ATOM 5927 C C . LYS A 1 741 ? 3.348 -8.539 22.859 1.00 73.38 741 LYS A C 1
ATOM 5929 O O . LYS A 1 741 ? 2.547 -9.386 23.233 1.00 73.38 741 LYS A O 1
ATOM 5934 N N . ASP A 1 742 ? 3.014 -7.558 22.014 1.00 78.62 742 ASP A N 1
ATOM 5935 C CA . ASP A 1 742 ? 1.693 -7.463 21.379 1.00 78.62 742 ASP A CA 1
ATOM 5936 C C . ASP A 1 742 ? 1.791 -7.538 19.834 1.00 78.62 742 ASP A C 1
ATOM 5938 O O . ASP A 1 742 ? 2.368 -6.643 19.203 1.00 78.62 742 ASP A O 1
ATOM 5942 N N . PRO A 1 743 ? 1.210 -8.573 19.194 1.00 85.94 743 PRO A N 1
ATOM 5943 C CA . PRO A 1 743 ? 1.012 -8.645 17.743 1.00 85.94 743 PRO A CA 1
ATOM 5944 C C . PRO A 1 743 ? 0.213 -7.474 17.134 1.00 85.94 743 PRO A C 1
ATOM 5946 O O . PRO A 1 743 ? 0.447 -7.086 15.990 1.00 85.94 743 PRO A O 1
ATOM 5949 N N . GLY A 1 744 ? -0.702 -6.867 17.892 1.00 81.69 744 GLY A N 1
ATOM 5950 C CA . GLY A 1 744 ? -1.544 -5.747 17.469 1.00 81.69 744 GLY A CA 1
ATOM 5951 C C . GLY A 1 744 ? -0.756 -4.471 17.160 1.00 81.69 744 GLY A C 1
ATOM 5952 O O . GLY A 1 744 ? -1.084 -3.782 16.197 1.00 81.69 744 GLY A O 1
ATOM 5953 N N . HIS A 1 745 ? 0.329 -4.192 17.895 1.00 84.75 745 HIS A N 1
ATOM 5954 C CA . HIS A 1 745 ? 1.225 -3.067 17.587 1.00 84.75 745 HIS A CA 1
ATOM 5955 C C . HIS A 1 745 ? 1.880 -3.229 16.208 1.00 84.75 745 HIS A C 1
ATOM 5957 O O . HIS A 1 745 ? 1.999 -2.259 15.462 1.00 84.75 745 HIS A O 1
ATOM 5963 N N . PHE A 1 746 ? 2.265 -4.456 15.831 1.00 87.88 746 PHE A N 1
ATOM 5964 C CA . PHE A 1 746 ? 2.802 -4.734 14.496 1.00 87.88 746 PHE A CA 1
ATOM 5965 C C . PHE A 1 746 ? 1.738 -4.530 13.409 1.00 87.88 746 PHE A C 1
ATOM 5967 O O . PHE A 1 746 ? 2.031 -3.931 12.375 1.00 87.88 746 PHE A O 1
ATOM 5974 N N . ILE A 1 747 ? 0.503 -4.995 13.634 1.00 87.25 747 ILE A N 1
ATOM 5975 C CA . ILE A 1 747 ? -0.600 -4.843 12.671 1.00 87.25 747 ILE A CA 1
ATOM 5976 C C . ILE A 1 747 ? -0.911 -3.358 12.442 1.00 87.25 747 ILE A C 1
ATOM 5978 O O . ILE A 1 747 ? -0.978 -2.927 11.291 1.00 87.25 747 ILE A O 1
ATOM 5982 N N . ALA A 1 748 ? -1.033 -2.566 13.510 1.00 82.25 748 ALA A N 1
ATOM 5983 C CA . ALA A 1 748 ? -1.253 -1.123 13.423 1.00 82.25 748 ALA A CA 1
ATOM 5984 C C . ALA A 1 748 ? -0.096 -0.409 12.697 1.00 82.25 748 ALA A C 1
ATOM 5986 O O . ALA A 1 748 ? -0.332 0.327 11.739 1.00 82.25 748 ALA A O 1
ATOM 5987 N N . PHE A 1 749 ? 1.155 -0.704 13.072 1.00 87.94 749 PHE A N 1
ATOM 5988 C CA . PHE A 1 749 ? 2.362 -0.169 12.429 1.00 87.94 749 PHE A CA 1
ATOM 5989 C C . PHE A 1 749 ? 2.429 -0.483 10.927 1.00 87.94 749 PHE A C 1
ATOM 5991 O O . PHE A 1 749 ? 2.633 0.418 10.115 1.00 87.94 749 PHE A O 1
ATOM 5998 N N . ARG A 1 750 ? 2.197 -1.744 10.534 1.00 89.06 750 ARG A N 1
ATOM 5999 C CA . ARG A 1 750 ? 2.129 -2.148 9.122 1.00 89.06 750 ARG A CA 1
ATOM 6000 C C . ARG A 1 750 ? 1.003 -1.411 8.398 1.00 89.06 750 ARG A C 1
ATOM 6002 O O . ARG A 1 750 ? 1.214 -0.904 7.304 1.00 89.06 750 ARG A O 1
ATOM 6009 N N . ASN A 1 751 ? -0.187 -1.339 8.988 1.00 83.44 751 ASN A N 1
ATOM 6010 C CA . ASN A 1 751 ? -1.331 -0.688 8.352 1.00 83.44 751 ASN A CA 1
ATOM 6011 C C . ASN A 1 751 ? -1.113 0.823 8.171 1.00 83.44 751 ASN A C 1
ATOM 6013 O O . ASN A 1 751 ? -1.575 1.368 7.174 1.00 83.44 751 ASN A O 1
ATOM 6017 N N . GLN A 1 752 ? -0.349 1.468 9.056 1.00 80.50 752 GLN A N 1
ATOM 6018 C CA . GLN A 1 752 ? 0.104 2.849 8.886 1.00 80.50 752 GLN A CA 1
ATOM 6019 C C . GLN A 1 752 ? 1.195 2.986 7.811 1.00 80.50 752 GLN A C 1
ATOM 6021 O O . GLN A 1 752 ? 1.160 3.920 7.016 1.00 80.50 752 GLN A O 1
ATOM 6026 N N . ILE A 1 753 ? 2.128 2.033 7.704 1.00 86.19 753 ILE A N 1
ATOM 6027 C CA . ILE A 1 753 ? 3.053 1.969 6.557 1.00 86.19 753 ILE A CA 1
ATOM 6028 C C . ILE A 1 753 ? 2.285 1.760 5.242 1.00 86.19 753 ILE A C 1
ATOM 6030 O O . ILE A 1 753 ? 2.759 2.218 4.210 1.00 86.19 753 ILE A O 1
ATOM 6034 N N . HIS A 1 754 ? 1.102 1.128 5.282 1.00 78.00 754 HIS A N 1
ATOM 6035 C CA . HIS A 1 754 ? 0.183 0.878 4.157 1.00 78.00 754 HIS A CA 1
ATOM 6036 C C . HIS A 1 754 ? -0.930 1.942 3.973 1.00 78.00 754 HIS A C 1
ATOM 6038 O O . HIS A 1 754 ? -1.834 1.728 3.159 1.00 78.00 754 HIS A O 1
ATOM 6044 N N . SER A 1 755 ? -0.881 3.079 4.688 1.00 67.56 755 SER A N 1
ATOM 6045 C CA . SER A 1 755 ? -1.861 4.175 4.563 1.00 67.56 755 SER A CA 1
ATOM 6046 C C . SER A 1 755 ? -1.408 5.355 3.684 1.00 67.56 755 SER A C 1
ATOM 6048 O O . SER A 1 755 ? -2.256 6.066 3.138 1.00 67.56 755 SER A O 1
ATOM 6050 N N . SER A 1 756 ? -0.097 5.560 3.506 1.00 55.22 756 SER A N 1
ATOM 6051 C CA . SER A 1 756 ? 0.496 6.646 2.714 1.00 55.22 756 SER A CA 1
ATOM 6052 C C . SER A 1 756 ? 0.289 6.469 1.198 1.00 55.22 756 SER A C 1
ATOM 6054 O O . SER A 1 756 ? 0.642 5.472 0.576 1.00 55.22 756 SER A O 1
ATOM 6056 N N . SER A 1 757 ? -0.307 7.470 0.550 1.00 43.31 757 SER A N 1
ATOM 6057 C CA . SER A 1 757 ? -1.037 7.319 -0.721 1.00 43.31 757 SER A CA 1
ATOM 6058 C C . SER A 1 757 ? -0.208 7.121 -2.009 1.00 43.31 757 SER A C 1
ATOM 6060 O O . SER A 1 757 ? -0.749 7.281 -3.103 1.00 43.31 757 SER A O 1
ATOM 6062 N N . CYS A 1 758 ? 1.083 6.760 -1.945 1.00 42.69 758 CYS A N 1
ATOM 6063 C CA . CYS A 1 758 ? 1.934 6.637 -3.141 1.00 42.69 758 CYS A CA 1
ATOM 6064 C C . CYS A 1 758 ? 3.053 5.575 -3.035 1.00 42.69 758 CYS A C 1
ATOM 6066 O O . CYS A 1 758 ? 4.243 5.890 -3.089 1.00 42.69 758 CYS A O 1
ATOM 6068 N N . TYR A 1 759 ? 2.685 4.291 -2.941 1.00 51.72 759 TYR A N 1
ATOM 6069 C CA . TYR A 1 759 ? 3.651 3.183 -3.003 1.00 51.72 759 TYR A CA 1
ATOM 6070 C C . TYR A 1 759 ? 4.344 3.083 -4.360 1.00 51.72 759 TYR A C 1
ATOM 6072 O O . TYR A 1 759 ? 3.776 2.589 -5.338 1.00 51.72 759 TYR A O 1
ATOM 6080 N N . LYS A 1 760 ? 5.621 3.465 -4.389 1.00 60.31 760 LYS A N 1
ATOM 6081 C CA . LYS A 1 760 ? 6.568 3.072 -5.431 1.00 60.31 760 LYS A CA 1
ATOM 6082 C C . LYS A 1 760 ? 7.549 2.069 -4.813 1.00 60.31 760 LYS A C 1
ATOM 6084 O O . LYS A 1 760 ? 8.347 2.482 -3.976 1.00 60.31 760 LYS A O 1
ATOM 6089 N N . PRO A 1 761 ? 7.482 0.766 -5.152 1.00 70.25 761 PRO A N 1
ATOM 6090 C CA . PRO A 1 761 ? 8.486 -0.187 -4.690 1.00 70.25 761 PRO A CA 1
ATOM 6091 C C . PRO A 1 761 ? 9.870 0.184 -5.259 1.00 70.25 761 PRO A C 1
ATOM 6093 O O . PRO A 1 761 ? 9.936 0.726 -6.367 1.00 70.25 761 PRO A O 1
ATOM 6096 N N . PRO A 1 762 ? 10.969 -0.129 -4.551 1.00 88.12 762 PRO A N 1
ATOM 6097 C CA . PRO A 1 762 ? 11.032 -0.988 -3.365 1.00 88.12 762 PRO A CA 1
ATOM 6098 C C . PRO A 1 762 ? 10.704 -0.276 -2.042 1.00 88.12 762 PRO A C 1
ATOM 6100 O O . PRO A 1 762 ? 10.996 0.903 -1.873 1.00 88.12 762 PRO A O 1
ATOM 6103 N N . ILE A 1 763 ? 10.187 -1.032 -1.066 1.00 93.56 763 ILE A N 1
ATOM 6104 C CA . ILE A 1 763 ? 10.217 -0.651 0.358 1.00 93.56 763 ILE A CA 1
ATOM 6105 C C . ILE A 1 763 ? 11.536 -1.154 0.964 1.00 93.56 763 ILE A C 1
ATOM 6107 O O . ILE A 1 763 ? 11.843 -2.346 0.873 1.00 93.56 763 ILE A O 1
ATOM 6111 N N . LEU A 1 764 ? 12.318 -0.282 1.602 1.00 97.50 764 LEU A N 1
ATOM 6112 C CA . LEU A 1 764 ? 13.539 -0.678 2.309 1.00 97.50 764 LEU A CA 1
ATOM 6113 C C . LEU A 1 764 ? 13.193 -1.131 3.730 1.00 97.50 764 LEU A C 1
ATOM 6115 O O . LEU A 1 764 ? 12.598 -0.380 4.496 1.00 97.50 764 LEU A O 1
ATOM 6119 N N . VAL A 1 765 ? 13.615 -2.336 4.114 1.00 98.25 765 VAL A N 1
ATOM 6120 C CA . VAL A 1 765 ? 13.395 -2.907 5.450 1.00 98.25 765 VAL A CA 1
ATOM 6121 C C . VAL A 1 765 ? 14.732 -3.327 6.060 1.00 98.25 765 VAL A C 1
ATOM 6123 O O . VAL A 1 765 ? 15.492 -4.089 5.460 1.00 98.25 765 VAL A O 1
ATOM 6126 N N . HIS A 1 766 ? 15.024 -2.880 7.282 1.00 98.31 766 HIS A N 1
ATOM 6127 C CA . HIS A 1 766 ? 16.276 -3.207 7.966 1.00 98.31 766 HIS A CA 1
ATOM 6128 C C . HIS A 1 766 ? 16.106 -3.437 9.474 1.00 98.31 766 HIS A C 1
ATOM 6130 O O . HIS A 1 766 ? 15.118 -3.053 10.097 1.00 98.31 766 HIS A O 1
ATOM 6136 N N . CYS A 1 767 ? 17.096 -4.096 10.068 1.00 94.81 767 CYS A N 1
ATOM 6137 C CA . CYS A 1 767 ? 17.288 -4.185 11.516 1.00 94.81 767 CYS A CA 1
ATOM 6138 C C . CYS A 1 767 ? 18.795 -4.065 11.793 1.00 94.81 767 CYS A C 1
ATOM 6140 O O . CYS A 1 767 ? 19.420 -3.193 11.196 1.00 94.81 767 CYS A O 1
ATOM 6142 N N . SER A 1 768 ? 19.394 -4.940 12.609 1.00 95.31 768 SER A N 1
ATOM 6143 C CA . SER A 1 768 ? 20.859 -5.078 12.677 1.00 95.31 768 SER A CA 1
ATOM 6144 C C . SER A 1 768 ? 21.423 -5.825 11.459 1.00 95.31 768 SER A C 1
ATOM 6146 O O . SER A 1 768 ? 22.137 -5.260 10.639 1.00 95.31 768 SER A O 1
ATOM 6148 N N . ALA A 1 769 ? 21.061 -7.101 11.292 1.00 95.25 769 ALA A N 1
ATOM 6149 C CA . ALA A 1 769 ? 21.597 -7.970 10.236 1.00 95.25 769 ALA A CA 1
ATOM 6150 C C . ALA A 1 769 ? 20.782 -7.946 8.924 1.00 95.25 769 ALA A C 1
ATOM 6152 O O . ALA A 1 769 ? 21.233 -8.445 7.894 1.00 95.25 769 ALA A O 1
ATOM 6153 N N . GLY A 1 770 ? 19.561 -7.401 8.948 1.00 95.88 770 GLY A N 1
ATOM 6154 C CA . GLY A 1 770 ? 18.686 -7.367 7.772 1.00 95.88 770 GLY A CA 1
ATOM 6155 C C . GLY A 1 770 ? 18.106 -8.721 7.363 1.00 95.88 770 GLY A C 1
ATOM 6156 O O . GLY A 1 770 ? 17.868 -8.923 6.178 1.00 95.88 770 GLY A O 1
ATOM 6157 N N . VAL A 1 771 ? 17.949 -9.667 8.303 1.00 95.62 771 VAL A N 1
ATOM 6158 C CA . VAL A 1 771 ? 17.457 -11.035 8.013 1.00 95.62 771 VAL A CA 1
ATOM 6159 C C . VAL A 1 771 ? 16.377 -11.520 8.989 1.00 95.62 771 VAL A C 1
ATOM 6161 O O . VAL A 1 771 ? 15.306 -11.939 8.556 1.00 95.62 771 VAL A O 1
ATOM 6164 N N . GLY A 1 772 ? 16.591 -11.387 10.305 1.00 93.38 772 GLY A N 1
ATOM 6165 C CA . GLY A 1 772 ? 15.645 -11.848 11.332 1.00 93.38 772 GLY A CA 1
ATOM 6166 C C . GLY A 1 772 ? 14.350 -11.035 11.387 1.00 93.38 772 GLY A C 1
ATOM 6167 O O . GLY A 1 772 ? 13.355 -11.390 10.755 1.00 93.38 772 GLY A O 1
ATOM 6168 N N . ARG A 1 773 ? 14.362 -9.910 12.116 1.00 94.88 773 ARG A N 1
ATOM 6169 C CA . ARG A 1 773 ? 13.202 -9.000 12.218 1.00 94.88 773 ARG A CA 1
ATOM 6170 C C . ARG A 1 773 ? 12.731 -8.502 10.842 1.00 94.88 773 ARG A C 1
ATOM 6172 O O . ARG A 1 773 ? 11.537 -8.505 10.579 1.00 94.88 773 ARG A O 1
ATOM 6179 N N . SER A 1 774 ? 13.659 -8.175 9.935 1.00 96.56 774 SER A N 1
ATOM 6180 C CA . SER A 1 774 ? 13.344 -7.767 8.554 1.00 96.56 774 SER A CA 1
ATOM 6181 C C . SER A 1 774 ? 12.609 -8.848 7.763 1.00 96.56 774 SER A C 1
ATOM 6183 O O . SER A 1 774 ? 11.587 -8.553 7.157 1.00 96.56 774 SER A O 1
ATOM 6185 N N . GLY A 1 775 ? 13.061 -10.106 7.812 1.00 96.31 775 GLY A N 1
ATOM 6186 C CA . GLY A 1 775 ? 12.328 -11.206 7.186 1.00 96.31 775 GLY A CA 1
ATOM 6187 C C . GLY A 1 775 ? 10.991 -11.481 7.863 1.00 96.31 775 GLY A C 1
ATOM 6188 O O . GLY A 1 775 ? 10.021 -11.772 7.178 1.00 96.31 775 GLY A O 1
ATOM 6189 N N . SER A 1 776 ? 10.906 -11.299 9.182 1.00 96.31 776 SER A N 1
ATOM 6190 C CA . SER A 1 776 ? 9.647 -11.428 9.929 1.00 96.31 776 SER A CA 1
ATOM 6191 C C . SER A 1 776 ? 8.613 -10.399 9.461 1.00 96.31 776 SER A C 1
ATOM 6193 O O . SER A 1 776 ? 7.479 -10.767 9.166 1.00 96.31 776 SER A O 1
ATOM 6195 N N . TYR A 1 777 ? 9.024 -9.133 9.308 1.00 96.50 777 TYR A N 1
ATOM 6196 C CA . TYR A 1 777 ? 8.186 -8.079 8.737 1.00 96.50 777 TYR A CA 1
ATOM 6197 C C . TYR A 1 777 ? 7.760 -8.412 7.305 1.00 96.50 777 TYR A C 1
ATOM 6199 O O . TYR A 1 777 ? 6.576 -8.355 7.015 1.00 96.50 777 TYR A O 1
ATOM 6207 N N . ILE A 1 778 ? 8.688 -8.798 6.421 1.00 97.19 778 ILE A N 1
ATOM 6208 C CA . ILE A 1 778 ? 8.379 -9.011 4.994 1.00 97.19 778 ILE A CA 1
ATOM 6209 C C . ILE A 1 778 ? 7.500 -10.253 4.770 1.00 97.19 778 ILE A C 1
ATOM 6211 O O . ILE A 1 778 ? 6.601 -10.213 3.936 1.00 97.19 778 ILE A O 1
AT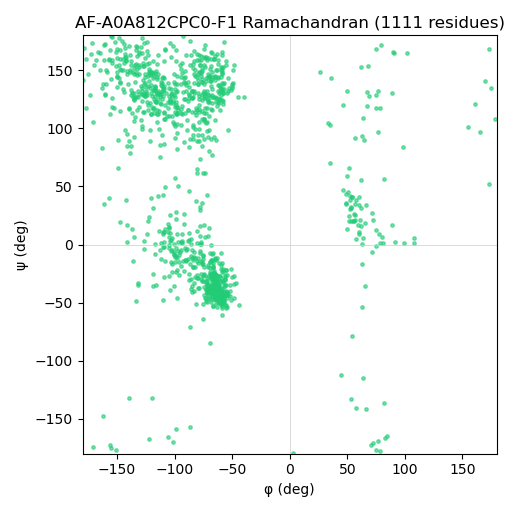OM 6215 N N . VAL A 1 779 ? 7.689 -11.337 5.534 1.00 96.88 779 VAL A N 1
ATOM 6216 C CA . VAL A 1 779 ? 6.782 -12.501 5.489 1.00 96.88 779 VAL A CA 1
ATOM 6217 C C . VAL A 1 779 ? 5.385 -12.109 5.951 1.00 96.88 779 VAL A C 1
ATOM 6219 O O . VAL A 1 779 ? 4.416 -12.451 5.281 1.00 96.88 779 VAL A O 1
ATOM 6222 N N . LEU A 1 780 ? 5.266 -11.369 7.057 1.00 95.62 780 LEU A N 1
ATOM 6223 C CA . LEU A 1 780 ? 3.970 -10.861 7.506 1.00 95.62 780 LEU A CA 1
ATOM 6224 C C . LEU A 1 780 ? 3.354 -9.905 6.494 1.00 95.62 780 LEU A C 1
ATOM 6226 O O . LEU A 1 780 ? 2.155 -9.972 6.259 1.00 95.62 780 LEU A O 1
ATOM 6230 N N . ASP A 1 781 ? 4.157 -9.058 5.864 1.00 94.44 781 ASP A N 1
ATOM 6231 C CA . ASP A 1 781 ? 3.668 -8.086 4.903 1.00 94.44 781 ASP A CA 1
ATOM 6232 C C . ASP A 1 781 ? 3.067 -8.749 3.657 1.00 94.44 781 ASP A C 1
ATOM 6234 O O . ASP A 1 781 ? 1.958 -8.411 3.242 1.00 94.44 781 ASP A O 1
ATOM 6238 N N . ILE A 1 782 ? 3.754 -9.765 3.127 1.00 92.81 782 ILE A N 1
ATOM 6239 C CA . ILE A 1 782 ? 3.276 -10.591 2.014 1.00 92.81 782 ILE A CA 1
ATOM 6240 C C . ILE A 1 782 ? 2.051 -11.414 2.439 1.00 92.81 782 ILE A C 1
ATOM 6242 O O . ILE A 1 782 ? 1.017 -11.359 1.774 1.00 92.81 782 ILE A O 1
ATOM 6246 N N . ILE A 1 783 ? 2.134 -12.164 3.544 1.00 93.06 783 ILE A N 1
ATOM 6247 C CA . ILE A 1 783 ? 1.075 -13.102 3.949 1.00 93.06 783 ILE A CA 1
ATOM 6248 C C . ILE A 1 783 ? -0.198 -12.368 4.394 1.00 93.06 783 ILE A C 1
ATOM 6250 O O . ILE A 1 783 ? -1.288 -12.825 4.061 1.00 93.06 783 ILE A O 1
ATOM 6254 N N . LEU A 1 784 ? -0.108 -11.218 5.072 1.00 89.56 784 LEU A N 1
ATOM 6255 C CA . LEU A 1 784 ? -1.285 -10.412 5.425 1.00 89.56 784 LEU A CA 1
ATOM 6256 C C . LEU A 1 784 ? -1.961 -9.815 4.178 1.00 89.56 784 LEU A C 1
ATOM 6258 O O . LEU A 1 784 ? -3.191 -9.739 4.124 1.00 89.56 784 LEU A O 1
ATOM 6262 N N . GLU A 1 785 ? -1.192 -9.451 3.147 1.00 85.81 785 GLU A N 1
ATOM 6263 C CA . GLU A 1 785 ? -1.750 -8.991 1.872 1.00 85.81 785 GLU A CA 1
ATOM 6264 C C . GLU A 1 785 ? -2.399 -10.142 1.087 1.00 85.81 785 GLU A C 1
ATOM 6266 O O . GLU A 1 785 ? -3.532 -10.012 0.617 1.00 85.81 785 GLU A O 1
ATOM 6271 N N . GLU A 1 786 ? -1.757 -11.314 1.025 1.00 84.62 786 GLU A N 1
ATOM 6272 C CA . GLU A 1 786 ? -2.376 -12.535 0.496 1.00 84.62 786 GLU A CA 1
ATOM 6273 C C . GLU A 1 786 ? -3.638 -12.911 1.292 1.00 84.62 786 GLU A C 1
ATOM 6275 O O . GLU A 1 786 ? -4.645 -13.297 0.697 1.00 84.62 786 GLU A O 1
ATOM 6280 N N . MET A 1 787 ? -3.659 -12.715 2.614 1.00 82.31 787 MET A N 1
ATOM 6281 C CA . MET A 1 787 ? -4.817 -12.969 3.476 1.00 82.31 787 MET A CA 1
ATOM 6282 C C . MET A 1 787 ? -5.987 -12.003 3.272 1.00 82.31 787 MET A C 1
ATOM 6284 O O . MET A 1 787 ? -7.108 -12.366 3.626 1.00 82.31 787 MET A O 1
ATOM 6288 N N . LYS A 1 788 ? -5.836 -10.854 2.607 1.00 76.12 788 LYS A N 1
ATOM 6289 C CA . LYS A 1 788 ? -7.015 -10.102 2.123 1.00 76.12 788 LYS A CA 1
ATOM 6290 C C . LYS A 1 788 ? -7.769 -10.860 1.025 1.00 76.12 788 LYS A C 1
ATOM 6292 O O . LYS A 1 788 ? -8.936 -10.579 0.750 1.00 76.12 788 LYS A O 1
ATOM 6297 N N . TYR A 1 789 ? -7.117 -11.826 0.371 1.00 70.06 789 TYR A N 1
ATOM 6298 C CA . TYR A 1 789 ? -7.526 -12.292 -0.949 1.00 70.06 789 TYR A CA 1
ATOM 6299 C C . TYR A 1 789 ? -7.619 -13.817 -1.121 1.00 70.06 789 TYR A C 1
ATOM 6301 O O . TYR A 1 789 ? -8.527 -14.268 -1.825 1.00 70.06 789 TYR A O 1
ATOM 6309 N N . ASN A 1 790 ? -6.756 -14.599 -0.490 1.00 74.38 790 ASN A N 1
ATOM 6310 C CA . ASN A 1 790 ? -6.720 -16.056 -0.572 1.00 74.38 790 ASN A CA 1
ATOM 6311 C C . ASN A 1 790 ? -7.433 -16.677 0.645 1.00 74.38 790 ASN A C 1
ATOM 6313 O O . ASN A 1 790 ? -7.598 -16.029 1.681 1.00 74.38 790 ASN A O 1
ATOM 6317 N N . SER A 1 791 ? -7.893 -17.926 0.533 1.00 76.62 791 SER A N 1
ATOM 6318 C CA . SER A 1 791 ? -8.397 -18.715 1.676 1.00 76.62 791 SER A CA 1
ATOM 6319 C C . SER A 1 791 ? -7.312 -19.578 2.330 1.00 76.62 791 SER A C 1
ATOM 6321 O O . SER A 1 791 ? -7.512 -20.063 3.442 1.00 76.62 791 SER A O 1
ATOM 6323 N N . LYS A 1 792 ? -6.172 -19.738 1.650 1.00 83.69 792 LYS A N 1
ATOM 6324 C CA . LYS A 1 792 ? -4.973 -20.463 2.081 1.00 83.69 792 LYS A CA 1
ATOM 6325 C C . LYS A 1 792 ? -3.786 -19.514 2.247 1.00 83.69 792 LYS A C 1
ATOM 6327 O O . LYS A 1 792 ? -3.742 -18.481 1.578 1.00 83.69 792 LYS A O 1
ATOM 6332 N N . ILE A 1 793 ? -2.834 -19.918 3.083 1.00 88.12 793 ILE A N 1
ATOM 6333 C CA . ILE A 1 793 ? -1.515 -19.304 3.283 1.00 88.12 793 ILE A CA 1
ATOM 6334 C C . ILE A 1 793 ? -0.422 -20.380 3.285 1.00 88.12 793 ILE A C 1
ATOM 6336 O O . ILE A 1 793 ? -0.693 -21.527 3.637 1.00 88.12 793 ILE A O 1
ATOM 6340 N N . ASP A 1 794 ? 0.810 -20.000 2.947 1.00 90.38 794 ASP A N 1
ATOM 6341 C CA . ASP A 1 794 ? 2.002 -20.855 3.047 1.00 90.38 794 ASP A CA 1
ATOM 6342 C C . ASP A 1 794 ? 3.183 -20.040 3.603 1.00 90.38 794 ASP A C 1
ATOM 6344 O O . ASP A 1 794 ? 3.991 -19.463 2.868 1.00 90.38 794 ASP A O 1
ATOM 6348 N N . VAL A 1 795 ? 3.255 -19.955 4.935 1.00 93.56 795 VAL A N 1
ATOM 6349 C CA . VAL A 1 795 ? 4.291 -19.195 5.657 1.00 93.56 795 VAL A CA 1
ATOM 6350 C C . VAL A 1 795 ? 5.684 -19.769 5.381 1.00 93.56 795 VAL A C 1
ATOM 6352 O O . VAL A 1 795 ? 6.634 -19.019 5.153 1.00 93.56 795 VAL A O 1
ATOM 6355 N N . ILE A 1 796 ? 5.806 -21.099 5.342 1.00 92.50 796 ILE A N 1
ATOM 6356 C CA . ILE A 1 796 ? 7.076 -21.798 5.120 1.00 92.50 796 ILE A CA 1
ATOM 6357 C C . ILE A 1 796 ? 7.556 -21.603 3.678 1.00 92.50 796 ILE A C 1
ATOM 6359 O O . ILE A 1 796 ? 8.707 -21.220 3.473 1.00 92.50 796 ILE A O 1
ATOM 6363 N N . GLY A 1 797 ? 6.684 -21.759 2.680 1.00 91.44 797 GLY A N 1
ATOM 6364 C CA . GLY A 1 797 ? 7.003 -21.464 1.282 1.00 91.44 797 GLY A CA 1
ATOM 6365 C C . GLY A 1 797 ? 7.315 -19.987 1.030 1.00 91.44 797 GLY A C 1
ATOM 6366 O O . GLY A 1 797 ? 8.165 -19.682 0.194 1.00 91.44 797 GLY A O 1
ATOM 6367 N N . CYS A 1 798 ? 6.704 -19.057 1.772 1.00 93.69 798 CYS A N 1
ATOM 6368 C CA . CYS A 1 798 ? 7.098 -17.646 1.744 1.00 93.69 798 CYS A CA 1
ATOM 6369 C C . CYS A 1 798 ? 8.523 -17.442 2.287 1.00 93.69 798 CYS A C 1
ATOM 6371 O O . CYS A 1 798 ? 9.332 -16.782 1.636 1.00 93.69 798 CYS A O 1
ATOM 6373 N N . ILE A 1 799 ? 8.867 -18.044 3.432 1.00 94.56 799 ILE A N 1
ATOM 6374 C CA . ILE A 1 799 ? 10.225 -17.963 3.995 1.00 94.56 799 ILE A CA 1
ATOM 6375 C C . ILE A 1 799 ? 11.253 -18.596 3.050 1.00 94.56 799 ILE A C 1
ATOM 6377 O O . ILE A 1 799 ? 12.311 -18.011 2.839 1.00 94.56 799 ILE A O 1
ATOM 6381 N N . LEU A 1 800 ? 10.946 -19.748 2.445 1.00 91.06 800 LEU A N 1
ATOM 6382 C CA . LEU A 1 800 ? 11.823 -20.414 1.476 1.00 91.06 800 LEU A CA 1
ATOM 6383 C C . LEU A 1 800 ? 12.106 -19.531 0.251 1.00 91.06 800 LEU A C 1
ATOM 6385 O O . LEU A 1 800 ? 13.265 -19.395 -0.131 1.00 91.06 800 LEU A O 1
ATOM 6389 N N . LYS A 1 801 ? 11.088 -18.859 -0.310 1.00 91.75 801 LYS A N 1
ATOM 6390 C CA . LYS A 1 801 ? 11.272 -17.886 -1.405 1.00 91.75 801 LYS A CA 1
ATOM 6391 C C . LYS A 1 801 ? 12.217 -16.752 -0.997 1.00 91.75 801 LYS A C 1
ATOM 6393 O O . LYS A 1 801 ? 13.196 -16.504 -1.690 1.00 91.75 801 LYS A O 1
ATOM 6398 N N . LEU A 1 802 ? 11.984 -16.117 0.156 1.00 94.62 802 LEU A N 1
ATOM 6399 C CA . LEU A 1 802 ? 12.850 -15.029 0.634 1.00 94.62 802 LEU A CA 1
ATOM 6400 C C . LEU A 1 802 ? 14.269 -15.510 0.987 1.00 94.62 802 LEU A C 1
ATOM 6402 O O . LEU A 1 802 ? 15.217 -14.741 0.840 1.00 94.62 802 LEU A O 1
ATOM 6406 N N . ARG A 1 803 ? 14.434 -16.770 1.422 1.00 93.81 803 ARG A N 1
ATOM 6407 C CA . ARG A 1 803 ? 15.749 -17.381 1.680 1.00 93.81 803 ARG A CA 1
ATOM 6408 C C . ARG A 1 803 ? 16.553 -17.682 0.415 1.00 93.81 803 ARG A C 1
ATOM 6410 O O . ARG A 1 803 ? 17.771 -17.823 0.533 1.00 93.81 803 ARG A O 1
ATOM 6417 N N . ASN A 1 804 ? 15.923 -17.721 -0.762 1.00 91.69 804 ASN A N 1
ATOM 6418 C CA . ASN A 1 804 ? 16.655 -17.735 -2.028 1.00 91.69 804 ASN A CA 1
ATOM 6419 C C . ASN A 1 804 ? 17.266 -16.360 -2.323 1.00 91.69 804 ASN A C 1
ATOM 6421 O O . ASN A 1 804 ? 18.450 -16.278 -2.633 1.00 91.69 804 ASN A O 1
ATOM 6425 N N . ASP A 1 805 ? 16.489 -15.286 -2.147 1.00 93.94 805 ASP A N 1
ATOM 6426 C CA . ASP A 1 805 ? 16.935 -13.918 -2.431 1.00 93.94 805 ASP A CA 1
ATOM 6427 C C . ASP A 1 805 ? 17.964 -13.395 -1.403 1.00 93.94 805 ASP A C 1
ATOM 6429 O O . ASP A 1 805 ? 18.885 -12.664 -1.770 1.00 93.94 805 ASP A O 1
ATOM 6433 N N . ARG A 1 806 ? 17.853 -13.752 -0.112 1.00 95.19 806 ARG A N 1
ATOM 6434 C CA . ARG A 1 806 ? 18.811 -13.359 0.946 1.00 95.19 806 ARG A CA 1
ATOM 6435 C C . ARG A 1 806 ? 18.933 -14.436 2.025 1.00 95.19 806 ARG A C 1
ATOM 6437 O O . ARG A 1 806 ? 17.943 -15.019 2.449 1.00 95.19 806 ARG A O 1
ATOM 6444 N N . THR A 1 807 ? 20.149 -14.685 2.511 1.00 92.06 807 THR A N 1
ATOM 6445 C CA . THR A 1 807 ? 20.401 -15.727 3.523 1.00 92.06 807 THR A CA 1
ATOM 6446 C C . THR A 1 807 ? 19.612 -15.521 4.828 1.00 92.06 807 THR A C 1
ATOM 6448 O O . THR A 1 807 ? 19.341 -14.391 5.229 1.00 92.06 807 THR A O 1
ATOM 6451 N N . LEU A 1 808 ? 19.256 -16.620 5.507 1.00 92.81 808 LEU A N 1
ATOM 6452 C CA . LEU A 1 808 ? 18.699 -16.664 6.875 1.00 92.81 808 LEU A CA 1
ATOM 6453 C C . LEU A 1 808 ? 17.479 -15.762 7.179 1.00 92.81 808 LEU A C 1
ATOM 6455 O O . LEU A 1 808 ? 17.216 -15.442 8.341 1.00 92.81 808 LEU A O 1
ATOM 6459 N N . MET A 1 809 ? 16.693 -15.391 6.166 1.00 95.56 809 MET A N 1
ATOM 6460 C CA . MET A 1 809 ? 15.434 -14.655 6.342 1.00 95.56 809 MET A CA 1
ATOM 6461 C C . MET A 1 809 ? 14.487 -15.394 7.306 1.00 95.56 809 MET A C 1
ATOM 6463 O O . MET A 1 809 ? 14.276 -16.600 7.158 1.00 95.56 809 MET A O 1
ATOM 6467 N N . VAL A 1 810 ? 13.953 -14.669 8.302 1.00 94.62 810 VAL A N 1
ATOM 6468 C CA . VAL A 1 810 ? 13.351 -15.218 9.543 1.00 94.62 810 VAL A CA 1
ATOM 6469 C C . VAL A 1 810 ? 14.361 -16.109 10.275 1.00 94.62 810 VAL A C 1
ATOM 6471 O O . VAL A 1 810 ? 14.483 -17.301 10.006 1.00 94.62 810 VAL A O 1
ATOM 6474 N N . GLN A 1 811 ? 15.124 -15.521 11.194 1.00 91.69 811 GLN A N 1
ATOM 6475 C CA . GLN A 1 811 ? 16.398 -16.073 11.669 1.00 91.69 811 GLN A CA 1
ATOM 6476 C C . GLN A 1 811 ? 16.256 -17.058 12.840 1.00 91.69 811 GLN A C 1
ATOM 6478 O O . GLN A 1 811 ? 17.109 -17.930 12.992 1.00 91.69 811 GLN A O 1
ATOM 6483 N N . ASN A 1 812 ? 15.189 -16.948 13.644 1.00 89.88 812 ASN A N 1
ATOM 6484 C CA . ASN A 1 812 ? 14.998 -17.711 14.887 1.00 89.88 812 ASN A CA 1
ATOM 6485 C C . ASN A 1 812 ? 13.604 -18.371 14.957 1.00 89.88 812 ASN A C 1
ATOM 6487 O O . ASN A 1 812 ? 12.630 -17.808 14.461 1.00 89.88 812 ASN A O 1
ATOM 6491 N N . ARG A 1 813 ? 13.472 -19.497 15.683 1.00 91.12 813 ARG A N 1
ATOM 6492 C CA . ARG A 1 813 ? 12.187 -20.200 15.920 1.00 91.12 813 ARG A CA 1
ATOM 6493 C C . ARG A 1 813 ? 11.086 -19.275 16.460 1.00 91.12 813 ARG A C 1
ATOM 6495 O O . ARG A 1 813 ? 9.972 -19.286 15.951 1.00 91.12 813 ARG A O 1
ATOM 6502 N N . SER A 1 814 ? 11.412 -18.421 17.431 1.00 89.69 814 SER A N 1
ATOM 6503 C CA . SER A 1 814 ? 10.469 -17.465 18.032 1.00 89.69 814 SER A CA 1
ATOM 6504 C C . SER A 1 814 ? 9.995 -16.360 17.077 1.00 89.69 814 SER A C 1
ATOM 6506 O O . SER A 1 814 ? 8.961 -15.749 17.321 1.00 89.69 814 SER A O 1
ATOM 6508 N N . GLN A 1 815 ? 10.703 -16.118 15.967 1.00 92.31 815 GLN A N 1
ATOM 6509 C CA . GLN A 1 815 ? 10.233 -15.220 14.906 1.00 92.31 815 GLN A CA 1
ATOM 6510 C C . GLN A 1 815 ? 9.201 -15.913 14.005 1.00 92.31 815 GLN A C 1
ATOM 6512 O O . GLN A 1 815 ? 8.219 -15.281 13.632 1.00 92.31 815 GLN A O 1
ATOM 6517 N N . LEU A 1 816 ? 9.369 -17.211 13.711 1.00 93.06 816 LEU A N 1
ATOM 6518 C CA . LEU A 1 816 ? 8.345 -18.021 13.031 1.00 93.06 816 LEU A CA 1
ATOM 6519 C C . LEU A 1 816 ? 7.071 -18.145 13.881 1.00 93.06 816 LEU A C 1
ATOM 6521 O O . LEU A 1 816 ? 5.969 -17.984 13.366 1.00 93.06 816 LEU A O 1
ATOM 6525 N N . GLU A 1 817 ? 7.223 -18.381 15.183 1.00 91.88 817 GLU A N 1
ATOM 6526 C CA . GLU A 1 817 ? 6.105 -18.421 16.129 1.00 91.88 817 GLU A CA 1
ATOM 6527 C C . GLU A 1 817 ? 5.347 -17.080 16.175 1.00 91.88 817 GLU A C 1
ATOM 6529 O O . GLU A 1 817 ? 4.131 -17.058 15.996 1.00 91.88 817 GLU A O 1
ATOM 6534 N N . TYR A 1 818 ? 6.063 -15.954 16.289 1.00 92.12 818 TYR A N 1
ATOM 6535 C CA . TYR A 1 818 ? 5.446 -14.623 16.273 1.00 92.12 818 TYR A CA 1
ATOM 6536 C C . TYR A 1 818 ? 4.748 -14.281 14.949 1.00 92.12 818 TYR A C 1
ATOM 6538 O O . TYR A 1 818 ? 3.724 -13.599 14.964 1.00 92.12 818 TYR A O 1
ATOM 6546 N N . ILE A 1 819 ? 5.253 -14.768 13.804 1.00 94.56 819 ILE A N 1
ATOM 6547 C CA . ILE A 1 819 ? 4.540 -14.634 12.526 1.00 94.56 819 ILE A CA 1
ATOM 6548 C C . ILE A 1 819 ? 3.134 -15.233 12.671 1.00 94.56 819 ILE A C 1
ATOM 6550 O O . ILE A 1 819 ? 2.152 -14.541 12.417 1.00 94.56 819 ILE A O 1
ATOM 6554 N N . TYR A 1 820 ? 3.013 -16.474 13.149 1.00 93.00 820 TYR A N 1
ATOM 6555 C CA . TYR A 1 820 ? 1.709 -17.112 13.344 1.00 93.00 820 TYR A CA 1
ATOM 6556 C C . TYR A 1 820 ? 0.816 -16.393 14.372 1.00 93.00 820 TYR A C 1
ATOM 6558 O O . TYR A 1 820 ? -0.390 -16.287 14.139 1.00 93.00 820 TYR A O 1
ATOM 6566 N N . ASP A 1 821 ? 1.381 -15.846 15.452 1.00 89.56 821 ASP A N 1
ATOM 6567 C CA . ASP A 1 821 ? 0.620 -15.073 16.447 1.00 89.56 821 ASP A CA 1
ATOM 6568 C C . ASP A 1 821 ? 0.032 -13.774 15.853 1.00 89.56 821 ASP A C 1
ATOM 6570 O O . ASP A 1 821 ? -1.128 -13.443 16.109 1.00 89.56 821 ASP A O 1
ATOM 6574 N N . VAL A 1 822 ? 0.774 -13.075 14.983 1.00 91.25 822 VAL A N 1
ATOM 6575 C CA . VAL A 1 822 ? 0.251 -11.926 14.215 1.00 91.25 822 VAL A CA 1
ATOM 6576 C C . VAL A 1 822 ? -0.831 -12.353 13.222 1.00 91.25 822 VAL A C 1
ATOM 6578 O O . VAL A 1 822 ? -1.830 -11.645 13.075 1.00 91.25 822 VAL A O 1
ATOM 6581 N N . LEU A 1 823 ? -0.697 -13.511 12.564 1.00 90.44 823 LEU A N 1
ATOM 6582 C CA . LEU A 1 823 ? -1.741 -13.997 11.654 1.00 90.44 823 LEU A CA 1
ATOM 6583 C C . LEU A 1 823 ? -3.042 -14.330 12.401 1.00 90.44 823 LEU A C 1
ATOM 6585 O O . LEU A 1 823 ? -4.113 -13.952 11.923 1.00 90.44 823 LEU A O 1
ATOM 6589 N N . ILE A 1 824 ? -2.971 -14.948 13.587 1.00 86.62 824 ILE A N 1
ATOM 6590 C CA . ILE A 1 824 ? -4.141 -15.150 14.461 1.00 86.62 824 ILE A CA 1
ATOM 6591 C C . ILE A 1 824 ? -4.770 -13.816 14.842 1.00 86.62 824 ILE A C 1
ATOM 6593 O O . ILE A 1 824 ? -5.974 -13.632 14.658 1.00 86.62 824 ILE A O 1
ATOM 6597 N N . GLU A 1 825 ? -3.972 -12.875 15.345 1.00 84.69 825 GLU A N 1
ATOM 6598 C CA . GLU A 1 825 ? -4.500 -11.599 15.817 1.00 84.69 825 GLU A CA 1
ATOM 6599 C C . GLU A 1 825 ? -5.159 -10.807 14.677 1.00 84.69 825 GLU A C 1
ATOM 6601 O O . GLU A 1 825 ? -6.216 -10.209 14.879 1.00 84.69 825 GLU A O 1
ATOM 6606 N N . SER A 1 826 ? -4.624 -10.891 13.453 1.00 85.44 826 SER A N 1
ATOM 6607 C CA . SER A 1 826 ? -5.230 -10.297 12.250 1.00 85.44 826 SER A CA 1
ATOM 6608 C C . SER A 1 826 ? -6.577 -10.919 11.851 1.00 85.44 826 SER A C 1
ATOM 6610 O O . SER A 1 826 ? -7.400 -10.257 11.222 1.00 85.44 826 SER A O 1
ATOM 6612 N N . ILE A 1 827 ? -6.831 -12.178 12.226 1.00 80.88 827 ILE A N 1
ATOM 6613 C CA . ILE A 1 827 ? -8.095 -12.877 11.953 1.00 80.88 827 ILE A CA 1
ATOM 6614 C C . ILE A 1 827 ? -9.131 -12.580 13.038 1.00 80.88 827 ILE A C 1
ATOM 6616 O O . ILE A 1 827 ? -10.300 -12.390 12.709 1.00 80.88 827 ILE A O 1
ATOM 6620 N N . ILE A 1 828 ? -8.716 -12.498 14.307 1.00 77.25 828 ILE A N 1
ATOM 6621 C CA . ILE A 1 828 ? -9.624 -12.172 15.417 1.00 77.25 828 ILE A CA 1
ATOM 6622 C C . ILE A 1 828 ? -10.031 -10.691 15.372 1.00 77.25 828 ILE A C 1
ATOM 6624 O O . ILE A 1 828 ? -11.204 -10.377 15.557 1.00 77.25 828 ILE A O 1
ATOM 6628 N N . THR A 1 829 ? -9.092 -9.783 15.076 1.00 75.44 829 THR A N 1
ATOM 6629 C CA . THR A 1 829 ? -9.396 -8.351 14.876 1.00 75.44 829 THR A CA 1
ATOM 6630 C C . THR A 1 829 ? -10.047 -8.066 13.524 1.00 75.44 829 THR A C 1
ATOM 6632 O O . THR A 1 829 ? -10.872 -7.162 13.431 1.00 75.44 829 THR A O 1
ATOM 6635 N N . GLY A 1 830 ? -9.720 -8.836 12.483 1.00 72.69 830 GLY A N 1
ATOM 6636 C CA . GLY A 1 830 ? -10.267 -8.675 11.138 1.00 72.69 830 GLY A CA 1
ATOM 6637 C C . GLY A 1 830 ? -9.773 -7.420 10.394 1.00 72.69 830 GLY A C 1
ATOM 6638 O O . GLY A 1 830 ? -8.879 -6.707 10.854 1.00 72.69 830 GLY A O 1
ATOM 6639 N N . PRO A 1 831 ? -10.345 -7.124 9.210 1.00 69.00 831 PRO A N 1
ATOM 6640 C CA . PRO A 1 831 ? -10.004 -5.951 8.403 1.00 69.00 831 PRO A CA 1
ATOM 6641 C C . PRO A 1 831 ? -10.716 -4.689 8.927 1.00 69.00 831 PRO A C 1
ATOM 6643 O O . PRO A 1 831 ? -11.537 -4.093 8.236 1.00 69.00 831 PRO A O 1
ATOM 6646 N N . THR A 1 832 ? -10.427 -4.316 10.172 1.00 70.94 832 THR A N 1
ATOM 6647 C CA . THR A 1 832 ? -11.165 -3.312 10.961 1.00 70.94 832 THR A CA 1
ATOM 6648 C C . THR A 1 832 ? -10.560 -1.905 10.949 1.00 70.94 832 THR A C 1
ATOM 6650 O O . THR A 1 832 ? -11.108 -0.987 11.549 1.00 70.94 832 THR A O 1
ATOM 6653 N N . MET A 1 833 ? -9.466 -1.694 10.209 1.00 79.44 833 MET A N 1
ATOM 6654 C CA . MET A 1 833 ? -8.942 -0.351 9.940 1.00 79.44 833 MET A CA 1
ATOM 6655 C C . MET A 1 833 ? -9.854 0.396 8.963 1.00 79.44 833 MET A C 1
ATOM 6657 O O . MET A 1 833 ? -9.987 0.004 7.801 1.00 79.44 833 MET A O 1
ATOM 6661 N N . ILE A 1 834 ? -10.436 1.501 9.422 1.00 82.25 834 ILE A N 1
ATOM 6662 C CA . ILE A 1 834 ? -11.320 2.374 8.647 1.00 82.25 834 ILE A CA 1
ATOM 6663 C C . ILE A 1 834 ? -10.747 3.787 8.543 1.00 82.25 834 ILE A C 1
ATOM 6665 O O . ILE A 1 834 ? -10.086 4.272 9.459 1.00 82.25 834 ILE A O 1
ATOM 6669 N N . TYR A 1 835 ? -11.027 4.473 7.433 1.00 77.50 835 TYR A N 1
ATOM 6670 C CA . TYR A 1 835 ? -10.755 5.908 7.330 1.00 77.50 835 TYR A CA 1
ATOM 6671 C C . TYR A 1 835 ? -11.688 6.688 8.247 1.00 77.50 835 TYR A C 1
ATOM 6673 O O . TYR A 1 835 ? -12.895 6.446 8.259 1.00 77.50 835 TYR A O 1
ATOM 6681 N N . ILE A 1 836 ? -11.135 7.667 8.957 1.00 83.25 836 ILE A N 1
ATOM 6682 C CA . ILE A 1 836 ? -11.852 8.437 9.980 1.00 83.25 836 ILE A CA 1
ATOM 6683 C C . ILE A 1 836 ? -13.084 9.154 9.400 1.00 83.25 836 ILE A C 1
ATOM 6685 O O . ILE A 1 836 ? -14.168 9.060 9.968 1.00 83.25 836 ILE A O 1
ATOM 6689 N N . HIS A 1 837 ? -12.987 9.712 8.187 1.00 79.88 837 HIS A N 1
ATOM 6690 C CA . HIS A 1 837 ? -14.129 10.314 7.475 1.00 79.88 837 HIS A CA 1
ATOM 6691 C C . HIS A 1 837 ? -15.264 9.328 7.113 1.00 79.88 837 HIS A C 1
ATOM 6693 O O . HIS A 1 837 ? -16.332 9.756 6.681 1.00 79.88 837 HIS A O 1
ATOM 6699 N N . LYS A 1 838 ? -15.051 8.011 7.248 1.00 83.50 838 LYS A N 1
ATOM 6700 C CA . LYS A 1 838 ? -16.079 6.973 7.050 1.00 83.50 838 LYS A CA 1
ATOM 6701 C C . LYS A 1 838 ? -16.657 6.449 8.363 1.00 83.50 838 LYS A C 1
ATOM 6703 O O . LYS A 1 838 ? -17.638 5.715 8.309 1.00 83.50 838 LYS A O 1
ATOM 6708 N N . LEU A 1 839 ? -16.106 6.817 9.522 1.00 89.56 839 LEU A N 1
ATOM 6709 C CA . LEU A 1 839 ? -16.529 6.276 10.817 1.00 89.56 839 LEU A CA 1
ATOM 6710 C C . LEU A 1 839 ? -18.031 6.465 11.098 1.00 89.56 839 LEU A C 1
ATOM 6712 O O . LEU A 1 839 ? -18.652 5.471 11.475 1.00 89.56 839 LEU A O 1
ATOM 6716 N N . PRO A 1 840 ? -18.667 7.628 10.831 1.00 88.56 840 PRO A N 1
ATOM 6717 C CA . PRO A 1 840 ? -20.116 7.767 10.997 1.00 88.56 840 PRO A CA 1
ATOM 6718 C C . PRO A 1 840 ? -20.916 6.787 10.122 1.00 88.56 840 PRO A C 1
ATOM 6720 O O . PRO A 1 840 ? -21.845 6.145 10.604 1.00 88.56 840 PRO A O 1
ATOM 6723 N N . GLN A 1 841 ? -20.501 6.596 8.863 1.00 86.44 841 GLN A N 1
ATOM 6724 C CA . GLN A 1 841 ? -21.142 5.663 7.926 1.00 86.44 841 GLN A CA 1
ATOM 6725 C C . GLN A 1 841 ? -20.950 4.199 8.342 1.00 86.44 841 GLN A C 1
ATOM 6727 O O . GLN A 1 841 ? -21.855 3.386 8.169 1.00 86.44 841 GLN A O 1
ATOM 6732 N N . VAL A 1 842 ? -19.775 3.853 8.877 1.00 87.25 842 VAL A N 1
ATOM 6733 C CA . VAL A 1 842 ? -19.475 2.504 9.377 1.00 87.25 842 VAL A CA 1
ATOM 6734 C C . VAL A 1 842 ? -20.261 2.219 10.656 1.00 87.25 842 VAL A C 1
ATOM 6736 O O . VAL A 1 842 ? -20.826 1.138 10.768 1.00 87.25 842 VAL A O 1
ATOM 6739 N N . TYR A 1 843 ? -20.384 3.183 11.573 1.00 91.81 843 TYR A N 1
ATOM 6740 C CA . TYR A 1 843 ? -21.231 3.053 12.762 1.00 91.81 843 TYR A CA 1
ATOM 6741 C C . TYR A 1 843 ? -22.681 2.723 12.392 1.00 91.81 843 TYR A C 1
ATOM 6743 O O . TYR A 1 843 ? -23.217 1.712 12.845 1.00 91.81 843 TYR A O 1
ATOM 6751 N N . ASP A 1 844 ? -23.282 3.514 11.499 1.00 88.50 844 ASP A N 1
ATOM 6752 C CA . ASP A 1 844 ? -24.663 3.299 11.058 1.00 88.50 844 ASP A CA 1
ATOM 6753 C C . ASP A 1 844 ? -24.817 1.967 10.293 1.00 88.50 844 ASP A C 1
ATOM 6755 O O . ASP A 1 844 ? -25.851 1.306 10.385 1.00 88.50 844 ASP A O 1
ATOM 6759 N N . GLN A 1 845 ? -23.772 1.512 9.588 1.00 88.50 845 GLN A N 1
ATOM 6760 C CA . GLN A 1 845 ? -23.743 0.181 8.972 1.00 88.50 845 GLN A CA 1
ATOM 6761 C C . GLN A 1 845 ? -23.681 -0.955 10.002 1.00 88.50 845 GLN A C 1
ATOM 6763 O O . GLN A 1 845 ? -24.373 -1.959 9.828 1.00 88.50 845 GLN A O 1
ATOM 6768 N N . LEU A 1 846 ? -22.886 -0.806 11.064 1.00 87.38 846 LEU A N 1
ATOM 6769 C CA . LEU A 1 846 ? -22.687 -1.815 12.107 1.00 87.38 846 LEU A CA 1
ATOM 6770 C C . LEU A 1 846 ? -23.933 -2.028 12.985 1.00 87.38 846 LEU A C 1
ATOM 6772 O O . LEU A 1 846 ? -24.102 -3.111 13.546 1.00 87.38 846 LEU A O 1
ATOM 6776 N N . LEU A 1 847 ? -24.829 -1.043 13.071 1.00 87.88 847 LEU A N 1
ATOM 6777 C CA . LEU A 1 847 ? -26.116 -1.185 13.761 1.00 87.88 847 LEU A CA 1
ATOM 6778 C C . LEU A 1 847 ? -27.159 -2.004 12.974 1.00 87.88 847 LEU A C 1
ATOM 6780 O O . LEU A 1 847 ? -28.183 -2.369 13.546 1.00 87.88 847 LEU A O 1
ATOM 6784 N N . ASN A 1 848 ? -26.916 -2.341 11.701 1.00 83.50 848 ASN A N 1
ATOM 6785 C CA . ASN A 1 848 ? -27.839 -3.181 10.933 1.00 83.50 848 ASN A CA 1
ATOM 6786 C C . ASN A 1 848 ? -27.846 -4.638 11.416 1.00 83.50 848 ASN A C 1
ATOM 6788 O O . ASN A 1 848 ? -26.809 -5.212 11.766 1.00 83.50 848 ASN A O 1
ATOM 6792 N N . PHE A 1 849 ? -29.028 -5.249 11.353 1.00 76.44 849 PHE A N 1
ATOM 6793 C CA . PHE A 1 849 ? -29.244 -6.672 11.603 1.00 76.44 849 PHE A CA 1
ATOM 6794 C C . PHE A 1 849 ? -28.779 -7.537 10.418 1.00 76.44 849 PHE A C 1
ATOM 6796 O O . PHE A 1 849 ? -28.815 -7.100 9.266 1.00 76.44 849 PHE A O 1
ATOM 6803 N N . GLN A 1 850 ? -28.331 -8.765 10.699 1.00 60.81 850 GLN A N 1
ATOM 6804 C CA . GLN A 1 850 ? -27.973 -9.757 9.669 1.00 60.81 850 GLN A CA 1
ATOM 6805 C C . GLN A 1 850 ? -29.098 -10.760 9.392 1.00 60.81 850 GLN A C 1
ATOM 6807 O O . GLN A 1 850 ? -29.411 -11.011 8.232 1.00 60.81 850 GLN A O 1
ATOM 6812 N N . ASP A 1 851 ? -29.705 -11.292 10.453 1.00 58.38 851 ASP A N 1
ATOM 6813 C CA . ASP A 1 851 ? -30.624 -12.432 10.411 1.00 58.38 851 ASP A CA 1
ATOM 6814 C C . ASP A 1 851 ? -31.923 -12.137 11.180 1.00 58.38 851 ASP A C 1
ATOM 6816 O O . ASP A 1 851 ? -31.973 -11.233 12.019 1.00 58.38 851 ASP A O 1
ATOM 6820 N N . GLU A 1 852 ? -32.951 -12.966 10.971 1.00 57.12 852 GLU A N 1
ATOM 6821 C CA . GLU A 1 852 ? -34.253 -12.898 11.666 1.00 57.12 852 GLU A CA 1
ATOM 6822 C C . GLU A 1 852 ? -34.117 -12.926 13.207 1.00 57.12 852 GLU A C 1
ATOM 6824 O O . GLU A 1 852 ? -34.915 -12.323 13.923 1.00 57.12 852 GLU A O 1
ATOM 6829 N N . ASN A 1 853 ? -33.035 -13.521 13.723 1.00 55.31 853 ASN A N 1
ATOM 6830 C CA . ASN A 1 853 ? -32.687 -13.576 15.150 1.00 55.31 853 ASN A CA 1
ATOM 6831 C C . ASN A 1 853 ? -32.236 -12.232 15.771 1.00 55.31 853 ASN A C 1
ATOM 6833 O O . ASN A 1 853 ? -31.809 -12.209 16.924 1.00 55.31 853 ASN A O 1
ATOM 6837 N N . SER A 1 854 ? -32.324 -11.107 15.049 1.00 62.94 854 SER A N 1
ATOM 6838 C CA . SER A 1 854 ? -32.139 -9.748 15.597 1.00 62.94 854 SER A CA 1
ATOM 6839 C C . SER A 1 854 ? -30.750 -9.452 16.200 1.00 62.94 854 SER A C 1
ATOM 6841 O O . SER A 1 854 ? -30.606 -8.624 17.101 1.00 62.94 854 SER A O 1
ATOM 6843 N N . THR A 1 855 ? -29.694 -10.074 15.667 1.00 79.56 855 THR A N 1
ATOM 6844 C CA . THR A 1 855 ? -28.294 -9.755 16.008 1.00 79.56 855 THR A CA 1
ATOM 6845 C C . THR A 1 855 ? -27.712 -8.726 15.030 1.00 79.56 855 THR A C 1
ATOM 6847 O O . THR A 1 855 ? -27.825 -8.883 13.811 1.00 79.56 855 THR A O 1
ATOM 6850 N N . THR A 1 856 ? -27.077 -7.673 15.558 1.00 86.31 856 THR A N 1
ATOM 6851 C CA . THR A 1 856 ? -26.412 -6.618 14.770 1.00 86.31 856 THR A CA 1
ATOM 6852 C C . THR A 1 856 ? -24.991 -7.008 14.357 1.00 86.31 856 THR A C 1
ATOM 6854 O O . THR A 1 856 ? -24.315 -7.783 15.041 1.00 86.31 856 THR A O 1
ATOM 6857 N N . LEU A 1 857 ? -24.487 -6.414 13.270 1.00 85.75 857 LEU A N 1
ATOM 6858 C CA . LEU A 1 857 ? -23.082 -6.551 12.863 1.00 85.75 857 LEU A CA 1
ATOM 6859 C C . LEU A 1 857 ? -22.106 -6.135 13.979 1.00 85.75 857 LEU A C 1
ATOM 6861 O O . LEU A 1 857 ? -21.107 -6.818 14.204 1.00 85.75 857 LEU A O 1
ATOM 6865 N N . MET A 1 858 ? -22.417 -5.066 14.719 1.00 89.56 858 MET A N 1
ATOM 6866 C CA . MET A 1 858 ? -21.630 -4.595 15.863 1.00 89.56 858 MET A CA 1
ATOM 6867 C C . MET A 1 858 ? -21.528 -5.652 16.969 1.00 89.56 858 MET A C 1
ATOM 6869 O O . MET A 1 858 ? -20.459 -5.847 17.548 1.00 89.56 858 MET A O 1
ATOM 6873 N N . LYS A 1 859 ? -22.622 -6.372 17.249 1.00 88.75 859 LYS A N 1
ATOM 6874 C CA . LYS A 1 859 ? -22.642 -7.427 18.266 1.00 88.75 859 LYS A CA 1
ATOM 6875 C C . LYS A 1 859 ? -21.793 -8.631 17.838 1.00 88.75 859 LYS A C 1
ATOM 6877 O O . LYS A 1 859 ? -20.996 -9.114 18.636 1.00 88.75 859 LYS A O 1
ATOM 6882 N N . LEU A 1 860 ? -21.835 -9.010 16.556 1.00 84.75 860 LEU A N 1
ATOM 6883 C CA . LEU A 1 860 ? -20.959 -10.047 15.983 1.00 84.75 860 LEU A CA 1
ATOM 6884 C C . LEU A 1 860 ? -19.466 -9.662 15.972 1.00 84.75 860 LEU A C 1
ATOM 6886 O O . LEU A 1 860 ? -18.609 -10.548 15.952 1.00 84.75 860 LEU A O 1
ATOM 6890 N N . GLN A 1 861 ? -19.121 -8.368 15.948 1.00 86.00 861 GLN A N 1
ATOM 6891 C CA . GLN A 1 861 ? -17.739 -7.920 16.177 1.00 86.00 861 GLN A CA 1
ATOM 6892 C C . GLN A 1 861 ? -17.350 -8.069 17.651 1.00 86.00 861 GLN A C 1
ATOM 6894 O O . GLN A 1 861 ? -16.298 -8.629 17.957 1.00 86.00 861 GLN A O 1
ATOM 6899 N N . PHE A 1 862 ? -18.204 -7.595 18.560 1.00 87.81 862 PHE A N 1
ATOM 6900 C CA . PHE A 1 862 ? -17.965 -7.656 19.998 1.00 87.81 862 PHE A CA 1
ATOM 6901 C C . PHE A 1 862 ? -17.780 -9.098 20.495 1.00 87.81 862 PHE A C 1
ATOM 6903 O O . PHE A 1 862 ? -16.806 -9.395 21.185 1.00 87.81 862 PHE A O 1
ATOM 6910 N N . GLU A 1 863 ? -18.643 -10.020 20.065 1.00 84.62 863 GLU A N 1
ATOM 6911 C CA . GLU A 1 863 ? -18.553 -11.447 20.397 1.00 84.62 863 GLU A CA 1
ATOM 6912 C C . GLU A 1 863 ? -17.203 -12.056 19.971 1.00 84.62 863 GLU A C 1
ATOM 6914 O O . GLU A 1 863 ? -16.622 -12.840 20.719 1.00 84.62 863 GLU A O 1
ATOM 6919 N N . LYS A 1 864 ? -16.636 -11.632 18.829 1.00 79.44 864 LYS A N 1
ATOM 6920 C CA . LYS A 1 864 ? -15.290 -12.046 18.381 1.00 79.44 864 LYS A CA 1
ATOM 6921 C C . LYS A 1 864 ? -14.163 -11.444 19.220 1.00 79.44 864 LYS A C 1
ATOM 6923 O O . LYS A 1 864 ? -13.150 -12.106 19.431 1.00 79.44 864 LYS A O 1
ATOM 6928 N N . LEU A 1 865 ? -14.326 -10.217 19.714 1.00 76.81 865 LEU A N 1
ATOM 6929 C CA . LEU A 1 865 ? -13.342 -9.555 20.578 1.00 76.81 865 LEU A CA 1
ATOM 6930 C C . LEU A 1 865 ? -13.287 -10.154 21.989 1.00 76.81 865 LEU A C 1
ATOM 6932 O O . LEU A 1 865 ? -12.219 -10.134 22.605 1.00 76.81 865 LEU A O 1
ATOM 6936 N N . VAL A 1 866 ? -14.406 -10.701 22.473 1.00 73.88 866 VAL A N 1
ATOM 6937 C CA . VAL A 1 866 ? -14.534 -11.365 23.783 1.00 73.88 866 VAL A CA 1
ATOM 6938 C C . VAL A 1 866 ? -14.128 -12.849 23.745 1.00 73.88 866 VAL A C 1
ATOM 6940 O O . VAL A 1 866 ? -13.938 -13.447 24.804 1.00 73.88 866 VAL A O 1
ATOM 6943 N N . LEU A 1 867 ? -13.901 -13.442 22.561 1.00 65.06 867 LEU A N 1
ATOM 6944 C CA . LEU A 1 867 ? -13.339 -14.798 22.444 1.00 65.06 867 LEU A CA 1
ATOM 6945 C C . LEU A 1 867 ? -12.064 -14.947 23.301 1.00 65.06 867 LEU A C 1
ATOM 6947 O O . LEU A 1 867 ? -11.195 -14.066 23.266 1.00 65.06 867 LEU A O 1
ATOM 6951 N N . PRO A 1 868 ? -11.932 -16.051 24.064 1.00 55.44 868 PRO A N 1
ATOM 6952 C CA . PRO A 1 868 ? -10.997 -16.142 25.180 1.00 55.44 868 PRO A CA 1
ATOM 6953 C C . PRO A 1 868 ? -9.545 -15.903 24.758 1.00 55.44 868 PRO A C 1
ATOM 6955 O O . PRO A 1 868 ? -8.988 -16.611 23.919 1.00 55.44 868 PRO A O 1
ATOM 6958 N N . LEU A 1 869 ? -8.916 -14.924 25.411 1.00 52.91 869 LEU A N 1
ATOM 6959 C CA . LEU A 1 869 ? -7.555 -14.425 25.165 1.00 52.91 869 LEU A CA 1
ATOM 6960 C C . LEU A 1 869 ? -6.428 -15.403 25.571 1.00 52.91 869 LEU A C 1
ATOM 6962 O O . LEU A 1 869 ? -5.272 -15.003 25.690 1.00 52.91 869 LEU A O 1
ATOM 6966 N N . ASN A 1 870 ? -6.741 -16.676 25.815 1.00 43.19 870 ASN A N 1
ATOM 6967 C CA . ASN A 1 870 ? -5.811 -17.633 26.408 1.00 43.19 870 ASN A CA 1
ATOM 6968 C C . ASN A 1 870 ? -4.928 -18.305 25.340 1.00 43.19 870 ASN A C 1
ATOM 6970 O O . ASN A 1 870 ? -5.260 -19.368 24.811 1.00 43.19 870 ASN A O 1
ATOM 6974 N N . THR A 1 871 ? -3.770 -17.698 25.066 1.00 38.12 871 THR A N 1
ATOM 6975 C CA . THR A 1 871 ? -2.591 -18.393 24.508 1.00 38.12 871 THR A CA 1
ATOM 6976 C C . THR A 1 871 ? -1.485 -18.637 25.538 1.00 38.12 871 THR A C 1
ATOM 6978 O O . THR A 1 871 ? -0.520 -19.325 25.217 1.00 38.12 871 THR A O 1
ATOM 6981 N N . THR A 1 872 ? -1.639 -18.165 26.780 1.00 34.72 872 THR A N 1
ATOM 6982 C CA . THR A 1 872 ? -1.034 -18.826 27.942 1.00 34.72 872 THR A CA 1
ATOM 6983 C C . THR A 1 872 ? -1.840 -20.094 28.222 1.00 34.72 872 THR A C 1
ATOM 6985 O O . THR A 1 872 ? -2.995 -20.045 28.644 1.00 34.72 872 THR A O 1
ATOM 6988 N N . ILE A 1 873 ? -1.253 -21.246 27.889 1.00 34.19 873 ILE A N 1
ATOM 6989 C CA . ILE A 1 873 ? -1.733 -22.553 28.337 1.00 34.19 873 ILE A CA 1
ATOM 6990 C C . ILE A 1 873 ? -0.848 -22.944 29.514 1.00 34.19 873 ILE A C 1
ATOM 6992 O O . ILE A 1 873 ? 0.272 -23.382 29.290 1.00 34.19 873 ILE A O 1
ATOM 6996 N N . ASN A 1 874 ? -1.372 -22.788 30.725 1.00 31.72 874 ASN A N 1
ATOM 6997 C CA . ASN A 1 874 ? -0.993 -23.557 31.904 1.00 31.72 874 ASN A CA 1
ATOM 6998 C C . ASN A 1 874 ? -2.281 -23.843 32.696 1.00 31.72 874 ASN A C 1
ATOM 7000 O O . ASN A 1 874 ? -3.175 -23.003 32.758 1.00 31.72 874 ASN A O 1
ATOM 7004 N N . ASP A 1 875 ? -2.370 -25.073 33.189 1.00 31.30 875 ASP A N 1
ATOM 7005 C CA . ASP A 1 875 ? -3.245 -25.622 34.231 1.00 31.30 875 ASP A CA 1
ATOM 7006 C C . ASP A 1 875 ? -4.693 -25.116 34.391 1.00 31.30 875 ASP A C 1
ATOM 7008 O O . ASP A 1 875 ? -4.994 -24.137 35.065 1.00 31.30 875 ASP A O 1
ATOM 7012 N N . CYS A 1 876 ? -5.617 -25.947 33.901 1.00 25.50 876 CYS A N 1
ATOM 7013 C CA . CYS A 1 876 ? -6.902 -26.231 34.549 1.00 25.50 876 CYS A CA 1
ATOM 7014 C C . CYS A 1 876 ? -7.138 -27.753 34.440 1.00 25.50 876 CYS A C 1
ATOM 7016 O O . CYS A 1 876 ? -7.279 -28.247 33.315 1.00 25.50 876 CYS A O 1
ATOM 7018 N N . PRO A 1 877 ? -7.137 -28.524 35.546 1.00 31.44 877 PRO A N 1
ATOM 7019 C CA . PRO A 1 877 ? -7.450 -29.954 35.518 1.00 31.44 877 PRO A CA 1
ATOM 7020 C C . PRO A 1 877 ? -8.908 -30.234 35.121 1.00 31.44 877 PRO A C 1
ATOM 7022 O O . PRO A 1 877 ? -9.783 -29.382 35.261 1.00 31.44 877 PRO A O 1
ATOM 7025 N N . ASN A 1 878 ? -9.193 -31.454 34.658 1.00 37.94 878 ASN A N 1
ATOM 7026 C CA . ASN A 1 878 ? -10.567 -31.866 34.360 1.00 37.94 878 ASN A CA 1
ATOM 7027 C C . ASN A 1 878 ? -11.383 -32.029 35.653 1.00 37.94 878 ASN A C 1
ATOM 7029 O O . ASN A 1 878 ? -11.048 -32.896 36.458 1.00 37.94 878 ASN A O 1
ATOM 7033 N N . ASN A 1 879 ? -12.505 -31.315 35.783 1.00 30.45 879 ASN A N 1
ATOM 7034 C CA . ASN A 1 879 ? -13.753 -31.888 36.301 1.00 30.45 879 ASN A CA 1
ATOM 7035 C C . ASN A 1 879 ? -14.970 -30.997 36.005 1.00 30.45 879 ASN A C 1
ATOM 7037 O O . ASN A 1 879 ? -14.834 -29.838 35.618 1.00 30.45 879 ASN A O 1
ATOM 7041 N N . ASN A 1 880 ? -16.164 -31.576 36.148 1.00 34.62 880 ASN A N 1
ATOM 7042 C CA . ASN A 1 880 ? -17.434 -30.907 35.878 1.00 34.62 880 ASN A CA 1
ATOM 7043 C C . ASN A 1 880 ? -17.899 -30.081 37.086 1.00 34.62 880 ASN A C 1
ATOM 7045 O O . ASN A 1 880 ? -18.657 -30.596 37.901 1.00 34.62 880 ASN A O 1
ATOM 7049 N N . ASP A 1 881 ? -17.522 -28.806 37.158 1.00 27.05 881 ASP A N 1
ATOM 7050 C CA . ASP A 1 881 ? -18.292 -27.817 37.919 1.00 27.05 881 ASP A CA 1
ATOM 7051 C C . ASP A 1 881 ? -18.164 -26.419 37.301 1.00 27.05 881 ASP A C 1
ATOM 7053 O O . ASP A 1 881 ? -17.078 -25.990 36.911 1.00 27.05 881 ASP A O 1
ATOM 7057 N N . THR A 1 882 ? -19.278 -25.694 37.170 1.00 32.66 882 THR A N 1
ATOM 7058 C CA . THR A 1 882 ? -19.312 -24.379 36.499 1.00 32.66 882 THR A CA 1
ATOM 7059 C C . THR A 1 882 ? -19.235 -23.213 37.483 1.00 32.66 882 THR A C 1
ATOM 7061 O O . THR A 1 882 ? -20.035 -22.280 37.422 1.00 32.66 882 THR A O 1
ATOM 7064 N N . SER A 1 883 ? -18.256 -23.249 38.388 1.00 31.42 883 SER A N 1
ATOM 7065 C CA . SER A 1 883 ? -17.816 -22.081 39.161 1.00 31.42 883 SER A CA 1
ATOM 7066 C C . SER A 1 883 ? -16.358 -22.236 39.612 1.00 31.42 883 SER A C 1
ATOM 7068 O O . SER A 1 883 ? -15.867 -23.351 39.721 1.00 31.42 883 SER A O 1
ATOM 7070 N N . VAL A 1 884 ? -15.687 -21.107 39.874 1.00 32.69 884 VAL A N 1
ATOM 7071 C CA . VAL A 1 884 ? -14.289 -21.006 40.347 1.00 32.69 884 VAL A CA 1
ATOM 7072 C C . VAL A 1 884 ? -13.225 -21.555 39.376 1.00 32.69 884 VAL A C 1
ATOM 7074 O O . VAL A 1 884 ? -12.824 -22.710 39.423 1.00 32.69 884 VAL A O 1
ATOM 7077 N N . CYS A 1 885 ? -12.680 -20.657 38.550 1.00 22.31 885 CYS A N 1
ATOM 7078 C CA . CYS A 1 885 ? -11.346 -20.776 37.947 1.00 22.31 885 CYS A CA 1
ATOM 7079 C C . CYS A 1 885 ? -10.705 -19.377 37.941 1.00 22.31 885 CYS A C 1
ATOM 7081 O O . CYS A 1 885 ? -10.830 -18.635 36.966 1.00 22.31 885 CYS A O 1
ATOM 7083 N N . TYR A 1 886 ? -10.079 -19.010 39.059 1.00 29.72 886 TYR A N 1
ATOM 7084 C CA . TYR A 1 886 ? -9.309 -17.777 39.239 1.00 29.72 886 TYR A CA 1
ATOM 7085 C C . TYR A 1 886 ? -7.960 -18.102 39.899 1.00 29.72 886 TYR A C 1
ATOM 7087 O O . TYR A 1 886 ? -7.744 -19.230 40.331 1.00 29.72 886 TYR A O 1
ATOM 7095 N N . ASP A 1 887 ? -7.081 -17.101 39.927 1.00 30.16 887 ASP A N 1
ATOM 7096 C CA . ASP A 1 887 ? -5.741 -17.104 40.523 1.00 30.16 887 ASP A CA 1
ATOM 7097 C C . ASP A 1 887 ? -4.711 -18.053 39.889 1.00 30.16 887 ASP A C 1
ATOM 7099 O O . ASP A 1 887 ? -4.508 -19.185 40.317 1.00 30.16 887 ASP A O 1
ATOM 7103 N N . ASN A 1 888 ? -3.985 -17.521 38.893 1.00 26.44 888 ASN A N 1
ATOM 7104 C CA . ASN A 1 888 ? -2.516 -17.594 38.857 1.00 26.44 888 ASN A CA 1
ATOM 7105 C C . ASN A 1 888 ? -1.914 -16.725 37.734 1.00 26.44 888 ASN A C 1
ATOM 7107 O O . ASN A 1 888 ? -1.935 -17.107 36.568 1.00 26.44 888 ASN A O 1
ATOM 7111 N N . GLU A 1 889 ? -1.321 -15.584 38.102 1.00 28.92 889 GLU A N 1
ATOM 7112 C CA . GLU A 1 889 ? -0.115 -15.037 37.451 1.00 28.92 889 GLU A CA 1
ATOM 7113 C C . GLU A 1 889 ? 0.519 -13.973 38.375 1.00 28.92 889 GLU A C 1
ATOM 7115 O O . GLU A 1 889 ? 0.273 -12.771 38.261 1.00 28.92 889 GLU A O 1
ATOM 7120 N N . GLN A 1 890 ? 1.328 -14.426 39.342 1.00 28.47 890 GLN A N 1
ATOM 7121 C CA . GLN A 1 890 ? 2.204 -13.536 40.111 1.00 28.47 890 GLN A CA 1
ATOM 7122 C C . GLN A 1 890 ? 3.234 -12.907 39.161 1.00 28.47 890 GLN A C 1
ATOM 7124 O O . GLN A 1 890 ? 4.003 -13.622 38.517 1.00 28.47 890 GLN A O 1
ATOM 7129 N N . ASN A 1 891 ? 3.297 -11.575 39.095 1.00 29.09 891 ASN A N 1
ATOM 7130 C CA . ASN A 1 891 ? 4.442 -10.902 38.483 1.00 29.09 891 ASN A CA 1
ATOM 7131 C C . ASN A 1 891 ? 5.546 -10.772 39.535 1.00 29.09 891 ASN A C 1
ATOM 7133 O O . ASN A 1 891 ? 5.493 -9.881 40.377 1.00 29.09 891 ASN A O 1
ATOM 7137 N N . ILE A 1 892 ? 6.547 -11.651 39.468 1.00 26.91 892 ILE A N 1
ATOM 7138 C CA . ILE A 1 892 ? 7.805 -11.446 40.187 1.00 26.91 892 ILE A CA 1
ATOM 7139 C C . ILE A 1 892 ? 8.582 -10.338 39.470 1.00 26.91 892 ILE A C 1
ATOM 7141 O O . ILE A 1 892 ? 9.037 -10.504 38.335 1.00 26.91 892 ILE A O 1
ATOM 7145 N N . SER A 1 893 ? 8.732 -9.212 40.156 1.00 28.38 893 SER A N 1
ATOM 7146 C CA . SER A 1 893 ? 9.776 -8.223 39.913 1.00 28.38 893 SER A CA 1
ATOM 7147 C C . SER A 1 893 ? 10.359 -7.846 41.268 1.00 28.38 893 SER A C 1
ATOM 7149 O O . SER A 1 893 ? 9.667 -7.216 42.068 1.00 28.38 893 SER A O 1
ATOM 7151 N N . ASP A 1 894 ? 11.593 -8.270 41.526 1.00 28.33 894 ASP A N 1
ATOM 7152 C CA . ASP A 1 894 ? 12.264 -8.080 42.812 1.00 28.33 894 ASP A CA 1
ATOM 7153 C C . ASP A 1 894 ? 12.637 -6.599 43.016 1.00 28.33 894 ASP A C 1
ATOM 7155 O O . ASP A 1 894 ? 13.685 -6.139 42.568 1.00 28.33 894 ASP A O 1
ATOM 7159 N N . ASP A 1 895 ? 11.742 -5.850 43.665 1.00 29.53 895 ASP A N 1
ATOM 7160 C CA . ASP A 1 895 ? 11.924 -4.454 44.086 1.00 29.53 895 ASP A CA 1
ATOM 7161 C C . ASP A 1 895 ? 11.098 -4.237 45.379 1.00 29.53 895 ASP A C 1
ATOM 7163 O O . ASP A 1 895 ? 9.902 -3.935 45.340 1.00 29.53 895 ASP A O 1
ATOM 7167 N N . GLU A 1 896 ? 11.718 -4.467 46.545 1.00 30.19 896 GLU A N 1
ATOM 7168 C CA . GLU A 1 896 ? 11.073 -4.682 47.864 1.00 30.19 896 GLU A CA 1
ATOM 7169 C C . GLU A 1 896 ? 10.423 -3.426 48.511 1.00 30.19 896 GLU A C 1
ATOM 7171 O O . GLU A 1 896 ? 10.607 -3.169 49.698 1.00 30.19 896 GLU A O 1
ATOM 7176 N N . ASN A 1 897 ? 9.705 -2.579 47.757 1.00 33.69 897 ASN A N 1
ATOM 7177 C CA . ASN A 1 897 ? 9.212 -1.273 48.245 1.00 33.69 897 ASN A CA 1
ATOM 7178 C C . ASN A 1 897 ? 7.859 -0.772 47.662 1.00 33.69 897 ASN A C 1
ATOM 7180 O O . ASN A 1 897 ? 7.575 0.422 47.736 1.00 33.69 897 ASN A O 1
ATOM 7184 N N . ASN A 1 898 ? 7.003 -1.626 47.075 1.00 35.62 898 ASN A N 1
ATOM 7185 C CA . ASN A 1 898 ? 5.754 -1.187 46.400 1.00 35.62 898 ASN A CA 1
ATOM 7186 C C . ASN A 1 898 ? 4.434 -1.796 46.937 1.00 35.62 898 ASN A C 1
ATOM 7188 O O . ASN A 1 898 ? 3.423 -1.779 46.236 1.00 35.62 898 ASN A O 1
ATOM 7192 N N . ASP A 1 899 ? 4.399 -2.261 48.186 1.00 39.12 899 ASP A N 1
ATOM 7193 C CA . ASP A 1 899 ? 3.262 -2.980 48.806 1.00 39.12 899 ASP A CA 1
ATOM 7194 C C . ASP A 1 899 ? 2.071 -2.070 49.230 1.00 39.12 899 ASP A C 1
ATOM 7196 O O . ASP A 1 899 ? 1.454 -2.233 50.280 1.00 39.12 899 ASP A O 1
ATOM 7200 N N . VAL A 1 900 ? 1.793 -1.016 48.448 1.00 48.22 900 VAL A N 1
ATOM 7201 C CA . VAL A 1 900 ? 1.112 0.207 48.928 1.00 48.22 900 VAL A CA 1
ATOM 7202 C C . VAL A 1 900 ? -0.327 0.374 48.407 1.00 48.22 900 VAL A C 1
ATOM 7204 O O . VAL A 1 900 ? -1.157 0.965 49.098 1.00 48.22 900 VAL A O 1
ATOM 7207 N N . LEU A 1 901 ? -0.671 -0.158 47.225 1.00 57.69 901 LEU A N 1
ATOM 7208 C CA . LEU A 1 901 ? -2.048 -0.149 46.703 1.00 57.69 901 LEU A CA 1
ATOM 7209 C C . LEU A 1 901 ? -2.430 -1.467 46.022 1.00 57.69 901 LEU A C 1
ATOM 7211 O O . LEU A 1 901 ? -1.924 -1.799 44.949 1.00 57.69 901 LEU A O 1
ATOM 7215 N N . ASP A 1 902 ? -3.420 -2.142 46.602 1.00 53.84 902 ASP A N 1
ATOM 7216 C CA . ASP A 1 902 ? -4.099 -3.280 45.992 1.00 53.84 902 ASP A CA 1
ATOM 7217 C C . ASP A 1 902 ? -4.749 -2.883 44.652 1.00 53.84 902 ASP A C 1
ATOM 7219 O O . ASP A 1 902 ? -5.250 -1.767 44.480 1.00 53.84 902 ASP A O 1
ATOM 7223 N N . ASP A 1 903 ? -4.794 -3.830 43.711 1.00 65.56 903 ASP A N 1
ATOM 7224 C CA . ASP A 1 903 ? -5.542 -3.730 42.444 1.00 65.56 903 ASP A CA 1
ATOM 7225 C C . ASP A 1 903 ? -5.054 -2.634 41.453 1.00 65.56 903 ASP A C 1
ATOM 7227 O O . ASP A 1 903 ? -5.759 -2.263 40.505 1.00 65.56 903 ASP A O 1
ATOM 7231 N N . MET A 1 904 ? -3.818 -2.133 41.616 1.00 80.06 904 MET A N 1
ATOM 7232 C CA . MET A 1 904 ? -3.171 -1.225 40.655 1.00 80.06 904 MET A CA 1
ATOM 7233 C C . MET A 1 904 ? -3.005 -1.888 39.274 1.00 80.06 904 MET A C 1
ATOM 7235 O O . MET A 1 904 ? -2.380 -2.935 39.132 1.00 80.06 904 MET A O 1
ATOM 7239 N N . THR A 1 905 ? -3.514 -1.247 38.217 1.00 86.25 905 THR A N 1
ATOM 7240 C CA . THR A 1 905 ? -3.344 -1.693 36.818 1.00 86.25 905 THR A CA 1
ATOM 7241 C C . THR A 1 905 ? -2.732 -0.580 35.964 1.00 86.25 905 THR A C 1
ATOM 7243 O O . THR A 1 905 ? -3.210 0.550 35.995 1.00 86.25 905 THR A O 1
ATOM 7246 N N . ILE A 1 906 ? -1.702 -0.887 35.167 1.00 86.75 906 ILE A N 1
ATOM 7247 C CA . ILE A 1 906 ? -1.009 0.085 34.298 1.00 86.75 906 ILE A CA 1
ATOM 7248 C C . ILE A 1 906 ? -1.319 -0.192 32.821 1.00 86.75 906 ILE A C 1
ATOM 7250 O O . ILE A 1 906 ? -1.186 -1.327 32.351 1.00 86.75 906 ILE A O 1
ATOM 7254 N N . LEU A 1 907 ? -1.685 0.854 32.071 1.00 88.00 907 LEU A N 1
ATOM 7255 C CA . LEU A 1 907 ? -1.919 0.808 30.624 1.00 88.00 907 LEU A CA 1
ATOM 7256 C C . LEU A 1 907 ? -1.070 1.862 29.897 1.00 88.00 907 LEU A C 1
ATOM 7258 O O . LEU A 1 907 ? -0.971 3.004 30.337 1.00 88.00 907 LEU A O 1
ATOM 7262 N N . SER A 1 908 ? -0.496 1.491 28.752 1.00 85.81 908 SER A N 1
ATOM 7263 C CA . SER A 1 908 ? 0.104 2.445 27.808 1.00 85.81 908 SER A CA 1
ATOM 7264 C C . SER A 1 908 ? -0.976 3.151 26.987 1.00 85.81 908 SER A C 1
ATOM 7266 O O . SER A 1 908 ? -2.046 2.583 26.764 1.00 85.81 908 SER A O 1
ATOM 7268 N N . GLY A 1 909 ? -0.675 4.356 26.505 1.00 86.69 909 GLY A N 1
ATOM 7269 C CA . GLY A 1 909 ? -1.474 5.058 25.505 1.00 86.69 909 GLY A CA 1
ATOM 7270 C C . GLY A 1 909 ? -0.819 5.049 24.121 1.00 86.69 909 GLY A C 1
ATOM 7271 O O . GLY A 1 909 ? 0.125 4.300 23.847 1.00 86.69 909 GLY A O 1
ATOM 7272 N N . ASN A 1 910 ? -1.312 5.911 23.230 1.00 83.44 910 ASN A N 1
ATOM 7273 C CA . ASN A 1 910 ? -0.814 6.015 21.854 1.00 83.44 910 ASN A CA 1
ATOM 7274 C C . ASN A 1 910 ? 0.609 6.592 21.782 1.00 83.44 910 ASN A C 1
ATOM 7276 O O . ASN A 1 910 ? 1.391 6.204 20.914 1.00 83.44 910 ASN A O 1
ATOM 7280 N N . ASN A 1 911 ? 0.940 7.539 22.669 1.00 80.81 911 ASN A N 1
ATOM 7281 C CA . ASN A 1 911 ? 2.209 8.275 22.635 1.00 80.81 911 ASN A CA 1
ATOM 7282 C C . ASN A 1 911 ? 3.197 7.819 23.706 1.00 80.81 911 ASN A C 1
ATOM 7284 O O . ASN A 1 911 ? 4.403 7.989 23.531 1.00 80.81 911 ASN A O 1
ATOM 7288 N N . LEU A 1 912 ? 2.693 7.289 24.822 1.00 80.56 912 LEU A N 1
ATOM 7289 C CA . LEU A 1 912 ? 3.478 7.028 26.020 1.00 80.56 912 LEU A CA 1
ATOM 7290 C C . LEU A 1 912 ? 3.286 5.581 26.482 1.00 80.56 912 LEU A C 1
ATOM 7292 O O . LEU A 1 912 ? 2.169 5.065 26.554 1.00 80.56 912 LEU A O 1
ATOM 7296 N N . GLU A 1 913 ? 4.394 4.926 26.816 1.00 80.56 913 GLU A N 1
ATOM 7297 C CA . GLU A 1 913 ? 4.346 3.721 27.640 1.00 80.56 913 GLU A CA 1
ATOM 7298 C C . GLU A 1 913 ? 3.922 4.127 29.067 1.00 80.56 913 GLU A C 1
ATOM 7300 O O . GLU A 1 913 ? 4.315 5.188 29.549 1.00 80.56 913 GLU A O 1
ATOM 7305 N N . GLU A 1 914 ? 3.076 3.316 29.713 1.00 84.44 914 GLU A N 1
ATOM 7306 C CA . GLU A 1 914 ? 2.581 3.544 31.088 1.00 84.44 914 GLU A CA 1
ATOM 7307 C C . GLU A 1 914 ? 1.844 4.885 31.315 1.00 84.44 914 GLU A C 1
ATOM 7309 O O . GLU A 1 914 ? 1.975 5.523 32.359 1.00 84.44 914 GLU A O 1
ATOM 7314 N N . GLU A 1 915 ? 1.050 5.317 30.332 1.00 88.12 915 GLU A N 1
ATOM 7315 C CA . GLU A 1 915 ? 0.304 6.585 30.350 1.00 88.12 915 GLU A CA 1
ATOM 7316 C C . GLU A 1 915 ? -0.808 6.648 31.416 1.00 88.12 915 GLU A C 1
ATOM 7318 O O . GLU A 1 915 ? -1.035 7.708 32.004 1.00 88.12 915 GLU A O 1
ATOM 7323 N N . PHE A 1 916 ? -1.477 5.523 31.695 1.00 91.12 916 PHE A N 1
ATOM 7324 C CA . PHE A 1 916 ? -2.603 5.447 32.631 1.00 91.12 916 PHE A CA 1
ATOM 7325 C C . PHE A 1 916 ? -2.314 4.513 33.805 1.00 91.12 916 PHE A C 1
ATOM 7327 O O . PHE A 1 916 ? -1.919 3.358 33.619 1.00 91.12 916 PHE A O 1
ATOM 7334 N N . ILE A 1 917 ? -2.618 4.991 35.010 1.00 90.00 917 ILE A N 1
ATOM 7335 C CA . ILE A 1 917 ? -2.552 4.234 36.262 1.00 90.00 917 ILE A CA 1
ATOM 7336 C C . ILE A 1 917 ? -3.976 4.110 36.815 1.00 90.00 917 ILE A C 1
ATOM 7338 O O . ILE A 1 917 ? -4.598 5.095 37.205 1.00 90.00 917 ILE A O 1
ATOM 7342 N N . LEU A 1 918 ? -4.515 2.895 36.820 1.00 89.31 918 LEU A N 1
ATOM 7343 C CA . LEU A 1 918 ? -5.888 2.596 37.214 1.00 89.31 918 LEU A CA 1
ATOM 7344 C C . LEU A 1 918 ? -5.877 2.083 38.658 1.00 89.31 918 LEU A C 1
ATOM 7346 O O . LEU A 1 918 ? -5.364 0.996 38.915 1.00 89.31 918 LEU A O 1
ATOM 7350 N N . LEU A 1 919 ? -6.467 2.846 39.580 1.00 86.94 919 LEU A N 1
ATOM 7351 C CA . LEU A 1 919 ? -6.513 2.558 41.022 1.00 86.94 919 LEU A CA 1
ATOM 7352 C C . LEU A 1 919 ? -7.961 2.401 41.493 1.00 86.94 919 LEU A C 1
ATOM 7354 O O . LEU A 1 919 ? -8.890 2.892 40.845 1.00 86.94 919 LEU A O 1
ATOM 7358 N N . ASN A 1 920 ? -8.198 1.715 42.605 1.00 83.25 920 ASN A N 1
ATOM 7359 C CA . ASN A 1 920 ? -9.478 1.841 43.309 1.00 83.25 920 ASN A CA 1
ATOM 7360 C C . ASN A 1 920 ? -9.473 3.144 44.138 1.00 83.25 920 ASN A C 1
ATOM 7362 O O . ASN A 1 920 ? -8.415 3.723 44.386 1.00 83.25 920 ASN A O 1
ATOM 7366 N N . THR A 1 921 ? -10.645 3.674 44.496 1.00 81.56 921 THR A N 1
ATOM 7367 C CA . THR A 1 921 ? -10.725 4.831 45.410 1.00 81.56 921 THR A CA 1
ATOM 7368 C C . THR A 1 921 ? -10.095 4.449 46.757 1.00 81.56 921 THR A C 1
ATOM 7370 O O . THR A 1 921 ? -10.441 3.383 47.266 1.00 81.56 921 THR A O 1
ATOM 7373 N N . PRO A 1 922 ? -9.198 5.272 47.337 1.00 82.00 922 PRO A N 1
ATOM 7374 C CA . PRO A 1 922 ? -8.559 4.947 48.609 1.00 82.00 922 PRO A CA 1
ATOM 7375 C C . PRO A 1 922 ? -9.581 4.841 49.748 1.00 82.00 922 PRO A C 1
ATOM 7377 O O . PRO A 1 922 ? -10.540 5.614 49.808 1.00 82.00 922 PRO A O 1
ATOM 7380 N N . SER A 1 923 ? -9.347 3.901 50.665 1.00 80.62 923 SER A N 1
ATOM 7381 C CA . SER A 1 923 ? -9.926 3.941 52.008 1.00 80.62 923 SER A CA 1
ATOM 7382 C C . SER A 1 923 ? -9.244 5.029 52.842 1.00 80.62 923 SER A C 1
ATOM 7384 O O . SER A 1 923 ? -8.134 5.459 52.522 1.00 80.62 923 SER A O 1
ATOM 7386 N N . GLU A 1 924 ? -9.893 5.444 53.930 1.00 78.94 924 GLU A N 1
ATOM 7387 C CA . GLU A 1 924 ? -9.391 6.451 54.876 1.00 78.94 924 GLU A CA 1
ATOM 7388 C C . GLU A 1 924 ? -7.957 6.151 55.358 1.00 78.94 924 GLU A C 1
ATOM 7390 O O . GLU A 1 924 ? -7.057 6.985 55.253 1.00 78.94 924 GLU A O 1
ATOM 7395 N N . GLU A 1 925 ? -7.703 4.905 55.762 1.00 81.62 925 GLU A N 1
ATOM 7396 C CA . GLU A 1 925 ? -6.388 4.425 56.213 1.00 81.62 925 GLU A CA 1
ATOM 7397 C C . GLU A 1 925 ? -5.282 4.579 55.147 1.00 81.62 925 GLU A C 1
ATOM 7399 O O . GLU A 1 925 ? -4.119 4.823 55.482 1.00 81.62 925 GLU A O 1
ATOM 7404 N N . LYS A 1 926 ? -5.644 4.485 53.856 1.00 84.25 926 LYS A N 1
ATOM 7405 C CA . LYS A 1 926 ? -4.725 4.534 52.705 1.00 84.25 926 LYS A CA 1
ATOM 7406 C C . LYS A 1 926 ? -4.636 5.921 52.040 1.00 84.25 926 LYS A C 1
ATOM 7408 O O . LYS A 1 926 ? -3.999 6.052 50.994 1.00 84.25 926 LYS A O 1
ATOM 7413 N N . LEU A 1 927 ? -5.206 6.983 52.624 1.00 86.31 927 LEU A N 1
ATOM 7414 C CA . LEU A 1 927 ? -5.185 8.343 52.045 1.00 86.31 927 LEU A CA 1
ATOM 7415 C C . LEU A 1 927 ? -3.766 8.920 51.887 1.00 86.31 927 LEU A C 1
ATOM 7417 O O . LEU A 1 927 ? -3.426 9.476 50.842 1.00 86.31 927 LEU A O 1
ATOM 7421 N N . ALA A 1 928 ? -2.914 8.763 52.901 1.00 85.81 928 ALA A N 1
ATOM 7422 C CA . ALA A 1 928 ? -1.517 9.203 52.834 1.00 85.81 928 ALA A CA 1
ATOM 7423 C C . ALA A 1 928 ? -0.677 8.369 51.852 1.00 85.81 928 ALA A C 1
ATOM 7425 O O . ALA A 1 928 ? 0.277 8.865 51.255 1.00 85.81 928 ALA A O 1
ATOM 7426 N N . ASP A 1 929 ? -1.063 7.111 51.666 1.00 84.81 929 ASP A N 1
ATOM 7427 C CA . ASP A 1 929 ? -0.351 6.126 50.859 1.00 84.81 929 ASP A CA 1
ATOM 7428 C C . ASP A 1 929 ? -0.671 6.344 49.365 1.00 84.81 929 ASP A C 1
ATOM 7430 O O . ASP A 1 929 ? 0.221 6.351 48.513 1.00 84.81 929 ASP A O 1
ATOM 7434 N N . PHE A 1 930 ? -1.926 6.701 49.066 1.00 87.38 930 PHE A N 1
ATOM 7435 C CA . PHE A 1 930 ? -2.374 7.274 47.794 1.00 87.38 930 PHE A CA 1
ATOM 7436 C C . PHE A 1 930 ? -1.625 8.573 47.446 1.00 87.38 930 PHE A C 1
ATOM 7438 O O . PHE A 1 930 ? -1.096 8.699 46.337 1.00 87.38 930 PHE A O 1
ATOM 7445 N N . TRP A 1 931 ? -1.499 9.515 48.391 1.00 89.44 931 TRP A N 1
ATOM 7446 C CA . TRP A 1 931 ? -0.723 10.743 48.170 1.00 89.44 931 TRP A CA 1
ATOM 7447 C C . TRP A 1 931 ? 0.777 10.485 47.972 1.00 89.44 931 TRP A C 1
ATOM 7449 O O . TRP A 1 931 ? 1.386 11.127 47.114 1.00 89.44 931 TRP A O 1
ATOM 7459 N N . SER A 1 932 ? 1.351 9.498 48.666 1.00 86.38 932 SER A N 1
ATOM 7460 C CA . SER A 1 932 ? 2.727 9.037 48.443 1.00 86.38 932 SER A CA 1
ATOM 7461 C C . SER A 1 932 ? 2.931 8.542 47.009 1.00 86.38 932 SER A C 1
ATOM 7463 O O . SER A 1 932 ? 3.820 9.027 46.305 1.00 86.38 932 SER A O 1
ATOM 7465 N N . ALA A 1 933 ? 2.050 7.661 46.522 1.00 83.44 933 ALA A N 1
ATOM 7466 C CA . ALA A 1 933 ? 2.105 7.149 45.153 1.00 83.44 933 ALA A CA 1
ATOM 7467 C C . ALA A 1 933 ? 2.001 8.270 44.099 1.00 83.44 933 ALA A C 1
ATOM 7469 O O . ALA A 1 933 ? 2.774 8.283 43.137 1.00 83.44 933 ALA A O 1
ATOM 7470 N N . ILE A 1 934 ? 1.099 9.242 44.300 1.00 87.06 934 ILE A N 1
ATOM 7471 C CA . ILE A 1 934 ? 0.947 10.421 43.429 1.00 87.06 934 ILE A CA 1
ATOM 7472 C C . ILE A 1 934 ? 2.221 11.273 43.422 1.00 87.06 934 ILE A C 1
ATOM 7474 O O . ILE A 1 934 ? 2.712 11.639 42.351 1.00 87.06 934 ILE A O 1
ATOM 7478 N N . PHE A 1 935 ? 2.758 11.597 44.601 1.00 87.19 935 PHE A N 1
ATOM 7479 C CA . PHE A 1 935 ? 3.873 12.531 44.748 1.00 87.19 935 PHE A CA 1
ATOM 7480 C C . PHE A 1 935 ? 5.200 11.932 44.262 1.00 87.19 935 PHE A C 1
ATOM 7482 O O . PHE A 1 935 ? 5.943 12.605 43.546 1.00 87.19 935 PHE A O 1
ATOM 7489 N N . LEU A 1 936 ? 5.466 10.655 44.562 1.00 83.50 936 LEU A N 1
ATOM 7490 C CA . LEU A 1 936 ? 6.665 9.936 44.115 1.00 83.50 936 LEU A CA 1
ATOM 7491 C C . LEU A 1 936 ? 6.670 9.704 42.596 1.00 83.50 936 LEU A C 1
ATOM 7493 O O . LEU A 1 936 ? 7.673 9.988 41.942 1.00 83.50 936 LEU A O 1
ATOM 7497 N N . LYS A 1 937 ? 5.540 9.283 42.003 1.00 80.69 937 LYS A N 1
ATOM 7498 C CA . LYS A 1 937 ? 5.392 9.156 40.535 1.00 80.69 937 LYS A CA 1
ATOM 7499 C C . LYS A 1 937 ? 5.152 10.504 39.829 1.00 80.69 937 LYS A C 1
ATOM 7501 O O . LYS A 1 937 ? 4.986 10.544 38.613 1.00 80.69 937 LYS A O 1
ATOM 7506 N N . ARG A 1 938 ? 5.117 11.614 40.578 1.00 84.00 938 ARG A N 1
ATOM 7507 C CA . ARG A 1 938 ? 4.829 12.987 40.118 1.00 84.00 938 ARG A CA 1
ATOM 7508 C C . ARG A 1 938 ? 3.580 13.116 39.237 1.00 84.00 938 ARG A C 1
ATOM 7510 O O . ARG A 1 938 ? 3.555 13.914 38.301 1.00 84.00 938 ARG A O 1
ATOM 7517 N N . CYS A 1 939 ? 2.539 12.341 39.519 1.00 85.56 939 CYS A N 1
ATOM 7518 C CA . CYS A 1 939 ? 1.305 12.358 38.738 1.00 85.56 939 CYS A CA 1
ATOM 7519 C C . CYS A 1 939 ? 0.581 13.703 38.918 1.00 85.56 939 CYS A C 1
ATOM 7521 O O . CYS A 1 939 ? 0.255 14.095 40.035 1.00 85.56 939 CYS A O 1
ATOM 7523 N N . THR A 1 940 ? 0.341 14.430 37.821 1.00 88.44 940 THR A N 1
ATOM 7524 C CA . THR A 1 940 ? -0.238 15.790 37.871 1.00 88.44 940 THR A CA 1
ATOM 7525 C C . THR A 1 940 ? -1.725 15.847 37.521 1.00 88.44 940 THR A C 1
ATOM 7527 O O . THR A 1 940 ? -2.323 16.918 37.636 1.00 88.44 940 THR A O 1
ATOM 7530 N N . ILE A 1 941 ? -2.327 14.722 37.118 1.00 91.88 941 ILE A N 1
ATOM 7531 C CA . ILE A 1 941 ? -3.737 14.626 36.721 1.00 91.88 941 ILE A CA 1
ATOM 7532 C C . ILE A 1 941 ? -4.383 13.406 37.389 1.00 91.88 941 ILE A C 1
ATOM 7534 O O . ILE A 1 941 ? -3.893 12.283 37.247 1.00 91.88 941 ILE A O 1
ATOM 7538 N N . LEU A 1 942 ? -5.502 13.637 38.079 1.00 92.94 942 LEU A N 1
ATOM 7539 C CA . LEU A 1 942 ? -6.382 12.622 38.660 1.00 92.94 942 LEU A CA 1
ATOM 7540 C C . LEU A 1 942 ? -7.762 12.718 37.988 1.00 92.94 942 LEU A C 1
ATOM 7542 O O . LEU A 1 942 ? -8.308 13.815 37.870 1.00 92.94 942 LEU A O 1
ATOM 7546 N N . VAL A 1 943 ? -8.363 11.592 37.602 1.00 92.38 943 VAL A N 1
ATOM 7547 C CA . VAL A 1 943 ? -9.758 11.527 37.129 1.00 92.38 943 VAL A CA 1
ATOM 7548 C C . VAL A 1 943 ? -10.558 10.587 38.028 1.00 92.38 943 VAL A C 1
ATOM 7550 O O . VAL A 1 943 ? -10.142 9.457 38.297 1.00 92.38 943 VAL A O 1
ATOM 7553 N N . MET A 1 944 ? -11.711 11.068 38.489 1.00 91.00 944 MET A N 1
ATOM 7554 C CA . MET A 1 944 ? -12.557 10.432 39.498 1.00 91.00 944 MET A CA 1
ATOM 7555 C C . MET A 1 944 ? -13.970 10.208 38.938 1.00 91.00 944 MET A C 1
ATOM 7557 O O . MET A 1 944 ? -14.644 11.163 38.551 1.00 91.00 944 MET A O 1
ATOM 7561 N N . PHE A 1 945 ? -14.426 8.950 38.881 1.00 86.12 945 PHE A N 1
ATOM 7562 C CA . PHE A 1 945 ? -15.663 8.575 38.159 1.00 86.12 945 PHE A CA 1
ATOM 7563 C C . PHE A 1 945 ? -16.923 8.399 39.020 1.00 86.12 945 PHE A C 1
ATOM 7565 O O . PHE A 1 945 ? -18.022 8.332 38.478 1.00 86.12 945 PHE A O 1
ATOM 7572 N N . ASN A 1 946 ? -16.773 8.287 40.340 1.00 75.31 946 ASN A N 1
ATOM 7573 C CA . ASN A 1 946 ? -17.866 8.103 41.299 1.00 75.31 946 ASN A CA 1
ATOM 7574 C C . ASN A 1 946 ? -17.701 9.119 42.444 1.00 75.31 946 ASN A C 1
ATOM 7576 O O . ASN A 1 946 ? -16.596 9.613 42.661 1.00 75.31 946 ASN A O 1
ATOM 7580 N N . ASN A 1 947 ? -18.752 9.339 43.238 1.00 71.44 947 ASN A N 1
ATOM 7581 C CA . ASN A 1 947 ? -18.616 9.970 44.556 1.00 71.44 947 ASN A CA 1
ATOM 7582 C C . ASN A 1 947 ? -17.846 9.060 45.540 1.00 71.44 947 ASN A C 1
ATOM 7584 O O . ASN A 1 947 ? -17.654 7.867 45.287 1.00 71.44 947 ASN A O 1
ATOM 7588 N N . LEU A 1 948 ? -17.390 9.646 46.649 1.00 71.06 948 LEU A N 1
ATOM 7589 C CA . LEU A 1 948 ? -16.684 8.956 47.736 1.00 71.06 948 LEU A CA 1
ATOM 7590 C C . LEU A 1 948 ? -17.650 8.156 48.636 1.00 71.06 948 LEU A C 1
ATOM 7592 O O . LEU A 1 948 ? -18.848 8.447 48.633 1.00 71.06 948 LEU A O 1
ATOM 7596 N N . PRO A 1 949 ? -17.158 7.144 49.381 1.00 62.84 949 PRO A N 1
ATOM 7597 C CA . PRO A 1 949 ? -17.998 6.289 50.226 1.00 62.84 949 PRO A CA 1
ATOM 7598 C C . PRO A 1 949 ? -18.417 6.951 51.551 1.00 62.84 949 PRO A C 1
ATOM 7600 O O . PRO A 1 949 ? -19.489 6.644 52.062 1.00 62.84 949 PRO A O 1
ATOM 7603 N N . SER A 1 950 ? -17.591 7.853 52.086 1.00 69.06 950 SER A N 1
ATOM 7604 C CA . SER A 1 950 ? -17.842 8.665 53.283 1.00 69.06 950 SER A CA 1
ATOM 7605 C C . SER A 1 950 ? -17.242 10.064 53.100 1.00 69.06 950 SER A C 1
ATOM 7607 O O . SER A 1 950 ? -16.529 10.311 52.120 1.00 69.06 950 SER A O 1
ATOM 7609 N N . GLU A 1 951 ? -17.512 10.982 54.034 1.00 66.94 951 GLU A N 1
ATOM 7610 C CA . GLU A 1 951 ? -16.791 12.260 54.077 1.00 66.94 951 GLU A CA 1
ATOM 7611 C C . GLU A 1 951 ? -15.355 12.112 54.612 1.00 66.94 951 GLU A C 1
ATOM 7613 O O . GLU A 1 951 ? -14.493 12.897 54.225 1.00 66.94 951 GLU A O 1
ATOM 7618 N N . GLU A 1 952 ? -15.053 11.098 55.434 1.00 60.91 952 GLU A N 1
ATOM 7619 C CA . GLU A 1 952 ? -13.675 10.854 55.893 1.00 60.91 952 GLU A CA 1
ATOM 7620 C C . GLU A 1 952 ? -12.747 10.382 54.758 1.00 60.91 952 GLU A C 1
ATOM 7622 O O . GLU A 1 952 ? -11.557 10.680 54.757 1.00 60.91 952 GLU A O 1
ATOM 7627 N N . ALA A 1 953 ? -13.290 9.746 53.713 1.00 71.88 953 ALA A N 1
ATOM 7628 C CA . ALA A 1 953 ? -12.540 9.362 52.513 1.00 71.88 953 ALA A CA 1
ATOM 7629 C C . ALA A 1 953 ? -12.175 10.544 51.575 1.00 71.88 953 ALA A C 1
ATOM 7631 O O . ALA A 1 953 ? -11.684 10.322 50.461 1.00 71.88 953 ALA A O 1
ATOM 7632 N N . ILE A 1 954 ? -12.428 11.800 51.970 1.00 84.25 954 ILE A N 1
ATOM 7633 C CA . ILE A 1 954 ? -12.082 12.988 51.176 1.00 84.25 954 ILE A CA 1
ATOM 7634 C C . ILE A 1 954 ? -10.569 13.266 51.270 1.00 84.25 954 ILE A C 1
ATOM 7636 O O . ILE A 1 954 ? -10.050 13.769 52.266 1.00 84.25 954 ILE A O 1
ATOM 7640 N N . TYR A 1 955 ? -9.855 12.998 50.172 1.00 88.69 955 TYR A N 1
ATOM 7641 C CA . TYR A 1 955 ? -8.405 13.207 50.049 1.00 88.69 955 TYR A CA 1
ATOM 7642 C C . TYR A 1 955 ? -7.976 14.664 49.757 1.00 88.69 955 TYR A C 1
ATOM 7644 O O . TYR A 1 955 ? -6.815 14.897 49.422 1.00 88.69 955 TYR A O 1
ATOM 7652 N N . TRP A 1 956 ? -8.878 15.647 49.865 1.00 90.75 956 TRP A N 1
ATOM 7653 C CA . TRP A 1 956 ? -8.603 17.073 49.636 1.00 90.75 956 TRP A CA 1
ATOM 7654 C C . TRP A 1 956 ? -9.301 17.979 50.676 1.00 90.75 956 TRP A C 1
ATOM 7656 O O . TRP A 1 956 ? -10.378 17.636 51.158 1.00 90.75 956 TRP A O 1
ATOM 7666 N N . PRO A 1 957 ? -8.752 19.157 51.034 1.00 88.44 957 PRO A N 1
ATOM 7667 C CA . PRO A 1 957 ? -9.446 20.082 51.933 1.00 88.44 957 PRO A CA 1
ATOM 7668 C C . PRO A 1 957 ? -10.687 20.687 51.255 1.00 88.44 957 PRO A C 1
ATOM 7670 O O . PRO A 1 957 ? -10.635 21.045 50.078 1.00 88.44 957 PRO A O 1
ATOM 7673 N N . LYS A 1 958 ? -11.789 20.837 52.005 1.00 82.38 958 LYS A N 1
ATOM 7674 C CA . LYS A 1 958 ? -13.063 21.382 51.490 1.00 82.38 958 LYS A CA 1
ATOM 7675 C C . LYS A 1 958 ? -12.988 22.869 51.098 1.00 82.38 958 LYS A C 1
ATOM 7677 O O . LYS A 1 958 ? -13.728 23.290 50.218 1.00 82.38 958 LYS A O 1
ATOM 7682 N N . ASP A 1 959 ? -12.087 23.641 51.711 1.00 81.69 959 ASP A N 1
ATOM 7683 C CA . ASP A 1 959 ? -11.960 25.092 51.518 1.00 81.69 959 ASP A CA 1
ATOM 7684 C C . ASP A 1 959 ? -10.585 25.494 50.961 1.00 81.69 959 ASP A C 1
ATOM 7686 O O . ASP A 1 959 ? -9.548 24.993 51.398 1.00 81.69 959 ASP A O 1
ATOM 7690 N N . THR A 1 960 ? -10.548 26.500 50.080 1.00 79.00 960 THR A N 1
ATOM 7691 C CA . THR A 1 960 ? -9.313 27.043 49.464 1.00 79.00 960 THR A CA 1
ATOM 7692 C C . THR A 1 960 ? -8.343 27.710 50.448 1.00 79.00 960 THR A C 1
ATOM 7694 O O . THR A 1 960 ? -7.189 27.989 50.112 1.00 79.00 960 THR A O 1
ATOM 7697 N N . ASN A 1 961 ? -8.779 27.973 51.681 1.00 73.38 961 ASN A N 1
ATOM 7698 C CA . ASN A 1 961 ? -7.936 28.512 52.750 1.00 73.38 961 ASN A CA 1
ATOM 7699 C C . ASN A 1 961 ? -7.399 27.439 53.709 1.00 73.38 961 ASN A C 1
ATOM 7701 O O . ASN A 1 961 ? -6.491 27.737 54.483 1.00 73.38 961 ASN A O 1
ATOM 7705 N N . VAL A 1 962 ? -7.906 26.205 53.639 1.00 83.44 962 VAL A N 1
ATOM 7706 C CA . VAL A 1 962 ? -7.523 25.103 54.529 1.00 83.44 962 VAL A CA 1
ATOM 7707 C C . VAL A 1 962 ? -6.415 24.259 53.892 1.00 83.44 962 VAL A C 1
ATOM 7709 O O . VAL A 1 962 ? -6.369 24.054 52.678 1.00 83.44 962 VAL A O 1
ATOM 7712 N N . VAL A 1 963 ? -5.507 23.770 54.735 1.00 87.88 963 VAL A N 1
ATOM 7713 C CA . VAL A 1 963 ? -4.515 22.748 54.388 1.00 87.88 963 VAL A CA 1
ATOM 7714 C C . VAL A 1 963 ? -4.914 21.469 55.117 1.00 87.88 963 VAL A C 1
ATOM 7716 O O . VAL A 1 963 ? -5.137 21.506 56.324 1.00 87.88 963 VAL A O 1
ATOM 7719 N N . ALA A 1 964 ? -5.028 20.360 54.391 1.00 88.25 964 ALA A N 1
ATOM 7720 C CA . ALA A 1 964 ? -5.219 19.032 54.965 1.00 88.25 964 ALA A CA 1
ATOM 7721 C C . ALA A 1 964 ? -3.868 18.305 55.040 1.00 88.25 964 ALA A C 1
ATOM 7723 O O . ALA A 1 964 ? -3.080 18.368 54.093 1.00 88.25 964 ALA A O 1
ATOM 7724 N N . GLU A 1 965 ? -3.604 17.613 56.148 1.00 88.50 965 GLU A N 1
ATOM 7725 C CA . GLU A 1 965 ? -2.368 16.854 56.360 1.00 88.50 965 GLU A CA 1
ATOM 7726 C C . GLU A 1 965 ? -2.644 15.345 56.354 1.00 88.50 965 GLU A C 1
ATOM 7728 O O . GLU A 1 965 ? -3.464 14.842 57.117 1.00 88.50 965 GLU A O 1
ATOM 7733 N N . TYR A 1 966 ? -1.928 14.614 55.499 1.00 88.38 966 TYR A N 1
ATOM 7734 C CA . TYR A 1 966 ? -2.038 13.165 55.329 1.00 88.38 966 TYR A CA 1
ATOM 7735 C C . TYR A 1 966 ? -0.670 12.518 55.618 1.00 88.38 966 TYR A C 1
ATOM 7737 O O . TYR A 1 966 ? 0.163 12.364 54.722 1.00 88.38 966 TYR A O 1
ATOM 7745 N N . LYS A 1 967 ? -0.419 12.173 56.893 1.00 87.06 967 LYS A N 1
ATOM 7746 C CA . LYS A 1 967 ? 0.875 11.727 57.473 1.00 87.06 967 LYS A CA 1
ATOM 7747 C C . LYS A 1 967 ? 2.044 12.703 57.220 1.00 87.06 967 LYS A C 1
ATOM 7749 O O . LYS A 1 967 ? 2.434 13.448 58.111 1.00 87.06 967 LYS A O 1
ATOM 7754 N N . HIS A 1 968 ? 2.624 12.678 56.019 1.00 88.25 968 HIS A N 1
ATOM 7755 C CA . HIS A 1 968 ? 3.817 13.447 55.623 1.00 88.25 968 HIS A CA 1
ATOM 7756 C C . HIS A 1 968 ? 3.589 14.324 54.382 1.00 88.25 968 HIS A C 1
ATOM 7758 O O . HIS A 1 968 ? 4.549 14.865 53.823 1.00 88.25 968 HIS A O 1
ATOM 7764 N N . PHE A 1 969 ? 2.335 14.443 53.937 1.00 91.31 969 PHE A N 1
ATOM 7765 C CA . PHE A 1 969 ? 1.923 15.238 52.785 1.00 91.31 969 PHE A CA 1
ATOM 7766 C C . PHE A 1 969 ? 0.924 16.308 53.216 1.00 91.31 969 PHE A C 1
ATOM 7768 O O . PHE A 1 969 ? -0.086 15.991 53.840 1.00 91.31 969 PHE A O 1
ATOM 7775 N N . ALA A 1 970 ? 1.195 17.560 52.859 1.00 91.56 970 ALA A N 1
ATOM 7776 C CA . ALA A 1 970 ? 0.283 18.675 53.077 1.00 91.56 970 ALA A CA 1
ATOM 7777 C C . ALA A 1 970 ? -0.369 19.056 51.742 1.00 91.56 970 ALA A C 1
ATOM 7779 O O . ALA A 1 970 ? 0.316 19.266 50.737 1.00 91.56 970 ALA A O 1
ATOM 7780 N N . VAL A 1 971 ? -1.698 19.123 51.728 1.00 93.56 971 VAL A N 1
ATOM 7781 C CA . VAL A 1 971 ? -2.518 19.339 50.532 1.00 93.56 971 VAL A CA 1
ATOM 7782 C C . VAL A 1 971 ? -3.352 20.595 50.731 1.00 93.56 971 VAL A C 1
ATOM 7784 O O . VAL A 1 971 ? -4.155 20.674 51.657 1.00 93.56 971 VAL A O 1
ATOM 7787 N N . LYS A 1 972 ? -3.190 21.574 49.839 1.00 92.81 972 LYS A N 1
ATOM 7788 C CA . LYS A 1 972 ? -3.993 22.800 49.806 1.00 92.81 972 LYS A CA 1
ATOM 7789 C C . LYS A 1 972 ? -4.823 22.869 48.525 1.00 92.81 972 LYS A C 1
ATOM 7791 O O . LYS A 1 972 ? -4.265 22.761 47.433 1.00 92.81 972 LYS A O 1
ATOM 7796 N N . LEU A 1 973 ? -6.126 23.120 48.642 1.00 93.12 973 LEU A N 1
ATOM 7797 C CA . LEU A 1 973 ? -6.971 23.483 47.501 1.00 93.12 973 LEU A CA 1
ATOM 7798 C C . LEU A 1 973 ? -6.655 24.929 47.082 1.00 93.12 973 LEU A C 1
ATOM 7800 O O . LEU A 1 973 ? -6.599 25.826 47.920 1.00 93.12 973 LEU A O 1
ATOM 7804 N N . VAL A 1 974 ? -6.403 25.155 45.794 1.00 91.75 974 VAL A N 1
ATOM 7805 C CA . VAL A 1 974 ? -6.038 26.472 45.238 1.00 91.75 974 VAL A CA 1
ATOM 7806 C C . VAL A 1 974 ? -7.217 27.105 44.501 1.00 91.75 974 VAL A C 1
ATOM 7808 O O . VAL A 1 974 ? -7.425 28.311 44.584 1.00 91.75 974 VAL A O 1
ATOM 7811 N N . GLU A 1 975 ? -7.974 26.286 43.775 1.00 91.50 975 GLU A N 1
ATOM 7812 C CA . GLU A 1 975 ? -8.996 26.689 42.808 1.00 91.50 975 GLU A CA 1
ATOM 7813 C C . GLU A 1 975 ? -9.954 25.504 42.604 1.00 91.50 975 GLU A C 1
ATOM 7815 O O . GLU A 1 975 ? -9.501 24.358 42.504 1.00 91.50 975 GLU A O 1
ATOM 7820 N N . GLU A 1 976 ? -11.258 25.778 42.534 1.00 92.56 976 GLU A N 1
ATOM 7821 C CA . GLU A 1 976 ? -12.301 24.802 42.205 1.00 92.56 976 GLU A CA 1
ATOM 7822 C C . GLU A 1 976 ? -13.245 25.391 41.147 1.00 92.56 976 GLU A C 1
ATOM 7824 O O . GLU A 1 976 ? -13.932 26.379 41.404 1.00 92.56 976 GLU A O 1
ATOM 7829 N N . ASP A 1 977 ? -13.270 24.782 39.959 1.00 91.62 977 ASP A N 1
ATOM 7830 C CA . ASP A 1 977 ? -14.126 25.182 38.842 1.00 91.62 977 ASP A CA 1
ATOM 7831 C C . ASP A 1 977 ? -15.293 24.201 38.687 1.00 91.62 977 ASP A C 1
ATOM 7833 O O . ASP A 1 977 ? -15.122 23.058 38.230 1.00 91.62 977 ASP A O 1
ATOM 7837 N N . ASP A 1 978 ? -16.502 24.663 38.992 1.00 89.81 978 ASP A N 1
ATOM 7838 C CA . ASP A 1 978 ? -17.723 23.894 38.770 1.00 89.81 978 ASP A CA 1
ATOM 7839 C C . ASP A 1 978 ? -18.144 23.955 37.289 1.00 89.81 978 ASP A C 1
ATOM 7841 O O . ASP A 1 978 ? -18.884 24.836 36.853 1.00 89.81 978 ASP A O 1
ATOM 7845 N N . ASN A 1 979 ? -17.635 23.021 36.480 1.00 87.56 979 ASN A N 1
ATOM 7846 C CA . ASN A 1 979 ? -17.969 22.925 35.057 1.00 87.56 979 ASN A CA 1
ATOM 7847 C C . ASN A 1 979 ? -19.288 22.149 34.885 1.00 87.56 979 ASN A C 1
ATOM 7849 O O . ASN A 1 979 ? -19.773 21.482 35.802 1.00 87.56 979 ASN A O 1
ATOM 7853 N N . LYS A 1 980 ? -19.898 22.192 33.694 1.00 84.12 980 LYS A N 1
ATOM 7854 C CA . LYS A 1 980 ? -21.183 21.508 33.452 1.00 84.12 980 LYS A CA 1
ATOM 7855 C C . LYS A 1 980 ? -21.089 19.990 33.677 1.00 84.12 980 LYS A C 1
ATOM 7857 O O . LYS A 1 980 ? -22.000 19.396 34.249 1.00 84.12 980 LYS A O 1
ATOM 7862 N N . SER A 1 981 ? -19.987 19.394 33.230 1.00 84.50 981 SER A N 1
ATOM 7863 C CA . SER A 1 981 ? -19.815 17.940 33.096 1.00 84.50 981 SER A CA 1
ATOM 7864 C C . SER A 1 981 ? -18.969 17.317 34.216 1.00 84.50 981 SER A C 1
ATOM 7866 O O . SER A 1 981 ? -19.099 16.129 34.528 1.00 84.50 981 SER A O 1
ATOM 7868 N N . TYR A 1 982 ? -18.122 18.123 34.857 1.00 90.50 982 TYR A N 1
ATOM 7869 C CA . TYR A 1 982 ? -17.194 17.719 35.913 1.00 90.50 982 TYR A CA 1
ATOM 7870 C C . TYR A 1 982 ? -16.917 18.873 36.886 1.00 90.50 982 TYR A C 1
ATOM 7872 O O . TYR A 1 982 ? -17.189 20.030 36.581 1.00 90.50 982 TYR A O 1
ATOM 7880 N N . ILE A 1 983 ? -16.327 18.567 38.038 1.00 91.44 983 ILE A N 1
ATOM 7881 C CA . ILE A 1 983 ? -15.697 19.556 38.921 1.00 91.44 983 ILE A CA 1
ATOM 7882 C C . ILE A 1 983 ? -14.183 19.452 38.720 1.00 91.44 983 ILE A C 1
ATOM 7884 O O . ILE A 1 983 ? -13.641 18.348 38.798 1.00 91.44 983 ILE A O 1
ATOM 7888 N N . LYS A 1 984 ? -13.497 20.566 38.435 1.00 93.38 984 LYS A N 1
ATOM 7889 C CA . LYS A 1 984 ? -12.025 20.628 38.387 1.00 93.38 984 LYS A CA 1
ATOM 7890 C C . LYS A 1 984 ? -11.515 21.216 39.697 1.00 93.38 984 LYS A C 1
ATOM 7892 O O . LYS A 1 984 ? -11.918 22.314 40.054 1.00 93.38 984 LYS A O 1
ATOM 7897 N N . ARG A 1 985 ? -10.588 20.534 40.369 1.00 93.12 985 ARG A N 1
ATOM 7898 C CA . ARG A 1 985 ? -9.868 21.051 41.543 1.00 93.12 985 ARG A CA 1
ATOM 7899 C C . ARG A 1 985 ? -8.384 21.135 41.245 1.00 93.12 985 ARG A C 1
ATOM 7901 O O . ARG A 1 985 ? -7.773 20.130 40.884 1.00 93.12 985 ARG A O 1
ATOM 7908 N N . THR A 1 986 ? -7.791 22.307 41.431 1.00 92.38 986 THR A N 1
ATOM 7909 C CA . THR A 1 986 ? -6.336 22.479 41.404 1.00 92.38 986 THR A CA 1
ATOM 7910 C C . THR A 1 986 ? -5.821 22.469 42.837 1.00 92.38 986 THR A C 1
ATOM 7912 O O . THR A 1 986 ? -6.187 23.318 43.648 1.00 92.38 986 THR A O 1
ATOM 7915 N N . MET A 1 987 ? -4.965 21.502 43.156 1.00 93.25 987 MET A N 1
ATOM 7916 C CA . MET A 1 987 ? -4.379 21.299 44.478 1.00 93.25 987 MET A CA 1
ATOM 7917 C C . MET A 1 987 ? -2.866 21.504 44.437 1.00 93.25 987 MET A C 1
ATOM 7919 O O . MET A 1 987 ? -2.195 21.124 43.475 1.00 93.25 987 MET A O 1
ATOM 7923 N N . LYS A 1 988 ? -2.319 22.070 45.511 1.00 92.19 988 LYS A N 1
ATOM 7924 C CA . LYS A 1 988 ? -0.883 22.187 45.758 1.00 92.19 988 LYS A CA 1
ATOM 7925 C C . LYS A 1 988 ? -0.497 21.174 46.832 1.00 92.19 988 LYS A C 1
ATOM 7927 O O . LYS A 1 988 ? -1.062 21.206 47.922 1.00 92.19 988 LYS A O 1
ATOM 7932 N N . VAL A 1 989 ? 0.439 20.286 46.512 1.00 92.12 989 VAL A N 1
ATOM 7933 C CA . VAL A 1 989 ? 0.889 19.196 47.386 1.00 92.12 989 VAL A CA 1
ATOM 7934 C C . VAL A 1 989 ? 2.362 19.395 47.721 1.00 92.12 989 VAL A C 1
ATOM 7936 O O . VAL A 1 989 ? 3.189 19.542 46.819 1.00 92.12 989 VAL A O 1
ATOM 7939 N N . SER A 1 990 ? 2.704 19.368 49.002 1.00 92.31 990 SER A N 1
ATOM 7940 C CA . SER A 1 990 ? 4.085 19.360 49.493 1.00 92.31 990 SER A CA 1
ATOM 7941 C C . SER A 1 990 ? 4.320 18.156 50.407 1.00 92.31 990 SER A C 1
ATOM 7943 O O . SER A 1 990 ? 3.373 17.493 50.833 1.00 92.31 990 SER A O 1
ATOM 7945 N N . SER A 1 991 ? 5.585 17.852 50.701 1.00 91.00 991 SER A N 1
ATOM 7946 C CA . SER A 1 991 ? 5.952 16.865 51.719 1.00 91.00 991 SER A CA 1
ATOM 7947 C C . SER A 1 991 ? 6.834 17.506 52.781 1.00 91.00 991 SER A C 1
ATOM 7949 O O . SER A 1 991 ? 7.708 18.307 52.456 1.00 91.00 991 SER A O 1
ATOM 7951 N N . SER A 1 992 ? 6.618 17.134 54.042 1.00 85.25 992 SER A N 1
ATOM 7952 C CA . SER A 1 992 ? 7.442 17.564 55.178 1.00 85.25 992 SER A CA 1
ATOM 7953 C C . SER A 1 992 ? 8.718 16.731 55.360 1.00 85.25 992 SER A C 1
ATOM 7955 O O . SER A 1 992 ? 9.589 17.121 56.133 1.00 85.25 992 SER A O 1
ATOM 7957 N N . VAL A 1 993 ? 8.844 15.602 54.649 1.00 85.31 993 VAL A N 1
ATOM 7958 C CA . VAL A 1 993 ? 9.957 14.641 54.795 1.00 85.31 993 VAL A CA 1
ATOM 7959 C C . VAL A 1 993 ? 10.769 14.496 53.503 1.00 85.31 993 VAL A C 1
ATOM 7961 O O . VAL A 1 993 ? 11.989 14.346 53.548 1.00 85.31 993 VAL A O 1
ATOM 7964 N N . LEU A 1 994 ? 10.126 14.564 52.332 1.00 82.50 994 LEU A N 1
ATOM 7965 C CA . LEU A 1 994 ? 10.811 14.441 51.044 1.00 82.50 994 LEU A CA 1
ATOM 7966 C C . LEU A 1 994 ? 11.304 15.814 50.567 1.00 82.50 994 LEU A C 1
ATOM 7968 O O . LEU A 1 994 ? 10.493 16.675 50.233 1.00 82.50 994 LEU A O 1
ATOM 7972 N N . ASN A 1 995 ? 12.627 15.999 50.463 1.00 83.75 995 ASN A N 1
ATOM 7973 C CA . ASN A 1 995 ? 13.243 17.211 49.902 1.00 83.75 995 ASN A CA 1
ATOM 7974 C C . ASN A 1 995 ? 13.006 17.295 48.381 1.00 83.75 995 ASN A C 1
ATOM 7976 O O . ASN A 1 995 ? 13.836 16.887 47.567 1.00 83.75 995 ASN A O 1
ATOM 7980 N N . MET A 1 996 ? 11.811 17.746 48.011 1.00 83.81 996 MET A N 1
ATOM 7981 C CA . MET A 1 996 ? 11.230 17.614 46.683 1.00 83.81 996 MET A CA 1
ATOM 7982 C C . MET A 1 996 ? 10.348 18.831 46.375 1.00 83.81 996 MET A C 1
ATOM 7984 O O . MET A 1 996 ? 9.587 19.253 47.245 1.00 83.81 996 MET A O 1
ATOM 7988 N N . PRO A 1 997 ? 10.379 19.379 45.143 1.00 87.38 997 PRO A N 1
ATOM 7989 C CA . PRO A 1 997 ? 9.526 20.505 44.778 1.00 87.38 997 PRO A CA 1
ATOM 7990 C C . PRO A 1 997 ? 8.039 20.147 44.868 1.00 87.38 997 PRO A C 1
ATOM 7992 O O . PRO A 1 997 ? 7.634 19.026 44.536 1.00 87.38 997 PRO A O 1
ATOM 7995 N N . GLU A 1 998 ? 7.251 21.138 45.283 1.00 89.12 998 GLU A N 1
ATOM 7996 C CA . GLU A 1 998 ? 5.797 21.061 45.420 1.00 89.12 998 GLU A CA 1
ATOM 7997 C C . GLU A 1 998 ? 5.128 20.674 44.093 1.00 89.12 998 GLU A C 1
ATOM 7999 O O . GLU A 1 998 ? 5.490 21.162 43.019 1.00 89.12 998 GLU A O 1
ATOM 8004 N N . LEU A 1 999 ? 4.127 19.800 44.167 1.00 89.56 999 LEU A N 1
ATOM 8005 C CA . LEU A 1 999 ? 3.428 19.256 43.011 1.00 89.56 999 LEU A CA 1
ATOM 8006 C C . LEU A 1 999 ? 2.055 19.920 42.874 1.00 89.56 999 LEU A C 1
ATOM 8008 O O . LEU A 1 999 ? 1.243 19.887 43.796 1.00 89.56 999 LEU A O 1
ATOM 8012 N N . LEU A 1 1000 ? 1.788 20.518 41.711 1.00 89.88 1000 LEU A N 1
ATOM 8013 C CA . LEU A 1 1000 ? 0.494 21.129 41.402 1.00 89.88 1000 LEU A CA 1
ATOM 8014 C C . LEU A 1 1000 ? -0.350 20.148 40.577 1.00 89.88 1000 LEU A C 1
ATOM 8016 O O . LEU A 1 1000 ? -0.092 19.939 39.383 1.00 89.88 1000 LEU A O 1
ATOM 8020 N N . VAL A 1 1001 ? -1.314 19.528 41.259 1.00 91.44 1001 VAL A N 1
ATOM 8021 C CA . VAL A 1 1001 ? -2.130 18.386 40.823 1.00 91.44 1001 VAL A CA 1
ATOM 8022 C C . VA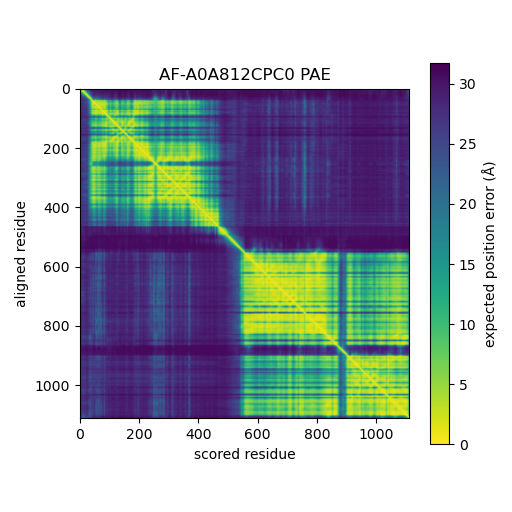L A 1 1001 ? -3.536 18.864 40.468 1.00 91.44 1001 VAL A C 1
ATOM 8024 O O . VAL A 1 1001 ? -4.140 19.622 41.222 1.00 91.44 1001 VAL A O 1
ATOM 8027 N N . HIS A 1 1002 ? -4.079 18.405 39.343 1.00 91.88 1002 HIS A N 1
ATOM 8028 C CA . HIS A 1 1002 ? -5.455 18.689 38.936 1.00 91.88 1002 HIS A CA 1
ATOM 8029 C C . HIS A 1 1002 ? -6.315 17.431 39.079 1.00 91.88 1002 HIS A C 1
ATOM 8031 O O . HIS A 1 1002 ? -6.039 16.419 38.436 1.00 91.88 1002 HIS A O 1
ATOM 8037 N N . GLN A 1 1003 ? -7.364 17.490 39.896 1.00 93.12 1003 GLN A N 1
ATOM 8038 C CA . GLN A 1 1003 ? -8.417 16.475 39.945 1.00 93.12 1003 GLN A CA 1
ATOM 8039 C C . GLN A 1 1003 ? -9.576 16.903 39.041 1.00 93.12 1003 GLN A C 1
ATOM 8041 O O . GLN A 1 1003 ? -9.979 18.065 39.064 1.00 93.12 1003 GLN A O 1
ATOM 8046 N N . LEU A 1 1004 ? -10.135 15.961 38.281 1.00 93.38 1004 LEU A N 1
ATOM 8047 C CA . LEU A 1 1004 ? -11.394 16.117 37.562 1.00 93.38 1004 LEU A CA 1
ATOM 8048 C C . LEU A 1 1004 ? -12.390 15.050 38.043 1.00 93.38 1004 LEU A C 1
ATOM 8050 O O . LEU A 1 1004 ? -12.199 13.856 37.801 1.00 93.38 1004 LEU A O 1
ATOM 8054 N N . GLN A 1 1005 ? -13.450 15.474 38.731 1.00 90.44 1005 GLN A N 1
ATOM 8055 C CA . GLN A 1 1005 ? -14.527 14.611 39.226 1.00 90.44 1005 GLN A CA 1
ATOM 8056 C C . GLN A 1 1005 ? -15.722 14.657 38.268 1.00 90.44 1005 GLN A C 1
ATOM 8058 O O . GLN A 1 1005 ? -16.329 15.712 38.097 1.00 90.44 1005 GLN A O 1
ATOM 8063 N N . PHE A 1 1006 ? -16.098 13.524 37.670 1.00 88.19 1006 PHE A N 1
ATOM 8064 C CA . PHE A 1 1006 ? -17.316 13.413 36.856 1.00 88.19 1006 PHE A CA 1
ATOM 8065 C C . PHE A 1 1006 ? -18.572 13.727 37.681 1.00 88.19 1006 PHE A C 1
ATOM 8067 O O . PHE A 1 1006 ? -18.749 13.179 38.769 1.00 88.19 1006 PHE A O 1
ATOM 8074 N N . LYS A 1 1007 ? -19.493 14.522 37.120 1.00 83.50 1007 LYS A N 1
ATOM 8075 C CA . LYS A 1 1007 ? -20.823 14.747 37.715 1.00 83.50 1007 LYS A CA 1
ATOM 8076 C C . LYS A 1 1007 ? -21.842 13.672 37.323 1.00 83.50 1007 LYS A C 1
ATOM 8078 O O . LYS A 1 1007 ? -22.640 13.251 38.153 1.00 83.50 1007 LYS A O 1
ATOM 8083 N N . SER A 1 1008 ? -21.833 13.237 36.060 1.00 72.25 1008 SER A N 1
ATOM 8084 C CA . SER A 1 1008 ? -22.924 12.445 35.470 1.00 72.25 1008 SER A CA 1
ATOM 8085 C C . SER A 1 1008 ? -22.729 10.924 35.478 1.00 72.25 1008 SER A C 1
ATOM 8087 O O . SER A 1 1008 ? -23.707 10.199 35.308 1.00 72.25 1008 SER A O 1
ATOM 8089 N N . TRP A 1 1009 ? -21.518 10.398 35.712 1.00 78.38 1009 TRP A N 1
ATOM 8090 C CA . TRP A 1 1009 ? -21.238 8.953 35.593 1.00 78.38 1009 TRP A CA 1
ATOM 8091 C C . TRP A 1 1009 ? -21.650 8.115 36.823 1.00 78.38 1009 TRP A C 1
ATOM 8093 O O . TRP A 1 1009 ? -20.965 7.166 37.208 1.00 78.38 1009 TRP A O 1
ATOM 8103 N N . LEU A 1 1010 ? -22.775 8.438 37.459 1.00 66.19 1010 LEU A N 1
ATOM 8104 C CA . LEU A 1 1010 ? -23.271 7.720 38.635 1.00 66.19 1010 LEU A CA 1
ATOM 8105 C C . LEU A 1 1010 ? -23.979 6.408 38.243 1.00 66.19 1010 LEU A C 1
ATOM 8107 O O . LEU A 1 1010 ? -24.737 6.343 37.276 1.00 66.19 1010 LEU A O 1
ATOM 8111 N N . GLY A 1 1011 ? -23.730 5.341 39.008 1.00 66.19 1011 GLY A N 1
ATOM 8112 C CA . GLY A 1 1011 ? -24.278 4.008 38.730 1.00 66.19 1011 GLY A CA 1
ATOM 8113 C C . GLY A 1 1011 ? -23.743 3.380 37.435 1.00 66.19 1011 GLY A C 1
ATOM 8114 O O . GLY A 1 1011 ? -22.554 3.512 37.124 1.00 66.19 1011 GLY A O 1
ATOM 8115 N N . ASN A 1 1012 ? -24.630 2.683 36.712 1.00 64.62 1012 ASN A N 1
ATOM 8116 C CA . ASN A 1 1012 ? -24.322 1.880 35.517 1.00 64.62 1012 ASN A CA 1
ATOM 8117 C C . ASN A 1 1012 ? -24.578 2.603 34.180 1.00 64.62 1012 ASN A C 1
ATOM 8119 O O . ASN A 1 1012 ? -24.266 2.051 33.128 1.00 64.62 1012 ASN A O 1
ATOM 8123 N N . ASN A 1 1013 ? -25.152 3.808 34.197 1.00 76.75 1013 ASN A N 1
ATOM 8124 C CA . ASN A 1 1013 ? -25.430 4.564 32.975 1.00 76.75 1013 ASN A CA 1
ATOM 8125 C C . ASN A 1 1013 ? -24.154 5.239 32.448 1.00 76.75 1013 ASN A C 1
ATOM 8127 O O . ASN A 1 1013 ? -23.287 5.643 33.224 1.00 76.75 1013 ASN A O 1
ATOM 8131 N N . PHE A 1 1014 ? -24.048 5.390 31.127 1.00 86.69 1014 PHE A N 1
ATOM 8132 C CA . PHE A 1 1014 ? -22.966 6.154 30.503 1.00 86.69 1014 PHE A CA 1
ATOM 8133 C C . PHE A 1 1014 ? -23.284 7.665 30.516 1.00 86.69 1014 PHE A C 1
ATOM 8135 O O . PHE A 1 1014 ? -24.448 8.026 30.323 1.00 86.69 1014 PHE A O 1
ATOM 8142 N N . PRO A 1 1015 ? -22.283 8.554 30.684 1.00 87.88 1015 PRO A N 1
ATOM 8143 C CA . PRO A 1 1015 ? -22.430 9.999 30.472 1.00 87.88 1015 PRO A CA 1
ATOM 8144 C C . PRO A 1 1015 ? -22.880 10.335 29.048 1.00 87.88 1015 PRO A C 1
ATOM 8146 O O . PRO A 1 1015 ? -22.739 9.507 28.137 1.00 87.88 1015 PRO A O 1
ATOM 8149 N N . SER A 1 1016 ? -23.336 11.567 28.795 1.00 90.31 1016 SER A N 1
ATOM 8150 C CA . SER A 1 1016 ? -23.580 11.952 27.400 1.00 90.31 1016 SER A CA 1
ATOM 8151 C C . SER A 1 1016 ? -22.257 11.969 26.610 1.00 90.31 1016 SER A C 1
ATOM 8153 O O . SER A 1 1016 ? -21.215 12.348 27.156 1.00 90.31 1016 SER A O 1
ATOM 8155 N N . PRO A 1 1017 ? -22.244 11.578 25.320 1.00 92.06 1017 PRO A N 1
ATOM 8156 C CA . PRO A 1 1017 ? -21.013 11.579 24.529 1.00 92.06 1017 PRO A CA 1
ATOM 8157 C C . PRO A 1 1017 ? -20.308 12.943 24.471 1.00 92.06 1017 PRO A C 1
ATOM 8159 O O . PRO A 1 1017 ? -19.088 12.989 24.359 1.00 92.06 1017 PRO A O 1
ATOM 8162 N N . LYS A 1 1018 ? -21.054 14.051 24.600 1.00 90.38 1018 LYS A N 1
ATOM 8163 C CA . LYS A 1 1018 ? -20.499 15.412 24.627 1.00 90.38 1018 LYS A CA 1
ATOM 8164 C C . LYS A 1 1018 ? -19.798 15.728 25.958 1.00 90.38 1018 LYS A C 1
ATOM 8166 O O . LYS A 1 1018 ? -18.674 16.212 25.916 1.00 90.38 1018 LYS A O 1
ATOM 8171 N N . GLU A 1 1019 ? -20.379 15.362 27.109 1.00 90.44 1019 GLU A N 1
ATOM 8172 C CA . GLU A 1 1019 ? -19.703 15.433 28.427 1.00 90.44 1019 GLU A CA 1
ATOM 8173 C C . GLU A 1 1019 ? -18.393 14.625 28.437 1.00 90.44 1019 GLU A C 1
ATOM 8175 O O . GLU A 1 1019 ? -17.372 15.060 28.972 1.00 90.44 1019 GLU A O 1
ATOM 8180 N N . MET A 1 1020 ? -18.423 13.439 27.820 1.00 92.31 1020 MET A N 1
ATOM 8181 C CA . MET A 1 1020 ? -17.276 12.537 27.709 1.00 92.31 1020 MET A CA 1
ATOM 8182 C C . MET A 1 1020 ? -16.163 13.111 26.821 1.00 92.31 1020 MET A C 1
ATOM 8184 O O . MET A 1 1020 ? -14.986 13.024 27.167 1.00 92.31 1020 MET A O 1
ATOM 8188 N N . VAL A 1 1021 ? -16.518 13.729 25.690 1.00 92.81 1021 VAL A N 1
ATOM 8189 C CA . VAL A 1 1021 ? -15.560 14.440 24.831 1.00 92.81 1021 VAL A CA 1
ATOM 8190 C C . VAL A 1 1021 ? -14.952 15.637 25.567 1.00 92.81 1021 VAL A C 1
ATOM 8192 O O . VAL A 1 1021 ? -13.733 15.786 25.548 1.00 92.81 1021 VAL A O 1
ATOM 8195 N N . GLU A 1 1022 ? -15.767 16.455 26.236 1.00 91.25 1022 GLU A N 1
ATOM 8196 C CA . GLU A 1 1022 ? -15.348 17.663 26.961 1.00 91.25 1022 GLU A CA 1
ATOM 8197 C C . GLU A 1 1022 ? -14.254 17.358 27.998 1.00 91.25 1022 GLU A C 1
ATOM 8199 O O . GLU A 1 1022 ? -13.155 17.907 27.922 1.00 91.25 1022 GLU A O 1
ATOM 8204 N N . ILE A 1 1023 ? -14.495 16.414 28.916 1.00 92.44 1023 ILE A N 1
ATOM 8205 C CA . ILE A 1 1023 ? -13.513 16.078 29.959 1.00 92.44 1023 ILE A CA 1
ATOM 8206 C C . ILE A 1 1023 ? -12.241 15.428 29.393 1.00 92.44 1023 ILE A C 1
ATOM 8208 O O . ILE A 1 1023 ? -11.146 15.716 29.876 1.00 92.44 1023 ILE A O 1
ATOM 8212 N N . ILE A 1 1024 ? -12.339 14.615 28.333 1.00 93.31 1024 ILE A N 1
ATOM 8213 C CA . ILE A 1 1024 ? -11.162 14.040 27.661 1.00 93.31 1024 ILE A CA 1
ATOM 8214 C C . ILE A 1 1024 ? -10.332 15.144 26.991 1.00 93.31 1024 ILE A C 1
ATOM 8216 O O . ILE A 1 1024 ? -9.104 15.112 27.069 1.00 93.31 1024 ILE A O 1
ATOM 8220 N N . GLN A 1 1025 ? -10.969 16.151 26.385 1.00 90.88 1025 GLN A N 1
ATOM 8221 C CA . GLN A 1 1025 ? -10.269 17.315 25.838 1.00 90.88 1025 GLN A CA 1
ATOM 8222 C C . GLN A 1 1025 ? -9.557 18.126 26.933 1.00 90.88 1025 GLN A C 1
ATOM 8224 O O . GLN A 1 1025 ? -8.405 18.512 26.726 1.00 90.88 1025 GLN A O 1
ATOM 8229 N N . THR A 1 1026 ? -10.178 18.320 28.102 1.00 90.94 1026 THR A N 1
ATOM 8230 C CA . THR A 1 1026 ? -9.551 19.001 29.251 1.00 90.94 1026 THR A CA 1
ATOM 8231 C C . THR A 1 1026 ? -8.381 18.202 29.836 1.00 90.94 1026 THR A C 1
ATOM 8233 O O . THR A 1 1026 ? -7.331 18.771 30.126 1.00 90.94 1026 THR A O 1
ATOM 8236 N N . VAL A 1 1027 ? -8.488 16.874 29.957 1.00 91.50 1027 VAL A N 1
ATOM 8237 C CA . VAL A 1 1027 ? -7.356 16.028 30.387 1.00 91.50 1027 VAL A CA 1
ATOM 8238 C C . VAL A 1 1027 ? -6.199 16.105 29.380 1.00 91.50 1027 VAL A C 1
ATOM 8240 O O . VAL A 1 1027 ? -5.048 16.269 29.783 1.00 91.50 1027 VAL A O 1
ATOM 8243 N N . GLN A 1 1028 ? -6.493 16.072 28.075 1.00 89.25 1028 GLN A N 1
ATOM 8244 C CA . GLN A 1 1028 ? -5.484 16.216 27.016 1.00 89.25 1028 GLN A CA 1
ATOM 8245 C C . GLN A 1 1028 ? -4.796 17.592 27.034 1.00 89.25 1028 GLN A C 1
ATOM 8247 O O . GLN A 1 1028 ? -3.581 17.661 26.848 1.00 89.25 1028 GLN A O 1
ATOM 8252 N N . SER A 1 1029 ? -5.523 18.689 27.281 1.00 87.56 1029 SER A N 1
ATOM 8253 C CA . SER A 1 1029 ? -4.919 20.030 27.343 1.00 87.56 1029 SER A CA 1
ATOM 8254 C C . SER A 1 1029 ? -4.028 20.213 28.577 1.00 87.56 1029 SER A C 1
ATOM 8256 O O . SER A 1 1029 ? -2.939 20.779 28.463 1.00 87.56 1029 SER A O 1
ATOM 8258 N N . LEU A 1 1030 ? -4.420 19.656 29.728 1.00 86.44 1030 LEU A N 1
ATOM 8259 C CA . LEU A 1 1030 ? -3.590 19.638 30.935 1.00 86.44 1030 LEU A CA 1
ATOM 8260 C C . LEU A 1 1030 ? -2.296 18.832 30.725 1.00 86.44 1030 LEU A C 1
ATOM 8262 O O . LEU A 1 1030 ? -1.220 19.307 31.096 1.00 86.44 1030 LEU A O 1
ATOM 8266 N N . GLN A 1 1031 ? -2.365 17.659 30.083 1.00 81.81 1031 GLN A N 1
ATOM 8267 C CA . GLN A 1 1031 ? -1.203 16.783 29.866 1.00 81.81 1031 GLN A CA 1
ATOM 8268 C C . GLN A 1 1031 ? -0.141 17.409 28.936 1.00 81.81 1031 GLN A C 1
ATOM 8270 O O . GLN A 1 1031 ? 1.053 17.166 29.111 1.00 81.81 1031 GLN A O 1
ATOM 8275 N N . ILE A 1 1032 ? -0.545 18.268 27.990 1.00 67.31 1032 ILE A N 1
ATOM 8276 C CA . ILE A 1 1032 ? 0.374 19.014 27.104 1.00 67.31 1032 ILE A CA 1
ATOM 8277 C C . ILE A 1 1032 ? 1.255 20.011 27.888 1.00 67.31 1032 ILE A C 1
ATOM 8279 O O . ILE A 1 1032 ? 2.355 20.339 27.445 1.00 67.31 1032 ILE A O 1
ATOM 8283 N N . SER A 1 1033 ? 0.804 20.484 29.055 1.00 58.44 1033 SER A N 1
ATOM 8284 C CA . SER A 1 1033 ? 1.415 21.622 29.762 1.00 58.44 1033 SER A CA 1
ATOM 8285 C C . SER A 1 1033 ? 2.613 21.301 30.673 1.00 58.44 1033 SER A C 1
ATOM 8287 O O . SER A 1 1033 ? 3.272 22.229 31.145 1.00 58.44 1033 SER A O 1
ATOM 8289 N N . LYS A 1 1034 ? 2.898 20.023 30.972 1.00 55.91 1034 LYS A N 1
ATOM 8290 C CA . LYS A 1 1034 ? 3.834 19.619 32.045 1.00 55.91 1034 LYS A CA 1
ATOM 8291 C C . LYS A 1 1034 ? 4.757 18.459 31.649 1.00 55.91 1034 LYS A C 1
ATOM 8293 O O . LYS A 1 1034 ? 4.469 17.661 30.763 1.00 55.91 1034 LYS A O 1
ATOM 8298 N N . SER A 1 1035 ? 5.886 18.347 32.351 1.00 53.12 1035 SER A N 1
ATOM 8299 C CA . SER A 1 1035 ? 6.912 17.314 32.128 1.00 53.12 1035 SER A CA 1
ATOM 8300 C C . SER A 1 1035 ? 6.531 15.909 32.618 1.00 53.12 1035 SER A C 1
ATOM 8302 O O . SER A 1 1035 ? 7.119 14.934 32.152 1.00 53.12 1035 SER A O 1
ATOM 8304 N N . HIS A 1 1036 ? 5.549 15.789 33.517 1.00 59.84 1036 HIS A N 1
ATOM 8305 C CA . HIS A 1 1036 ? 5.112 14.525 34.120 1.00 59.84 1036 HIS A CA 1
ATOM 8306 C C . HIS A 1 1036 ? 3.726 14.148 33.584 1.00 59.84 1036 HIS A C 1
ATOM 8308 O O . HIS A 1 1036 ? 2.757 14.872 33.813 1.00 59.84 1036 HIS A O 1
ATOM 8314 N N . LYS A 1 1037 ? 3.656 13.043 32.832 1.00 70.12 1037 LYS A N 1
ATOM 8315 C CA . LYS A 1 1037 ? 2.586 12.794 31.846 1.00 70.12 1037 LYS A CA 1
ATOM 8316 C C . LYS A 1 1037 ? 1.591 11.684 32.211 1.00 70.12 1037 LYS A C 1
ATOM 8318 O O . LYS A 1 1037 ? 0.674 11.432 31.433 1.00 70.12 1037 LYS A O 1
ATOM 8323 N N . GLN A 1 1038 ? 1.784 11.015 33.348 1.00 85.31 1038 GLN A N 1
ATOM 8324 C CA . GLN A 1 1038 ? 0.914 9.921 33.789 1.00 85.31 1038 GLN A CA 1
ATOM 8325 C C . GLN A 1 1038 ? -0.414 10.453 34.342 1.00 85.31 1038 GLN A C 1
ATOM 8327 O O . GLN A 1 1038 ? -0.443 11.457 35.061 1.00 85.31 1038 GLN A O 1
ATOM 8332 N N . ILE A 1 1039 ? -1.502 9.760 34.004 1.00 90.62 1039 ILE A N 1
ATOM 8333 C CA . ILE A 1 1039 ? -2.875 10.078 34.402 1.00 90.62 1039 ILE A CA 1
ATOM 8334 C C . ILE A 1 1039 ? -3.363 8.983 35.357 1.00 90.62 1039 ILE A C 1
ATOM 8336 O O . ILE A 1 1039 ? -3.413 7.807 34.986 1.00 90.62 1039 ILE A O 1
ATOM 8340 N N . ILE A 1 1040 ? -3.751 9.356 36.579 1.00 91.06 1040 ILE A N 1
ATOM 8341 C CA . ILE A 1 1040 ? -4.367 8.425 37.534 1.00 91.06 1040 ILE A CA 1
ATOM 8342 C C . ILE A 1 1040 ? -5.885 8.427 37.351 1.00 91.06 1040 ILE A C 1
ATOM 8344 O O . ILE A 1 1040 ? -6.520 9.479 37.295 1.00 91.06 1040 ILE A O 1
ATOM 8348 N N . LEU A 1 1041 ? -6.469 7.234 37.282 1.00 91.19 1041 LEU A N 1
ATOM 8349 C CA . LEU A 1 1041 ? -7.885 6.983 37.037 1.00 91.19 1041 LEU A CA 1
ATOM 8350 C C . LEU A 1 1041 ? -8.456 6.155 38.194 1.00 91.19 1041 LEU A C 1
ATOM 8352 O O . LEU A 1 1041 ? -8.049 5.003 38.363 1.00 91.19 1041 LEU A O 1
ATOM 8356 N N . HIS A 1 1042 ? -9.397 6.696 38.978 1.00 87.88 1042 HIS A N 1
ATOM 8357 C CA . HIS A 1 1042 ? -9.935 5.984 40.145 1.00 87.88 1042 HIS A CA 1
ATOM 8358 C C . HIS A 1 1042 ? -11.463 6.026 40.306 1.00 87.88 1042 HIS A C 1
ATOM 8360 O O . HIS A 1 1042 ? -12.168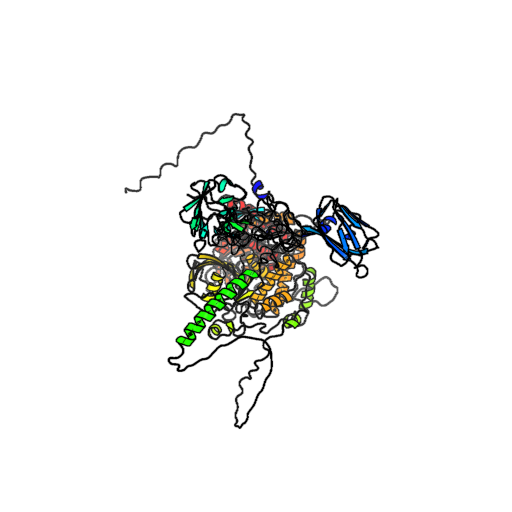 6.944 39.879 1.00 87.88 1042 HIS A O 1
ATOM 8366 N N . CYS A 1 1043 ? -11.981 4.972 40.936 1.00 82.56 1043 CYS A N 1
ATOM 8367 C CA . CYS A 1 1043 ? -13.385 4.791 41.299 1.00 82.56 1043 CYS A CA 1
ATOM 8368 C C . CYS A 1 1043 ? -13.506 3.719 42.391 1.00 82.56 1043 CYS A C 1
ATOM 8370 O O . CYS A 1 1043 ? -12.626 2.867 42.501 1.00 82.56 1043 CYS A O 1
ATOM 8372 N N . LEU A 1 1044 ? -14.614 3.714 43.142 1.00 73.81 1044 LEU A N 1
ATOM 8373 C CA . LEU A 1 1044 ? -14.879 2.712 44.189 1.00 73.81 1044 LEU A CA 1
ATOM 8374 C C . LEU A 1 1044 ? -14.783 1.271 43.669 1.00 73.81 1044 LEU A C 1
ATOM 8376 O O . LEU A 1 1044 ? -14.018 0.475 44.194 1.00 73.81 1044 LEU A O 1
ATOM 8380 N N . TYR A 1 1045 ? -15.519 0.971 42.597 1.00 67.75 1045 TYR A N 1
ATOM 8381 C CA . TYR A 1 1045 ? -15.547 -0.340 41.951 1.00 67.75 1045 TYR A CA 1
ATOM 8382 C C . TYR A 1 1045 ? -15.684 -0.178 40.435 1.00 67.75 1045 TYR A C 1
ATOM 8384 O O . TYR A 1 1045 ? -16.232 0.820 39.960 1.00 67.75 1045 TYR A O 1
ATOM 8392 N N . GLY A 1 1046 ? -15.241 -1.189 39.682 1.00 69.00 1046 GLY A N 1
ATOM 8393 C CA . GLY A 1 1046 ? -15.474 -1.297 38.240 1.00 69.00 1046 GLY A CA 1
ATOM 8394 C C . GLY A 1 1046 ? -14.307 -0.821 37.374 1.00 69.00 1046 GLY A C 1
ATOM 8395 O O . GLY A 1 1046 ? -14.329 0.276 36.816 1.00 69.00 1046 GLY A O 1
ATOM 8396 N N . ILE A 1 1047 ? -13.327 -1.705 37.153 1.00 81.38 1047 ILE A N 1
ATOM 8397 C CA . ILE A 1 1047 ? -12.223 -1.471 36.206 1.00 81.38 1047 ILE A CA 1
ATOM 8398 C C . ILE A 1 1047 ? -12.699 -1.203 34.766 1.00 81.38 1047 ILE A C 1
ATOM 8400 O O . ILE A 1 1047 ? -12.005 -0.524 34.013 1.00 81.38 1047 ILE A O 1
ATOM 8404 N N . ASN A 1 1048 ? -13.922 -1.625 34.421 1.00 84.19 1048 ASN A N 1
ATOM 8405 C CA . ASN A 1 1048 ? -14.580 -1.305 33.154 1.00 84.19 1048 ASN A CA 1
ATOM 8406 C C . ASN A 1 1048 ? -14.718 0.217 32.917 1.00 84.19 1048 ASN A C 1
ATOM 8408 O O . ASN A 1 1048 ? -14.344 0.677 31.844 1.00 84.19 1048 ASN A O 1
ATOM 8412 N N . LYS A 1 1049 ? -15.133 1.027 33.914 1.00 86.88 1049 LYS A N 1
ATOM 8413 C CA . LYS A 1 1049 ? -15.212 2.503 33.762 1.00 86.88 1049 LYS A CA 1
ATOM 8414 C C . LYS A 1 1049 ? -13.838 3.114 33.479 1.00 86.88 1049 LYS A C 1
ATOM 8416 O O . LYS A 1 1049 ? -13.666 3.849 32.508 1.00 86.88 1049 LYS A O 1
ATOM 8421 N N . LYS A 1 1050 ? -12.851 2.749 34.308 1.00 89.75 1050 LYS A N 1
ATOM 8422 C CA . LYS A 1 1050 ? -11.459 3.218 34.214 1.00 89.75 1050 LYS A CA 1
ATOM 8423 C C . LYS A 1 1050 ? -10.855 2.892 32.840 1.00 89.75 1050 LYS A C 1
ATOM 8425 O O . LYS A 1 1050 ? -10.326 3.772 32.171 1.00 89.75 1050 LYS A O 1
ATOM 8430 N N . GLY A 1 1051 ? -11.000 1.646 32.388 1.00 90.25 1051 GLY A N 1
ATOM 8431 C CA . GLY A 1 1051 ? -10.492 1.193 31.093 1.00 90.25 1051 GLY A CA 1
ATOM 8432 C C . GLY A 1 1051 ? -11.254 1.738 29.879 1.00 90.25 1051 GLY A C 1
ATOM 8433 O O . GLY A 1 1051 ? -10.633 2.027 28.856 1.00 90.25 1051 GLY A O 1
ATOM 8434 N N . LEU A 1 1052 ? -12.573 1.940 29.988 1.00 92.19 1052 LEU A N 1
ATOM 8435 C CA . LEU A 1 1052 ? -13.372 2.601 28.954 1.00 92.19 1052 LEU A CA 1
ATOM 8436 C C . LEU A 1 1052 ? -12.904 4.047 28.744 1.00 92.19 1052 LEU A C 1
ATOM 8438 O O . LEU A 1 1052 ? -12.753 4.467 27.600 1.00 92.19 1052 LEU A O 1
ATOM 8442 N N . PHE A 1 1053 ? -12.579 4.778 29.816 1.00 93.81 1053 PHE A N 1
ATOM 8443 C CA . PHE A 1 1053 ? -11.985 6.113 29.703 1.00 93.81 1053 PHE A CA 1
ATOM 8444 C C . PHE A 1 1053 ? -10.632 6.092 28.965 1.00 93.81 1053 PHE A C 1
ATOM 8446 O O . PHE A 1 1053 ? -10.444 6.890 28.050 1.00 93.81 1053 PHE A O 1
ATOM 8453 N N . CYS A 1 1054 ? -9.728 5.146 29.270 1.00 94.38 1054 CYS A N 1
ATOM 8454 C CA . CYS A 1 1054 ? -8.466 4.988 28.524 1.00 94.38 1054 CYS A CA 1
ATOM 8455 C C . CYS A 1 1054 ? -8.700 4.766 27.023 1.00 94.38 1054 CYS A C 1
ATOM 8457 O O . CYS A 1 1054 ? -8.047 5.386 26.185 1.00 94.38 1054 CYS A O 1
ATOM 8459 N N . VAL A 1 1055 ? -9.637 3.880 26.670 1.00 95.06 1055 VAL A N 1
ATOM 8460 C CA . VAL A 1 1055 ? -9.963 3.578 25.269 1.00 95.06 1055 VAL A CA 1
ATOM 8461 C C . VAL A 1 1055 ? -10.548 4.802 24.566 1.00 95.06 1055 VAL A C 1
ATOM 8463 O O . VAL A 1 1055 ? -10.106 5.138 23.471 1.00 95.06 1055 VAL A O 1
ATOM 8466 N N . LEU A 1 1056 ? -11.493 5.506 25.192 1.00 96.31 1056 LEU A N 1
ATOM 8467 C CA . LEU A 1 1056 ? -12.100 6.719 24.638 1.00 96.31 1056 LEU A CA 1
ATOM 8468 C C . LEU A 1 1056 ? -11.081 7.851 24.456 1.00 96.31 1056 LEU A C 1
ATOM 8470 O O . LEU A 1 1056 ? -11.104 8.534 23.432 1.00 96.31 1056 LEU A O 1
ATOM 8474 N N . TYR A 1 1057 ? -10.150 8.003 25.401 1.00 95.00 1057 TYR A N 1
ATOM 8475 C CA . TYR A 1 1057 ? -9.024 8.925 25.289 1.00 95.00 1057 TYR A CA 1
ATOM 8476 C C . TYR A 1 1057 ? -8.164 8.602 24.062 1.00 95.00 1057 TYR A C 1
ATOM 8478 O O . TYR A 1 1057 ? -7.935 9.477 23.225 1.00 95.00 1057 TYR A O 1
ATOM 8486 N N . MET A 1 1058 ? -7.728 7.343 23.921 1.00 93.31 1058 MET A N 1
ATOM 8487 C CA . MET A 1 1058 ? -6.887 6.905 22.800 1.00 93.31 1058 MET A CA 1
ATOM 8488 C C . MET A 1 1058 ? -7.595 7.047 21.450 1.00 93.31 1058 MET A C 1
ATOM 8490 O O . MET A 1 1058 ? -6.962 7.462 20.478 1.00 93.31 1058 MET A O 1
ATOM 8494 N N . ILE A 1 1059 ? -8.902 6.763 21.399 1.00 94.94 1059 ILE A N 1
ATOM 8495 C CA . ILE A 1 1059 ? -9.754 6.999 20.228 1.00 94.94 1059 ILE A CA 1
ATOM 8496 C C . ILE A 1 1059 ? -9.731 8.486 19.862 1.00 94.94 1059 ILE A C 1
ATOM 8498 O O . ILE A 1 1059 ? -9.270 8.824 18.776 1.00 94.94 1059 ILE A O 1
ATOM 8502 N N . ILE A 1 1060 ? -10.162 9.381 20.760 1.00 93.81 1060 ILE A N 1
ATOM 8503 C CA . ILE A 1 1060 ? -10.254 10.829 20.489 1.00 93.81 1060 ILE A CA 1
ATOM 8504 C C . ILE A 1 1060 ? -8.898 11.421 20.089 1.00 93.81 1060 ILE A C 1
ATOM 8506 O O . ILE A 1 1060 ? -8.835 12.332 19.267 1.00 93.81 1060 ILE A O 1
ATOM 8510 N N . GLU A 1 1061 ? -7.800 10.906 20.633 1.00 89.25 1061 GLU A N 1
ATOM 8511 C CA . GLU A 1 1061 ? -6.463 11.359 20.268 1.00 89.25 1061 GLU A CA 1
ATOM 8512 C C . GLU A 1 1061 ? -6.032 10.912 18.855 1.00 89.25 1061 GLU A C 1
ATOM 8514 O O . GLU A 1 1061 ? -5.488 11.724 18.104 1.00 89.25 1061 GLU A O 1
ATOM 8519 N N . ILE A 1 1062 ? -6.338 9.671 18.451 1.00 87.62 1062 ILE A N 1
ATOM 8520 C CA . ILE A 1 1062 ? -6.133 9.185 17.073 1.00 87.62 1062 ILE A CA 1
ATOM 8521 C C . ILE A 1 1062 ? -7.009 9.968 16.088 1.00 87.62 1062 ILE A C 1
ATOM 8523 O O . ILE A 1 1062 ? -6.510 10.414 15.054 1.00 87.62 1062 ILE A O 1
ATOM 8527 N N . LEU A 1 1063 ? -8.279 10.221 16.435 1.00 89.25 1063 LEU A N 1
ATOM 8528 C CA . LEU A 1 1063 ? -9.220 10.996 15.612 1.00 89.25 1063 LEU A CA 1
ATOM 8529 C C . LEU A 1 1063 ? -8.748 12.437 15.326 1.00 89.25 1063 LEU A C 1
ATOM 8531 O O . LEU A 1 1063 ? -9.204 13.036 14.357 1.00 89.25 1063 LEU A O 1
ATOM 8535 N N . LYS A 1 1064 ? -7.832 12.986 16.138 1.00 85.94 1064 LYS A N 1
ATOM 8536 C CA . LYS A 1 1064 ? -7.239 14.327 15.968 1.00 85.94 1064 LYS A CA 1
ATOM 8537 C C . LYS A 1 1064 ? -5.957 14.365 15.130 1.00 85.94 1064 LYS A C 1
ATOM 8539 O O . LYS A 1 1064 ? -5.483 15.460 14.832 1.00 85.94 1064 LYS A O 1
ATOM 8544 N N . ARG A 1 1065 ? -5.326 13.221 14.843 1.00 76.69 1065 ARG A N 1
ATOM 8545 C CA . ARG A 1 1065 ? -3.937 13.168 14.336 1.00 76.69 1065 ARG A CA 1
ATOM 8546 C C . ARG A 1 1065 ? -3.737 12.270 13.125 1.00 76.69 1065 ARG A C 1
ATOM 8548 O O . ARG A 1 1065 ? -2.885 12.569 12.293 1.00 76.69 1065 ARG A O 1
ATOM 8555 N N . GLU A 1 1066 ? -4.492 11.183 13.041 1.00 77.31 1066 GLU A N 1
ATOM 8556 C CA . GLU A 1 1066 ? -4.316 10.150 12.026 1.00 77.31 1066 GLU A CA 1
ATOM 8557 C C . GLU A 1 1066 ? -5.384 10.226 10.928 1.00 77.31 1066 GLU A C 1
ATOM 8559 O O . GLU A 1 1066 ? -6.340 10.995 11.005 1.00 77.31 1066 GLU A O 1
ATOM 8564 N N . SER A 1 1067 ? -5.229 9.410 9.880 1.00 69.81 1067 SER A N 1
ATOM 8565 C CA . SER A 1 1067 ? -6.238 9.255 8.814 1.00 69.81 1067 SER A CA 1
ATOM 8566 C C . SER A 1 1067 ? -7.073 7.972 8.935 1.00 69.81 1067 SER A C 1
ATOM 8568 O O . SER A 1 1067 ? -8.149 7.869 8.332 1.00 69.81 1067 SER A O 1
ATOM 8570 N N . LEU A 1 1068 ? -6.595 7.009 9.731 1.00 76.88 1068 LEU A N 1
ATOM 8571 C CA . LEU A 1 1068 ? -7.183 5.691 9.960 1.00 76.88 1068 LEU A CA 1
ATOM 8572 C C . LEU A 1 1068 ? -7.366 5.421 11.459 1.00 76.88 1068 LEU A C 1
ATOM 8574 O O . LEU A 1 1068 ? -6.599 5.911 12.283 1.00 76.88 1068 LEU A O 1
ATOM 8578 N N . ILE A 1 1069 ? -8.329 4.563 11.796 1.00 86.19 1069 ILE A N 1
ATOM 8579 C CA . ILE A 1 1069 ? -8.536 4.025 13.146 1.00 86.19 1069 ILE A CA 1
ATOM 8580 C C . ILE A 1 1069 ? -9.084 2.590 13.075 1.00 86.19 1069 ILE A C 1
ATOM 8582 O O . ILE A 1 1069 ? -9.794 2.242 12.133 1.00 86.19 1069 ILE A O 1
ATOM 8586 N N . SER A 1 1070 ? -8.786 1.770 14.085 1.00 87.56 1070 SER A N 1
ATOM 8587 C CA . SER A 1 1070 ? -9.590 0.595 14.447 1.00 87.56 1070 SER A CA 1
ATOM 8588 C C . SER A 1 1070 ? -9.847 0.630 15.948 1.00 87.56 1070 SER A C 1
ATOM 8590 O O . SER A 1 1070 ? -8.917 0.584 16.756 1.00 87.56 1070 SER A O 1
ATOM 8592 N N . ILE A 1 1071 ? -11.123 0.711 16.316 1.00 90.38 1071 ILE A N 1
ATOM 8593 C CA . ILE A 1 1071 ? -11.575 0.704 17.712 1.00 90.38 1071 ILE A CA 1
ATOM 8594 C C . ILE A 1 1071 ? -11.362 -0.694 18.313 1.00 90.38 1071 ILE A C 1
ATOM 8596 O O . ILE A 1 1071 ? -10.948 -0.842 19.459 1.00 90.38 1071 ILE A O 1
ATOM 8600 N N . GLU A 1 1072 ? -11.544 -1.726 17.495 1.00 87.62 1072 GLU A N 1
ATOM 8601 C CA . GLU A 1 1072 ? -11.367 -3.139 17.807 1.00 87.62 1072 GLU A CA 1
ATOM 8602 C C . GLU A 1 1072 ? -9.929 -3.469 18.221 1.00 87.62 1072 GLU A C 1
ATOM 8604 O O . GLU A 1 1072 ? -9.720 -4.192 19.197 1.00 87.62 1072 GLU A O 1
ATOM 8609 N N . GLN A 1 1073 ? -8.930 -2.916 17.523 1.00 83.94 1073 GLN A N 1
ATOM 8610 C CA . GLN A 1 1073 ? -7.518 -3.132 17.853 1.00 83.94 1073 GLN A CA 1
ATOM 8611 C C . GLN A 1 1073 ? -7.117 -2.427 19.158 1.00 83.94 1073 GLN A C 1
ATOM 8613 O O . GLN A 1 1073 ? -6.457 -3.052 19.989 1.00 83.94 1073 GLN A O 1
ATOM 8618 N N . LEU A 1 1074 ? -7.571 -1.188 19.386 1.00 87.62 1074 LEU A N 1
ATOM 8619 C CA . LEU A 1 1074 ? -7.340 -0.450 20.639 1.00 87.62 1074 LEU A CA 1
ATOM 8620 C C . LEU A 1 1074 ? -7.964 -1.170 21.844 1.00 87.62 1074 LEU A C 1
ATOM 8622 O O . LEU A 1 1074 ? -7.301 -1.410 22.854 1.00 87.62 1074 LEU A O 1
ATOM 8626 N N . ILE A 1 1075 ? -9.227 -1.586 21.719 1.00 89.44 1075 ILE A N 1
ATOM 8627 C CA . ILE A 1 1075 ? -9.931 -2.339 22.764 1.00 89.44 1075 ILE A CA 1
ATOM 8628 C C . ILE A 1 1075 ? -9.206 -3.655 23.048 1.00 89.44 1075 ILE A C 1
ATOM 8630 O O . ILE A 1 1075 ? -9.005 -4.010 24.208 1.00 89.44 1075 ILE A O 1
ATOM 8634 N N . ARG A 1 1076 ? -8.751 -4.372 22.016 1.00 84.50 1076 ARG A N 1
ATOM 8635 C CA . ARG A 1 1076 ? -8.084 -5.664 22.201 1.00 84.50 1076 ARG A CA 1
ATOM 8636 C C . ARG A 1 1076 ? -6.677 -5.557 22.798 1.00 84.50 1076 ARG A C 1
ATOM 8638 O O . ARG A 1 1076 ? -6.300 -6.448 23.556 1.00 84.50 1076 ARG A O 1
ATOM 8645 N N . GLN A 1 1077 ? -5.933 -4.482 22.531 1.00 80.75 1077 GLN A N 1
ATOM 8646 C CA . GLN A 1 1077 ? -4.678 -4.169 23.237 1.00 80.75 1077 GLN A CA 1
ATOM 8647 C C . GLN A 1 1077 ? -4.928 -4.014 24.747 1.00 80.75 1077 GLN A C 1
ATOM 8649 O O . GLN A 1 1077 ? -4.267 -4.662 25.559 1.00 80.75 1077 GLN A O 1
ATOM 8654 N N . VAL A 1 1078 ? -5.949 -3.241 25.135 1.00 85.69 1078 VAL A N 1
ATOM 8655 C CA . VAL A 1 1078 ? -6.308 -3.045 26.551 1.00 85.69 1078 VAL A CA 1
ATOM 8656 C C . VAL A 1 1078 ? -6.841 -4.333 27.194 1.00 85.69 1078 VAL A C 1
ATOM 8658 O O . VAL A 1 1078 ? -6.425 -4.686 28.298 1.00 85.69 1078 VAL A O 1
ATOM 8661 N N . LYS A 1 1079 ? -7.684 -5.106 26.495 1.00 85.12 1079 LYS A N 1
ATOM 8662 C CA . LYS A 1 1079 ? -8.228 -6.376 27.014 1.00 85.12 1079 LYS A CA 1
ATOM 8663 C C . LYS A 1 1079 ? -7.168 -7.455 27.261 1.00 85.12 1079 LYS A C 1
ATOM 8665 O O . LYS A 1 1079 ? -7.375 -8.296 28.131 1.00 85.12 1079 LYS A O 1
ATOM 8670 N N . LYS A 1 1080 ? -6.026 -7.432 26.560 1.00 78.81 1080 LYS A N 1
ATOM 8671 C CA . LYS A 1 1080 ? -4.872 -8.305 26.872 1.00 78.81 1080 LYS A CA 1
ATOM 8672 C C . LYS A 1 1080 ? -4.204 -7.962 28.203 1.00 78.81 1080 LYS A C 1
ATOM 8674 O O . LYS A 1 1080 ? -3.601 -8.842 28.803 1.00 78.81 1080 LYS A O 1
ATOM 8679 N N . LYS A 1 1081 ? -4.289 -6.704 28.654 1.00 80.88 1081 LYS A N 1
ATOM 8680 C CA . LYS A 1 1081 ? -3.745 -6.250 29.943 1.00 80.88 1081 LYS A CA 1
ATOM 8681 C C . LYS A 1 1081 ? -4.693 -6.523 31.111 1.00 80.88 1081 LYS A C 1
ATOM 8683 O O . LYS A 1 1081 ? -4.228 -6.933 32.166 1.00 80.88 1081 LYS A O 1
ATOM 8688 N N . LYS A 1 1082 ? -6.002 -6.322 30.925 1.00 84.56 1082 LYS A N 1
ATOM 8689 C CA . LYS A 1 1082 ? -7.041 -6.669 31.911 1.00 84.56 1082 LYS A CA 1
ATOM 8690 C C . LYS A 1 1082 ? -8.319 -7.075 31.164 1.00 84.56 1082 LYS A C 1
ATOM 8692 O O . LYS A 1 1082 ? -8.906 -6.263 30.445 1.00 84.56 1082 LYS A O 1
ATOM 8697 N N . LYS A 1 1083 ? -8.736 -8.340 31.293 1.00 82.62 1083 LYS A N 1
ATOM 8698 C CA . LYS A 1 1083 ? -9.777 -8.977 30.453 1.00 82.62 1083 LYS A CA 1
ATOM 8699 C C . LYS A 1 1083 ? -11.169 -8.365 30.686 1.00 82.62 1083 LYS A C 1
ATOM 8701 O O . LYS A 1 1083 ? -12.017 -8.379 29.792 1.00 82.62 1083 LYS A O 1
ATOM 8706 N N . GLU A 1 1084 ? -11.371 -7.788 31.866 1.00 84.44 1084 GLU A N 1
ATOM 8707 C CA . GLU A 1 1084 ? -12.609 -7.203 32.386 1.00 84.44 1084 GLU A CA 1
ATOM 8708 C C . GLU A 1 1084 ? -12.911 -5.790 31.854 1.00 84.44 1084 GLU A C 1
ATOM 8710 O O . GLU A 1 1084 ? -14.023 -5.294 32.032 1.00 84.44 1084 GLU A O 1
ATOM 8715 N N . ILE A 1 1085 ? -11.956 -5.131 31.187 1.00 87.62 1085 ILE A N 1
ATOM 8716 C CA . ILE A 1 1085 ? -12.195 -3.838 30.529 1.00 87.62 1085 ILE A CA 1
ATOM 8717 C C . ILE A 1 1085 ? -13.029 -4.063 29.265 1.00 87.62 1085 ILE A C 1
ATOM 8719 O O . ILE A 1 1085 ? -12.689 -4.922 28.454 1.00 87.62 1085 ILE A O 1
ATOM 8723 N N . ILE A 1 1086 ? -14.112 -3.302 29.082 1.00 88.38 1086 ILE A N 1
ATOM 8724 C CA . ILE A 1 1086 ? -15.088 -3.450 27.988 1.00 88.38 1086 ILE A CA 1
ATOM 8725 C C . ILE A 1 1086 ? -15.534 -4.920 27.901 1.00 88.38 1086 ILE A C 1
ATOM 8727 O O . ILE A 1 1086 ? -15.276 -5.655 26.944 1.00 88.38 1086 ILE A O 1
ATOM 8731 N N . SER A 1 1087 ? -16.097 -5.395 29.012 1.00 85.38 1087 SER A N 1
ATOM 8732 C CA . SER A 1 1087 ? -16.636 -6.748 29.188 1.00 85.38 1087 SER A CA 1
ATOM 8733 C C . SER A 1 1087 ? -18.058 -6.906 28.644 1.00 85.38 1087 SER A C 1
ATOM 8735 O O . SER A 1 1087 ? -18.518 -8.033 28.482 1.00 85.38 1087 SER A O 1
ATOM 8737 N N . ASP A 1 1088 ? -18.727 -5.801 28.310 1.00 88.31 1088 ASP A N 1
ATOM 8738 C CA . ASP A 1 1088 ? -20.106 -5.751 27.835 1.00 88.31 1088 ASP A CA 1
ATOM 8739 C C . ASP A 1 1088 ? -20.251 -5.041 26.471 1.00 88.31 1088 ASP A C 1
ATOM 8741 O O . ASP A 1 1088 ? -19.445 -4.189 26.081 1.00 88.31 1088 ASP A O 1
ATOM 8745 N N . TYR A 1 1089 ? -21.317 -5.394 25.747 1.00 90.25 1089 TYR A N 1
ATOM 8746 C CA . TYR A 1 1089 ? -21.609 -4.870 24.409 1.00 90.25 1089 TYR A CA 1
ATOM 8747 C C . TYR A 1 1089 ? -21.938 -3.366 24.405 1.00 90.25 1089 TYR A C 1
ATOM 8749 O O . TYR A 1 1089 ? -21.639 -2.682 23.426 1.00 90.25 1089 TYR A O 1
ATOM 8757 N N . LEU A 1 1090 ? -22.526 -2.831 25.481 1.00 91.06 1090 LEU A N 1
ATOM 8758 C CA . LEU A 1 1090 ? -22.940 -1.427 25.534 1.00 91.06 1090 LEU A CA 1
ATOM 8759 C C . LEU A 1 1090 ? -21.723 -0.505 25.654 1.00 91.06 1090 LEU A C 1
ATOM 8761 O O . LEU A 1 1090 ? -21.662 0.498 24.950 1.00 91.06 1090 LEU A O 1
ATOM 8765 N N . SER A 1 1091 ? -20.710 -0.884 26.438 1.00 91.69 1091 SER A N 1
ATOM 8766 C CA . SER A 1 1091 ? -19.416 -0.192 26.490 1.00 91.69 1091 SER A CA 1
ATOM 8767 C C . SER A 1 1091 ? -18.712 -0.196 25.128 1.00 91.69 1091 SER A C 1
ATOM 8769 O O . SER A 1 1091 ? -18.172 0.829 24.715 1.00 91.69 1091 SER A O 1
ATOM 8771 N N . TYR A 1 1092 ? -18.767 -1.311 24.385 1.00 93.38 1092 TYR A N 1
ATOM 8772 C CA . TYR A 1 1092 ? -18.231 -1.388 23.018 1.00 93.38 1092 TYR A CA 1
ATOM 8773 C C . TYR A 1 1092 ? -18.991 -0.471 22.043 1.00 93.38 1092 TYR A C 1
ATOM 8775 O O . TYR A 1 1092 ? -18.372 0.284 21.292 1.00 93.38 1092 TYR A O 1
ATOM 8783 N N . GLN A 1 1093 ? -20.327 -0.473 22.089 1.00 94.06 1093 GLN A N 1
ATOM 8784 C CA . GLN A 1 1093 ? -21.163 0.433 21.298 1.00 94.06 1093 GLN A CA 1
ATOM 8785 C C . GLN A 1 1093 ? -20.927 1.909 21.672 1.00 94.06 1093 GLN A C 1
ATOM 8787 O O . GLN A 1 1093 ? -20.909 2.773 20.794 1.00 94.06 1093 GLN A O 1
ATOM 8792 N N . TYR A 1 1094 ? -20.685 2.206 22.951 1.00 94.88 1094 TYR A N 1
ATOM 8793 C CA . TYR A 1 1094 ? -20.397 3.554 23.437 1.00 94.88 1094 TYR A CA 1
ATOM 8794 C C . TYR A 1 1094 ? -19.053 4.089 22.915 1.00 94.88 1094 TYR A C 1
ATOM 8796 O O . TYR A 1 1094 ? -18.987 5.255 22.527 1.00 94.88 1094 TYR A O 1
ATOM 8804 N N . CYS A 1 1095 ? -18.014 3.247 22.789 1.00 96.19 1095 CYS A N 1
ATOM 8805 C CA . CYS A 1 1095 ? -16.761 3.629 22.116 1.00 96.19 1095 CYS A CA 1
ATOM 8806 C C . CYS A 1 1095 ? -16.997 4.163 20.698 1.00 96.19 1095 CYS A C 1
ATOM 8808 O O . CYS A 1 1095 ? -16.457 5.207 20.328 1.00 96.19 1095 CYS A O 1
ATOM 8810 N N . TRP A 1 1096 ? -17.831 3.472 19.919 1.00 95.19 1096 TRP A N 1
ATOM 8811 C CA . TRP A 1 1096 ? -18.193 3.904 18.572 1.00 95.19 1096 TRP A CA 1
ATOM 8812 C C . TRP A 1 1096 ? -19.074 5.162 18.558 1.00 95.19 1096 TRP A C 1
ATOM 8814 O O . TRP A 1 1096 ? -18.863 6.043 17.723 1.00 95.19 1096 TRP A O 1
ATOM 8824 N N . LEU A 1 1097 ? -20.035 5.275 19.479 1.00 95.00 1097 LEU A N 1
ATOM 8825 C CA . LEU A 1 1097 ? -20.922 6.438 19.572 1.00 95.00 1097 LEU A CA 1
ATOM 8826 C C . LEU A 1 1097 ? -20.143 7.721 19.898 1.00 95.00 1097 LEU A C 1
ATOM 8828 O O . LEU A 1 1097 ? -20.334 8.735 19.230 1.00 95.00 1097 LEU A O 1
ATOM 8832 N N . VAL A 1 1098 ? -19.234 7.681 20.878 1.00 95.62 1098 VAL A N 1
ATOM 8833 C CA . VAL A 1 1098 ? -18.374 8.829 21.216 1.00 95.62 1098 VAL A CA 1
ATOM 8834 C C . VAL A 1 1098 ? -17.469 9.199 20.038 1.00 95.62 1098 VAL A C 1
ATOM 8836 O O . VAL A 1 1098 ? -17.324 10.382 19.734 1.00 95.62 1098 VAL A O 1
ATOM 8839 N N . ALA A 1 1099 ? -16.924 8.210 19.321 1.00 95.38 1099 ALA A N 1
ATOM 8840 C CA . ALA A 1 1099 ? -16.127 8.448 18.119 1.00 95.38 1099 ALA A CA 1
ATOM 8841 C C . ALA A 1 1099 ? -16.925 9.134 16.992 1.00 95.38 1099 ALA A C 1
ATOM 8843 O O . ALA A 1 1099 ? -16.391 10.019 16.325 1.00 95.38 1099 ALA A O 1
ATOM 8844 N N . LYS A 1 1100 ? -18.201 8.768 16.791 1.00 93.81 1100 LYS A N 1
ATOM 8845 C CA . LYS A 1 1100 ? -19.089 9.423 15.815 1.00 93.81 1100 LYS A CA 1
ATOM 8846 C C . LYS A 1 1100 ? -19.394 10.871 16.216 1.00 93.81 1100 LYS A C 1
ATOM 8848 O O . LYS A 1 1100 ? -19.134 11.771 15.424 1.00 93.81 1100 LYS A O 1
ATOM 8853 N N . ILE A 1 1101 ? -19.861 11.094 17.449 1.00 92.19 1101 ILE A N 1
ATOM 8854 C CA . ILE A 1 1101 ? -20.232 12.431 17.949 1.00 92.19 1101 ILE A CA 1
ATOM 8855 C C . ILE A 1 1101 ? -19.032 13.391 17.944 1.00 92.19 1101 ILE A C 1
ATOM 8857 O O . ILE A 1 1101 ? -19.183 14.551 17.568 1.00 92.19 1101 ILE A O 1
ATOM 8861 N N . PHE A 1 1102 ? -17.831 12.911 18.295 1.00 92.94 1102 PHE A N 1
ATOM 8862 C CA . PHE A 1 1102 ? -16.609 13.716 18.215 1.00 92.94 1102 PHE A CA 1
ATOM 8863 C C . PHE A 1 1102 ? -16.360 14.254 16.797 1.00 92.94 1102 PHE A C 1
ATOM 8865 O O . PHE A 1 1102 ? -15.999 15.416 16.643 1.00 92.94 1102 PHE A O 1
ATOM 8872 N N . LEU A 1 1103 ? -16.549 13.427 15.763 1.00 88.94 1103 LEU A N 1
ATOM 8873 C CA . LEU A 1 1103 ? -16.272 13.818 14.378 1.00 88.94 1103 LEU A CA 1
ATOM 8874 C C . LEU A 1 1103 ? -17.324 14.766 13.805 1.00 88.94 1103 LEU A C 1
ATOM 8876 O O . LEU A 1 1103 ? -16.958 15.674 13.064 1.00 88.94 1103 LEU A O 1
ATOM 8880 N N . GLU A 1 1104 ? -18.594 14.578 14.164 1.00 84.00 1104 GLU A N 1
ATOM 8881 C CA . GLU A 1 1104 ? -19.684 15.479 13.772 1.00 84.00 1104 GLU A CA 1
ATOM 8882 C C . GLU A 1 1104 ? -19.395 16.904 14.280 1.00 84.00 1104 GLU A C 1
ATOM 8884 O O . GLU A 1 1104 ? -19.248 17.823 13.471 1.00 84.00 1104 GLU A O 1
ATOM 8889 N N . ASP A 1 1105 ? -19.143 17.063 15.586 1.00 77.38 1105 ASP A N 1
ATOM 8890 C CA . ASP A 1 1105 ? -18.791 18.357 16.196 1.00 77.38 1105 ASP A CA 1
ATOM 8891 C C . ASP A 1 1105 ? -17.471 18.950 15.657 1.00 77.38 1105 ASP A C 1
ATOM 8893 O O . ASP A 1 1105 ? -17.335 20.168 15.527 1.00 77.38 1105 ASP A O 1
ATOM 8897 N N . TYR A 1 1106 ? -16.480 18.109 15.337 1.00 65.81 1106 TYR A N 1
ATOM 8898 C CA . TYR A 1 1106 ? -15.180 18.566 14.831 1.00 65.81 1106 TYR A CA 1
ATOM 8899 C C . TYR A 1 1106 ? -15.260 19.086 13.386 1.00 65.81 1106 TYR A C 1
ATOM 8901 O O . TYR A 1 1106 ? -14.554 20.032 13.027 1.00 65.81 1106 TYR A O 1
ATOM 8909 N N . THR A 1 1107 ? -16.136 18.512 12.551 1.00 56.12 1107 THR A N 1
ATOM 8910 C CA . THR A 1 1107 ? -16.281 18.946 11.151 1.00 56.12 1107 THR A CA 1
ATOM 8911 C C . THR A 1 1107 ? -16.881 20.346 11.009 1.00 56.12 1107 THR A C 1
ATOM 8913 O O . THR A 1 1107 ? -16.401 21.112 10.170 1.00 56.12 1107 THR A O 1
ATOM 8916 N N . ASP A 1 1108 ? -17.837 20.741 11.853 1.00 43.94 1108 ASP A N 1
ATOM 8917 C CA . ASP A 1 1108 ? -18.426 22.090 11.803 1.00 43.94 1108 ASP A CA 1
ATOM 8918 C C . ASP A 1 1108 ? -17.413 23.192 12.159 1.00 43.94 1108 ASP A C 1
ATOM 8920 O O . ASP A 1 1108 ? -17.403 24.248 11.524 1.00 43.94 1108 ASP A O 1
ATOM 8924 N N . LEU A 1 1109 ? -16.499 22.930 13.101 1.00 40.69 1109 LEU A N 1
ATOM 8925 C CA . LEU A 1 1109 ? -15.417 23.860 13.455 1.00 40.69 1109 LEU A CA 1
ATOM 8926 C C . LEU A 1 1109 ? -14.433 24.068 12.294 1.00 40.69 1109 LEU A C 1
ATOM 8928 O O . LEU A 1 1109 ? -14.037 25.198 12.017 1.00 40.69 1109 LEU A O 1
ATOM 8932 N N . SER A 1 1110 ? -14.085 22.999 11.569 1.00 38.78 1110 SER A N 1
ATOM 8933 C CA . SER A 1 1110 ? -13.152 23.067 10.431 1.00 38.78 1110 SER A CA 1
ATOM 8934 C C . SER A 1 1110 ? -13.685 23.822 9.203 1.00 38.78 1110 SER A C 1
ATOM 8936 O O . SER A 1 1110 ? -12.911 24.158 8.314 1.00 38.78 1110 SER A O 1
ATOM 8938 N N . ASN A 1 1111 ? -14.991 24.111 9.150 1.00 32.53 1111 ASN A N 1
ATOM 8939 C CA . ASN A 1 1111 ? -15.614 24.919 8.094 1.00 32.53 1111 ASN A CA 1
ATOM 8940 C C . ASN A 1 1111 ? -15.732 26.417 8.456 1.00 32.53 1111 ASN A C 1
ATOM 8942 O O . ASN A 1 1111 ? -16.282 27.188 7.669 1.00 32.53 1111 ASN A O 1
ATOM 8946 N N . GLN A 1 1112 ? -15.246 26.837 9.633 1.00 29.91 1112 GLN A N 1
ATOM 8947 C CA . GLN A 1 1112 ? -15.259 28.238 10.090 1.00 29.91 1112 GLN A CA 1
ATOM 8948 C C . GLN A 1 1112 ? -13.864 28.894 10.123 1.00 29.91 1112 GLN A C 1
ATOM 8950 O O . GLN A 1 1112 ? -13.765 30.079 10.445 1.00 29.91 1112 GLN A O 1
ATOM 8955 N N . SER A 1 1113 ? -12.808 28.141 9.786 1.00 28.09 1113 SER A N 1
ATOM 8956 C CA . SER A 1 1113 ? -11.396 28.562 9.751 1.00 28.09 1113 SER A CA 1
ATOM 8957 C C . SER A 1 1113 ? -10.835 28.618 8.332 1.00 28.09 1113 SER A C 1
ATOM 8959 O O . SER A 1 1113 ? -10.281 29.676 7.969 1.00 28.09 1113 SER A O 1
#

Mean predicted aligned error: 20.85 Å

pLDDT: mean 76.64, std 20.45, range [20.91, 98.62]

Radius of gyration: 42.58 Å; Cα contacts (8 Å, |Δi|>4): 2100; chains: 1; bounding box: 110×106×147 Å